Protein AF-A0A1Y3E5K5-F1 (afdb_monomer_lite)

Organism: NCBI:txid6335

Sequence (822 aa):
MLPPEEEMIELRYIPPIPAEPQAHKLIVSVLSLKLEPEFEPIFGSMWLFDADKKRRVSENFYFDNNSEEMRALLRRSTPYQDASTCCMSALFKITCPSPDLFLVIRLEKVLQPGDINDAVDPYLKEDKNKEKLTANAVEYCDRLGQYRMALAWSAVDLSKIIGSASTLERGCTSATGQNYECHVSDSDSTLSSGTLGECVSQKTMRKSASGSVSRSTPVRTSWRRSVKNNDDPLEMDSFKPLIVTVNNFFKQEEDRLTDDDLAKYLCEIRKPSSAIKRLKCIGGVMKIDVSPCLEDLENTLSPELNPLEPYNATKPPAYKEILEFPLKQIFAPNLFYRNMLFIYPKSVNFSSRSGVARNIAIKVQLIRAADPPLMAFFGKSSCPEMQNYAFTIVNYHNKSPQFYDEIKVKLPVDLSDSHHLLFTFYHVSCRQKSTSDNPESAVPVGYSWLPLVANGQLPSGDISLPVSLDALPTSYYYLSPEVNLPNIKWLDNHRHSFFIRLRPVTTVFTEDSHIDNFFTLYRQLKTNSATMSETDVHNVIRSMTKARPESLVKFLYIILNKLFNLMLFTSSGYSPFVSSVCFEMIGQLVKIISKLVDVSCDQHDRSSLLAAYIKYGRLCTGVDGEEEASAKSTAGPGRSNYYVDQQQEESGLAHRSPSHNDLVDVIRGFEKSSSCRSTFDSAGVAHRQGSSLVTAGQVGKQLHEEITMQWLASVGPSREMACANSWFFLEILSKSIAEYLAVNKRLYLPRKMRLPEHYLDELTALVSLLVGEMLGRVGKDFHQARRINCSVGFFFVDLLSLIDRTFVFGLLRLYWKSTATV

Radius of gyration: 34.16 Å; chains: 1; bounding box: 88×106×90 Å

Secondary structure (DSSP, 8-state):
-PPPHHHHS-PPP-PPPP-PPP-EEEEEEEEEEEESS--S-EEEEEEEEETTTTEE-BPPEEE----HHHHHTTTTT-----GGG---EEEEEESS--TTEEEEEEEEEE--SS-HHHHHHHHHTT-S-HHHHHHHHHHHHHHHTT-EEEEEEEEEEHHHHHHHHTTGGGS-------PPP-----S------------------------------------------TTSPP--SSPPPEEEEE--EEEPPTT---HHHHHHHHHHHTTT-TTGGGSPEESEEEEEEEEE--SPPTTEEPTTSPEESS--TTSPP-EEEEPB--SS-------S--EEEEEEEEEE--TTS-SS--BEEEEEEEEETTSPPPS-EEP-TTS-SEES-EEPP--TTBSS-B----EEEE--TT--TTEEEEEEEEEE--SPPSSSS---SEEEEEEEEEES-BTTB---EEEEEE-BSSPPPTTGGGS-TTS--TT--BGGGG-EEEEEEEEEEESSS-S-HHHHHHHHHHHHHHTT-----HHHHHHHHHHGGGS-HHHHHHTHHHHHHHHHHHHH---TT--THHHHHHHHHHHHHHHHHHHHT---B-TT--BHHHHHHHHHSPP--S-TTS-SS---------------------------S--HHHHHHHHHHHHHHT-SS------------------S---PPPHHHHHHHHHHH--HHHHHHHHHTHHHHHHHHHHHHHHHHHHTTGGGS-GGGSS-HHHHHHHHHHHHHHHHHHHHHTTT-HHHHHHHHHHHHHHHHHHHHHS-HHHHHHHHHHHHHHHTT-

Foldseek 3Di:
DPPPVQVVDDFDDDFDFADDQDFWKKKKFWPDWDFPPPQEFKKKKKFKAQLVVLDTWFDIAIEGPDDPVRVVLQCQVFVAFDLLQHARMEIETHNAFAQRMKIKMWMKGFDFADFLCVVQVNQQDPDPCSVVSNVRNSVSSNAGVQFIAGHFMDMDRVNCQLVVQVVVVVPDPDDDDDDDADDPDPDDDDDDDDDDDDDDDDDDDDDDDDDDDDDDDDPDPPPDDPPDPSPDGRPSAPGDKHKDKDFFTFRDDFAADDSNSVSVVSVCVPPPDCPVVPTDGGGIIIIMIMDTDPDDDEQEAEQLRHTDPPYDPVDRRHYYYIGTDHPDQDLGAAPDFAWKKKKFWFKFAQPPPPDQQFFKKKKKFKDQQLDQTDQWWADHHRHYRTDRIGIFHTRGRHRMGTTGDIIMTGDDPPQDQRIKMKIWIWRAANDDDPDDDDSHRIDTQWIWMGGQQDLHAGDFFKDFAWIWRDDDDSRCSNDHSQDPDPPTDTRPSRDRRTMMGMDIDGLRHAPWPLVSLLVSLLVCLVVVNDPDDLVVLLVSLVSCLVTDSSRCSHCVLVLLQSLLVQLLDDPDPHDNVSVLSSLLSVLSSLCCCLPPNAPDADPLSHGSSLSSCLQPNDHDDPPPPPDPPDDDDDDDDDDDDDDDDDDDDDDDDDDDHCDLVSLVVSLVVVVVVVPPDDDDDDDDDDDDDDDDDDPPDDPRDFSLQSLLVSQLVDDDSSVVSCLQVVLSSLSNSLSSLSCQCSVVVVLPPDQAPSDDPVVLVSVLSSLLVLLVVLVVCCVPPVSSSVSSVVSVVSSLVSCCSRHDVVSSVVSVVSSVVSVVVD

Structure (mmCIF, N/CA/C/O backbone):
data_AF-A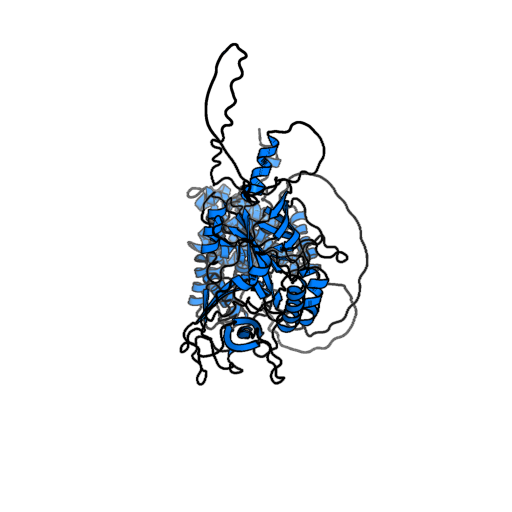0A1Y3E5K5-F1
#
_entry.id   AF-A0A1Y3E5K5-F1
#
loop_
_atom_site.group_PDB
_atom_site.id
_atom_site.type_symbol
_atom_site.label_atom_id
_atom_site.label_alt_id
_atom_site.label_comp_id
_atom_site.label_asym_id
_atom_site.label_entity_id
_atom_site.label_seq_id
_atom_site.pdbx_PDB_ins_code
_atom_site.Cartn_x
_atom_site.Cartn_y
_atom_site.Cartn_z
_atom_site.occupancy
_atom_site.B_iso_or_equiv
_atom_site.auth_seq_id
_atom_site.auth_comp_id
_atom_site.auth_asym_id
_atom_site.auth_atom_id
_atom_site.pdbx_PDB_model_num
ATOM 1 N N . MET A 1 1 ? -30.259 37.118 29.700 1.00 44.72 1 MET A N 1
ATOM 2 C CA . MET A 1 1 ? -30.958 36.465 28.578 1.00 44.72 1 MET A CA 1
ATOM 3 C C . MET A 1 1 ? -30.535 35.013 28.602 1.00 44.72 1 MET A C 1
ATOM 5 O O . MET A 1 1 ? -29.337 34.777 28.690 1.00 44.72 1 MET A O 1
ATOM 9 N N . LEU A 1 2 ? -31.484 34.075 28.653 1.00 42.81 2 LEU A N 1
ATOM 10 C CA . LEU A 1 2 ? -31.164 32.670 28.391 1.00 42.81 2 LEU A CA 1
ATOM 11 C C . LEU A 1 2 ? -30.618 32.590 26.956 1.00 42.81 2 LEU A C 1
ATOM 13 O O . LEU A 1 2 ? -31.134 33.325 26.105 1.00 42.81 2 LEU A O 1
ATOM 17 N N . PRO A 1 3 ? -29.570 31.794 26.697 1.00 46.84 3 PRO A N 1
ATOM 18 C CA . PRO A 1 3 ? -29.143 31.538 25.329 1.00 46.84 3 PRO A CA 1
ATOM 19 C C . PRO A 1 3 ? -30.335 30.985 24.520 1.00 46.84 3 PRO A C 1
ATOM 21 O O . PRO A 1 3 ? -31.237 30.386 25.119 1.00 46.84 3 PRO A O 1
ATOM 24 N N . PRO A 1 4 ? -30.412 31.245 23.203 1.00 59.03 4 PRO A N 1
ATOM 25 C CA . PRO A 1 4 ? -31.479 30.721 22.346 1.00 59.03 4 PRO A CA 1
ATOM 26 C C . PRO A 1 4 ? -31.674 29.210 22.564 1.00 59.03 4 PRO A C 1
ATOM 28 O O . PRO A 1 4 ? -30.710 28.504 22.838 1.00 59.03 4 PRO A O 1
ATOM 31 N N . GLU A 1 5 ? -32.908 28.694 22.460 1.00 52.12 5 GLU A N 1
ATOM 32 C CA . GLU A 1 5 ? -33.218 27.277 22.758 1.00 52.12 5 GLU A CA 1
ATOM 33 C C . GLU A 1 5 ? -32.320 26.284 21.996 1.00 52.12 5 GLU A C 1
ATOM 35 O O . GLU A 1 5 ? -32.004 25.216 22.514 1.00 52.12 5 GLU A O 1
ATOM 40 N N . GLU A 1 6 ? -31.851 26.654 20.803 1.00 48.81 6 GLU A N 1
ATOM 41 C CA . GLU A 1 6 ? -30.907 25.863 20.003 1.00 48.81 6 GLU A CA 1
ATOM 42 C C . GLU A 1 6 ? -29.500 25.769 20.627 1.00 48.81 6 GLU A C 1
ATOM 44 O O . GLU A 1 6 ? -28.833 24.753 20.464 1.00 48.81 6 GLU A O 1
ATOM 49 N N . GLU A 1 7 ? -29.071 26.764 21.409 1.00 51.72 7 GLU A N 1
ATOM 50 C CA . GLU A 1 7 ? -27.844 26.733 22.224 1.00 51.72 7 GLU A CA 1
ATOM 51 C C . GLU A 1 7 ? -28.048 26.025 23.580 1.00 51.72 7 GLU A C 1
ATOM 53 O O . GLU A 1 7 ? -27.074 25.720 24.270 1.00 51.72 7 GLU A O 1
ATOM 58 N N . MET A 1 8 ? -29.296 25.745 23.986 1.00 54.34 8 MET A N 1
ATOM 59 C CA . MET A 1 8 ? -29.602 25.028 25.235 1.00 54.34 8 MET A CA 1
ATOM 60 C C . MET A 1 8 ? -29.584 23.499 25.084 1.00 54.34 8 MET A C 1
ATOM 62 O O . MET A 1 8 ? -29.535 22.796 26.097 1.00 54.34 8 MET A O 1
ATOM 66 N N . ILE A 1 9 ? -29.636 22.970 23.857 1.00 63.12 9 ILE A N 1
ATOM 67 C CA . ILE A 1 9 ? -29.661 21.525 23.598 1.00 63.12 9 ILE A CA 1
ATOM 68 C C . ILE A 1 9 ? -28.273 21.064 23.151 1.00 63.12 9 ILE A C 1
ATOM 70 O O . ILE A 1 9 ? -27.837 21.313 22.032 1.00 63.12 9 ILE A O 1
ATOM 74 N N . GLU A 1 10 ? -27.589 20.337 24.029 1.00 70.31 10 GLU A N 1
ATOM 75 C CA . GLU A 1 10 ? -26.300 19.712 23.735 1.00 70.31 10 GLU A CA 1
ATOM 76 C C . GLU A 1 10 ? -26.490 18.605 22.672 1.00 70.31 10 GLU A C 1
ATOM 78 O O . GLU A 1 10 ? -27.189 17.613 22.908 1.00 70.31 10 GLU A O 1
ATOM 83 N N . LEU A 1 11 ? -25.919 18.786 21.472 1.00 72.31 11 LEU A N 1
ATOM 84 C CA . LEU A 1 11 ? -26.017 17.826 20.361 1.00 72.31 11 LEU A CA 1
ATOM 85 C C . LEU A 1 11 ? -24.718 17.037 20.198 1.00 72.31 11 LEU A C 1
ATOM 87 O O . LEU A 1 11 ? -23.623 17.585 20.336 1.00 72.31 11 LEU A O 1
ATOM 91 N N . ARG A 1 12 ? -24.830 15.757 19.821 1.00 76.38 12 ARG A N 1
ATOM 92 C CA . ARG A 1 12 ? -23.651 14.969 19.444 1.00 76.38 12 ARG A CA 1
ATOM 93 C C . ARG A 1 12 ? -23.110 15.442 18.103 1.00 76.38 12 ARG A C 1
ATOM 95 O O . ARG A 1 12 ? -23.851 15.524 17.125 1.00 76.38 12 ARG A O 1
ATOM 102 N N . TYR A 1 13 ? -21.799 15.645 18.039 1.00 76.38 13 TYR A N 1
ATOM 103 C CA . TYR A 1 13 ? -21.094 15.787 16.772 1.00 76.38 13 TYR A CA 1
ATOM 104 C C . TYR A 1 13 ? -21.312 14.548 15.896 1.00 76.38 13 TYR A C 1
ATOM 106 O O . TYR A 1 13 ? -21.160 13.407 16.354 1.00 76.38 13 TYR A O 1
ATOM 114 N N . ILE A 1 14 ? -21.667 14.793 14.638 1.00 80.50 14 ILE A N 1
ATOM 115 C CA . ILE A 1 14 ? -21.779 13.772 13.607 1.00 80.50 14 ILE A CA 1
ATOM 116 C C . ILE A 1 14 ? -20.423 13.684 12.897 1.00 80.50 14 ILE A C 1
ATOM 118 O O . ILE A 1 14 ? -20.038 14.647 12.233 1.00 80.50 14 ILE A O 1
ATOM 122 N N . PRO A 1 15 ? -19.704 12.552 13.000 1.00 83.50 15 PRO A N 1
ATOM 123 C CA . PRO A 1 15 ? -18.428 12.405 12.320 1.00 83.50 15 PRO A CA 1
ATOM 124 C C . PRO A 1 15 ? -18.623 12.358 10.796 1.00 83.50 15 PRO A C 1
ATOM 126 O O . PRO A 1 15 ? -19.611 11.766 10.326 1.00 83.50 15 PRO A O 1
ATOM 129 N N . PRO A 1 16 ? -17.687 12.931 10.016 1.00 81.94 16 PRO A N 1
ATOM 130 C CA . PRO A 1 16 ? -17.684 12.790 8.567 1.00 81.94 16 PRO A CA 1
ATOM 131 C C . PRO A 1 16 ? -17.574 11.313 8.184 1.00 81.94 16 PRO A C 1
ATOM 133 O O . PRO A 1 16 ? -17.065 10.491 8.953 1.00 81.94 16 PRO A O 1
ATOM 136 N N . ILE A 1 17 ? -18.075 10.970 6.998 1.00 84.06 17 ILE A N 1
ATOM 137 C CA . ILE A 1 17 ? -17.912 9.623 6.444 1.00 84.06 17 ILE A CA 1
ATOM 138 C C . ILE A 1 17 ? -16.404 9.340 6.339 1.00 84.06 17 ILE A C 1
ATOM 140 O O . ILE A 1 17 ? -15.687 10.181 5.791 1.00 84.06 17 ILE A O 1
ATOM 144 N N . PRO A 1 18 ? -15.905 8.200 6.863 1.00 85.12 18 PRO A N 1
ATOM 145 C CA . PRO A 1 18 ? -14.518 7.808 6.700 1.00 85.12 18 PRO A CA 1
ATOM 146 C C . PRO A 1 18 ? -14.137 7.841 5.224 1.00 85.12 18 PRO A C 1
ATOM 148 O O . PRO A 1 18 ? -14.769 7.181 4.400 1.00 85.12 18 PRO A O 1
ATOM 151 N N . ALA A 1 19 ? -13.093 8.595 4.910 1.00 82.31 19 ALA A N 1
ATOM 152 C CA . ALA A 1 19 ? -12.523 8.686 3.578 1.00 82.31 19 ALA A CA 1
ATOM 153 C C . ALA A 1 19 ? -11.004 8.517 3.662 1.00 82.31 19 ALA A C 1
ATOM 155 O O . ALA A 1 19 ? -10.409 8.657 4.737 1.00 82.31 19 ALA A O 1
ATOM 156 N N . GLU A 1 20 ? -10.375 8.202 2.529 1.00 80.56 20 GLU A N 1
ATOM 157 C CA . GLU A 1 20 ? -8.921 8.319 2.429 1.00 80.56 20 GLU A CA 1
ATOM 158 C C . GLU A 1 20 ? -8.492 9.767 2.747 1.00 80.56 20 GLU A C 1
ATOM 160 O O . GLU A 1 20 ? -9.257 10.706 2.504 1.00 80.56 20 GLU A O 1
ATOM 165 N N . PRO A 1 21 ? -7.285 9.964 3.308 1.00 80.94 21 PRO A N 1
ATOM 166 C CA . PRO A 1 21 ? -6.755 11.294 3.574 1.00 80.94 21 PRO A CA 1
ATOM 167 C C . PRO A 1 21 ? -6.836 12.174 2.332 1.00 80.94 21 PRO A C 1
ATOM 169 O O . PRO A 1 21 ? -6.461 11.750 1.236 1.00 80.94 21 PRO A O 1
ATOM 172 N N . GLN A 1 22 ? -7.288 13.412 2.516 1.00 79.75 22 GLN A N 1
ATOM 173 C CA . GLN A 1 22 ? -7.263 14.387 1.440 1.00 79.75 22 GLN A CA 1
ATOM 174 C C . GLN A 1 22 ? -5.808 14.645 1.035 1.00 79.75 22 GLN A C 1
ATOM 176 O O . GLN A 1 22 ? -4.963 14.962 1.872 1.00 79.75 22 GLN A O 1
ATOM 181 N N . ALA A 1 23 ? -5.532 14.491 -0.255 1.00 87.06 23 ALA A N 1
ATOM 182 C CA . ALA A 1 23 ? -4.225 14.711 -0.847 1.00 87.06 23 ALA A CA 1
ATOM 183 C C . ALA A 1 23 ? -4.361 15.680 -2.019 1.00 87.06 23 ALA A C 1
ATOM 185 O O . ALA A 1 23 ? -5.364 15.651 -2.739 1.00 87.06 23 ALA A O 1
ATOM 186 N N . HIS A 1 24 ? -3.334 16.498 -2.234 1.00 89.38 24 HIS A N 1
ATOM 187 C CA . HIS A 1 24 ? -3.225 17.282 -3.454 1.00 89.38 24 HIS A CA 1
ATOM 188 C C . HIS A 1 24 ? -3.052 16.338 -4.640 1.00 89.38 24 HIS A C 1
ATOM 190 O O . HIS A 1 24 ? -2.381 15.306 -4.539 1.00 89.38 24 HIS A O 1
ATOM 196 N N . LYS A 1 25 ? -3.661 16.690 -5.766 1.00 91.31 25 LYS A N 1
ATOM 197 C CA . LYS A 1 25 ? -3.656 15.877 -6.978 1.00 91.31 25 LYS A CA 1
ATOM 198 C C . LYS A 1 25 ? -2.936 16.640 -8.092 1.00 91.31 25 LYS A C 1
ATOM 200 O O . LYS A 1 25 ? -3.398 17.692 -8.529 1.00 91.31 25 LYS A O 1
ATOM 205 N N . LEU A 1 26 ? -1.812 16.098 -8.554 1.00 93.88 26 LEU A N 1
ATOM 206 C CA . LEU A 1 26 ? -1.000 16.654 -9.636 1.00 93.88 26 LEU A CA 1
ATOM 207 C C . LEU A 1 26 ? -1.131 15.782 -10.885 1.00 93.88 26 LEU A C 1
ATOM 209 O O . LEU A 1 26 ? -0.752 14.610 -10.864 1.00 93.88 26 LEU A O 1
ATOM 213 N N . ILE A 1 27 ? -1.623 16.356 -11.977 1.00 95.62 27 ILE A N 1
ATOM 214 C CA . ILE A 1 27 ? -1.668 15.695 -13.280 1.00 95.62 27 ILE A CA 1
ATOM 215 C C . ILE A 1 27 ? -0.358 15.973 -14.009 1.00 95.62 27 ILE A C 1
ATOM 217 O O . ILE A 1 27 ? 0.083 17.118 -14.121 1.00 95.62 27 ILE A O 1
ATOM 221 N N . VAL A 1 28 ? 0.248 14.914 -14.539 1.00 96.94 28 VAL A N 1
ATOM 222 C CA . VAL A 1 28 ? 1.364 15.002 -15.481 1.00 96.94 28 VAL A CA 1
ATOM 223 C C . VAL A 1 28 ? 1.001 14.211 -16.730 1.00 96.94 28 VAL A C 1
ATOM 225 O O . VAL A 1 28 ? 0.910 12.984 -16.685 1.00 96.94 28 VAL A O 1
ATOM 228 N N . SER A 1 29 ? 0.803 14.907 -17.847 1.00 96.81 29 SER A N 1
ATOM 229 C CA . SER A 1 29 ? 0.457 14.304 -19.138 1.00 96.81 29 SER A CA 1
ATOM 230 C C . SER A 1 29 ? 1.640 14.355 -20.092 1.00 96.81 29 SER A C 1
ATOM 232 O O . SER A 1 29 ? 2.187 15.423 -20.365 1.00 96.81 29 SER A O 1
ATOM 234 N N . VAL A 1 30 ? 2.036 13.210 -20.639 1.00 97.19 30 VAL A N 1
ATOM 235 C CA . VAL A 1 30 ? 3.081 13.131 -21.661 1.00 97.19 30 VAL A CA 1
ATOM 236 C C . VAL A 1 30 ? 2.476 13.480 -23.016 1.00 97.19 30 VAL A C 1
ATOM 238 O O . VAL A 1 30 ? 1.683 12.721 -23.562 1.00 97.19 30 VAL A O 1
ATOM 241 N N . LEU A 1 31 ? 2.866 14.629 -23.570 1.00 96.56 31 LEU A N 1
ATOM 242 C CA . LEU A 1 31 ? 2.371 15.100 -24.867 1.00 96.56 31 LEU A CA 1
ATOM 243 C C . LEU A 1 31 ? 3.216 14.569 -26.025 1.00 96.56 31 LEU A C 1
ATOM 245 O O . LEU A 1 31 ? 2.704 14.278 -27.101 1.00 96.56 31 LEU A O 1
ATOM 249 N N . SER A 1 32 ? 4.534 14.493 -25.829 1.00 95.81 32 SER A N 1
ATOM 250 C CA . SER A 1 32 ? 5.458 13.919 -26.809 1.00 95.81 32 SER A CA 1
ATOM 251 C C . SER A 1 32 ? 6.794 13.570 -26.168 1.00 95.81 32 SER A C 1
ATOM 253 O O . SER A 1 32 ? 7.238 14.251 -25.246 1.00 95.81 32 SER A O 1
ATOM 255 N N . LEU A 1 33 ? 7.453 12.547 -26.705 1.00 95.62 33 LEU A N 1
ATOM 256 C CA . LEU A 1 33 ? 8.853 12.215 -26.453 1.00 95.62 33 LEU A CA 1
ATOM 257 C C . LEU A 1 33 ? 9.482 11.870 -27.803 1.00 95.62 33 LEU A C 1
ATOM 259 O O . LEU A 1 33 ? 8.989 10.971 -28.483 1.00 95.62 33 LEU A O 1
ATOM 263 N N . LYS A 1 34 ? 10.533 12.595 -28.193 1.00 92.81 34 LYS A N 1
ATOM 264 C CA . LYS A 1 34 ? 11.290 12.353 -29.425 1.00 92.81 34 LYS A CA 1
ATOM 265 C C . LYS A 1 34 ? 12.780 12.449 -29.141 1.00 92.81 34 LYS A C 1
ATOM 267 O O . LYS A 1 34 ? 13.238 13.463 -28.619 1.00 92.81 34 LYS A O 1
ATOM 272 N N . LEU A 1 35 ? 13.520 11.403 -29.488 1.00 92.06 35 LEU A N 1
ATOM 273 C CA . LEU A 1 35 ? 14.981 11.414 -29.492 1.00 92.06 35 LEU A CA 1
ATOM 274 C C . LEU A 1 35 ? 15.472 11.545 -30.934 1.00 92.06 35 LEU A C 1
ATOM 276 O O . LEU A 1 35 ? 14.818 11.058 -31.857 1.00 92.06 35 LEU A O 1
ATOM 280 N N . GLU A 1 36 ? 16.615 12.196 -31.127 1.00 86.56 36 GLU A N 1
ATOM 281 C CA . GLU A 1 36 ? 17.230 12.347 -32.445 1.00 86.56 36 GLU A CA 1
ATOM 282 C C . GLU A 1 36 ? 18.552 11.566 -32.496 1.00 86.56 36 GLU A C 1
ATOM 284 O O . GLU A 1 36 ? 19.423 11.820 -31.662 1.00 86.56 36 GLU A O 1
ATOM 289 N N . PRO A 1 37 ? 18.730 10.626 -33.448 1.00 89.12 37 PRO A N 1
ATOM 290 C CA . PRO A 1 37 ? 17.773 10.162 -34.458 1.00 89.12 37 PRO A CA 1
ATOM 291 C C . PRO A 1 37 ? 16.715 9.188 -33.900 1.00 89.12 37 PRO A C 1
ATOM 293 O O . PRO A 1 37 ? 16.985 8.400 -33.002 1.00 89.12 37 PRO A O 1
ATOM 296 N N . GLU A 1 38 ? 15.524 9.169 -34.504 1.00 89.50 38 GLU A N 1
ATOM 297 C CA . GLU A 1 38 ? 14.478 8.175 -34.215 1.00 89.50 38 GLU A CA 1
ATOM 298 C C . GLU A 1 38 ? 14.653 6.938 -35.116 1.00 89.50 38 GLU A C 1
ATOM 300 O O . GLU A 1 38 ? 14.484 7.027 -36.340 1.00 89.50 38 GLU A O 1
ATOM 305 N N . PHE A 1 39 ? 15.031 5.799 -34.526 1.00 92.44 39 PHE A N 1
ATOM 306 C CA . PHE A 1 39 ? 15.272 4.537 -35.248 1.00 92.44 39 PHE A CA 1
ATOM 307 C C . PHE A 1 39 ? 14.947 3.262 -34.447 1.00 92.44 39 PHE A C 1
ATOM 309 O O . PHE A 1 39 ? 14.991 2.171 -35.013 1.00 92.44 39 PHE A O 1
ATOM 316 N N . GLU A 1 40 ? 14.646 3.372 -33.152 1.00 94.62 40 GLU A N 1
ATOM 317 C CA . GLU A 1 40 ? 14.366 2.233 -32.276 1.00 94.62 40 GLU A CA 1
ATOM 318 C C . GLU A 1 40 ? 13.322 2.586 -31.200 1.00 94.62 40 GLU A C 1
ATOM 320 O O . GLU A 1 40 ? 13.117 3.770 -30.920 1.00 94.62 40 GLU A O 1
ATOM 325 N N . PRO A 1 41 ? 12.678 1.584 -30.569 1.00 95.88 41 PRO A N 1
ATOM 326 C CA . PRO A 1 41 ? 11.700 1.828 -29.514 1.00 95.88 41 PRO A CA 1
ATOM 327 C C . PRO A 1 41 ? 12.335 2.366 -28.225 1.00 95.88 41 PRO A C 1
ATOM 329 O O . PRO A 1 41 ? 13.326 1.816 -27.731 1.00 95.88 41 PRO A O 1
ATOM 332 N N . ILE A 1 42 ? 11.701 3.383 -27.637 1.00 96.56 42 ILE A N 1
ATOM 333 C CA . ILE A 1 42 ? 12.098 4.019 -26.374 1.00 96.56 42 ILE A CA 1
ATOM 334 C C . ILE A 1 42 ? 10.982 3.858 -25.346 1.00 96.56 42 ILE A C 1
ATOM 336 O O . ILE A 1 42 ? 9.802 4.043 -25.648 1.00 96.56 42 ILE A O 1
ATOM 340 N N . PHE A 1 43 ? 11.354 3.537 -24.110 1.00 96.62 43 PHE A N 1
ATOM 341 C CA . PHE A 1 43 ? 10.420 3.364 -23.002 1.00 96.62 43 PHE A CA 1
ATOM 342 C C . PHE A 1 43 ? 10.723 4.361 -21.893 1.00 96.62 43 PHE A C 1
ATOM 344 O O . PHE A 1 43 ? 11.869 4.490 -21.465 1.00 96.62 43 PHE A O 1
ATOM 351 N N . GLY A 1 44 ? 9.690 5.043 -21.414 1.00 96.62 44 GLY A N 1
ATOM 352 C CA . GLY A 1 44 ? 9.768 6.019 -20.343 1.00 96.62 44 GLY A CA 1
ATOM 353 C C . GLY A 1 44 ? 9.218 5.486 -19.024 1.00 96.62 44 GLY A C 1
ATOM 354 O O . GLY A 1 44 ? 8.272 4.697 -18.973 1.00 96.62 44 GLY A O 1
ATOM 355 N N . SER A 1 45 ? 9.794 5.959 -17.927 1.00 96.94 45 SER A N 1
ATOM 356 C CA . SER A 1 45 ? 9.166 5.904 -16.610 1.00 96.94 45 SER A CA 1
ATOM 357 C C . SER A 1 45 ? 9.360 7.222 -15.879 1.00 96.94 45 SER A C 1
ATOM 359 O O . SER A 1 45 ? 10.370 7.898 -16.082 1.00 96.94 45 SER A O 1
ATOM 361 N N . MET A 1 46 ? 8.398 7.604 -15.044 1.00 97.44 46 MET A N 1
ATOM 362 C CA . MET A 1 46 ? 8.515 8.778 -14.188 1.00 97.44 46 MET A CA 1
ATOM 363 C C . MET A 1 46 ? 7.938 8.540 -12.796 1.00 97.44 46 MET A C 1
ATOM 365 O O . MET A 1 46 ? 7.002 7.760 -12.633 1.00 97.44 46 MET A O 1
ATOM 369 N N . TRP A 1 47 ? 8.495 9.213 -11.796 1.00 97.50 47 TRP A N 1
ATOM 370 C CA . TRP A 1 47 ? 8.023 9.162 -10.412 1.00 97.50 47 TRP A CA 1
ATOM 371 C C . TRP A 1 47 ? 8.402 10.444 -9.668 1.00 97.50 47 TRP A C 1
ATOM 373 O O . TRP A 1 47 ? 9.265 11.210 -10.108 1.00 97.50 47 TRP A O 1
ATOM 383 N N . LEU A 1 48 ? 7.786 10.656 -8.510 1.00 96.44 48 LEU A N 1
ATOM 384 C CA . LEU A 1 48 ? 8.105 11.766 -7.623 1.00 96.44 48 LEU A CA 1
ATOM 385 C C . LEU A 1 48 ? 9.201 11.385 -6.624 1.00 96.44 48 LEU A C 1
ATOM 387 O O . LEU A 1 48 ? 9.155 10.332 -5.977 1.00 96.44 48 LEU A O 1
ATOM 391 N N . PHE A 1 49 ? 10.178 12.269 -6.460 1.00 94.81 49 PHE A N 1
ATOM 392 C CA . PHE A 1 49 ? 11.299 12.104 -5.543 1.00 94.81 49 PHE A CA 1
ATOM 393 C C . PHE A 1 49 ? 11.479 13.355 -4.687 1.00 94.81 49 PHE A C 1
ATOM 395 O O . PHE A 1 49 ? 11.499 14.464 -5.214 1.00 94.81 49 PHE A O 1
ATOM 402 N N . ASP A 1 50 ? 11.649 13.173 -3.381 1.00 93.44 50 ASP A N 1
ATOM 403 C CA . ASP A 1 50 ? 11.992 14.256 -2.462 1.00 93.44 50 ASP A CA 1
ATOM 404 C C . ASP A 1 50 ? 13.509 14.281 -2.237 1.00 93.44 50 ASP A C 1
ATOM 406 O O . ASP A 1 50 ? 14.095 13.320 -1.719 1.00 93.44 50 ASP A O 1
ATOM 410 N N . ALA A 1 51 ? 14.154 15.368 -2.666 1.00 91.06 51 ALA A N 1
ATOM 411 C CA . ALA A 1 51 ? 15.605 15.515 -2.626 1.00 91.06 51 ALA A CA 1
ATOM 412 C C . ALA A 1 51 ? 16.161 15.750 -1.210 1.00 91.06 51 ALA A C 1
ATOM 414 O O . ALA A 1 51 ? 17.277 15.307 -0.930 1.00 91.06 51 ALA A O 1
ATOM 415 N N . ASP A 1 52 ? 15.398 16.384 -0.314 1.00 89.94 52 ASP A N 1
ATOM 416 C CA . ASP A 1 52 ? 15.804 16.624 1.078 1.00 89.94 52 ASP A CA 1
ATOM 417 C C . ASP A 1 52 ? 15.751 15.325 1.888 1.00 89.94 52 ASP A C 1
ATOM 419 O O . ASP A 1 52 ? 16.715 14.934 2.552 1.00 89.94 52 ASP A O 1
ATOM 423 N N . LYS A 1 53 ? 14.646 14.583 1.763 1.00 90.31 53 LYS A N 1
ATOM 424 C CA . LYS A 1 53 ? 14.458 13.282 2.416 1.00 90.31 53 LYS A CA 1
ATOM 425 C C . LYS A 1 53 ? 15.187 12.145 1.711 1.00 90.31 53 LYS A C 1
ATOM 427 O O . LYS A 1 53 ? 15.269 11.064 2.291 1.00 90.31 53 LYS A O 1
ATOM 432 N N . LYS A 1 54 ? 15.720 12.380 0.506 1.00 91.88 54 LYS A N 1
ATOM 433 C CA . LYS A 1 54 ? 16.438 11.411 -0.344 1.00 91.88 54 LYS A CA 1
ATOM 434 C C . LYS A 1 54 ? 15.632 10.143 -0.610 1.00 91.88 54 LYS A C 1
ATOM 436 O O . LYS A 1 54 ? 16.150 9.027 -0.540 1.00 91.88 54 LYS A O 1
ATOM 441 N N . ARG A 1 55 ? 14.330 10.297 -0.841 1.00 89.69 55 ARG A N 1
ATOM 442 C CA . ARG A 1 55 ? 13.407 9.165 -0.955 1.00 89.69 55 ARG A CA 1
ATOM 443 C C . ARG A 1 55 ? 12.406 9.373 -2.075 1.00 89.69 55 ARG A C 1
ATOM 445 O O . ARG A 1 55 ? 11.901 10.467 -2.304 1.00 89.69 55 ARG A O 1
ATOM 452 N N . ARG A 1 56 ? 12.072 8.261 -2.723 1.00 91.81 56 ARG A N 1
ATOM 453 C CA . ARG A 1 56 ? 10.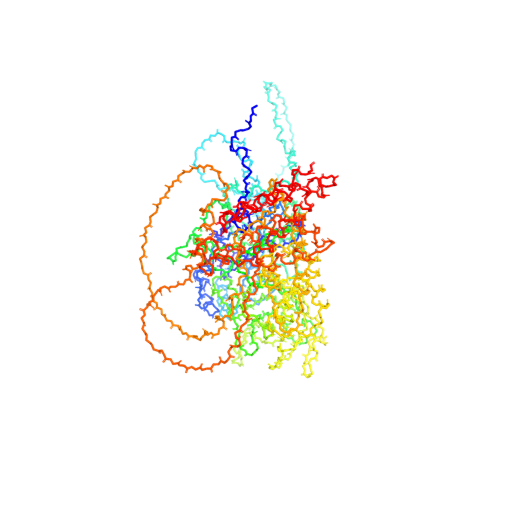940 8.154 -3.641 1.00 91.81 56 ARG A CA 1
ATOM 454 C C . ARG A 1 56 ? 9.621 8.315 -2.874 1.00 91.81 56 ARG A C 1
ATOM 456 O O . ARG A 1 56 ? 9.431 7.655 -1.848 1.00 91.81 56 ARG A O 1
ATOM 463 N N . VAL A 1 57 ? 8.723 9.146 -3.405 1.00 94.06 57 VAL A N 1
ATOM 464 C CA . VAL A 1 57 ? 7.417 9.474 -2.802 1.00 94.06 57 VAL A CA 1
ATOM 465 C C . VAL A 1 57 ? 6.220 8.980 -3.618 1.00 94.06 57 VAL A C 1
ATOM 467 O O . VAL A 1 57 ? 5.088 9.138 -3.180 1.00 94.06 57 VAL A O 1
ATOM 470 N N . SER A 1 58 ? 6.440 8.332 -4.763 1.00 96.81 58 SER A N 1
ATOM 471 C CA . SER A 1 58 ? 5.383 7.679 -5.544 1.00 96.81 58 SER A CA 1
ATOM 472 C C . SER A 1 58 ? 5.883 6.392 -6.192 1.00 96.81 58 SER A C 1
ATOM 474 O O . SER A 1 58 ? 7.092 6.209 -6.325 1.00 96.81 58 SER A O 1
ATOM 476 N N . GLU A 1 59 ? 4.982 5.527 -6.647 1.00 96.69 59 GLU A N 1
ATOM 477 C CA . GLU A 1 59 ? 5.346 4.468 -7.598 1.00 96.69 59 GLU A CA 1
ATOM 478 C C . GLU A 1 59 ? 5.722 5.040 -8.980 1.00 96.69 59 GLU A C 1
ATOM 480 O O . GLU A 1 59 ? 5.551 6.238 -9.250 1.00 96.69 59 GLU A O 1
ATOM 485 N N . ASN A 1 60 ? 6.240 4.179 -9.854 1.00 96.88 60 ASN A N 1
ATOM 486 C CA . ASN A 1 60 ? 6.548 4.506 -11.239 1.00 96.88 60 ASN A CA 1
ATOM 487 C C . ASN A 1 60 ? 5.282 4.567 -12.108 1.00 96.88 60 ASN A C 1
ATOM 489 O O . ASN A 1 60 ? 4.503 3.615 -12.190 1.00 96.88 60 ASN A O 1
ATOM 493 N N . PHE A 1 61 ? 5.160 5.641 -12.880 1.00 97.81 61 PHE A N 1
ATOM 494 C CA . PHE A 1 61 ? 4.313 5.694 -14.063 1.00 97.81 61 PHE A CA 1
ATOM 495 C C . PHE A 1 61 ? 5.129 5.316 -15.300 1.00 97.81 61 PHE A C 1
ATOM 497 O O . PHE A 1 61 ? 6.130 5.965 -15.596 1.00 97.81 61 PHE A O 1
ATOM 504 N N . TYR A 1 62 ? 4.713 4.274 -16.020 1.00 97.19 62 TYR A N 1
ATOM 505 C CA . TYR A 1 62 ? 5.349 3.846 -17.268 1.00 97.19 62 TYR A CA 1
ATOM 506 C C . TYR A 1 62 ? 4.599 4.427 -18.463 1.00 97.19 62 TYR A C 1
ATOM 508 O O . TYR A 1 62 ? 3.375 4.347 -18.504 1.00 97.19 62 TYR A O 1
ATOM 516 N N . PHE A 1 63 ? 5.333 4.944 -19.445 1.00 96.69 63 PHE A N 1
ATOM 517 C CA . PHE A 1 63 ? 4.774 5.525 -20.664 1.00 96.69 63 PHE A CA 1
ATOM 518 C C . PHE A 1 63 ? 5.699 5.269 -21.855 1.00 96.69 63 PHE A C 1
ATOM 520 O O . PHE A 1 63 ? 6.903 5.062 -21.694 1.00 96.69 63 PHE A O 1
ATOM 527 N N . ASP A 1 64 ? 5.163 5.347 -23.067 1.00 94.19 64 ASP A N 1
ATOM 528 C CA . ASP A 1 64 ? 5.971 5.426 -24.276 1.00 94.19 64 ASP A CA 1
ATOM 529 C C . ASP A 1 64 ? 5.230 6.168 -25.386 1.00 94.19 64 ASP A C 1
ATOM 531 O O . ASP A 1 64 ? 4.009 6.116 -25.488 1.00 94.19 64 ASP A O 1
ATOM 535 N N . ASN A 1 65 ? 5.992 6.867 -26.224 1.00 93.31 65 ASN A N 1
ATOM 536 C CA . ASN A 1 65 ? 5.468 7.615 -27.363 1.00 93.31 65 ASN A CA 1
ATOM 537 C C . ASN A 1 65 ? 5.914 6.975 -28.689 1.00 93.31 65 ASN A C 1
ATOM 539 O O . ASN A 1 65 ? 6.172 7.677 -29.664 1.00 93.31 65 ASN A O 1
ATOM 543 N N . ASN A 1 66 ? 6.070 5.645 -28.694 1.00 93.94 66 ASN A N 1
ATOM 544 C CA . ASN A 1 66 ? 6.536 4.895 -29.856 1.00 93.94 66 ASN A CA 1
ATOM 545 C C . ASN A 1 66 ? 5.518 4.981 -30.999 1.00 93.94 66 ASN A C 1
ATOM 547 O O . ASN A 1 66 ? 4.315 4.810 -30.783 1.00 93.94 66 ASN A O 1
ATOM 551 N N . SER A 1 67 ? 6.004 5.200 -32.221 1.00 92.19 67 SER A N 1
ATOM 552 C CA . SER A 1 67 ? 5.174 5.132 -33.423 1.00 92.19 67 SER A CA 1
ATOM 553 C C . SER A 1 67 ? 4.650 3.709 -33.665 1.00 92.19 67 SER A C 1
ATOM 555 O O . SER A 1 67 ? 5.113 2.738 -33.055 1.00 92.19 67 SER A O 1
ATOM 557 N N . GLU A 1 68 ? 3.677 3.556 -34.566 1.00 90.94 68 GLU A N 1
ATOM 558 C CA . GLU A 1 68 ? 3.171 2.228 -34.929 1.00 90.94 68 GLU A CA 1
ATOM 559 C C . GLU A 1 68 ? 4.284 1.337 -35.505 1.00 90.94 68 GLU A C 1
ATOM 561 O O . GLU A 1 68 ? 4.330 0.145 -35.193 1.00 90.94 68 GLU A O 1
ATOM 566 N N . GLU A 1 69 ? 5.234 1.912 -36.253 1.00 91.38 69 GLU A N 1
ATOM 567 C CA . GLU A 1 69 ? 6.395 1.185 -36.767 1.00 91.38 69 GLU A CA 1
ATOM 568 C C . GLU A 1 69 ? 7.286 0.668 -35.633 1.00 91.38 69 GLU A C 1
ATOM 570 O O . GLU A 1 69 ? 7.641 -0.510 -35.627 1.00 91.38 69 GLU A O 1
ATOM 575 N N . MET A 1 70 ? 7.596 1.504 -34.635 1.00 93.19 70 MET A N 1
ATOM 576 C CA . MET A 1 70 ? 8.428 1.100 -33.494 1.00 93.19 70 MET A CA 1
ATOM 577 C C . MET A 1 70 ? 7.743 0.027 -32.644 1.00 93.19 70 MET A C 1
ATOM 579 O O . MET A 1 70 ? 8.381 -0.941 -32.230 1.00 93.19 70 MET A O 1
ATOM 583 N N . ARG A 1 71 ? 6.425 0.132 -32.435 1.00 91.69 71 ARG A N 1
ATOM 584 C CA . ARG A 1 71 ? 5.655 -0.920 -31.752 1.00 91.69 71 ARG A CA 1
ATOM 585 C C . ARG A 1 71 ? 5.615 -2.215 -32.563 1.00 91.69 71 ARG A C 1
ATOM 587 O O . ARG A 1 71 ? 5.675 -3.298 -31.982 1.00 91.69 71 ARG A O 1
ATOM 594 N N . ALA A 1 72 ? 5.563 -2.135 -33.895 1.00 91.69 72 ALA A N 1
ATOM 595 C CA . ALA A 1 72 ? 5.565 -3.313 -34.760 1.00 91.69 72 ALA A CA 1
ATOM 596 C C . ALA A 1 72 ? 6.846 -4.154 -34.613 1.00 91.69 72 ALA A C 1
ATOM 598 O O . ALA A 1 72 ? 6.764 -5.381 -34.694 1.00 91.69 72 ALA A O 1
ATOM 599 N N . LEU A 1 73 ? 7.990 -3.524 -34.313 1.00 93.25 73 LEU A N 1
ATOM 600 C CA . LEU A 1 73 ? 9.259 -4.218 -34.051 1.00 93.25 73 LEU A CA 1
ATOM 601 C C . LEU A 1 73 ? 9.196 -5.156 -32.834 1.00 93.25 73 LEU A C 1
ATOM 603 O O . LEU A 1 73 ? 9.958 -6.115 -32.757 1.00 93.25 73 LEU A O 1
ATOM 607 N N . LEU A 1 74 ? 8.281 -4.907 -31.893 1.00 92.19 74 LEU A N 1
ATOM 608 C CA . LEU A 1 74 ? 8.169 -5.635 -30.626 1.00 92.19 74 LEU A CA 1
ATOM 609 C C . LEU A 1 74 ? 7.060 -6.695 -30.621 1.00 92.19 74 LEU A C 1
ATOM 611 O O . LEU A 1 74 ? 6.868 -7.359 -29.605 1.00 92.19 74 LEU A O 1
ATOM 615 N N . ARG A 1 75 ? 6.342 -6.907 -31.736 1.00 87.06 75 ARG A N 1
ATOM 616 C CA . ARG A 1 75 ? 5.181 -7.825 -31.803 1.00 87.06 75 ARG A CA 1
ATOM 617 C C . ARG A 1 75 ? 5.485 -9.256 -31.356 1.00 87.06 75 ARG A C 1
ATOM 619 O O . ARG A 1 75 ? 4.591 -9.950 -30.884 1.00 87.06 75 ARG A O 1
ATOM 626 N N . ARG A 1 76 ? 6.734 -9.709 -31.499 1.0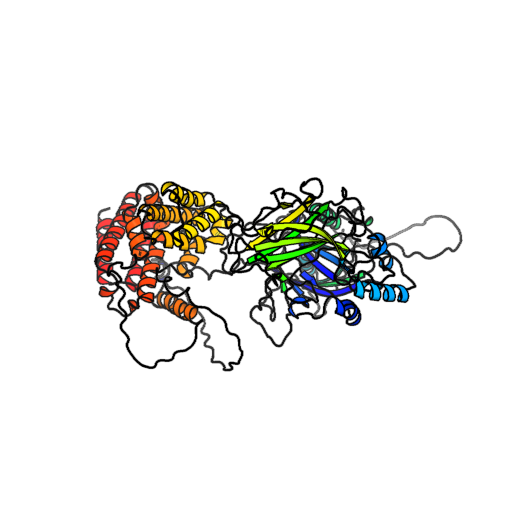0 86.25 76 ARG A N 1
ATOM 627 C CA . ARG A 1 76 ? 7.153 -11.047 -31.061 1.00 86.25 76 ARG A CA 1
ATOM 628 C C . ARG A 1 76 ? 7.266 -11.163 -29.539 1.00 86.25 76 ARG A C 1
ATOM 630 O O . ARG A 1 76 ? 6.914 -12.204 -28.994 1.00 86.25 76 ARG A O 1
ATOM 637 N N . SER A 1 77 ? 7.761 -10.125 -28.864 1.00 85.12 77 SER A N 1
ATOM 638 C CA . SER A 1 77 ? 7.903 -10.094 -27.401 1.00 85.12 77 SER A CA 1
ATOM 639 C C . SER A 1 77 ? 6.641 -9.607 -26.692 1.00 85.12 77 SER A C 1
ATOM 641 O O . SER A 1 77 ? 6.369 -10.032 -25.573 1.00 85.12 77 SER A O 1
ATOM 643 N N . THR A 1 78 ? 5.868 -8.744 -27.349 1.00 87.38 78 THR A N 1
ATOM 644 C CA . THR A 1 78 ? 4.654 -8.127 -26.815 1.00 87.38 78 THR A CA 1
ATOM 645 C C . THR A 1 78 ? 3.517 -8.317 -27.825 1.00 87.38 78 THR A C 1
ATOM 647 O O . THR A 1 78 ? 3.321 -7.475 -28.701 1.00 87.38 78 THR A O 1
ATOM 650 N N . PRO A 1 79 ? 2.794 -9.451 -27.762 1.00 81.69 79 PRO A N 1
ATOM 651 C CA . PRO A 1 79 ? 1.835 -9.828 -28.802 1.00 81.69 79 PRO A CA 1
ATOM 652 C C . PRO A 1 79 ? 0.560 -8.976 -28.800 1.00 81.69 79 PRO A C 1
ATOM 654 O O . PRO A 1 79 ? -0.062 -8.800 -29.845 1.00 81.69 79 PRO A O 1
ATOM 657 N N . TYR A 1 80 ? 0.165 -8.457 -27.638 1.00 89.94 80 TYR A N 1
ATOM 658 C CA . TYR A 1 80 ? -0.975 -7.561 -27.475 1.00 89.94 80 TYR A CA 1
ATOM 659 C C . TYR A 1 80 ? -0.696 -6.549 -26.361 1.00 89.94 80 TYR A C 1
ATOM 661 O O . TYR A 1 80 ? 0.230 -6.724 -25.567 1.00 89.94 80 TYR A O 1
ATOM 669 N N . GLN A 1 81 ? -1.506 -5.496 -26.322 1.00 91.62 81 GLN A N 1
ATOM 670 C CA . GLN A 1 81 ? -1.454 -4.439 -25.319 1.00 91.62 81 GLN A CA 1
ATOM 671 C C . GLN A 1 81 ? -2.861 -4.186 -24.781 1.00 91.62 81 GLN A C 1
ATOM 673 O O . GLN A 1 81 ? -3.821 -4.189 -25.555 1.00 91.62 81 GLN A O 1
ATOM 678 N N . ASP A 1 82 ? -2.971 -3.947 -23.479 1.00 93.50 82 ASP A N 1
ATOM 679 C CA . ASP A 1 82 ? -4.234 -3.572 -22.848 1.00 93.50 82 ASP A CA 1
ATOM 680 C C . ASP A 1 82 ? -4.320 -2.058 -22.679 1.00 93.50 82 ASP A C 1
ATOM 682 O O . ASP A 1 82 ? -3.325 -1.391 -22.377 1.00 93.50 82 ASP A O 1
ATOM 686 N N . ALA A 1 83 ? -5.529 -1.511 -22.833 1.00 91.62 83 ALA A N 1
ATOM 687 C CA . ALA A 1 83 ? -5.769 -0.070 -22.775 1.00 91.62 83 ALA A CA 1
ATOM 688 C C . ALA A 1 83 ? -5.301 0.559 -21.447 1.00 91.62 83 ALA A C 1
ATOM 690 O O . ALA A 1 83 ? -4.849 1.703 -21.435 1.00 91.62 83 ALA A O 1
ATOM 691 N N . SER A 1 84 ? -5.327 -0.203 -20.347 1.00 91.56 84 SER A N 1
ATOM 692 C CA . SER A 1 84 ? -4.837 0.206 -19.023 1.00 91.56 84 SER A CA 1
ATOM 693 C C . SER A 1 84 ? -3.330 0.484 -18.962 1.00 91.56 84 SER A C 1
ATOM 695 O O . SER A 1 84 ? -2.873 1.208 -18.074 1.00 91.56 84 SER A O 1
ATOM 697 N N . THR A 1 85 ? -2.550 -0.027 -19.919 1.00 92.38 85 THR A N 1
ATOM 698 C CA . THR A 1 85 ? -1.098 0.208 -20.031 1.00 92.38 85 THR A CA 1
ATOM 699 C C . THR A 1 85 ? -0.723 1.272 -21.066 1.00 92.38 85 THR A C 1
ATOM 701 O O . THR A 1 85 ? 0.450 1.626 -21.182 1.00 92.38 85 THR A O 1
ATOM 704 N N . CYS A 1 86 ? -1.698 1.794 -21.814 1.00 92.06 86 CYS A N 1
ATOM 705 C CA . CYS A 1 86 ? -1.490 2.795 -22.866 1.00 92.06 86 CYS A CA 1
ATOM 706 C C . CYS A 1 86 ? -1.766 4.235 -22.397 1.00 92.06 86 CYS A C 1
ATOM 708 O O . CYS A 1 86 ? -1.747 5.161 -23.206 1.00 92.06 86 CYS A O 1
ATOM 710 N N . CYS A 1 87 ? -2.055 4.429 -21.108 1.00 92.88 87 CYS A N 1
ATOM 711 C CA . CYS A 1 87 ? -2.326 5.741 -20.532 1.00 92.88 87 CYS A CA 1
ATOM 712 C C . CYS A 1 87 ? -1.096 6.658 -20.643 1.00 92.88 87 CYS A C 1
ATOM 714 O O . CYS A 1 87 ? 0.016 6.239 -20.329 1.00 92.88 87 CYS A O 1
ATOM 716 N N . MET A 1 88 ? -1.307 7.917 -21.039 1.00 95.06 88 MET A N 1
ATOM 717 C CA . MET A 1 88 ? -0.246 8.930 -21.178 1.00 95.06 88 MET A CA 1
ATOM 718 C C . MET A 1 88 ? -0.272 9.989 -20.070 1.00 95.06 88 MET A C 1
ATOM 720 O O . MET A 1 88 ? 0.629 10.826 -20.008 1.00 95.06 88 MET A O 1
ATOM 724 N N . SER A 1 89 ? -1.261 9.927 -19.175 1.00 96.25 89 SER A N 1
ATOM 725 C CA . SER A 1 89 ? -1.420 10.868 -18.068 1.00 96.25 89 SER A CA 1
ATOM 726 C C . SER A 1 89 ? -1.397 10.166 -16.714 1.00 96.25 89 SER A C 1
ATOM 728 O O . SER A 1 89 ? -2.128 9.204 -16.465 1.00 96.25 89 SER A O 1
ATOM 730 N N . ALA A 1 90 ? -0.551 10.675 -15.826 1.00 97.19 90 ALA A N 1
ATOM 731 C CA . ALA A 1 90 ? -0.404 10.232 -14.450 1.00 97.19 90 ALA A CA 1
ATOM 732 C C . ALA A 1 90 ? -1.079 11.219 -13.497 1.00 97.19 90 ALA A C 1
ATOM 734 O O . ALA A 1 90 ? -0.882 12.428 -13.619 1.00 97.19 90 ALA A O 1
ATOM 735 N N . LEU A 1 91 ? -1.826 10.700 -12.528 1.00 96.38 91 LEU A N 1
ATOM 736 C CA . LEU A 1 91 ? -2.425 11.463 -11.439 1.00 96.38 91 LEU A CA 1
ATOM 737 C C . LEU A 1 91 ? -1.676 11.144 -10.140 1.00 96.38 91 LEU A C 1
ATOM 739 O O . LEU A 1 91 ? -1.904 10.107 -9.515 1.00 96.38 91 LEU A O 1
ATOM 743 N N . PHE A 1 92 ? -0.756 12.018 -9.741 1.00 95.50 92 PHE A N 1
ATOM 744 C CA . PHE A 1 92 ? 0.028 11.864 -8.518 1.00 95.50 92 PHE A CA 1
ATOM 745 C C . PHE A 1 92 ? -0.721 12.431 -7.311 1.00 95.50 92 PHE A C 1
ATOM 747 O O . PHE A 1 92 ? -1.079 13.609 -7.299 1.00 95.50 92 PHE A O 1
ATOM 754 N N . LYS A 1 93 ? -0.911 11.604 -6.277 1.00 91.94 93 LYS A N 1
ATOM 755 C CA . LYS A 1 93 ? -1.424 12.025 -4.965 1.00 91.94 93 LYS A CA 1
ATOM 756 C C . LYS A 1 93 ? -0.264 12.464 -4.068 1.00 91.94 93 LYS A C 1
ATOM 758 O O . LYS A 1 93 ? 0.744 11.765 -3.979 1.00 91.94 93 LYS A O 1
ATOM 763 N N . ILE A 1 94 ? -0.393 13.631 -3.442 1.00 91.00 94 ILE A N 1
ATOM 764 C CA . ILE A 1 94 ? 0.620 14.231 -2.568 1.00 91.00 94 ILE A CA 1
ATOM 765 C C . ILE A 1 94 ? -0.074 14.733 -1.300 1.00 91.00 94 ILE A C 1
ATOM 767 O O . ILE A 1 94 ? -0.673 15.807 -1.276 1.00 91.00 94 ILE A O 1
ATOM 771 N N . THR A 1 95 ? 0.010 13.956 -0.223 1.00 89.25 95 THR A N 1
ATOM 772 C CA . THR A 1 95 ? -0.592 14.292 1.075 1.00 89.25 95 THR A CA 1
ATOM 773 C C . THR A 1 95 ? 0.199 15.384 1.799 1.00 89.25 95 THR A C 1
ATOM 775 O O . THR A 1 95 ? -0.353 16.179 2.554 1.00 89.25 95 THR A O 1
ATOM 778 N N . CYS A 1 96 ? 1.519 15.427 1.611 1.00 83.81 96 CYS A N 1
ATOM 779 C CA . CYS A 1 96 ? 2.404 16.384 2.278 1.00 83.81 96 CYS A CA 1
ATOM 780 C C . CYS A 1 96 ? 3.357 17.017 1.258 1.00 83.81 96 CYS A C 1
ATOM 782 O O . CYS A 1 96 ? 4.443 16.470 1.041 1.00 83.81 96 CYS A O 1
ATOM 784 N N . PRO A 1 97 ? 2.978 18.145 0.630 1.00 83.56 97 PRO A N 1
ATOM 785 C CA . PRO A 1 97 ? 3.824 18.795 -0.356 1.00 83.56 97 PRO A CA 1
ATOM 786 C C . PRO A 1 97 ? 5.125 19.284 0.281 1.00 83.56 97 PRO A C 1
ATOM 788 O O . PRO A 1 97 ? 5.140 19.780 1.408 1.00 83.56 97 PRO A O 1
ATOM 791 N N . SER A 1 98 ? 6.221 19.140 -0.459 1.00 85.62 98 SER A N 1
ATOM 792 C CA . SER A 1 98 ? 7.566 19.535 -0.047 1.00 85.62 98 SER A CA 1
ATOM 793 C C . SER A 1 98 ? 8.198 20.394 -1.143 1.00 85.62 98 SER A C 1
ATOM 795 O O . SER A 1 98 ? 8.071 20.049 -2.322 1.00 85.62 98 SER A O 1
ATOM 797 N N . PRO A 1 99 ? 8.893 21.497 -0.805 1.00 86.19 99 PRO A N 1
ATOM 798 C CA . PRO A 1 99 ? 9.583 22.320 -1.795 1.00 86.19 99 PRO A CA 1
ATOM 799 C C . PRO A 1 99 ? 10.702 21.550 -2.508 1.00 86.19 99 PRO A C 1
ATOM 801 O O . PRO A 1 99 ? 11.162 21.984 -3.558 1.00 86.19 99 PRO A O 1
ATOM 804 N N . ASP A 1 100 ? 11.129 20.400 -1.981 1.00 89.56 100 ASP A N 1
ATOM 805 C CA . ASP A 1 100 ? 12.192 19.546 -2.511 1.00 89.56 100 ASP A CA 1
ATOM 806 C C . ASP A 1 100 ? 11.689 18.425 -3.437 1.00 89.56 100 ASP A C 1
ATOM 808 O O . ASP A 1 100 ? 12.428 17.478 -3.714 1.00 89.56 100 ASP A O 1
ATOM 812 N N . LEU A 1 101 ? 10.452 18.528 -3.938 1.00 92.56 101 LEU A N 1
ATOM 813 C CA . LEU A 1 101 ? 9.871 17.563 -4.872 1.00 92.56 101 LEU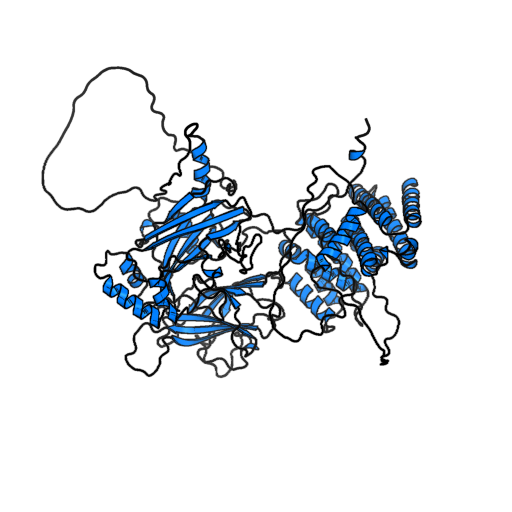 A CA 1
ATOM 814 C C . LEU A 1 101 ? 10.362 17.753 -6.314 1.00 92.56 101 LEU A C 1
ATOM 816 O O . LEU A 1 101 ? 10.243 18.824 -6.916 1.00 92.56 101 LEU A O 1
ATOM 820 N N . PHE A 1 102 ? 10.833 16.655 -6.897 1.00 94.31 102 PHE A N 1
ATOM 821 C CA . PHE A 1 102 ? 11.212 16.537 -8.299 1.00 94.31 102 PHE A CA 1
ATOM 822 C C . PHE A 1 102 ? 10.400 15.442 -8.981 1.00 94.31 102 PHE A C 1
ATOM 824 O O . PHE A 1 102 ? 10.204 14.360 -8.426 1.00 94.31 102 PHE A O 1
ATOM 831 N N . LEU A 1 103 ? 10.005 15.695 -10.225 1.00 96.31 103 LEU A N 1
ATOM 832 C CA . LEU A 1 103 ? 9.575 14.651 -11.144 1.00 96.31 103 LEU A CA 1
ATOM 833 C C . LEU A 1 103 ? 10.819 14.096 -11.838 1.00 96.31 103 LEU A C 1
ATOM 835 O O . LEU A 1 103 ? 11.465 14.799 -12.615 1.00 96.31 103 LEU A O 1
ATOM 839 N N . VAL A 1 104 ? 11.171 12.847 -11.553 1.00 95.81 104 VAL A N 1
ATOM 840 C CA . VAL A 1 104 ? 12.319 12.173 -12.170 1.00 95.81 104 VAL A CA 1
ATOM 841 C C . VAL A 1 104 ? 11.823 11.340 -13.340 1.00 95.81 104 VAL A C 1
ATOM 843 O O . VAL A 1 104 ? 10.825 10.639 -13.211 1.00 95.81 104 VAL A O 1
ATOM 846 N N . ILE A 1 105 ? 12.521 11.414 -14.470 1.00 96.50 105 ILE A N 1
ATOM 847 C CA . ILE A 1 105 ? 12.201 10.706 -15.710 1.00 96.50 105 ILE A CA 1
ATOM 848 C C . ILE A 1 105 ? 13.371 9.783 -16.048 1.00 96.50 105 ILE A C 1
ATOM 850 O O . ILE A 1 105 ? 14.531 10.187 -15.971 1.00 96.50 105 ILE A O 1
ATOM 854 N N . ARG A 1 106 ? 13.085 8.549 -16.455 1.00 94.81 106 ARG A N 1
ATOM 855 C CA . ARG A 1 106 ? 14.073 7.593 -16.968 1.00 94.81 106 ARG A CA 1
ATOM 856 C C . ARG A 1 106 ? 13.651 7.042 -18.313 1.00 94.81 106 ARG A C 1
ATOM 858 O O . ARG A 1 106 ? 12.477 6.743 -18.512 1.00 94.81 106 ARG A O 1
ATOM 865 N N . LEU A 1 107 ? 14.637 6.876 -19.185 1.00 96.06 107 LEU A N 1
ATOM 866 C CA . LEU A 1 107 ? 14.509 6.290 -20.506 1.00 96.06 107 LEU A CA 1
ATOM 867 C C . LEU A 1 107 ? 15.290 4.975 -20.579 1.00 96.06 107 LEU A C 1
ATOM 869 O O . LEU A 1 107 ? 16.444 4.883 -20.151 1.00 96.06 107 LEU A O 1
ATOM 873 N N . GLU A 1 108 ? 14.648 3.974 -21.162 1.00 95.88 108 GLU A N 1
ATOM 874 C CA . GLU A 1 108 ? 15.179 2.644 -21.443 1.00 95.88 108 GLU A CA 1
ATOM 875 C C . GLU A 1 108 ? 15.026 2.345 -22.939 1.00 95.88 108 GLU A C 1
ATOM 877 O O . GLU A 1 108 ? 14.114 2.855 -23.595 1.00 95.88 108 GLU A O 1
ATOM 882 N N . LYS A 1 109 ? 15.883 1.471 -23.465 1.00 95.81 109 LYS A N 1
ATOM 883 C CA . LYS A 1 109 ? 15.790 0.932 -24.831 1.00 95.81 109 LYS A CA 1
ATOM 884 C C . LYS A 1 109 ? 15.922 -0.587 -24.822 1.00 95.81 109 LYS A C 1
ATOM 886 O O . LYS A 1 109 ? 16.244 -1.185 -23.793 1.00 95.81 109 LYS A O 1
ATOM 891 N N . VAL A 1 110 ? 15.682 -1.221 -25.967 1.00 95.75 110 VAL A N 1
ATOM 892 C CA . VAL A 1 110 ? 15.934 -2.660 -26.147 1.00 95.75 110 VAL A CA 1
ATOM 893 C C . VAL A 1 110 ? 17.424 -2.962 -25.941 1.00 95.75 110 VAL A C 1
ATOM 895 O O . VAL A 1 110 ? 18.283 -2.191 -26.368 1.00 95.75 110 VAL A O 1
ATOM 898 N N . LEU A 1 111 ? 17.733 -4.078 -25.275 1.00 94.94 111 LEU A N 1
ATOM 899 C CA . LEU A 1 111 ? 19.105 -4.525 -25.025 1.00 94.94 111 LEU A CA 1
ATOM 900 C C . LEU A 1 111 ? 19.878 -4.726 -26.337 1.00 94.94 111 LEU A C 1
ATOM 902 O O . LEU A 1 111 ? 19.425 -5.434 -27.236 1.00 94.94 111 LEU A O 1
ATOM 906 N N . GLN A 1 112 ? 21.086 -4.168 -26.405 1.00 92.81 112 GLN A N 1
ATOM 907 C CA . GLN A 1 112 ? 21.985 -4.254 -27.557 1.00 92.81 112 GLN A CA 1
ATOM 908 C C . GLN A 1 112 ? 23.414 -4.625 -27.124 1.00 92.81 112 GLN A C 1
ATOM 910 O O . GLN A 1 112 ? 23.755 -4.518 -25.943 1.00 92.81 112 GLN A O 1
ATOM 915 N N . PRO A 1 113 ? 24.260 -5.132 -28.040 1.00 89.56 113 PRO A N 1
ATOM 916 C CA . PRO A 1 113 ? 25.671 -5.350 -27.757 1.00 89.56 113 PRO A CA 1
ATOM 917 C C . PRO A 1 113 ? 26.426 -4.017 -27.723 1.00 89.56 113 PRO A C 1
ATOM 919 O O . PRO A 1 113 ? 26.579 -3.369 -28.753 1.00 89.56 113 PRO A O 1
ATOM 922 N N . GLY A 1 114 ? 26.937 -3.652 -26.554 1.00 88.19 114 GLY A N 1
ATOM 923 C CA . GLY A 1 114 ? 27.693 -2.419 -26.351 1.00 88.19 114 GLY A CA 1
ATOM 924 C C . GLY A 1 114 ? 27.562 -1.948 -24.911 1.00 88.19 114 GLY A C 1
ATOM 925 O O . GLY A 1 114 ? 26.578 -2.275 -24.244 1.00 88.19 114 GLY A O 1
ATOM 926 N N . ASP A 1 115 ? 28.572 -1.238 -24.418 1.00 87.75 115 ASP A N 1
ATOM 927 C CA . ASP A 1 115 ? 28.475 -0.580 -23.114 1.00 87.75 115 ASP A CA 1
ATOM 928 C C . ASP A 1 115 ? 27.467 0.588 -23.182 1.00 87.75 115 ASP A C 1
ATOM 930 O 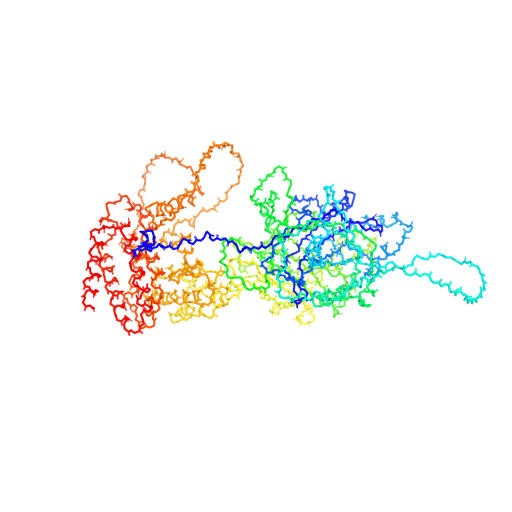O . ASP A 1 115 ? 26.871 0.878 -24.228 1.00 87.75 115 ASP A O 1
ATOM 934 N N . ILE A 1 116 ? 27.236 1.285 -22.069 1.00 89.00 116 ILE A N 1
ATOM 935 C CA . ILE A 1 116 ? 26.303 2.421 -22.097 1.00 89.00 116 ILE A CA 1
ATOM 936 C C . ILE A 1 116 ? 26.771 3.561 -23.015 1.00 89.00 116 ILE A C 1
ATOM 938 O O . ILE A 1 116 ? 25.944 4.334 -23.492 1.00 89.00 116 ILE A O 1
ATOM 942 N N . ASN A 1 117 ? 28.079 3.691 -23.270 1.00 89.62 117 ASN A N 1
ATOM 943 C CA . ASN A 1 117 ? 28.616 4.721 -24.157 1.00 89.62 117 ASN A CA 1
ATOM 944 C C . ASN A 1 117 ? 28.293 4.397 -25.616 1.00 89.62 117 ASN A C 1
ATOM 946 O O . ASN A 1 117 ? 27.860 5.291 -26.338 1.00 89.62 117 ASN A O 1
ATOM 950 N N . ASP A 1 118 ? 28.431 3.134 -26.015 1.00 89.88 118 ASP A N 1
ATOM 951 C CA . ASP A 1 118 ? 28.016 2.632 -27.324 1.00 89.88 118 ASP A CA 1
ATOM 952 C C . ASP A 1 118 ? 26.502 2.805 -27.522 1.00 89.88 118 ASP A C 1
ATOM 954 O O . ASP A 1 118 ? 26.046 3.181 -28.600 1.00 89.88 118 ASP A O 1
ATOM 958 N N . ALA A 1 119 ? 25.712 2.570 -26.468 1.00 89.88 119 ALA A N 1
ATOM 959 C CA . ALA A 1 119 ? 24.257 2.668 -26.526 1.00 89.88 119 ALA A CA 1
ATOM 960 C C . ALA A 1 119 ? 23.746 4.103 -26.741 1.00 89.88 119 ALA A C 1
ATOM 962 O O . ALA A 1 119 ? 22.709 4.274 -27.388 1.00 89.88 119 ALA A O 1
ATOM 963 N N . VAL A 1 120 ? 24.453 5.116 -26.217 1.00 91.50 120 VAL A N 1
ATOM 964 C CA . VAL A 1 120 ? 24.100 6.535 -26.408 1.00 91.50 120 VAL A CA 1
ATOM 965 C C . VAL A 1 120 ? 24.780 7.197 -27.604 1.00 91.50 120 VAL A C 1
ATOM 967 O O . VAL A 1 120 ? 24.307 8.245 -28.034 1.00 91.50 120 VAL A O 1
ATOM 970 N N . ASP A 1 121 ? 25.872 6.635 -28.139 1.00 90.44 121 ASP A N 1
ATOM 971 C CA . ASP A 1 121 ? 26.652 7.239 -29.233 1.00 90.44 121 ASP A CA 1
ATOM 972 C C . ASP A 1 121 ? 25.795 7.674 -30.439 1.00 90.44 121 ASP A C 1
ATOM 974 O O . ASP A 1 121 ? 25.989 8.807 -30.897 1.00 90.44 121 ASP A O 1
ATOM 978 N N . PRO A 1 122 ? 24.793 6.883 -30.893 1.00 90.44 122 PRO A N 1
ATOM 979 C CA . PRO A 1 122 ? 23.911 7.284 -31.990 1.00 90.44 122 PRO A CA 1
ATOM 980 C C . PRO A 1 122 ? 23.131 8.577 -31.729 1.00 90.44 122 PRO A C 1
ATOM 982 O O . PRO A 1 122 ? 22.785 9.268 -32.676 1.00 90.44 122 PRO A O 1
ATOM 985 N N . TYR A 1 123 ? 22.869 8.910 -30.462 1.00 90.31 123 TYR A N 1
ATOM 986 C CA . TYR A 1 123 ? 22.102 10.089 -30.038 1.00 90.31 123 TYR A CA 1
ATOM 987 C C . TYR A 1 123 ? 22.978 11.296 -29.674 1.00 90.31 123 TYR A C 1
ATOM 989 O O . TYR A 1 123 ? 22.467 12.366 -29.343 1.00 90.31 123 TYR A O 1
ATOM 997 N N . LEU A 1 124 ? 24.303 11.123 -29.653 1.00 86.88 124 LEU A N 1
ATOM 998 C CA . LEU A 1 124 ? 25.266 12.196 -29.378 1.00 86.88 124 LEU A CA 1
ATOM 999 C C . LEU A 1 124 ? 25.832 12.811 -30.658 1.00 86.88 124 LEU A C 1
ATOM 1001 O O . LEU A 1 124 ? 26.321 13.941 -30.638 1.00 86.88 124 LEU A O 1
ATOM 1005 N N . LYS A 1 125 ? 25.827 12.051 -31.751 1.00 78.06 125 LYS A N 1
ATOM 1006 C CA . LYS A 1 125 ? 26.379 12.447 -33.045 1.00 78.06 125 LYS A CA 1
ATOM 1007 C C . LYS A 1 125 ? 25.252 12.519 -34.064 1.00 78.06 125 LYS A C 1
ATOM 1009 O O . LYS A 1 125 ? 24.354 11.688 -34.051 1.00 78.06 125 LYS A O 1
ATOM 1014 N N . GLU A 1 126 ? 25.350 13.454 -35.005 1.00 66.38 126 GLU A N 1
ATOM 1015 C CA . GLU A 1 126 ? 24.553 13.391 -36.232 1.00 66.38 126 GLU A CA 1
ATOM 1016 C C . GLU A 1 126 ? 25.046 12.203 -37.075 1.00 66.38 126 GLU A C 1
ATOM 1018 O O . GLU A 1 126 ? 25.958 12.328 -37.901 1.00 66.38 126 GLU A O 1
ATOM 1023 N N . ASP A 1 127 ? 24.509 11.012 -36.800 1.00 64.88 127 ASP A N 1
ATOM 1024 C CA . ASP A 1 127 ? 24.911 9.793 -37.491 1.00 64.88 127 ASP A CA 1
ATOM 1025 C C . ASP A 1 127 ? 24.312 9.764 -38.904 1.00 64.88 127 ASP A C 1
ATOM 1027 O O . ASP A 1 127 ? 23.096 9.747 -39.110 1.00 64.88 127 ASP A O 1
ATOM 1031 N N . LYS A 1 128 ? 25.190 9.757 -39.909 1.00 64.56 128 LYS A N 1
ATOM 1032 C CA . LYS A 1 128 ? 24.805 9.802 -41.326 1.00 64.56 128 LYS A CA 1
ATOM 1033 C C . LYS A 1 128 ? 24.241 8.470 -41.831 1.00 64.56 128 LYS A C 1
ATOM 1035 O O . LYS A 1 128 ? 23.781 8.417 -42.967 1.00 64.56 128 LYS A O 1
ATOM 1040 N N . ASN A 1 129 ? 24.275 7.400 -41.029 1.00 81.44 129 ASN A N 1
ATOM 1041 C CA . ASN A 1 129 ? 23.920 6.046 -41.463 1.00 81.44 129 ASN A CA 1
ATOM 1042 C C . ASN A 1 129 ? 22.654 5.484 -40.783 1.00 81.44 129 ASN A C 1
ATOM 1044 O O . ASN A 1 129 ? 22.634 4.350 -40.295 1.00 81.44 129 ASN A O 1
ATOM 1048 N N . LYS A 1 130 ? 21.575 6.280 -40.771 1.00 83.75 130 LYS A N 1
ATOM 1049 C CA . LYS A 1 130 ? 20.270 5.938 -40.167 1.00 83.75 130 LYS A CA 1
ATOM 1050 C C . LYS A 1 130 ? 19.700 4.594 -40.644 1.00 83.75 130 LYS A C 1
ATOM 1052 O O . LYS A 1 130 ? 19.104 3.864 -39.853 1.00 83.75 130 LYS A O 1
ATOM 1057 N N . GLU A 1 131 ? 19.900 4.237 -41.911 1.00 86.50 131 GLU A N 1
ATOM 1058 C CA . GLU A 1 131 ? 19.422 2.966 -42.476 1.00 86.50 131 GLU A CA 1
ATOM 1059 C C . GLU A 1 131 ? 20.056 1.755 -41.782 1.00 86.50 131 GLU A C 1
ATOM 1061 O O . GLU A 1 131 ? 19.358 0.813 -41.404 1.00 86.50 131 GLU A O 1
ATOM 1066 N N . LYS A 1 132 ? 21.370 1.807 -41.532 1.00 90.50 132 LYS A N 1
ATOM 1067 C CA . LYS A 1 132 ? 22.092 0.744 -40.824 1.00 90.50 132 LYS A CA 1
ATOM 1068 C C . LYS A 1 132 ? 21.639 0.622 -39.369 1.00 90.50 132 LYS A C 1
ATOM 1070 O O . LYS A 1 132 ? 21.475 -0.493 -38.877 1.00 90.50 132 LYS A O 1
ATOM 1075 N N . LEU A 1 133 ? 21.425 1.751 -38.689 1.00 90.06 133 LEU A N 1
ATOM 1076 C CA . LEU A 1 133 ? 20.900 1.769 -37.320 1.00 90.06 133 LEU A CA 1
ATOM 1077 C C . LEU A 1 133 ? 19.510 1.130 -37.251 1.00 90.06 133 LEU A C 1
ATOM 1079 O O . LEU A 1 133 ? 19.267 0.283 -36.397 1.00 90.06 133 LEU A O 1
ATOM 1083 N N . THR A 1 134 ? 18.640 1.473 -38.201 1.00 91.00 134 THR A N 1
ATOM 1084 C CA . THR A 1 134 ? 17.286 0.916 -38.294 1.00 91.00 134 THR A CA 1
ATOM 1085 C C . THR A 1 134 ? 17.329 -0.593 -38.541 1.00 91.00 134 THR A C 1
ATOM 1087 O O . THR A 1 134 ? 16.679 -1.346 -37.824 1.00 91.00 134 THR A O 1
ATOM 1090 N N . ALA A 1 135 ? 18.146 -1.063 -39.493 1.00 91.81 135 ALA A N 1
ATOM 1091 C CA . ALA A 1 135 ? 18.296 -2.492 -39.782 1.00 91.81 135 ALA A CA 1
ATOM 1092 C C . ALA A 1 135 ? 18.776 -3.291 -38.556 1.00 91.81 135 ALA A C 1
ATOM 1094 O O . ALA A 1 135 ? 18.231 -4.353 -38.253 1.00 91.81 135 ALA A O 1
ATOM 1095 N N . ASN A 1 136 ? 19.745 -2.751 -37.813 1.00 91.44 136 ASN A N 1
ATOM 1096 C CA . ASN A 1 136 ? 20.212 -3.347 -36.563 1.00 91.44 136 ASN A CA 1
ATOM 1097 C C . ASN A 1 136 ? 19.112 -3.358 -35.490 1.00 91.44 136 ASN A C 1
ATOM 1099 O O . ASN A 1 136 ? 18.936 -4.362 -34.803 1.00 91.44 136 ASN A O 1
ATOM 1103 N N . ALA A 1 137 ? 18.359 -2.263 -35.346 1.00 92.56 137 ALA A N 1
ATOM 1104 C CA . ALA A 1 137 ? 17.270 -2.170 -34.380 1.00 92.56 137 ALA A CA 1
ATOM 1105 C C . ALA A 1 137 ? 16.184 -3.223 -34.642 1.00 92.56 137 ALA A C 1
ATOM 1107 O O . ALA A 1 137 ? 15.738 -3.862 -33.690 1.00 92.56 137 ALA A O 1
ATOM 1108 N N . VAL A 1 138 ? 15.822 -3.474 -35.908 1.00 93.81 138 VAL A N 1
ATOM 1109 C CA . VAL A 1 138 ? 14.886 -4.554 -36.277 1.00 93.81 138 VAL A CA 1
ATOM 1110 C C . VAL A 1 138 ? 15.389 -5.913 -35.790 1.00 93.81 138 VAL A C 1
ATOM 1112 O O . VAL A 1 138 ? 14.646 -6.654 -35.146 1.00 93.81 138 VAL A O 1
ATOM 1115 N N . GLU A 1 139 ? 16.658 -6.227 -36.048 1.00 91.44 139 GLU A N 1
ATOM 1116 C CA . GLU A 1 139 ? 17.254 -7.498 -35.638 1.00 91.44 139 GLU A CA 1
ATOM 1117 C C . GLU A 1 139 ? 17.275 -7.670 -34.111 1.00 91.44 139 GLU A C 1
ATOM 1119 O O . GLU A 1 139 ? 16.921 -8.730 -33.583 1.00 91.44 139 GLU A O 1
ATOM 1124 N N . TYR A 1 140 ? 17.675 -6.626 -33.383 1.00 92.88 140 TYR A N 1
ATOM 1125 C CA . TYR A 1 140 ? 17.723 -6.672 -31.925 1.00 92.88 140 TYR A CA 1
ATOM 1126 C C . TYR A 1 140 ? 16.329 -6.736 -31.305 1.00 92.88 140 TYR A C 1
ATOM 1128 O O . TYR A 1 140 ? 16.147 -7.472 -30.339 1.00 92.88 140 TYR A O 1
ATOM 1136 N N . CYS A 1 141 ? 15.333 -6.045 -31.860 1.00 93.62 141 CYS A N 1
ATOM 1137 C CA . CYS A 1 141 ? 13.959 -6.134 -31.371 1.00 93.62 141 CYS A CA 1
ATOM 1138 C C . CYS A 1 141 ? 13.380 -7.546 -31.545 1.00 93.62 141 CYS A C 1
ATOM 1140 O O . CYS A 1 141 ? 12.771 -8.060 -30.609 1.00 93.62 141 CYS A O 1
ATOM 1142 N N . ASP A 1 142 ? 13.646 -8.221 -32.670 1.00 89.94 142 ASP A N 1
ATOM 1143 C CA . ASP A 1 142 ? 13.187 -9.603 -32.883 1.00 89.94 142 ASP A CA 1
ATOM 1144 C C . ASP A 1 142 ? 13.807 -10.591 -31.877 1.00 89.94 142 ASP A C 1
ATOM 1146 O O . ASP A 1 142 ? 13.125 -11.466 -31.338 1.00 89.94 142 ASP A O 1
ATOM 1150 N N . ARG A 1 143 ? 15.104 -10.445 -31.584 1.00 90.31 143 ARG A N 1
ATOM 1151 C CA . ARG A 1 143 ? 15.855 -11.403 -30.751 1.00 90.31 143 ARG A CA 1
ATOM 1152 C C . ARG A 1 143 ? 15.858 -11.090 -29.257 1.00 90.31 143 ARG A C 1
ATOM 1154 O O . ARG A 1 143 ? 15.976 -12.011 -28.444 1.00 90.31 143 ARG A O 1
ATOM 1161 N N . LEU A 1 144 ? 15.831 -9.807 -28.902 1.00 93.38 144 LEU A N 1
ATOM 1162 C CA . LEU A 1 144 ? 16.075 -9.277 -27.557 1.00 93.38 144 LEU A CA 1
ATOM 1163 C C . LEU A 1 144 ? 14.973 -8.319 -27.079 1.00 93.38 144 LEU A C 1
ATOM 1165 O O . LEU A 1 144 ? 15.117 -7.778 -25.989 1.00 93.38 144 LEU A O 1
ATOM 1169 N N . GLY A 1 145 ? 13.870 -8.141 -27.818 1.00 92.25 145 GLY A N 1
ATOM 1170 C CA . GLY A 1 145 ? 12.811 -7.162 -27.515 1.00 92.25 145 GLY A CA 1
ATOM 1171 C C . GLY A 1 145 ? 12.186 -7.252 -26.114 1.00 92.25 145 GLY A C 1
ATOM 1172 O O . GLY A 1 145 ? 11.666 -6.261 -25.609 1.00 92.25 145 GLY A O 1
ATOM 1173 N N . GLN A 1 146 ? 12.288 -8.405 -25.442 1.00 91.44 146 GLN A N 1
ATOM 1174 C CA . GLN A 1 146 ? 11.837 -8.577 -24.052 1.00 91.44 146 GLN A CA 1
ATOM 1175 C C . GLN A 1 146 ? 12.821 -8.048 -22.990 1.00 91.44 146 GLN A C 1
ATOM 1177 O O . GLN A 1 146 ? 12.448 -7.903 -21.826 1.00 91.44 146 GLN A O 1
ATOM 1182 N N . TYR A 1 147 ? 14.079 -7.795 -23.362 1.00 95.12 147 TYR A N 1
ATOM 1183 C CA . TYR A 1 147 ? 15.129 -7.308 -22.471 1.00 95.12 147 TYR A CA 1
ATOM 1184 C C . TYR A 1 147 ? 15.387 -5.832 -22.723 1.00 95.12 147 TYR A C 1
ATOM 1186 O O . TYR A 1 147 ? 15.553 -5.392 -23.861 1.00 95.12 147 TYR A O 1
ATOM 1194 N N . ARG A 1 148 ? 15.472 -5.071 -21.636 1.00 94.44 148 ARG A N 1
ATOM 1195 C CA . ARG A 1 148 ? 15.738 -3.636 -21.680 1.00 94.44 148 ARG A CA 1
ATOM 1196 C C . ARG A 1 148 ? 17.118 -3.333 -21.120 1.00 94.44 148 ARG A C 1
ATOM 1198 O O . ARG A 1 148 ? 17.617 -4.058 -20.261 1.00 94.44 148 ARG A O 1
ATOM 1205 N N . MET A 1 149 ? 17.711 -2.248 -21.585 1.00 93.81 149 MET A N 1
ATOM 1206 C CA . MET A 1 149 ? 18.897 -1.643 -20.994 1.00 93.81 149 MET A CA 1
ATOM 1207 C C . MET A 1 149 ? 18.639 -0.163 -20.731 1.00 93.81 149 MET A C 1
ATOM 1209 O O . MET A 1 149 ? 17.785 0.461 -21.370 1.00 93.81 149 MET A O 1
ATOM 1213 N N . ALA A 1 150 ? 19.364 0.392 -19.768 1.00 92.56 150 ALA A N 1
ATOM 1214 C CA . ALA A 1 150 ? 19.258 1.803 -19.448 1.00 92.56 150 ALA A CA 1
ATOM 1215 C C . ALA A 1 150 ? 19.763 2.679 -20.605 1.00 92.56 150 ALA A C 1
ATOM 1217 O O . ALA A 1 150 ? 20.647 2.261 -21.352 1.00 92.56 150 ALA A O 1
ATOM 1218 N N . LEU A 1 151 ? 19.224 3.894 -20.732 1.00 94.06 151 LEU A N 1
ATOM 1219 C CA . LEU A 1 151 ? 19.649 4.858 -21.748 1.00 94.06 151 LEU A CA 1
ATOM 1220 C C . LEU A 1 151 ? 19.998 6.213 -21.123 1.00 94.06 151 LEU A C 1
ATOM 1222 O O . LEU A 1 151 ? 21.149 6.653 -21.165 1.00 94.06 151 LEU A O 1
ATOM 1226 N N . ALA A 1 152 ? 19.010 6.871 -20.520 1.00 94.00 152 ALA A N 1
ATOM 1227 C CA . ALA A 1 152 ? 19.162 8.223 -19.996 1.00 94.00 152 ALA A CA 1
ATOM 1228 C C . ALA A 1 152 ? 18.179 8.523 -18.860 1.00 94.00 152 ALA A C 1
ATOM 1230 O O . ALA A 1 152 ? 17.205 7.802 -18.647 1.00 94.00 152 ALA A O 1
ATOM 1231 N N . TRP A 1 153 ? 18.412 9.616 -18.143 1.00 93.88 153 TRP A N 1
ATOM 1232 C CA . TRP A 1 153 ? 17.514 10.131 -17.118 1.00 93.88 153 TRP A CA 1
ATOM 1233 C C . TRP A 1 153 ? 17.433 11.660 -17.175 1.00 93.88 153 TRP A C 1
ATOM 1235 O O . TRP A 1 153 ? 18.308 12.336 -17.710 1.00 93.88 153 TRP A O 1
ATOM 1245 N N . SER A 1 154 ? 16.358 12.215 -16.635 1.00 94.00 154 SER A N 1
ATOM 1246 C CA . SER A 1 154 ? 16.152 13.653 -16.490 1.00 94.00 154 SER A CA 1
ATOM 1247 C C . SER A 1 154 ? 15.368 13.939 -15.212 1.00 94.00 154 SER A C 1
ATOM 1249 O O . SER A 1 154 ? 14.865 13.020 -14.562 1.00 94.00 154 SER A O 1
ATOM 1251 N N . ALA A 1 155 ? 15.269 15.207 -14.832 1.00 93.56 155 ALA A N 1
ATOM 1252 C CA . ALA A 1 155 ? 14.466 15.618 -13.694 1.00 93.56 155 ALA A CA 1
ATOM 1253 C C . ALA A 1 155 ? 13.896 17.022 -13.887 1.00 93.56 155 ALA A C 1
ATOM 1255 O O . ALA A 1 155 ? 14.538 17.898 -14.465 1.00 93.56 155 ALA A O 1
ATOM 1256 N N . VAL A 1 156 ? 12.697 17.231 -13.353 1.00 92.75 156 VAL A N 1
ATOM 1257 C CA . VAL A 1 156 ? 11.965 18.494 -13.385 1.00 92.75 156 VAL A CA 1
ATOM 1258 C C . VAL A 1 156 ? 11.696 18.936 -11.949 1.00 92.75 156 VAL A C 1
ATOM 1260 O O . VAL A 1 156 ? 11.116 18.190 -11.163 1.00 92.75 156 VAL A O 1
ATOM 1263 N N . ASP A 1 157 ? 12.133 20.145 -11.601 1.00 91.50 157 ASP A N 1
ATOM 1264 C CA . ASP A 1 157 ? 11.924 20.738 -10.276 1.00 91.50 157 ASP A CA 1
ATOM 1265 C C . ASP A 1 157 ? 10.504 21.307 -10.168 1.00 91.50 157 ASP A C 1
ATOM 1267 O O . ASP A 1 157 ? 10.194 22.340 -10.772 1.00 91.50 157 ASP A O 1
ATOM 1271 N N . LEU A 1 158 ? 9.636 20.641 -9.402 1.00 90.62 158 LEU A N 1
ATOM 1272 C CA . LEU A 1 158 ? 8.224 21.020 -9.310 1.00 90.62 158 LEU A CA 1
ATOM 1273 C C . LEU A 1 158 ? 8.030 22.365 -8.603 1.00 90.62 158 LEU A C 1
ATOM 1275 O O . LEU A 1 158 ? 7.087 23.091 -8.917 1.00 90.62 158 LEU A O 1
ATOM 1279 N N . SER A 1 159 ? 8.955 22.756 -7.722 1.00 85.69 159 SER A N 1
ATOM 1280 C CA . SER A 1 159 ? 8.899 24.055 -7.043 1.00 85.69 159 SER A CA 1
ATOM 1281 C C . SER A 1 159 ? 8.988 25.233 -8.020 1.00 85.69 159 SER A C 1
ATOM 1283 O O . SER A 1 159 ? 8.321 26.250 -7.824 1.00 85.69 159 SER A O 1
ATOM 1285 N N . LYS A 1 160 ? 9.750 25.090 -9.117 1.00 83.50 160 LYS A N 1
ATOM 1286 C CA . LYS A 1 160 ? 9.852 26.116 -10.166 1.00 83.50 160 LYS A CA 1
ATOM 1287 C C . LYS A 1 160 ? 8.536 26.263 -10.927 1.00 83.50 160 LYS A C 1
ATOM 1289 O O . LYS A 1 160 ? 8.164 27.380 -11.274 1.00 83.50 160 LYS A O 1
ATOM 1294 N N . ILE A 1 161 ? 7.829 25.161 -11.167 1.00 83.69 161 ILE A N 1
ATOM 1295 C CA . ILE A 1 161 ? 6.556 25.153 -11.903 1.00 83.69 161 ILE A CA 1
ATOM 1296 C C . ILE A 1 161 ? 5.457 25.778 -11.047 1.00 83.69 161 ILE A C 1
ATOM 1298 O O . ILE A 1 161 ? 4.822 26.745 -11.459 1.00 83.69 161 ILE A O 1
ATOM 1302 N N . ILE A 1 162 ? 5.303 25.282 -9.820 1.00 81.81 162 ILE A N 1
ATOM 1303 C CA . ILE A 1 162 ? 4.240 25.706 -8.904 1.00 81.81 162 ILE A CA 1
ATOM 1304 C C . ILE A 1 162 ? 4.491 27.146 -8.416 1.00 81.81 162 ILE A C 1
ATOM 1306 O O . ILE A 1 162 ? 3.580 27.969 -8.375 1.00 81.81 162 ILE A O 1
ATOM 1310 N N . GLY A 1 163 ? 5.745 27.500 -8.111 1.00 70.44 163 GLY A N 1
ATOM 1311 C CA . GLY A 1 163 ? 6.109 28.823 -7.597 1.00 70.44 163 GLY A CA 1
ATOM 1312 C C . GLY A 1 163 ? 6.103 29.944 -8.645 1.00 70.44 163 GLY A C 1
ATOM 1313 O O . GLY A 1 163 ? 5.723 31.074 -8.327 1.00 70.44 163 GLY A O 1
ATOM 1314 N N . SER A 1 164 ? 6.490 29.668 -9.897 1.00 58.50 164 SER A N 1
ATOM 1315 C CA . SER A 1 164 ? 6.553 30.699 -10.950 1.00 58.50 164 SER A CA 1
ATOM 1316 C C . SER A 1 164 ? 5.175 31.223 -11.367 1.00 58.50 164 SER A C 1
ATOM 1318 O O . SER A 1 164 ? 5.057 32.408 -11.690 1.00 58.50 164 SER A O 1
ATOM 1320 N N . ALA A 1 165 ? 4.122 30.406 -11.251 1.00 49.44 165 ALA A N 1
ATOM 1321 C CA . ALA A 1 165 ? 2.743 30.812 -11.524 1.00 49.44 165 ALA A CA 1
ATOM 1322 C C . ALA A 1 165 ? 2.264 31.965 -10.616 1.00 49.44 165 ALA A C 1
ATOM 1324 O O . ALA A 1 165 ? 1.587 32.877 -11.086 1.00 49.44 165 ALA A O 1
ATOM 1325 N N . SER A 1 166 ? 2.697 31.993 -9.349 1.00 43.47 166 SER A N 1
ATOM 1326 C CA . SER A 1 166 ? 2.297 33.020 -8.367 1.00 43.47 166 SER A CA 1
ATOM 1327 C C . SER A 1 166 ? 2.927 34.407 -8.594 1.00 43.47 166 SER A C 1
ATOM 1329 O O . SER A 1 166 ? 2.447 35.415 -8.074 1.00 43.47 166 SER A O 1
ATOM 1331 N N . THR A 1 167 ? 4.007 34.498 -9.382 1.00 43.22 167 THR A N 1
ATOM 1332 C CA . THR A 1 167 ? 4.762 35.757 -9.571 1.00 43.22 167 THR A CA 1
ATOM 1333 C C . THR A 1 167 ? 4.266 36.569 -10.774 1.00 43.22 167 THR A C 1
ATOM 1335 O O . THR A 1 167 ? 4.494 37.777 -10.844 1.00 43.22 167 THR A O 1
ATOM 1338 N N . LEU A 1 168 ? 3.559 35.925 -11.706 1.00 40.16 168 LEU A N 1
ATOM 1339 C CA . LEU A 1 168 ? 3.030 36.545 -12.926 1.00 40.16 168 LEU A CA 1
ATOM 1340 C C . LEU A 1 168 ? 1.773 37.397 -12.678 1.00 40.16 168 LEU A C 1
ATOM 1342 O O . LEU A 1 168 ? 1.485 38.297 -13.463 1.00 40.16 168 LEU A O 1
ATOM 1346 N N . GLU A 1 169 ? 1.054 37.192 -11.570 1.00 36.56 169 GLU A N 1
ATOM 1347 C CA . GLU A 1 169 ? -0.168 37.958 -11.271 1.00 36.56 169 GLU A CA 1
ATOM 1348 C C . GLU A 1 169 ? 0.095 39.409 -10.854 1.00 36.56 169 GLU A C 1
ATOM 1350 O O . GLU A 1 169 ? -0.771 40.269 -11.001 1.00 36.56 169 GLU A O 1
ATOM 1355 N N . ARG A 1 170 ? 1.309 39.740 -10.396 1.00 35.59 170 ARG A N 1
ATOM 1356 C CA . ARG A 1 170 ? 1.621 41.103 -9.937 1.00 35.59 170 ARG A CA 1
ATOM 1357 C C . ARG A 1 170 ? 2.013 42.067 -11.072 1.00 35.59 170 ARG A C 1
ATOM 1359 O O . ARG A 1 170 ? 2.400 43.198 -10.786 1.00 35.59 170 ARG A O 1
ATOM 1366 N N . GLY A 1 171 ? 1.913 41.634 -12.336 1.00 30.30 171 GLY A N 1
ATOM 1367 C CA . GLY A 1 171 ? 2.337 42.400 -13.516 1.00 30.30 171 GLY A CA 1
ATOM 1368 C C . GLY A 1 171 ? 1.279 42.679 -14.591 1.00 30.30 171 GLY A C 1
ATOM 1369 O O . GLY A 1 171 ? 1.558 43.480 -15.480 1.00 30.30 171 GLY A O 1
ATOM 1370 N N . CYS A 1 172 ? 0.083 42.079 -14.550 1.00 24.64 172 CYS A N 1
ATOM 1371 C CA . CYS A 1 172 ? -0.852 42.166 -15.681 1.00 24.64 172 CYS A CA 1
ATOM 1372 C C . CYS A 1 172 ? -2.305 42.422 -15.254 1.00 24.64 172 CYS A C 1
ATOM 1374 O O . CYS A 1 172 ? -3.131 41.516 -15.226 1.00 24.64 172 CYS A O 1
ATOM 1376 N N . THR A 1 173 ? -2.653 43.687 -15.017 1.00 25.94 173 THR A N 1
ATOM 1377 C CA . THR A 1 173 ? -4.021 44.183 -15.221 1.00 25.94 173 THR A CA 1
ATOM 1378 C C . THR A 1 173 ? -4.135 44.765 -16.629 1.00 25.94 173 THR A C 1
ATOM 1380 O O . THR A 1 173 ? -4.018 45.971 -16.815 1.00 25.94 173 THR A O 1
ATOM 1383 N N . SER A 1 174 ? -4.296 43.910 -17.642 1.00 28.89 174 SER A N 1
ATOM 1384 C CA . SER A 1 174 ? -4.994 44.187 -18.917 1.00 28.89 174 SER A CA 1
ATOM 1385 C C . SER A 1 174 ? -4.661 43.138 -19.984 1.00 28.89 174 SER A C 1
ATOM 1387 O O . SER A 1 174 ? -3.530 42.679 -20.084 1.00 28.89 174 SER A O 1
ATOM 1389 N N . ALA A 1 175 ? -5.669 42.858 -20.813 1.00 26.27 175 ALA A N 1
ATOM 1390 C CA . ALA A 1 175 ? -5.672 42.077 -22.053 1.00 26.27 175 ALA A CA 1
ATOM 1391 C C . ALA A 1 175 ? -5.991 40.568 -21.951 1.00 26.27 175 ALA A C 1
ATOM 1393 O O . ALA A 1 175 ? -5.282 39.744 -21.383 1.00 26.27 175 ALA A O 1
ATOM 1394 N N . THR A 1 176 ? -7.128 40.265 -22.570 1.00 28.14 176 THR A N 1
ATOM 1395 C CA . THR A 1 176 ? -7.799 38.996 -22.853 1.00 28.14 176 THR A CA 1
ATOM 1396 C C . THR A 1 176 ? -6.968 37.978 -23.639 1.00 28.14 176 THR A C 1
ATOM 1398 O O . THR A 1 176 ? -6.339 38.330 -24.630 1.00 28.14 176 THR A O 1
ATOM 1401 N N . GLY A 1 177 ? -7.115 36.707 -23.242 1.00 34.88 177 GLY A N 1
ATOM 1402 C CA . GLY A 1 177 ? -7.168 35.512 -24.094 1.00 34.88 177 GLY A CA 1
ATOM 1403 C C . GLY A 1 177 ? -6.021 35.261 -25.071 1.00 34.88 177 GLY A C 1
ATOM 1404 O O . GLY A 1 177 ? -6.133 35.643 -26.229 1.00 34.88 177 GLY A O 1
ATOM 1405 N N . GLN A 1 178 ? -5.006 34.504 -24.639 1.00 25.45 178 GLN A N 1
ATOM 1406 C CA . GLN A 1 178 ? -4.176 33.633 -25.485 1.00 25.45 178 GLN A CA 1
ATOM 1407 C C . GLN A 1 178 ? -3.391 32.645 -24.597 1.00 25.45 178 GLN A C 1
ATOM 1409 O O . GLN A 1 178 ? -2.940 33.010 -23.514 1.00 25.45 178 GLN A O 1
ATOM 1414 N N . ASN A 1 179 ? -3.275 31.383 -25.029 1.00 26.88 179 ASN A N 1
ATOM 1415 C CA . ASN A 1 179 ? -2.413 30.376 -24.401 1.00 26.88 179 ASN A CA 1
ATOM 1416 C C . ASN A 1 179 ? -0.950 30.810 -24.560 1.00 26.88 179 ASN A C 1
ATOM 1418 O O . ASN A 1 179 ? -0.492 30.985 -25.688 1.00 26.88 179 ASN A O 1
ATOM 1422 N N . TYR A 1 180 ? -0.220 30.968 -23.456 1.00 30.12 180 TYR A N 1
ATOM 1423 C CA . TYR A 1 180 ? 1.188 31.365 -23.482 1.00 30.12 180 TYR A CA 1
ATOM 1424 C C . TYR A 1 180 ? 2.094 30.148 -23.240 1.00 30.12 180 TYR A C 1
ATOM 1426 O O . TYR A 1 180 ? 2.062 29.549 -22.166 1.00 30.12 180 TYR A O 1
ATOM 1434 N N . GLU A 1 181 ? 2.916 29.795 -24.235 1.00 24.30 181 GLU A N 1
ATOM 1435 C CA . GLU A 1 181 ? 4.083 28.918 -24.066 1.00 24.30 181 GLU A CA 1
ATOM 1436 C C . GLU A 1 181 ? 5.121 29.635 -23.185 1.00 24.30 181 GLU A C 1
ATOM 1438 O O . GLU A 1 181 ? 5.608 30.713 -23.523 1.00 24.30 181 GLU A O 1
ATOM 1443 N N . CYS A 1 182 ? 5.478 29.039 -22.047 1.00 31.47 182 CYS A N 1
ATOM 1444 C CA . CYS A 1 182 ? 6.599 29.485 -21.224 1.00 31.47 182 CYS A CA 1
ATOM 1445 C C . CYS A 1 182 ? 7.819 28.615 -21.542 1.00 31.47 182 CYS A C 1
ATOM 1447 O O . CYS A 1 182 ? 7.868 27.434 -21.196 1.00 31.47 182 CYS A O 1
ATOM 1449 N N . HIS A 1 183 ? 8.823 29.194 -22.197 1.00 27.05 183 HIS A N 1
ATOM 1450 C CA . HIS A 1 183 ? 10.127 28.559 -22.347 1.00 27.05 183 HIS A CA 1
ATOM 1451 C C . HIS A 1 183 ? 10.890 28.623 -21.019 1.00 27.05 183 HIS A C 1
ATOM 1453 O O . HIS A 1 183 ? 11.543 29.618 -20.713 1.00 27.05 183 HIS A O 1
ATOM 1459 N N . VAL A 1 184 ? 10.868 27.539 -20.243 1.00 30.09 184 VAL A N 1
ATOM 1460 C CA . VAL A 1 184 ? 11.886 27.311 -19.207 1.00 30.09 184 VAL A CA 1
ATOM 1461 C C . VAL A 1 184 ? 13.102 26.686 -19.891 1.00 30.09 184 VAL A C 1
ATOM 1463 O O . VAL A 1 184 ? 13.297 25.474 -19.887 1.00 30.09 184 VAL A O 1
ATOM 1466 N N . SER A 1 185 ? 13.900 27.516 -20.560 1.00 29.16 185 SER A N 1
ATOM 1467 C CA . SER A 1 185 ? 15.224 27.127 -21.040 1.00 29.16 185 SER A CA 1
ATOM 1468 C C . SER A 1 185 ? 16.210 27.176 -19.872 1.00 29.16 185 SER A C 1
ATOM 1470 O O . SER A 1 185 ? 16.678 28.252 -19.498 1.00 29.16 185 SER A O 1
ATOM 1472 N N . ASP A 1 186 ? 16.563 26.024 -19.304 1.00 36.50 186 ASP A N 1
ATOM 1473 C CA . ASP A 1 186 ? 17.791 25.915 -18.511 1.00 36.50 186 ASP A CA 1
ATOM 1474 C C . ASP A 1 186 ? 18.978 25.964 -19.489 1.00 36.50 186 ASP A C 1
ATOM 1476 O O . ASP A 1 186 ? 19.417 24.924 -19.979 1.00 36.50 186 ASP A O 1
ATOM 1480 N N . SER A 1 187 ? 19.441 27.180 -19.820 1.00 33.41 187 SER A N 1
ATOM 1481 C CA . SER A 1 187 ? 20.835 27.587 -20.117 1.00 33.41 187 SER A CA 1
ATOM 1482 C C . SER A 1 187 ? 20.891 28.761 -21.102 1.00 33.41 187 SER A C 1
ATOM 1484 O O . SER A 1 187 ? 20.484 28.640 -22.254 1.00 33.41 187 SER A O 1
ATOM 1486 N N . ASP A 1 188 ? 21.473 29.874 -20.652 1.00 26.02 188 ASP A N 1
ATOM 1487 C CA . ASP A 1 188 ? 21.934 30.976 -21.500 1.00 26.02 188 ASP A CA 1
ATOM 1488 C C . ASP A 1 188 ? 22.870 30.448 -22.603 1.00 26.02 188 ASP A C 1
ATOM 1490 O O . ASP A 1 188 ? 23.844 29.731 -22.348 1.00 26.02 188 ASP A O 1
ATOM 1494 N N . SER A 1 189 ? 22.562 30.817 -23.840 1.00 26.02 189 SER A N 1
ATOM 1495 C CA . SER A 1 189 ? 23.285 30.466 -25.058 1.00 26.02 189 SER A CA 1
ATOM 1496 C C . SER A 1 189 ? 24.710 31.022 -25.077 1.00 26.02 189 SER A C 1
ATOM 1498 O O . SER A 1 189 ? 24.891 32.235 -24.999 1.00 26.02 189 SER A O 1
ATOM 1500 N N . THR A 1 190 ? 25.717 30.177 -25.324 1.00 24.94 190 THR A N 1
ATOM 1501 C CA . THR A 1 190 ? 26.942 30.607 -26.023 1.00 24.94 190 THR A CA 1
ATOM 1502 C C . THR A 1 190 ? 27.507 29.502 -26.924 1.00 24.94 190 THR A C 1
ATOM 1504 O O . THR A 1 190 ? 27.916 28.445 -26.457 1.00 24.94 190 THR A O 1
ATOM 1507 N N . LEU A 1 191 ? 27.596 29.870 -28.208 1.00 26.83 191 LEU A N 1
ATOM 1508 C CA . LEU A 1 191 ? 28.538 29.440 -29.251 1.00 26.83 191 LEU A CA 1
ATOM 1509 C C . LEU A 1 191 ? 28.205 28.205 -30.102 1.00 26.83 191 LEU A C 1
ATOM 1511 O O . LEU A 1 191 ? 28.630 27.082 -29.846 1.00 26.83 191 LEU A O 1
ATOM 1515 N N . SER A 1 192 ? 27.585 28.515 -31.242 1.00 25.80 192 SER A N 1
ATOM 1516 C CA . SER A 1 192 ? 27.780 27.828 -32.518 1.00 25.80 192 SER A CA 1
ATOM 1517 C C . SER A 1 192 ? 29.236 27.949 -32.991 1.00 25.80 192 SER A C 1
ATOM 1519 O O . SER A 1 192 ? 29.846 29.016 -32.916 1.00 25.80 192 SER A O 1
ATOM 1521 N N . SER A 1 193 ? 29.775 26.847 -33.511 1.00 26.11 193 SER A N 1
ATOM 1522 C CA . SER A 1 193 ? 31.055 26.774 -34.221 1.00 26.11 193 SER A CA 1
ATOM 1523 C C . SER A 1 193 ? 30.879 27.192 -35.685 1.00 26.11 193 SER A C 1
ATOM 1525 O O . SER A 1 193 ? 29.923 26.766 -36.329 1.00 26.11 193 SER A O 1
ATOM 1527 N N . GLY A 1 194 ? 31.810 27.989 -36.219 1.00 25.53 194 GLY A N 1
ATOM 1528 C CA . GLY A 1 194 ? 31.829 28.357 -37.634 1.00 25.53 194 GLY A CA 1
ATOM 1529 C C . GLY A 1 194 ? 33.036 29.197 -38.059 1.00 25.53 194 GLY A C 1
ATOM 1530 O O . GLY A 1 194 ? 32.944 30.414 -38.104 1.00 25.53 194 GLY A O 1
ATOM 1531 N N . THR A 1 195 ? 34.111 28.499 -38.450 1.00 25.94 195 THR A N 1
ATOM 1532 C CA . THR A 1 195 ? 35.064 28.803 -39.552 1.00 25.94 195 THR A CA 1
ATOM 1533 C C . THR A 1 195 ? 35.949 30.068 -39.569 1.00 25.94 195 THR A C 1
ATOM 1535 O O . THR A 1 195 ? 35.544 31.184 -39.278 1.00 25.94 195 THR A O 1
ATOM 1538 N N . LEU A 1 196 ? 37.201 29.829 -39.987 1.00 28.41 196 LEU A N 1
ATOM 1539 C CA . LEU A 1 196 ? 38.321 30.761 -40.170 1.00 28.41 196 LEU A CA 1
ATOM 1540 C C . LEU A 1 196 ? 38.050 31.900 -41.173 1.00 28.41 196 LEU A C 1
ATOM 1542 O O . LEU A 1 196 ? 37.463 31.668 -42.225 1.00 28.41 196 LEU A O 1
ATOM 1546 N N . GLY A 1 197 ? 38.615 33.083 -40.899 1.00 24.64 197 GLY A N 1
ATOM 1547 C CA . GLY A 1 197 ? 38.742 34.200 -41.842 1.00 24.64 197 GLY A CA 1
ATOM 1548 C C . GLY A 1 197 ? 39.493 35.393 -41.235 1.00 24.64 197 GLY A C 1
ATOM 1549 O O . GLY A 1 197 ? 39.152 35.863 -40.159 1.00 24.64 197 GLY A O 1
ATOM 1550 N N . GLU A 1 198 ? 40.551 35.820 -41.914 1.00 23.16 198 GLU A N 1
ATOM 1551 C CA . GLU A 1 198 ? 41.612 36.778 -41.571 1.00 23.16 198 GLU A CA 1
ATOM 1552 C C . GLU A 1 198 ? 41.255 38.204 -41.073 1.00 23.16 198 GLU A C 1
ATOM 1554 O O . GLU A 1 198 ? 40.238 38.794 -41.418 1.00 23.16 198 GLU A O 1
ATOM 1559 N N . CYS A 1 199 ? 42.282 38.796 -40.436 1.00 23.05 199 CYS A N 1
ATOM 1560 C CA . CYS A 1 199 ? 42.785 40.177 -40.593 1.00 23.05 199 CYS A CA 1
ATOM 1561 C C . CYS A 1 199 ? 42.340 41.339 -39.661 1.00 23.05 199 CYS A C 1
ATOM 1563 O O . CYS A 1 199 ? 41.302 41.960 -39.828 1.00 23.05 199 CYS A O 1
ATOM 1565 N N . VAL A 1 200 ? 43.316 41.744 -38.823 1.00 23.55 200 VAL A N 1
ATOM 1566 C CA . VAL A 1 200 ? 43.955 43.087 -38.763 1.00 23.55 200 VAL A CA 1
ATOM 1567 C C . VAL A 1 200 ? 43.302 44.253 -37.970 1.00 23.55 200 VAL A C 1
ATOM 1569 O O . VAL A 1 200 ? 42.291 44.831 -38.336 1.00 23.55 200 VAL A O 1
ATOM 1572 N N . SER A 1 201 ? 44.090 44.692 -36.969 1.00 25.56 201 SER A N 1
ATOM 1573 C CA . SER A 1 201 ? 44.367 46.068 -36.488 1.00 25.56 201 SER A CA 1
ATOM 1574 C C . SER A 1 201 ? 43.498 46.822 -35.461 1.00 25.56 201 SER A C 1
ATOM 1576 O O . SER A 1 201 ? 42.401 47.290 -35.716 1.00 25.56 201 SER A O 1
ATOM 1578 N N . GLN A 1 202 ? 44.180 47.092 -34.334 1.00 25.91 202 GLN A N 1
ATOM 1579 C CA . GLN A 1 202 ? 44.516 48.407 -33.748 1.00 25.91 202 GLN A CA 1
ATOM 1580 C C . GLN A 1 202 ? 43.427 49.399 -33.261 1.00 25.91 202 GLN A C 1
ATOM 1582 O O . GLN A 1 202 ? 42.814 50.131 -34.019 1.00 25.91 202 GLN A O 1
ATOM 1587 N N . LYS A 1 203 ? 43.449 49.566 -31.925 1.00 25.44 203 LYS A N 1
ATOM 1588 C CA . LYS A 1 203 ? 43.705 50.808 -31.151 1.00 25.44 203 LYS A CA 1
ATOM 1589 C C . LYS A 1 203 ? 42.741 52.025 -31.225 1.00 25.44 203 LYS A C 1
ATOM 1591 O O . LYS A 1 203 ? 42.706 52.788 -32.175 1.00 25.44 203 LYS A O 1
ATOM 1596 N N . THR A 1 204 ? 42.254 52.337 -30.012 1.00 25.67 204 THR A N 1
ATOM 1597 C CA . THR A 1 204 ? 42.298 53.633 -29.279 1.00 25.67 204 THR A CA 1
ATOM 1598 C C . THR A 1 204 ? 41.289 54.771 -29.528 1.00 25.67 204 THR A C 1
ATOM 1600 O O . THR A 1 204 ? 41.343 55.470 -30.525 1.00 25.67 204 THR A O 1
ATOM 1603 N N . MET A 1 205 ? 40.574 55.072 -28.428 1.00 26.25 205 MET A N 1
ATOM 1604 C CA . MET A 1 205 ? 40.441 56.364 -27.710 1.00 26.25 205 MET A CA 1
ATOM 1605 C C . MET A 1 205 ? 39.679 57.571 -28.310 1.00 26.25 205 MET A C 1
ATOM 1607 O O . MET A 1 205 ? 40.160 58.258 -29.197 1.00 26.25 205 MET A O 1
ATOM 1611 N N . ARG A 1 206 ? 38.660 57.969 -27.520 1.00 26.59 206 ARG A N 1
ATOM 1612 C CA . ARG A 1 206 ? 38.359 59.317 -26.959 1.00 26.59 206 ARG A CA 1
ATOM 1613 C C . ARG A 1 206 ? 37.899 60.466 -27.874 1.00 26.59 206 ARG A C 1
ATOM 1615 O O . ARG A 1 206 ? 38.682 60.991 -28.653 1.00 26.59 206 ARG A O 1
ATOM 1622 N N . LYS A 1 207 ? 36.731 61.032 -27.521 1.00 25.69 207 LYS A N 1
ATOM 1623 C CA . LYS A 1 207 ? 36.472 62.397 -26.960 1.00 25.69 207 LYS A CA 1
ATOM 1624 C C . LYS A 1 207 ? 34.939 62.598 -26.891 1.00 25.69 207 LYS A C 1
ATOM 1626 O O . LYS A 1 207 ? 34.271 62.254 -27.850 1.00 25.69 207 LYS A O 1
ATOM 1631 N N . SER A 1 208 ? 34.285 62.877 -25.757 1.00 25.50 208 SER A N 1
ATOM 1632 C CA . SER A 1 208 ? 34.262 64.057 -24.858 1.00 25.50 208 SER A CA 1
ATOM 1633 C C . SER A 1 208 ? 33.167 65.092 -25.193 1.00 25.50 208 SER A C 1
ATOM 1635 O O . SER A 1 208 ? 33.208 65.669 -26.271 1.00 25.50 208 SER A O 1
ATOM 1637 N N . ALA A 1 209 ? 32.360 65.400 -24.157 1.00 26.00 209 ALA A N 1
ATOM 1638 C CA . ALA A 1 209 ? 31.578 66.628 -23.867 1.00 26.00 209 ALA A CA 1
ATOM 1639 C C . ALA A 1 209 ? 30.238 66.855 -24.613 1.00 26.00 209 ALA A C 1
ATOM 1641 O O . ALA A 1 209 ? 30.130 66.530 -25.783 1.00 26.00 209 ALA A O 1
ATOM 1642 N N . SER A 1 210 ? 29.179 67.462 -24.052 1.00 24.50 210 SER A N 1
ATOM 1643 C CA . SER A 1 210 ? 28.754 67.818 -22.677 1.00 24.50 210 SER A CA 1
ATOM 1644 C C . SER A 1 210 ? 27.344 68.458 -22.736 1.00 24.50 210 SER A C 1
ATOM 1646 O O . SER A 1 210 ? 27.104 69.236 -23.652 1.00 24.50 210 SER A O 1
ATOM 1648 N N . GLY A 1 211 ? 26.504 68.250 -21.706 1.00 24.11 211 GLY A N 1
ATOM 1649 C CA . GLY A 1 211 ? 25.327 69.082 -21.340 1.00 24.11 211 GLY A CA 1
ATOM 1650 C C . GLY A 1 211 ? 23.987 68.667 -21.980 1.00 24.11 211 GLY A C 1
ATOM 1651 O O . GLY A 1 211 ? 23.953 68.373 -23.160 1.00 24.11 211 GLY A O 1
ATOM 1652 N N . SER A 1 212 ? 22.826 68.608 -21.318 1.00 25.45 212 SER A N 1
ATOM 1653 C CA . SER A 1 212 ? 22.413 68.890 -19.935 1.00 25.45 212 SER A CA 1
ATOM 1654 C C . SER A 1 212 ? 20.979 68.357 -19.700 1.00 25.45 212 SER A C 1
ATOM 1656 O O . SER A 1 212 ? 20.101 68.604 -20.515 1.00 25.45 212 SER A O 1
ATOM 1658 N N . VAL A 1 213 ? 20.773 67.687 -18.558 1.00 25.62 213 VAL A N 1
ATOM 1659 C CA . VAL A 1 213 ? 19.556 67.574 -17.711 1.00 25.62 213 VAL A CA 1
ATOM 1660 C C . VAL A 1 213 ? 18.216 67.096 -18.320 1.00 25.62 213 VAL A C 1
ATOM 1662 O O . VAL A 1 213 ? 17.397 67.880 -18.780 1.00 25.62 213 VAL A O 1
ATOM 1665 N N . SER A 1 214 ? 17.887 65.824 -18.061 1.00 24.62 214 SER A N 1
ATOM 1666 C CA . SER A 1 214 ? 16.586 65.428 -17.491 1.00 24.62 214 SER A CA 1
ATOM 1667 C C . SER A 1 214 ? 16.806 64.296 -16.473 1.00 24.62 214 SER A C 1
ATOM 1669 O O . SER A 1 214 ? 17.591 63.374 -16.693 1.00 24.62 214 SER A O 1
ATOM 1671 N N . ARG A 1 215 ? 16.200 64.426 -15.287 1.00 29.02 215 ARG A N 1
ATOM 1672 C CA . ARG A 1 215 ? 16.295 63.465 -14.178 1.00 29.02 215 ARG A CA 1
ATOM 1673 C C . ARG A 1 215 ? 15.498 62.203 -14.523 1.00 29.02 215 ARG A C 1
ATOM 1675 O O . ARG A 1 215 ? 14.274 62.249 -14.533 1.00 29.02 215 ARG A O 1
ATOM 1682 N N . SER A 1 216 ? 16.180 61.076 -14.696 1.00 24.86 216 SER A N 1
ATOM 1683 C CA . SER A 1 216 ? 15.604 59.747 -14.478 1.00 24.86 216 SER A CA 1
ATOM 1684 C C . SER A 1 216 ? 16.590 58.912 -13.663 1.00 24.86 216 SER A C 1
ATOM 1686 O O . SER A 1 216 ? 17.730 58.662 -14.049 1.00 24.86 216 SER A O 1
ATOM 1688 N N . THR A 1 217 ? 16.175 58.568 -12.452 1.00 25.52 217 THR A N 1
ATOM 1689 C CA . THR A 1 217 ? 16.865 57.631 -11.569 1.00 25.52 217 THR A CA 1
ATOM 1690 C C . THR A 1 217 ? 16.685 56.231 -12.162 1.00 25.52 217 THR A C 1
ATOM 1692 O O . THR A 1 217 ? 15.538 55.845 -12.394 1.00 25.52 217 THR A O 1
ATOM 1695 N N . PRO A 1 218 ? 17.742 55.438 -12.411 1.00 25.34 218 PRO A N 1
ATOM 1696 C CA . PRO A 1 218 ? 17.555 54.069 -12.855 1.00 25.34 218 PRO A CA 1
ATOM 1697 C C . PRO A 1 218 ? 17.062 53.250 -11.662 1.00 25.34 218 PRO A C 1
ATOM 1699 O O . PRO A 1 218 ? 17.737 53.143 -10.633 1.00 25.34 218 PRO A O 1
ATOM 1702 N N . VAL A 1 219 ? 15.863 52.686 -11.799 1.00 24.33 219 VAL A N 1
ATOM 1703 C CA . VAL A 1 219 ? 15.350 51.647 -10.909 1.00 24.33 219 VAL A CA 1
ATOM 1704 C C . VAL A 1 219 ? 16.321 50.474 -10.997 1.00 24.33 219 VAL A C 1
ATOM 1706 O O . VAL A 1 219 ? 16.331 49.710 -11.957 1.00 24.33 219 VAL A O 1
ATOM 1709 N N . ARG A 1 220 ? 17.186 50.360 -9.986 1.00 23.52 220 ARG A N 1
ATOM 1710 C CA . ARG A 1 220 ? 17.902 49.128 -9.666 1.00 23.52 220 ARG A CA 1
ATOM 1711 C C . ARG A 1 220 ? 16.849 48.036 -9.483 1.00 23.52 220 ARG A C 1
ATOM 1713 O O . ARG A 1 220 ? 16.182 47.999 -8.454 1.00 23.52 220 ARG A O 1
ATOM 1720 N N . THR A 1 221 ? 16.728 47.147 -10.461 1.00 26.58 221 THR A N 1
ATOM 1721 C CA . THR A 1 221 ? 16.069 45.848 -10.323 1.00 26.58 221 THR A CA 1
ATOM 1722 C C . THR A 1 221 ? 16.752 45.085 -9.197 1.00 26.58 221 THR A C 1
ATOM 1724 O O . THR A 1 221 ? 17.838 44.521 -9.353 1.00 26.58 221 THR A O 1
ATOM 1727 N N . SER A 1 222 ? 16.143 45.139 -8.016 1.00 23.78 222 SER A N 1
ATOM 1728 C CA . SER A 1 222 ? 16.579 44.427 -6.830 1.00 23.78 222 SER A CA 1
ATOM 1729 C C . SER A 1 222 ? 16.253 42.944 -6.984 1.00 23.78 222 SER A C 1
ATOM 1731 O O . SER A 1 222 ? 15.254 42.456 -6.468 1.00 23.78 222 SER A O 1
ATOM 1733 N N . TRP A 1 223 ? 17.153 42.204 -7.625 1.00 30.45 223 TRP A N 1
ATOM 1734 C CA . TRP A 1 223 ? 17.314 40.766 -7.403 1.00 30.45 223 TRP A CA 1
ATOM 1735 C C . TRP A 1 223 ? 17.934 40.531 -6.016 1.00 30.45 223 TRP A C 1
ATOM 1737 O O . TRP A 1 223 ? 19.054 40.044 -5.870 1.00 30.45 223 TRP A O 1
ATOM 1747 N N . ARG A 1 224 ? 17.236 40.960 -4.959 1.00 24.14 224 ARG A N 1
ATOM 1748 C CA . ARG A 1 224 ? 17.598 40.668 -3.571 1.00 24.14 224 ARG A CA 1
ATOM 1749 C C . ARG A 1 224 ? 16.351 40.293 -2.785 1.00 24.14 224 ARG A C 1
ATOM 1751 O O . ARG A 1 224 ? 15.535 41.149 -2.479 1.00 24.14 224 ARG A O 1
ATOM 1758 N N . ARG A 1 225 ? 16.333 39.018 -2.390 1.00 28.75 225 ARG A N 1
ATOM 1759 C CA . ARG A 1 225 ? 15.536 38.411 -1.316 1.00 28.75 225 ARG A CA 1
ATOM 1760 C C . ARG A 1 225 ? 14.019 38.554 -1.457 1.00 28.75 225 ARG A C 1
ATOM 1762 O O . ARG A 1 225 ? 13.414 39.447 -0.882 1.00 28.75 225 ARG A O 1
ATOM 1769 N N . SER A 1 226 ? 13.411 37.519 -2.021 1.00 27.00 226 SER A N 1
ATOM 1770 C CA . SER A 1 226 ? 12.378 36.819 -1.262 1.00 27.00 226 SER A CA 1
ATOM 1771 C C . SER A 1 226 ? 12.955 35.455 -0.896 1.00 27.00 226 SER A C 1
ATOM 1773 O O . SER A 1 226 ? 12.908 34.509 -1.671 1.00 27.00 226 SER A O 1
ATOM 1775 N N . VAL A 1 227 ? 13.641 35.395 0.247 1.00 30.86 227 VAL A N 1
ATOM 1776 C CA . VAL A 1 227 ? 13.792 34.125 0.958 1.00 30.86 227 VAL A CA 1
ATOM 1777 C C . VAL A 1 227 ? 12.441 33.957 1.642 1.00 30.86 227 VAL A C 1
ATOM 1779 O O . VAL A 1 227 ? 12.232 34.528 2.710 1.00 30.86 227 VAL A O 1
ATOM 1782 N N . LYS A 1 228 ? 11.490 33.299 0.969 1.00 30.81 228 LYS A N 1
ATOM 1783 C CA . LYS A 1 228 ? 10.390 32.655 1.689 1.00 30.81 228 LYS A CA 1
ATOM 1784 C C . LYS A 1 228 ? 11.035 31.591 2.577 1.00 30.81 228 LYS A C 1
ATOM 1786 O O . LYS A 1 228 ? 12.026 30.980 2.171 1.00 30.81 228 LYS A O 1
ATOM 1791 N N . ASN A 1 229 ? 10.551 31.437 3.804 1.00 28.30 229 ASN A N 1
ATOM 1792 C CA . ASN A 1 229 ? 11.014 30.357 4.667 1.00 28.30 229 ASN A CA 1
ATOM 1793 C C . ASN A 1 229 ? 10.820 29.028 3.918 1.00 28.30 229 ASN A C 1
ATOM 1795 O O . ASN A 1 229 ? 9.796 28.841 3.267 1.00 28.30 229 ASN A O 1
ATOM 1799 N N . ASN A 1 230 ? 11.782 28.111 4.021 1.00 40.59 230 ASN A N 1
ATOM 1800 C CA . ASN A 1 230 ? 11.708 26.769 3.422 1.00 40.59 230 ASN A CA 1
ATOM 1801 C C . ASN A 1 230 ? 10.551 25.902 3.979 1.00 40.59 230 ASN A C 1
ATOM 1803 O O . ASN A 1 230 ? 10.423 24.750 3.579 1.00 40.59 230 ASN A O 1
ATOM 1807 N N . ASP A 1 231 ? 9.731 26.443 4.886 1.00 41.47 231 ASP A N 1
ATOM 1808 C CA . ASP A 1 231 ? 8.666 25.740 5.604 1.00 41.47 231 ASP A CA 1
ATOM 1809 C C . ASP A 1 231 ? 7.244 26.084 5.113 1.00 41.47 231 ASP A C 1
ATOM 1811 O O . ASP A 1 231 ? 6.287 25.473 5.590 1.00 41.47 231 ASP A O 1
ATOM 1815 N N . ASP A 1 232 ? 7.071 27.029 4.176 1.00 50.22 232 ASP A N 1
ATOM 1816 C CA . ASP A 1 232 ? 5.743 27.308 3.607 1.00 50.22 232 ASP A CA 1
ATOM 1817 C C . ASP A 1 232 ? 5.357 26.196 2.601 1.00 50.22 232 ASP A C 1
ATOM 1819 O O . ASP A 1 232 ? 6.126 25.922 1.671 1.00 50.22 232 ASP A O 1
ATOM 1823 N N . PRO A 1 233 ? 4.189 25.538 2.750 1.00 60.47 233 PRO A N 1
ATOM 1824 C CA . PRO A 1 233 ? 3.764 24.464 1.853 1.00 60.47 233 PRO A CA 1
ATOM 1825 C C . PRO A 1 233 ? 3.565 24.969 0.415 1.00 60.47 233 PRO A C 1
ATOM 1827 O O . PRO A 1 233 ? 3.088 26.082 0.195 1.00 60.47 233 PRO A O 1
ATOM 1830 N N . LEU A 1 234 ? 3.926 24.143 -0.579 1.00 68.31 234 LEU A N 1
ATOM 1831 C CA . LEU A 1 234 ? 3.667 24.446 -1.992 1.00 68.31 234 LEU A CA 1
ATOM 1832 C C . LEU A 1 234 ? 2.154 24.583 -2.223 1.00 68.31 234 LEU A C 1
ATOM 1834 O O . LEU A 1 234 ? 1.399 23.674 -1.881 1.00 68.31 234 LEU A O 1
ATOM 1838 N N . GLU A 1 235 ? 1.724 25.678 -2.853 1.00 76.69 235 GLU A N 1
ATOM 1839 C CA . GLU A 1 235 ? 0.331 25.884 -3.271 1.00 76.69 235 GLU A CA 1
ATOM 1840 C C . GLU A 1 235 ? -0.007 24.985 -4.475 1.00 76.69 235 GLU A C 1
ATOM 1842 O O . GLU A 1 235 ? 0.033 25.402 -5.631 1.00 76.69 235 GLU A O 1
ATOM 1847 N N . MET A 1 236 ? -0.285 23.709 -4.204 1.00 78.38 236 MET A N 1
ATOM 1848 C CA . MET A 1 236 ? -0.482 22.689 -5.239 1.00 78.38 236 MET A CA 1
ATOM 1849 C C . MET A 1 236 ? -1.807 22.801 -6.000 1.00 78.38 236 MET A C 1
ATOM 1851 O O . MET A 1 236 ? -1.902 22.250 -7.092 1.00 78.38 236 MET A O 1
ATOM 1855 N N . ASP A 1 237 ? -2.796 23.521 -5.467 1.00 78.38 237 ASP A N 1
ATOM 1856 C CA . ASP A 1 237 ? -4.155 23.544 -6.027 1.00 78.38 237 ASP A CA 1
ATOM 1857 C C . ASP A 1 237 ? -4.444 24.789 -6.890 1.00 78.38 237 ASP A C 1
ATOM 1859 O O . ASP A 1 237 ? -5.425 24.820 -7.623 1.00 78.38 237 ASP A O 1
ATOM 1863 N N . SER A 1 238 ? -3.608 25.832 -6.841 1.00 77.69 238 SER A N 1
ATOM 1864 C CA . SER A 1 238 ? -3.918 27.150 -7.429 1.00 77.69 238 SER A CA 1
ATOM 1865 C C . SER A 1 238 ? -3.024 27.561 -8.607 1.00 77.69 238 SER A C 1
ATOM 1867 O O . SER A 1 238 ? -3.162 28.673 -9.123 1.00 77.69 238 SER A O 1
ATOM 1869 N N . PHE A 1 239 ? -2.108 26.703 -9.067 1.00 84.75 239 PHE A N 1
ATOM 1870 C CA . PHE A 1 239 ? -1.178 27.063 -10.142 1.00 84.75 239 PHE A CA 1
ATOM 1871 C C . PHE A 1 239 ? -1.772 26.824 -11.541 1.00 84.75 239 PHE A C 1
ATOM 1873 O O . PHE A 1 239 ? -2.561 25.910 -11.767 1.00 84.75 239 PHE A O 1
ATOM 1880 N N . LYS A 1 240 ? -1.392 27.653 -12.519 1.00 83.12 240 LYS A N 1
ATOM 1881 C CA . LYS A 1 240 ? -1.866 27.487 -13.901 1.00 83.12 240 LYS A CA 1
ATOM 1882 C C . LYS A 1 240 ? -1.192 26.276 -14.562 1.00 83.12 240 LYS A C 1
ATOM 1884 O O . LYS A 1 240 ? 0.023 26.142 -14.403 1.00 83.12 240 LYS A O 1
ATOM 1889 N N . PRO A 1 241 ? -1.931 25.462 -15.343 1.00 86.94 241 PRO A N 1
ATOM 1890 C CA . PRO A 1 241 ? -1.349 24.421 -16.184 1.00 86.94 241 PRO A CA 1
ATOM 1891 C C . PRO A 1 241 ? -0.162 24.937 -16.999 1.00 86.94 241 PRO A C 1
ATOM 1893 O O . PRO A 1 241 ? -0.223 26.031 -17.571 1.00 86.94 241 PRO A O 1
ATOM 1896 N N . LEU A 1 242 ? 0.917 24.159 -17.038 1.00 90.94 242 LEU A N 1
ATOM 1897 C CA . LEU A 1 242 ? 2.163 24.537 -17.690 1.00 90.94 242 LEU A CA 1
ATOM 1898 C C . LEU A 1 242 ? 2.698 23.397 -18.552 1.00 90.94 242 LEU A C 1
ATOM 1900 O O . LEU A 1 242 ? 2.990 22.309 -18.055 1.00 90.94 242 LEU A O 1
ATOM 1904 N N . ILE A 1 243 ? 2.940 23.696 -19.830 1.00 94.19 243 ILE A N 1
ATOM 1905 C CA . ILE A 1 243 ? 3.691 22.800 -20.709 1.00 94.19 243 ILE A CA 1
ATOM 1906 C C . ILE A 1 243 ? 5.182 22.985 -20.434 1.00 94.19 243 ILE A C 1
ATOM 1908 O O . ILE A 1 243 ? 5.765 24.031 -20.721 1.00 94.19 243 ILE A O 1
ATOM 1912 N N . VAL A 1 244 ? 5.812 21.947 -19.899 1.00 93.69 244 VAL A N 1
ATOM 1913 C CA . VAL A 1 244 ? 7.244 21.894 -19.620 1.00 93.69 244 VAL A CA 1
ATOM 1914 C C . VAL A 1 244 ? 7.937 21.146 -20.748 1.00 93.69 244 VAL A C 1
ATOM 1916 O O . VAL A 1 244 ? 7.566 20.026 -21.104 1.00 93.69 244 VAL A O 1
ATOM 1919 N N . THR A 1 245 ? 8.970 21.771 -21.307 1.00 94.62 245 THR A N 1
ATOM 1920 C CA . THR A 1 245 ? 9.822 21.149 -22.323 1.00 94.62 245 THR A CA 1
ATOM 1921 C C . THR A 1 245 ? 11.114 20.661 -21.672 1.00 94.62 245 THR A C 1
ATOM 1923 O O . THR A 1 245 ? 11.903 21.454 -21.163 1.00 94.62 245 THR A O 1
ATOM 1926 N N . VAL A 1 246 ? 11.328 19.350 -21.687 1.00 93.56 246 VAL A N 1
ATOM 1927 C CA . VAL A 1 246 ? 12.505 18.668 -21.148 1.00 93.56 246 VAL A CA 1
ATOM 1928 C C . VAL A 1 246 ? 13.456 18.349 -22.300 1.00 93.56 246 VAL A C 1
ATOM 1930 O O . VAL A 1 246 ? 13.154 17.506 -23.142 1.00 93.56 246 VAL A O 1
ATOM 1933 N N . ASN A 1 247 ? 14.607 19.025 -22.319 1.00 89.25 247 ASN A N 1
ATOM 1934 C CA . ASN A 1 247 ? 15.631 18.880 -23.367 1.00 89.25 247 ASN A CA 1
ATOM 1935 C C . ASN A 1 247 ? 16.909 18.181 -22.876 1.00 89.25 247 ASN A C 1
ATOM 1937 O O . ASN A 1 247 ? 17.742 17.756 -23.668 1.00 89.25 247 ASN A O 1
ATOM 1941 N N . ASN A 1 248 ? 17.096 18.092 -21.557 1.00 87.12 248 ASN A N 1
ATOM 1942 C CA . ASN A 1 248 ? 18.328 17.588 -20.958 1.00 87.12 248 ASN A CA 1
ATOM 1943 C C . ASN A 1 248 ? 18.129 16.144 -20.498 1.00 87.12 248 ASN A C 1
ATOM 1945 O O . ASN A 1 248 ? 17.714 15.898 -19.364 1.00 87.12 248 ASN A O 1
ATOM 1949 N N . PHE A 1 249 ? 18.422 15.193 -21.382 1.00 92.19 249 PHE A N 1
ATOM 1950 C CA . PHE A 1 249 ? 18.466 13.771 -21.052 1.00 92.19 249 PHE A CA 1
ATOM 1951 C C . PHE A 1 249 ? 19.905 13.356 -20.767 1.00 92.19 249 PHE A C 1
ATOM 1953 O O . PHE A 1 249 ? 20.699 13.152 -21.681 1.00 92.19 249 PHE A O 1
ATOM 1960 N N . PHE A 1 250 ? 20.256 13.243 -19.492 1.00 91.06 250 PHE A N 1
ATOM 1961 C CA . PHE A 1 250 ? 21.589 12.850 -19.061 1.00 91.06 250 PHE A CA 1
ATOM 1962 C C . PHE A 1 250 ? 21.799 11.357 -19.302 1.00 91.06 250 PHE A C 1
ATOM 1964 O O . PHE A 1 250 ? 20.973 10.537 -18.903 1.00 91.06 250 PHE A O 1
ATOM 1971 N N . LYS A 1 251 ? 22.924 10.995 -19.919 1.00 91.06 251 LYS A N 1
ATOM 1972 C CA . LYS A 1 251 ? 23.366 9.606 -20.076 1.00 91.06 251 LYS A CA 1
ATOM 1973 C C . LYS A 1 251 ? 23.291 8.878 -18.733 1.00 91.06 251 LYS A C 1
ATOM 1975 O O . LYS A 1 251 ? 23.779 9.381 -17.718 1.00 91.06 251 LYS A O 1
ATOM 1980 N N . GLN A 1 252 ? 22.711 7.680 -18.733 1.00 86.75 252 GLN A N 1
ATOM 1981 C CA . GLN A 1 252 ? 22.772 6.812 -17.564 1.00 86.75 252 GLN A CA 1
ATOM 1982 C C . GLN A 1 252 ? 24.222 6.341 -17.361 1.00 86.75 252 GLN A C 1
ATOM 1984 O O . GLN A 1 252 ? 24.864 5.878 -18.294 1.00 86.75 252 GLN A O 1
ATOM 1989 N N . GLU A 1 253 ? 24.763 6.447 -16.150 1.00 79.56 253 GLU A N 1
ATOM 1990 C CA . GLU A 1 253 ? 26.073 5.863 -15.824 1.00 79.56 253 GLU A CA 1
ATOM 1991 C C . GLU A 1 253 ? 25.896 4.440 -15.264 1.00 79.56 253 GLU A C 1
ATOM 1993 O O . GLU A 1 253 ? 24.916 4.175 -14.562 1.00 79.56 253 GLU A O 1
ATOM 1998 N N . GLU A 1 254 ? 26.837 3.534 -15.560 1.00 62.03 254 GLU A N 1
ATOM 1999 C CA . GLU A 1 254 ? 26.689 2.088 -15.294 1.00 62.03 254 GLU A CA 1
ATOM 2000 C C . GLU A 1 254 ? 26.580 1.730 -13.801 1.00 62.03 254 GLU A C 1
ATOM 2002 O O . GLU A 1 254 ? 25.858 0.794 -13.470 1.00 62.03 254 GLU A O 1
ATOM 2007 N N . ASP A 1 255 ? 27.217 2.505 -12.909 1.00 62.19 255 ASP A N 1
ATOM 2008 C CA . ASP A 1 255 ? 27.360 2.175 -11.477 1.00 62.19 255 ASP A CA 1
ATOM 2009 C C . ASP A 1 255 ? 27.042 3.350 -10.510 1.00 62.19 255 ASP A C 1
ATOM 2011 O O . ASP A 1 255 ? 27.528 3.369 -9.378 1.00 62.19 255 ASP A O 1
ATOM 2015 N N . ARG A 1 256 ? 26.296 4.394 -10.928 1.00 59.69 256 ARG A N 1
ATOM 2016 C CA . ARG A 1 256 ? 26.205 5.668 -10.155 1.00 59.69 256 ARG A CA 1
ATOM 2017 C C . ARG A 1 256 ? 24.833 6.342 -10.017 1.00 59.69 256 ARG A C 1
ATOM 2019 O O . ARG A 1 256 ? 24.772 7.566 -9.919 1.00 59.69 256 ARG A O 1
ATOM 2026 N N . LEU A 1 257 ? 23.722 5.608 -9.977 1.00 71.94 257 LEU A N 1
ATOM 2027 C CA . LEU A 1 257 ? 22.422 6.255 -9.719 1.00 71.94 257 LEU A CA 1
ATOM 2028 C C . LEU A 1 257 ? 21.583 5.543 -8.660 1.00 71.94 257 LEU A C 1
ATOM 2030 O O . LEU A 1 257 ? 20.410 5.232 -8.877 1.00 71.94 257 LEU A O 1
ATOM 2034 N N . THR A 1 258 ? 22.196 5.312 -7.499 1.00 80.12 258 THR A N 1
ATOM 2035 C CA . THR A 1 258 ? 21.444 5.007 -6.276 1.00 80.12 258 THR A CA 1
ATOM 2036 C C . THR A 1 258 ? 20.517 6.173 -5.912 1.00 80.12 258 THR A C 1
ATOM 2038 O O . THR A 1 258 ? 20.707 7.291 -6.391 1.00 80.12 258 THR A O 1
ATOM 2041 N N . ASP A 1 259 ? 19.528 5.944 -5.044 1.00 82.56 259 ASP A N 1
ATOM 2042 C CA . ASP A 1 259 ? 18.647 7.022 -4.562 1.00 82.56 259 ASP A CA 1
ATOM 2043 C C . ASP A 1 259 ? 19.455 8.155 -3.888 1.00 82.56 259 ASP A C 1
ATOM 2045 O O . ASP A 1 259 ? 19.136 9.333 -4.051 1.00 82.56 259 ASP A O 1
ATOM 2049 N N . ASP A 1 260 ? 20.556 7.817 -3.206 1.00 84.88 260 ASP A N 1
ATOM 2050 C CA . ASP A 1 260 ? 21.471 8.787 -2.596 1.00 84.88 260 ASP A CA 1
ATOM 2051 C C . ASP A 1 260 ? 22.247 9.609 -3.629 1.00 84.88 260 ASP A C 1
ATOM 2053 O O . ASP A 1 260 ? 22.465 10.808 -3.438 1.00 84.88 260 ASP A O 1
ATOM 2057 N N . ASP A 1 261 ? 22.694 8.981 -4.716 1.00 84.44 261 ASP A N 1
ATOM 2058 C CA . ASP A 1 261 ? 23.400 9.679 -5.790 1.00 84.44 261 ASP A CA 1
ATOM 2059 C C . ASP A 1 261 ? 22.442 10.545 -6.602 1.00 84.44 261 ASP A C 1
ATOM 2061 O O . ASP A 1 261 ? 22.755 11.703 -6.883 1.00 84.44 261 ASP A O 1
ATOM 2065 N N . LEU A 1 262 ? 21.241 10.034 -6.888 1.00 87.56 262 LEU A N 1
ATOM 2066 C CA . LEU A 1 262 ? 20.164 10.799 -7.504 1.00 87.56 262 LEU A CA 1
ATOM 2067 C C . LEU A 1 262 ? 19.861 12.053 -6.681 1.00 87.56 262 LEU A C 1
ATOM 2069 O O . LEU A 1 262 ? 19.868 13.147 -7.236 1.00 87.56 262 LEU A O 1
ATOM 2073 N N . ALA A 1 263 ? 19.695 11.933 -5.360 1.00 87.94 263 ALA A N 1
ATOM 2074 C CA . ALA A 1 263 ? 19.454 13.087 -4.496 1.00 87.94 263 ALA A CA 1
ATOM 2075 C C . ALA A 1 263 ? 20.564 14.152 -4.599 1.00 87.94 263 ALA A C 1
ATOM 2077 O O . ALA A 1 263 ? 20.265 15.347 -4.681 1.00 87.94 263 ALA A O 1
ATOM 2078 N N . LYS A 1 264 ? 21.843 13.740 -4.651 1.00 87.56 264 LYS A N 1
ATOM 2079 C CA . LYS A 1 264 ? 22.973 14.668 -4.854 1.00 87.56 264 LYS A CA 1
ATOM 2080 C C . LYS A 1 264 ? 22.849 15.406 -6.186 1.00 87.56 264 LYS A C 1
ATOM 2082 O O . LYS A 1 264 ? 22.968 16.630 -6.197 1.00 87.56 264 LYS A O 1
ATOM 2087 N N . TYR A 1 265 ? 22.565 14.692 -7.277 1.00 86.25 265 TYR A N 1
ATOM 2088 C CA . TYR A 1 265 ? 22.383 15.307 -8.592 1.00 86.25 265 TYR A CA 1
ATOM 2089 C C . TYR A 1 265 ? 21.186 16.268 -8.620 1.00 86.25 265 TYR A C 1
ATOM 2091 O O . TYR A 1 265 ? 21.317 17.380 -9.122 1.00 86.25 265 TYR A O 1
ATOM 2099 N N . LEU A 1 266 ? 20.048 15.908 -8.018 1.00 88.62 266 LEU A N 1
ATOM 2100 C CA . LEU A 1 266 ? 18.867 16.781 -7.939 1.00 88.62 266 LEU A CA 1
ATOM 2101 C C . LEU A 1 266 ? 19.161 18.087 -7.180 1.00 88.62 266 LEU A C 1
ATOM 2103 O O . LEU A 1 266 ? 18.771 19.170 -7.615 1.00 88.62 266 LEU A O 1
ATOM 2107 N N . CYS A 1 267 ? 19.929 18.015 -6.089 1.00 84.50 267 CYS A N 1
ATOM 2108 C CA . CYS A 1 267 ? 20.368 19.200 -5.347 1.00 84.50 267 CYS A CA 1
ATOM 2109 C C . CYS A 1 267 ? 21.312 20.094 -6.164 1.00 84.50 267 CYS A C 1
ATOM 2111 O O . CYS A 1 267 ? 21.339 21.315 -5.982 1.00 84.50 267 CYS A O 1
ATOM 2113 N N . GLU A 1 268 ? 22.113 19.497 -7.047 1.00 82.00 268 GLU A N 1
ATOM 2114 C CA . GLU A 1 268 ? 22.983 20.230 -7.958 1.00 82.00 268 GLU A CA 1
ATOM 2115 C C . GLU A 1 268 ? 22.200 20.909 -9.089 1.00 82.00 268 GLU A C 1
ATOM 2117 O O . GLU A 1 268 ? 22.627 21.986 -9.495 1.00 82.00 268 GLU A O 1
ATOM 2122 N N . ILE A 1 269 ? 21.054 20.369 -9.547 1.00 78.19 269 ILE A N 1
ATOM 2123 C CA . ILE A 1 269 ? 20.231 20.952 -10.639 1.00 78.19 269 ILE A CA 1
ATOM 2124 C C . ILE A 1 269 ? 19.742 22.355 -10.265 1.00 78.19 269 ILE A C 1
ATOM 2126 O O . ILE A 1 269 ? 19.621 23.239 -11.111 1.00 78.19 269 ILE A O 1
ATOM 2130 N N . ARG A 1 270 ? 19.514 22.598 -8.973 1.00 75.69 270 ARG A N 1
ATOM 2131 C CA . ARG A 1 270 ? 19.123 23.915 -8.449 1.00 75.69 270 ARG A CA 1
ATOM 2132 C C . ARG A 1 270 ? 20.260 24.926 -8.408 1.00 75.69 270 ARG A C 1
ATOM 2134 O O . ARG A 1 270 ? 20.010 26.126 -8.313 1.00 75.69 270 ARG A O 1
ATOM 2141 N N . LYS A 1 271 ? 21.510 24.464 -8.428 1.00 76.38 271 LYS A N 1
ATOM 2142 C CA . LYS A 1 271 ? 22.692 25.319 -8.338 1.00 76.38 271 LYS A CA 1
ATOM 2143 C C . LYS A 1 271 ? 23.230 25.557 -9.751 1.00 76.38 271 LYS A C 1
ATOM 2145 O O . LYS A 1 271 ? 23.402 24.596 -10.492 1.00 76.38 271 LYS A O 1
ATOM 2150 N N . PRO A 1 272 ? 23.626 26.786 -10.116 1.00 57.09 272 PRO A N 1
ATOM 2151 C CA . PRO A 1 272 ? 24.362 27.055 -11.355 1.00 57.09 272 PRO A CA 1
ATOM 2152 C C . PRO A 1 272 ? 25.815 26.534 -11.263 1.00 57.09 272 PRO A C 1
ATOM 2154 O O . PRO A 1 272 ? 26.781 27.280 -11.411 1.00 57.09 272 PRO A O 1
ATOM 2157 N N . SER A 1 273 ? 25.988 25.253 -10.930 1.00 55.31 273 SER A N 1
ATOM 2158 C CA . SER A 1 273 ? 27.261 24.612 -10.602 1.00 55.31 273 SER A CA 1
ATOM 2159 C C . SER A 1 273 ? 27.843 23.831 -11.789 1.00 55.31 273 SER A C 1
ATOM 2161 O O . SER A 1 273 ? 27.143 23.439 -12.720 1.00 55.31 273 SER A O 1
ATOM 2163 N N . SER A 1 274 ? 29.158 23.602 -11.769 1.00 56.25 274 SER A N 1
ATOM 2164 C CA . SER A 1 274 ? 29.923 22.943 -12.840 1.00 56.25 274 SER A CA 1
ATOM 2165 C C . SER A 1 274 ? 29.800 21.412 -12.869 1.00 56.25 274 SER A C 1
ATOM 2167 O O . SER A 1 274 ? 30.362 20.773 -13.758 1.00 56.25 274 SER A O 1
ATOM 2169 N N . ALA A 1 275 ? 29.106 20.797 -11.908 1.00 60.91 275 ALA A N 1
ATOM 2170 C CA . ALA A 1 275 ? 29.075 19.345 -11.756 1.00 60.91 275 ALA A CA 1
ATOM 2171 C C . ALA A 1 275 ? 28.127 18.651 -12.749 1.00 60.91 275 ALA A C 1
ATOM 2173 O O . ALA A 1 275 ? 28.568 17.728 -13.429 1.00 60.91 275 ALA A O 1
ATOM 2174 N N . ILE A 1 276 ? 26.909 19.165 -12.943 1.00 65.62 276 ILE A N 1
ATOM 2175 C CA . ILE A 1 276 ? 25.952 18.640 -13.937 1.00 65.62 276 ILE A CA 1
ATOM 2176 C C . ILE A 1 276 ? 26.407 18.888 -15.372 1.00 65.62 276 ILE A C 1
ATOM 2178 O O . ILE A 1 276 ? 26.182 18.043 -16.230 1.00 65.62 276 ILE A O 1
ATOM 2182 N N . LYS A 1 277 ? 27.150 19.975 -15.629 1.00 65.25 277 LYS A N 1
ATOM 2183 C CA . LYS A 1 277 ? 27.760 20.236 -16.948 1.00 65.25 277 LYS A CA 1
ATOM 2184 C C . LYS A 1 277 ? 28.716 19.127 -17.411 1.00 65.25 277 LYS A C 1
ATOM 2186 O O . LYS A 1 277 ? 29.072 19.091 -18.582 1.00 65.25 277 LYS A O 1
ATOM 2191 N N . ARG A 1 278 ? 29.176 18.258 -16.501 1.00 68.12 278 ARG A N 1
ATOM 2192 C CA . ARG A 1 278 ? 30.031 17.107 -16.833 1.00 68.12 278 ARG A CA 1
ATOM 2193 C C . ARG A 1 278 ? 29.238 15.890 -17.310 1.00 68.12 278 ARG A C 1
ATOM 2195 O O . ARG A 1 278 ? 29.846 14.991 -17.886 1.00 68.12 278 ARG A O 1
ATOM 2202 N N . LEU A 1 279 ? 27.927 15.838 -17.070 1.00 76.88 279 LEU A N 1
ATOM 2203 C CA . LEU A 1 279 ? 27.081 14.765 -17.579 1.00 76.88 279 LEU A CA 1
ATOM 2204 C C . LEU A 1 279 ? 26.840 14.989 -19.072 1.00 76.88 279 LEU A C 1
ATOM 2206 O O . LEU A 1 279 ? 26.478 16.084 -19.498 1.00 76.88 279 LEU A O 1
ATOM 2210 N N . LYS A 1 280 ? 27.057 13.945 -19.874 1.00 85.56 280 LYS A N 1
ATOM 2211 C CA . LYS A 1 280 ? 26.744 13.984 -21.305 1.00 85.56 280 LYS A CA 1
ATOM 2212 C C . LYS A 1 280 ? 25.227 13.940 -21.480 1.00 85.56 280 LYS A C 1
ATOM 2214 O O . LYS A 1 280 ? 24.593 13.051 -20.915 1.00 85.56 280 LYS A O 1
ATOM 2219 N N . CYS A 1 281 ? 24.671 14.854 -22.268 1.00 87.19 281 CYS A N 1
ATOM 2220 C CA . CYS A 1 281 ? 23.257 14.838 -22.637 1.00 87.19 281 CYS A CA 1
ATOM 2221 C C . CYS A 1 281 ? 23.076 14.204 -24.016 1.00 87.19 281 CYS A C 1
ATOM 2223 O O . CYS A 1 281 ? 23.834 14.532 -24.927 1.00 87.19 281 CYS A O 1
ATOM 2225 N N . ILE A 1 282 ? 22.078 13.337 -24.167 1.00 90.12 282 ILE A N 1
ATOM 2226 C CA . ILE A 1 282 ? 21.643 12.828 -25.472 1.00 90.12 282 ILE A CA 1
ATOM 2227 C C . ILE A 1 282 ? 20.663 13.808 -26.128 1.00 90.12 282 ILE A C 1
ATOM 2229 O O . ILE A 1 282 ? 19.938 14.517 -25.427 1.00 90.12 282 ILE A O 1
ATOM 2233 N N . GLY A 1 283 ? 20.644 13.851 -27.462 1.00 84.50 283 GLY A N 1
ATOM 2234 C CA . GLY A 1 283 ? 19.719 14.689 -28.223 1.00 84.50 283 GLY A CA 1
ATOM 2235 C C . GLY A 1 283 ? 18.273 14.203 -28.107 1.00 84.50 283 GLY A C 1
ATOM 2236 O O . GLY A 1 283 ? 17.962 13.055 -28.426 1.00 84.50 283 GLY A O 1
ATOM 2237 N N . GLY A 1 284 ? 17.373 15.079 -27.658 1.00 89.69 284 GLY A N 1
ATOM 2238 C CA . GLY A 1 284 ? 15.950 14.774 -27.592 1.00 89.69 284 GLY A CA 1
ATOM 2239 C C . GLY A 1 284 ? 15.119 15.850 -26.907 1.00 89.69 284 GLY A C 1
ATOM 2240 O O . GLY A 1 284 ? 15.632 16.678 -26.156 1.00 89.69 284 GLY A O 1
ATOM 2241 N N . VAL A 1 285 ? 13.816 15.816 -27.169 1.00 94.12 285 VAL A N 1
ATOM 2242 C CA . VAL A 1 285 ? 12.827 16.740 -26.616 1.00 94.12 285 VAL A CA 1
ATOM 2243 C C . VAL A 1 285 ? 11.627 15.946 -26.119 1.00 94.12 285 VAL A C 1
ATOM 2245 O O . VAL A 1 285 ? 11.046 15.133 -26.842 1.00 94.12 285 VAL A O 1
ATOM 2248 N N . MET A 1 286 ? 11.221 16.217 -24.883 1.00 96.25 286 MET A N 1
ATOM 2249 C CA . MET A 1 286 ? 9.978 15.720 -24.308 1.00 96.25 286 MET A CA 1
ATOM 2250 C C . MET A 1 286 ? 9.122 16.891 -23.850 1.00 96.25 286 MET A C 1
ATOM 2252 O O . MET A 1 286 ? 9.597 17.774 -23.143 1.00 96.25 286 MET A O 1
ATOM 2256 N N . LYS A 1 287 ? 7.851 16.900 -24.247 1.00 97.31 287 LYS A N 1
ATOM 2257 C CA . LYS A 1 287 ? 6.869 17.876 -23.768 1.00 97.31 287 LYS A CA 1
ATOM 2258 C C . LYS A 1 287 ? 5.916 17.182 -22.807 1.00 97.31 287 LYS A C 1
ATOM 2260 O O . LYS A 1 287 ? 5.295 16.184 -23.178 1.00 97.31 287 LYS A O 1
ATOM 2265 N N . ILE A 1 288 ? 5.796 17.725 -21.603 1.00 97.44 288 ILE A N 1
ATOM 2266 C CA . ILE A 1 288 ? 4.813 17.302 -20.605 1.00 97.44 288 ILE A CA 1
ATOM 2267 C C . ILE A 1 288 ? 3.908 18.472 -20.249 1.00 97.44 288 ILE A C 1
ATOM 2269 O O . ILE A 1 288 ? 4.374 19.603 -20.179 1.00 97.44 288 ILE A O 1
ATOM 2273 N N . ASP A 1 289 ? 2.635 18.199 -20.017 1.00 95.75 289 ASP A N 1
ATOM 2274 C CA . ASP A 1 289 ? 1.720 19.132 -19.369 1.00 95.75 289 ASP A CA 1
ATOM 2275 C C . ASP A 1 289 ? 1.655 18.811 -17.875 1.00 95.75 289 ASP A C 1
ATOM 2277 O O . ASP A 1 289 ? 1.492 17.648 -17.501 1.00 95.75 289 ASP A O 1
ATOM 2281 N N . VAL A 1 290 ? 1.818 19.831 -17.037 1.00 95.06 290 VAL A N 1
ATOM 2282 C CA . VAL A 1 290 ? 1.745 19.728 -15.578 1.00 95.06 290 VAL A CA 1
ATOM 2283 C C . VAL A 1 290 ? 0.626 20.637 -15.095 1.00 95.06 290 VAL A C 1
ATOM 2285 O O . VAL A 1 290 ? 0.701 21.855 -15.266 1.00 95.06 290 VAL A O 1
ATOM 2288 N N . SER A 1 291 ? -0.401 20.057 -14.479 1.00 93.12 291 SER A N 1
ATOM 2289 C CA . SER A 1 291 ? -1.620 20.767 -14.083 1.00 93.12 291 SER A CA 1
ATOM 2290 C C . SER A 1 291 ? -2.148 20.307 -12.718 1.00 93.12 291 SER A C 1
ATOM 2292 O O . SER A 1 291 ? -1.960 19.146 -12.341 1.00 93.12 291 SER A O 1
ATOM 2294 N N . PRO A 1 292 ? -2.791 21.196 -11.937 1.00 92.06 292 PRO A N 1
ATOM 2295 C CA . PRO A 1 292 ? -3.526 20.779 -10.748 1.00 92.06 292 PRO A CA 1
ATOM 2296 C C . PRO A 1 292 ? -4.824 20.066 -11.149 1.00 92.06 292 PRO A C 1
ATOM 2298 O O . PRO A 1 292 ? -5.414 20.359 -12.190 1.00 92.06 292 PRO A O 1
ATOM 2301 N N . CYS A 1 293 ? -5.300 19.155 -10.305 1.00 87.31 293 CYS A N 1
ATOM 2302 C CA . CYS A 1 293 ? -6.592 18.494 -10.481 1.00 87.31 293 CYS A CA 1
ATOM 2303 C C . CYS A 1 293 ? -7.596 19.027 -9.453 1.00 87.31 293 CYS A C 1
ATOM 2305 O O . CYS A 1 293 ? -7.485 18.713 -8.268 1.00 87.31 293 CYS A O 1
ATOM 2307 N N . LEU A 1 294 ? -8.576 19.809 -9.913 1.00 76.69 294 LEU A N 1
ATOM 2308 C CA . LEU A 1 294 ? -9.600 20.432 -9.060 1.00 76.69 294 LEU A CA 1
ATOM 2309 C C . LEU A 1 294 ? -10.936 19.675 -9.033 1.00 76.69 294 LEU A C 1
ATOM 2311 O O . LEU A 1 294 ? -11.730 19.876 -8.119 1.00 76.69 294 LEU A O 1
ATOM 2315 N N . GLU A 1 295 ? -11.173 18.805 -10.014 1.00 80.62 295 GLU A N 1
ATOM 2316 C CA . GLU A 1 295 ? -12.426 18.064 -10.195 1.00 80.62 295 GLU A CA 1
ATOM 2317 C C . GLU A 1 295 ? -12.155 16.559 -10.309 1.00 80.62 295 GLU A C 1
ATOM 2319 O O . GLU A 1 295 ? -11.011 16.130 -10.500 1.00 80.62 295 GLU A O 1
ATOM 2324 N N . ASP A 1 296 ? -13.205 15.749 -10.183 1.00 79.50 296 ASP A N 1
ATOM 2325 C CA . ASP A 1 296 ? -13.112 14.309 -10.412 1.00 79.50 296 ASP A CA 1
ATOM 2326 C C . ASP A 1 296 ? -12.994 14.009 -11.911 1.00 79.50 296 ASP A C 1
ATOM 2328 O O . ASP A 1 296 ? -13.777 14.481 -12.735 1.00 79.50 296 ASP A O 1
ATOM 2332 N N . LEU A 1 297 ? -11.976 13.226 -12.271 1.00 86.38 297 LEU A N 1
ATOM 2333 C CA . LEU A 1 297 ? -11.622 12.946 -13.660 1.00 86.38 297 LEU A CA 1
ATOM 2334 C C . LEU A 1 297 ? -12.351 11.704 -14.183 1.00 86.38 297 LEU A C 1
ATOM 2336 O O . LEU A 1 297 ? -12.221 10.614 -13.620 1.00 86.38 297 LEU A O 1
ATOM 2340 N N . GLU A 1 298 ? -13.031 11.843 -15.323 1.00 88.44 298 GLU A N 1
ATOM 2341 C CA . GLU A 1 298 ? -13.610 10.706 -16.044 1.00 88.44 298 GLU A CA 1
ATOM 2342 C C . GLU A 1 298 ? -12.541 9.726 -16.557 1.00 88.44 298 GLU A C 1
ATOM 2344 O O . GLU A 1 298 ? -11.475 10.122 -17.030 1.00 88.44 298 GLU A O 1
ATOM 2349 N N . ASN A 1 299 ? -12.879 8.432 -16.575 1.00 90.94 299 ASN A N 1
ATOM 2350 C CA . ASN A 1 299 ? -12.042 7.354 -17.128 1.00 90.94 299 ASN A CA 1
ATOM 2351 C C . ASN A 1 299 ? -10.673 7.230 -16.444 1.00 90.94 299 ASN A C 1
ATOM 2353 O O . ASN A 1 299 ? -9.652 6.996 -17.100 1.00 90.94 299 ASN A O 1
ATOM 2357 N N . THR A 1 300 ? -10.661 7.376 -15.121 1.00 94.25 300 THR A N 1
ATOM 2358 C CA . THR A 1 300 ? -9.464 7.215 -14.294 1.00 94.25 300 THR A CA 1
ATOM 2359 C C . THR A 1 300 ? -9.338 5.776 -13.800 1.00 94.25 300 THR A C 1
ATOM 2361 O O . THR A 1 300 ? -10.326 5.146 -13.423 1.00 94.25 300 THR A O 1
ATOM 2364 N N . LEU A 1 301 ? -8.118 5.243 -13.792 1.00 94.81 301 LEU A N 1
ATOM 2365 C CA . LEU A 1 301 ? -7.793 3.962 -13.167 1.00 94.81 301 LEU A CA 1
ATOM 2366 C C . LEU A 1 301 ? -7.119 4.178 -11.813 1.00 94.81 301 LEU A C 1
ATOM 2368 O O . LEU A 1 301 ? -6.243 5.034 -11.690 1.00 94.81 301 LEU A O 1
ATOM 2372 N N . SER A 1 302 ? -7.474 3.361 -10.824 1.00 93.88 302 SER A N 1
ATOM 2373 C CA . SER A 1 302 ? -6.773 3.287 -9.541 1.00 93.88 302 SER A CA 1
ATOM 2374 C C . SER A 1 302 ? -5.347 2.735 -9.723 1.00 93.88 302 SER A C 1
ATOM 2376 O O . SER A 1 302 ? -5.034 2.151 -10.770 1.00 93.88 302 SER A O 1
ATOM 2378 N N . PRO A 1 303 ? -4.472 2.818 -8.702 1.00 94.06 303 PRO A N 1
ATOM 2379 C CA . PRO A 1 303 ? -3.155 2.188 -8.765 1.00 94.06 303 PRO A CA 1
ATOM 2380 C C . PRO A 1 303 ? -3.220 0.679 -9.062 1.00 94.06 303 PRO A C 1
ATOM 2382 O O . PRO A 1 303 ? -2.342 0.128 -9.725 1.00 94.06 303 PRO A O 1
ATOM 2385 N N . GLU A 1 304 ? -4.259 -0.008 -8.590 1.00 93.06 304 GLU A N 1
ATOM 2386 C CA . GLU A 1 304 ? -4.535 -1.431 -8.824 1.00 93.06 304 GLU A CA 1
ATOM 2387 C C . GLU A 1 304 ? -5.152 -1.723 -10.202 1.00 93.06 304 GLU A C 1
ATOM 2389 O O . GLU A 1 304 ? -5.450 -2.885 -10.478 1.00 93.06 304 GLU A O 1
ATOM 2394 N N . LEU A 1 305 ? -5.316 -0.696 -11.045 1.00 93.12 305 LEU A N 1
ATOM 2395 C CA . LEU A 1 305 ? -5.975 -0.714 -12.356 1.00 93.12 305 LEU A CA 1
ATOM 2396 C C . LEU A 1 305 ? -7.492 -0.934 -12.309 1.00 93.12 305 LEU A C 1
ATOM 2398 O O . LEU A 1 305 ? -8.099 -1.299 -13.311 1.00 93.12 305 LEU A O 1
ATOM 2402 N N . ASN A 1 306 ? -8.126 -0.658 -11.167 1.00 92.25 306 ASN A N 1
ATOM 2403 C CA . ASN A 1 306 ? -9.582 -0.691 -11.081 1.00 92.25 306 ASN A CA 1
ATOM 2404 C C . ASN A 1 306 ? -10.174 0.612 -11.657 1.00 92.25 306 ASN A C 1
ATOM 2406 O O . ASN A 1 306 ? -9.682 1.690 -11.316 1.00 92.25 306 ASN A O 1
ATOM 2410 N N . PRO A 1 307 ? -11.231 0.550 -12.483 1.00 92.62 307 PRO A N 1
ATOM 2411 C CA . PRO A 1 307 ? -11.974 1.731 -12.923 1.00 92.62 307 PRO A CA 1
ATOM 2412 C C . PRO A 1 307 ? -12.516 2.556 -11.747 1.00 92.62 307 PRO A C 1
ATOM 2414 O O . PRO A 1 307 ? -13.141 1.996 -10.845 1.00 92.62 307 PRO A O 1
ATOM 2417 N N . LEU A 1 308 ? -12.296 3.873 -11.765 1.00 90.25 308 LEU A N 1
ATOM 2418 C CA . LEU A 1 308 ? -12.856 4.823 -10.800 1.00 90.25 308 LEU A CA 1
ATOM 2419 C C . LEU A 1 308 ? -14.036 5.575 -11.417 1.00 90.25 308 LEU A C 1
ATOM 2421 O O . LEU A 1 308 ? -13.971 5.994 -12.573 1.00 90.25 308 LEU A O 1
ATOM 2425 N N . GLU A 1 309 ? -15.105 5.755 -10.645 1.00 86.25 309 GLU A N 1
ATOM 2426 C CA . GLU A 1 309 ? -16.252 6.555 -11.072 1.00 86.25 309 GLU A CA 1
ATOM 2427 C C . GLU A 1 309 ? -15.895 8.056 -11.087 1.00 86.25 309 GLU A C 1
ATOM 2429 O O . GLU A 1 309 ? -15.230 8.515 -10.156 1.00 86.25 309 GLU A O 1
ATOM 2434 N N . PRO A 1 310 ? -16.329 8.833 -12.101 1.00 88.94 310 PRO A N 1
ATOM 2435 C CA . PRO A 1 310 ? -17.131 8.420 -13.259 1.00 88.94 310 PRO A CA 1
ATOM 2436 C C . PRO A 1 310 ? -16.317 7.662 -14.329 1.00 88.94 310 PRO A C 1
ATOM 2438 O O . PRO A 1 310 ? -15.283 8.129 -14.806 1.00 88.94 310 PRO A O 1
ATOM 2441 N N . TYR A 1 311 ? -16.816 6.499 -14.768 1.00 87.44 311 TYR A N 1
ATOM 2442 C CA . TYR A 1 311 ? -16.143 5.657 -15.766 1.00 87.44 311 TYR A CA 1
ATOM 2443 C C . TYR A 1 311 ? -17.045 5.330 -16.956 1.00 87.44 311 TYR A C 1
ATOM 2445 O O . TYR A 1 311 ? -18.156 4.823 -16.797 1.00 87.44 311 TYR A O 1
ATOM 2453 N N . ASN A 1 312 ? -16.546 5.563 -18.167 1.00 89.75 312 ASN A N 1
ATOM 2454 C CA . ASN A 1 312 ? -17.211 5.229 -19.414 1.00 89.75 312 ASN A CA 1
ATOM 2455 C C . ASN A 1 312 ? -16.425 4.146 -20.162 1.00 89.75 312 ASN A C 1
ATOM 2457 O O . ASN A 1 312 ? -15.457 4.430 -20.861 1.00 89.75 312 ASN A O 1
ATOM 2461 N N . ALA A 1 313 ? -16.926 2.911 -20.106 1.00 85.25 313 ALA A N 1
ATOM 2462 C CA . ALA A 1 313 ? -16.297 1.743 -20.727 1.00 85.25 313 ALA A CA 1
ATOM 2463 C C . ALA A 1 313 ? -16.127 1.822 -22.261 1.00 85.25 313 ALA A C 1
ATOM 2465 O O . ALA A 1 313 ? -15.439 0.987 -22.841 1.00 85.25 313 ALA A O 1
ATOM 2466 N N . THR A 1 314 ? -16.753 2.792 -22.938 1.00 87.69 314 THR A N 1
ATOM 2467 C CA . THR A 1 314 ? -16.569 3.003 -24.386 1.00 87.69 314 THR A CA 1
ATOM 2468 C C . THR A 1 314 ? -15.314 3.801 -24.728 1.00 87.69 314 THR A C 1
ATOM 2470 O O . THR A 1 314 ? -14.858 3.755 -25.871 1.00 87.69 314 THR A O 1
ATOM 2473 N N . LYS A 1 315 ? -14.753 4.537 -23.762 1.00 88.12 315 LYS A N 1
ATOM 2474 C CA . LYS A 1 315 ? -13.540 5.334 -23.937 1.00 88.12 315 LYS A CA 1
ATOM 2475 C C . LYS A 1 315 ? -12.355 4.611 -23.287 1.00 88.12 315 LYS A C 1
ATOM 2477 O O . LYS A 1 315 ? -12.524 3.987 -22.241 1.00 88.12 315 LYS A O 1
ATOM 2482 N N . PRO A 1 316 ? -11.150 4.685 -23.878 1.00 86.75 316 PRO A N 1
ATOM 2483 C CA . PRO A 1 316 ? -9.955 4.203 -23.202 1.00 86.75 316 PRO A CA 1
ATOM 2484 C C . PRO A 1 316 ? -9.703 5.015 -21.918 1.00 86.75 316 PRO A C 1
ATOM 2486 O O . PRO A 1 316 ? -10.125 6.174 -21.834 1.00 86.75 316 PRO A O 1
ATOM 2489 N N . PRO A 1 317 ? -9.004 4.434 -20.929 1.00 88.38 317 PRO A N 1
ATOM 2490 C CA . PRO A 1 317 ? -8.631 5.149 -19.718 1.00 88.38 317 PRO A CA 1
ATOM 2491 C C . PRO A 1 317 ? -7.757 6.355 -20.072 1.00 88.38 317 PRO A C 1
ATOM 2493 O O . PRO A 1 317 ? -6.802 6.242 -20.842 1.00 88.38 317 PRO A O 1
ATOM 2496 N N . ALA A 1 318 ? -8.111 7.510 -19.515 1.00 90.06 318 ALA A N 1
ATOM 2497 C CA . ALA A 1 318 ? -7.432 8.773 -19.780 1.00 90.06 318 ALA A CA 1
ATOM 2498 C C . ALA A 1 318 ? -6.349 9.068 -18.738 1.00 90.06 318 ALA A C 1
ATOM 2500 O O . ALA A 1 318 ? -5.317 9.642 -19.077 1.00 90.06 318 ALA A O 1
ATOM 2501 N N . TYR A 1 319 ? -6.573 8.647 -17.491 1.00 94.56 319 TYR A N 1
ATOM 2502 C CA . TYR A 1 319 ? -5.695 8.928 -16.362 1.00 94.56 319 TYR A CA 1
ATOM 2503 C C . TYR A 1 319 ? -5.425 7.664 -15.554 1.00 94.56 319 TYR A C 1
ATOM 2505 O O . TYR A 1 319 ? -6.291 6.799 -15.399 1.00 94.56 319 TYR A O 1
ATOM 2513 N N . LYS A 1 320 ? -4.226 7.581 -14.983 1.00 95.62 320 LYS A N 1
ATOM 2514 C CA . LYS A 1 320 ? -3.858 6.540 -14.026 1.00 95.62 320 LYS A CA 1
ATOM 2515 C C . LYS A 1 320 ? -3.410 7.177 -12.721 1.00 95.62 320 LYS A C 1
ATOM 2517 O O . LYS A 1 320 ? -2.437 7.930 -12.703 1.00 95.62 320 LYS A O 1
ATOM 2522 N N . GLU A 1 321 ? -4.100 6.855 -11.635 1.00 95.44 321 GLU A N 1
ATOM 2523 C CA . GLU A 1 321 ? -3.660 7.203 -10.291 1.00 95.44 321 GLU A CA 1
ATOM 2524 C C . GLU A 1 321 ? -2.347 6.503 -9.959 1.00 95.44 321 GLU A C 1
ATOM 2526 O O . GLU A 1 321 ? -2.195 5.293 -10.140 1.00 95.44 321 GLU A O 1
ATOM 2531 N N . ILE A 1 322 ? -1.407 7.286 -9.443 1.00 96.56 322 ILE A N 1
ATOM 2532 C CA . ILE A 1 322 ? -0.105 6.815 -8.998 1.00 96.56 322 ILE A CA 1
ATOM 2533 C C . ILE A 1 322 ? -0.126 6.720 -7.481 1.00 96.56 322 ILE A C 1
ATOM 2535 O O . ILE A 1 322 ? -0.411 7.698 -6.785 1.00 96.56 322 ILE A O 1
ATOM 2539 N N . LEU A 1 323 ? 0.189 5.532 -6.969 1.00 95.38 323 LEU A N 1
ATOM 2540 C CA . LEU A 1 323 ? 0.263 5.288 -5.536 1.00 95.38 323 LEU A CA 1
ATOM 2541 C C . LEU A 1 323 ? 1.299 6.203 -4.863 1.00 95.38 323 LEU A C 1
ATOM 2543 O O . LEU A 1 323 ? 2.475 6.206 -5.233 1.00 95.38 323 LEU A O 1
ATOM 2547 N N . GLU A 1 324 ? 0.865 6.921 -3.829 1.00 94.50 324 GLU A N 1
ATOM 2548 C CA . GLU A 1 324 ? 1.741 7.721 -2.976 1.00 94.50 324 GLU A CA 1
ATOM 2549 C C . GLU A 1 324 ? 2.507 6.841 -1.976 1.00 94.50 324 GLU A C 1
ATOM 2551 O O . GLU A 1 324 ? 2.008 5.856 -1.425 1.00 94.50 324 GLU A O 1
ATOM 2556 N N . PHE A 1 325 ? 3.730 7.262 -1.679 1.00 93.38 325 PHE A N 1
ATOM 2557 C CA . PHE A 1 325 ? 4.565 6.788 -0.590 1.00 93.38 325 PHE A CA 1
ATOM 2558 C C . PHE A 1 325 ? 4.793 7.931 0.413 1.00 93.38 325 PHE A C 1
ATOM 2560 O O . PHE A 1 325 ? 5.817 8.613 0.325 1.00 93.38 325 PHE A O 1
ATOM 2567 N N . PRO A 1 326 ? 3.877 8.125 1.381 1.00 87.81 326 PRO A N 1
ATOM 2568 C CA . PRO A 1 326 ? 3.883 9.293 2.254 1.00 87.81 326 PRO A CA 1
ATOM 2569 C C . PRO A 1 326 ? 5.195 9.461 3.025 1.00 87.81 326 PRO A C 1
ATOM 2571 O O . PRO A 1 326 ? 5.744 8.499 3.572 1.00 87.81 326 PRO A O 1
ATOM 2574 N N . LEU A 1 327 ? 5.689 10.700 3.087 1.00 83.75 327 LEU A N 1
ATOM 2575 C CA . LEU A 1 327 ? 6.887 11.061 3.857 1.00 83.75 327 LEU A CA 1
ATOM 2576 C C . LEU A 1 327 ? 6.600 11.240 5.352 1.00 83.75 327 LEU A C 1
ATOM 2578 O O . LEU A 1 327 ? 7.487 11.023 6.179 1.00 83.75 327 LEU A O 1
ATOM 2582 N N . LYS A 1 328 ? 5.376 11.658 5.689 1.00 83.00 328 LYS A N 1
ATOM 2583 C CA . LYS A 1 328 ? 4.895 11.828 7.063 1.00 83.00 328 LYS A CA 1
ATOM 2584 C C . LYS A 1 328 ? 3.917 10.711 7.411 1.00 83.00 328 LYS A C 1
ATOM 2586 O O . LYS A 1 328 ? 3.275 10.140 6.533 1.00 83.00 328 LYS A O 1
ATOM 2591 N N . GLN A 1 329 ? 3.820 10.412 8.702 1.00 81.56 329 GLN A N 1
ATOM 2592 C CA . GLN A 1 329 ? 2.852 9.445 9.207 1.00 81.56 329 GLN A CA 1
ATOM 2593 C C . GLN A 1 329 ? 1.440 9.983 8.989 1.00 81.56 329 GLN A C 1
ATOM 2595 O O . GLN A 1 329 ? 1.144 11.123 9.347 1.00 81.56 329 GLN A O 1
ATOM 2600 N N . ILE A 1 330 ? 0.586 9.150 8.404 1.00 82.75 330 ILE A N 1
ATOM 2601 C CA . ILE A 1 330 ? -0.819 9.458 8.170 1.00 82.75 330 ILE A CA 1
ATOM 2602 C C . ILE A 1 330 ? -1.646 8.635 9.151 1.00 82.75 330 ILE A C 1
ATOM 2604 O O . ILE A 1 330 ? -1.612 7.403 9.132 1.00 82.75 330 ILE A O 1
ATOM 2608 N N . PHE A 1 331 ? -2.421 9.320 9.983 1.00 86.94 331 PHE A N 1
ATOM 2609 C CA . PHE A 1 331 ? -3.324 8.698 10.944 1.00 86.94 331 PHE A CA 1
ATOM 2610 C C . PHE A 1 331 ? -4.725 8.544 10.352 1.00 86.94 331 PHE A C 1
ATOM 2612 O O . PHE A 1 331 ? -5.667 9.208 10.772 1.00 86.94 331 PHE A O 1
ATOM 2619 N N . ALA A 1 332 ? -4.854 7.650 9.373 1.00 87.12 332 ALA A N 1
ATOM 2620 C CA . ALA A 1 332 ? -6.134 7.280 8.780 1.00 87.12 332 ALA A CA 1
ATOM 2621 C C . ALA A 1 332 ? -6.303 5.752 8.755 1.00 87.12 332 ALA A C 1
ATOM 2623 O O . ALA A 1 332 ? -5.325 5.034 8.511 1.00 87.12 332 ALA A O 1
ATOM 2624 N N . PRO A 1 333 ? -7.513 5.236 9.036 1.00 89.69 333 PRO A N 1
ATOM 2625 C CA . PRO A 1 333 ? -7.790 3.812 8.956 1.00 89.69 333 PRO A CA 1
ATOM 2626 C C . PRO A 1 333 ? -7.758 3.331 7.505 1.00 89.69 333 PRO A C 1
ATOM 2628 O O . PRO A 1 333 ? -8.093 4.066 6.579 1.00 89.69 333 PRO A O 1
ATOM 2631 N N . ASN A 1 334 ? -7.393 2.067 7.307 1.00 90.06 334 ASN A N 1
ATOM 2632 C CA . ASN A 1 334 ? -7.529 1.417 6.012 1.00 90.06 334 ASN A CA 1
ATOM 2633 C C . ASN A 1 334 ? -9.013 1.141 5.737 1.00 90.06 334 ASN A C 1
ATOM 2635 O O . ASN A 1 334 ? -9.632 0.343 6.442 1.00 90.06 334 ASN A O 1
ATOM 2639 N N . LEU A 1 335 ? -9.570 1.791 4.714 1.00 87.31 335 LEU A N 1
ATOM 2640 C CA . LEU A 1 335 ? -10.988 1.670 4.345 1.00 87.31 335 LEU A CA 1
ATOM 2641 C C . LEU A 1 335 ? -11.221 0.813 3.097 1.00 87.31 335 LEU A C 1
ATOM 2643 O O . LEU A 1 335 ? -12.312 0.282 2.911 1.00 87.31 335 LEU A O 1
ATOM 2647 N N . PHE A 1 336 ? -10.191 0.646 2.268 1.00 86.56 336 PHE A N 1
ATOM 2648 C CA . PHE A 1 336 ? -10.258 -0.104 1.018 1.00 86.56 336 PHE A CA 1
ATOM 2649 C C . PHE A 1 336 ? -9.321 -1.303 1.060 1.00 86.56 336 PHE A C 1
ATOM 2651 O O . PHE A 1 336 ? -8.244 -1.244 1.651 1.00 86.56 336 PHE A O 1
ATOM 2658 N N . TYR A 1 337 ? -9.720 -2.397 0.413 1.00 90.44 337 TYR A N 1
ATOM 2659 C CA . TYR A 1 337 ? -8.845 -3.551 0.260 1.00 90.44 337 TYR A CA 1
ATOM 2660 C C . TYR A 1 337 ? -7.680 -3.204 -0.670 1.00 90.44 337 TYR A C 1
ATOM 2662 O O . TYR A 1 337 ? -7.882 -2.867 -1.836 1.00 90.44 337 TYR A O 1
ATOM 2670 N N . ARG A 1 338 ? -6.453 -3.346 -0.172 1.00 92.19 338 ARG A N 1
ATOM 2671 C CA . ARG A 1 338 ? -5.234 -3.221 -0.971 1.00 92.19 338 ARG A CA 1
ATOM 2672 C C . ARG A 1 338 ? -4.269 -4.317 -0.557 1.00 92.19 338 ARG A C 1
ATOM 2674 O O . ARG A 1 338 ? -4.050 -4.536 0.630 1.00 92.19 338 ARG A O 1
ATOM 2681 N N . ASN A 1 339 ? -3.699 -5.022 -1.528 1.00 94.81 339 ASN A N 1
ATOM 2682 C CA . ASN A 1 339 ? -2.734 -6.086 -1.268 1.00 94.81 339 ASN A CA 1
ATOM 2683 C C . ASN A 1 339 ? -1.711 -6.157 -2.405 1.00 94.81 339 ASN A C 1
ATOM 2685 O O . ASN A 1 339 ? -1.852 -6.921 -3.359 1.00 94.81 339 ASN A O 1
ATOM 2689 N N . MET A 1 340 ? -0.703 -5.293 -2.331 1.00 96.50 340 MET A N 1
ATOM 2690 C CA . MET A 1 340 ? 0.356 -5.185 -3.329 1.00 96.50 340 MET A CA 1
ATOM 2691 C C . MET A 1 340 ? 1.730 -5.337 -2.682 1.00 96.50 340 MET A C 1
ATOM 2693 O O . MET A 1 340 ? 1.936 -4.986 -1.519 1.00 96.50 340 MET A O 1
ATOM 2697 N N . LEU A 1 341 ? 2.689 -5.823 -3.462 1.00 97.19 341 LEU A N 1
ATOM 2698 C CA . LEU A 1 341 ? 4.091 -5.924 -3.084 1.00 97.19 341 LEU A CA 1
ATOM 2699 C C . LEU A 1 341 ? 4.948 -5.251 -4.151 1.00 97.19 341 LEU A C 1
ATOM 2701 O O . LEU A 1 341 ? 4.862 -5.589 -5.330 1.00 97.19 341 LEU A O 1
ATOM 2705 N N . PHE A 1 342 ? 5.797 -4.322 -3.726 1.00 98.12 342 PHE A N 1
ATOM 2706 C CA . PHE A 1 342 ? 6.821 -3.735 -4.578 1.00 98.12 342 PHE A CA 1
ATOM 2707 C C . PHE A 1 342 ? 8.155 -4.422 -4.301 1.00 98.12 342 PHE A C 1
ATOM 2709 O O . PHE A 1 342 ? 8.616 -4.471 -3.157 1.00 98.12 342 PHE A O 1
ATOM 2716 N N . ILE A 1 343 ? 8.767 -4.946 -5.355 1.00 98.31 343 ILE A N 1
ATOM 2717 C CA . ILE A 1 343 ? 10.052 -5.637 -5.327 1.00 98.31 343 ILE A CA 1
ATOM 2718 C C . ILE A 1 343 ? 11.068 -4.740 -6.029 1.00 98.31 343 ILE A C 1
ATOM 2720 O O . ILE A 1 343 ? 10.885 -4.372 -7.188 1.00 98.31 343 ILE A O 1
ATOM 2724 N N . TYR A 1 344 ? 12.155 -4.418 -5.337 1.00 96.94 344 TYR A N 1
ATOM 2725 C CA . TYR A 1 344 ? 13.265 -3.634 -5.868 1.00 96.94 344 TYR A CA 1
ATOM 2726 C C . TYR A 1 344 ? 14.537 -4.478 -5.823 1.00 96.94 344 TYR A C 1
ATOM 2728 O O . TYR A 1 344 ? 15.226 -4.488 -4.795 1.00 96.94 344 TYR A O 1
ATOM 2736 N N . PRO A 1 345 ? 14.876 -5.205 -6.897 1.00 95.94 345 PRO A N 1
ATOM 2737 C CA . PRO A 1 345 ? 16.203 -5.789 -7.028 1.00 95.94 345 PRO A CA 1
ATOM 2738 C C . PRO A 1 345 ? 17.254 -4.682 -6.881 1.00 95.94 345 PRO A C 1
ATOM 2740 O O . PRO A 1 345 ? 17.104 -3.615 -7.470 1.00 95.94 345 PRO A O 1
ATOM 2743 N N . LYS A 1 346 ? 18.280 -4.891 -6.049 1.00 94.19 346 LYS A N 1
ATOM 2744 C CA . LYS A 1 346 ? 19.328 -3.890 -5.788 1.00 94.19 346 LYS A CA 1
ATOM 2745 C C . LYS A 1 346 ? 20.623 -4.249 -6.488 1.00 94.19 346 LYS A C 1
ATOM 2747 O O . LYS A 1 346 ? 21.152 -3.435 -7.235 1.00 94.19 346 LYS A O 1
ATOM 2752 N N . SER A 1 347 ? 21.121 -5.461 -6.286 1.00 94.44 347 SER A N 1
ATOM 2753 C CA . SER A 1 347 ? 22.339 -5.923 -6.951 1.00 94.44 347 SER A CA 1
ATOM 2754 C C . SER A 1 347 ? 22.481 -7.435 -6.880 1.00 94.44 347 SER A C 1
ATOM 2756 O O . SER A 1 347 ? 21.910 -8.089 -6.008 1.00 94.44 347 SER A O 1
ATOM 2758 N N . VAL A 1 348 ? 23.266 -7.995 -7.797 1.00 95.31 348 VAL A N 1
ATOM 2759 C CA . VAL A 1 348 ? 23.737 -9.382 -7.714 1.00 95.31 348 VAL A CA 1
ATOM 2760 C C . VAL A 1 348 ? 25.208 -9.446 -8.101 1.00 95.31 348 VAL A C 1
ATOM 2762 O O . VAL A 1 348 ? 25.623 -8.695 -8.974 1.00 95.31 348 VAL A O 1
ATOM 2765 N N . ASN A 1 349 ? 26.002 -10.323 -7.486 1.00 94.69 349 ASN A N 1
ATOM 2766 C CA . ASN A 1 349 ? 27.433 -10.443 -7.773 1.00 94.69 349 ASN A CA 1
ATOM 2767 C C . ASN A 1 349 ? 27.823 -11.847 -8.261 1.00 94.69 349 ASN A C 1
ATOM 2769 O O . ASN A 1 349 ? 27.918 -12.772 -7.469 1.00 94.69 349 ASN A O 1
ATOM 2773 N N . PHE A 1 350 ? 28.121 -11.983 -9.556 1.00 94.25 350 PHE A N 1
ATOM 2774 C CA . PHE A 1 350 ? 28.648 -13.201 -10.189 1.00 94.25 350 PHE A CA 1
ATOM 2775 C C . PHE A 1 350 ? 30.158 -13.126 -10.477 1.00 94.25 350 PHE A C 1
ATOM 2777 O O . PHE A 1 350 ? 30.684 -13.924 -11.257 1.00 94.25 350 PHE A O 1
ATOM 2784 N N . SER A 1 351 ? 30.887 -12.177 -9.883 1.00 91.31 351 SER A N 1
ATOM 2785 C CA . SER A 1 351 ? 32.305 -11.936 -10.203 1.00 91.31 351 SER A CA 1
ATOM 2786 C C . SER A 1 351 ? 33.210 -13.129 -9.894 1.00 91.31 351 SER A C 1
ATOM 2788 O O . SER A 1 351 ? 34.166 -13.375 -10.629 1.00 91.31 351 SER A O 1
ATOM 2790 N N . SER A 1 352 ? 32.889 -13.900 -8.855 1.00 87.94 352 SER A N 1
ATOM 2791 C CA . SER A 1 352 ? 33.610 -15.118 -8.466 1.00 87.94 352 SER A CA 1
ATOM 2792 C C . SER A 1 352 ? 33.382 -16.300 -9.405 1.00 87.94 352 SER A C 1
ATOM 2794 O O . SER A 1 352 ? 34.168 -17.249 -9.419 1.00 87.94 352 SER A O 1
ATOM 2796 N N . ARG A 1 353 ? 32.325 -16.257 -10.221 1.00 84.75 353 ARG A N 1
ATOM 2797 C CA . ARG A 1 353 ? 32.016 -17.317 -11.170 1.00 84.75 353 ARG A CA 1
ATOM 2798 C C . ARG A 1 353 ? 32.888 -17.199 -12.420 1.00 84.75 353 ARG A C 1
ATOM 2800 O O . ARG A 1 353 ? 32.922 -16.175 -13.116 1.00 84.75 353 ARG A O 1
ATOM 2807 N N . SER A 1 354 ? 33.525 -18.310 -12.776 1.00 76.38 354 SER A N 1
ATOM 2808 C CA . SER A 1 354 ? 34.171 -18.483 -14.075 1.00 76.38 354 SER A CA 1
ATOM 2809 C C . SER A 1 354 ? 33.122 -18.658 -15.187 1.00 76.38 354 SER A C 1
ATOM 2811 O O . SER A 1 354 ? 32.118 -19.353 -15.026 1.00 76.38 354 SER A O 1
ATOM 2813 N N . GLY A 1 355 ? 33.325 -17.997 -16.332 1.00 78.00 355 GLY A N 1
ATOM 2814 C CA . GLY A 1 355 ? 32.436 -18.098 -17.499 1.00 78.00 355 GLY A CA 1
ATOM 2815 C C . GLY A 1 355 ? 31.704 -16.805 -17.886 1.00 78.00 355 GLY A C 1
ATOM 2816 O O . GLY A 1 355 ? 32.155 -15.697 -17.589 1.00 78.00 355 GLY A O 1
ATOM 2817 N N . VAL A 1 356 ? 30.592 -16.970 -18.614 1.00 73.56 356 VAL A N 1
ATOM 2818 C CA . VAL A 1 356 ? 29.907 -15.928 -19.411 1.00 73.56 356 VAL A CA 1
ATOM 2819 C C . VAL A 1 356 ? 28.876 -15.080 -18.657 1.00 73.56 356 VAL A C 1
ATOM 2821 O O . VAL A 1 356 ? 28.259 -14.225 -19.275 1.00 73.56 356 VAL A O 1
ATOM 2824 N N . ALA A 1 357 ? 28.677 -15.273 -17.352 1.00 83.62 357 ALA A N 1
ATOM 2825 C CA . ALA A 1 357 ? 27.662 -14.566 -16.562 1.00 83.62 357 ALA A CA 1
ATOM 2826 C C . ALA A 1 357 ? 27.992 -13.065 -16.391 1.00 83.62 357 ALA A C 1
ATOM 2828 O O . ALA A 1 357 ? 28.503 -12.654 -15.356 1.00 83.62 357 ALA A O 1
ATOM 2829 N N . ARG A 1 358 ? 27.746 -12.265 -17.437 1.00 90.25 358 ARG A N 1
ATOM 2830 C CA . ARG A 1 358 ? 28.097 -10.832 -17.524 1.00 90.25 358 ARG A CA 1
ATOM 2831 C C . ARG A 1 358 ? 27.032 -9.949 -18.183 1.00 90.25 358 ARG A C 1
ATOM 2833 O O . ARG A 1 358 ? 27.258 -8.776 -18.371 1.00 90.25 358 ARG A O 1
ATOM 2840 N N . ASN A 1 359 ? 25.903 -10.522 -18.586 1.00 93.56 359 ASN A N 1
ATOM 2841 C CA . ASN A 1 359 ? 24.745 -9.781 -19.101 1.00 93.56 359 ASN A CA 1
ATOM 2842 C C . ASN A 1 359 ? 23.546 -10.331 -18.336 1.00 93.56 359 ASN A C 1
ATOM 2844 O O . ASN A 1 359 ? 22.888 -11.254 -18.822 1.00 93.56 359 ASN A O 1
ATOM 2848 N N . ILE A 1 360 ? 23.398 -9.920 -17.079 1.00 95.06 360 ILE A N 1
ATOM 2849 C CA . ILE A 1 360 ? 22.493 -10.592 -16.145 1.00 95.06 360 ILE A CA 1
ATOM 2850 C C . ILE A 1 360 ? 21.101 -9.969 -16.226 1.00 95.06 360 ILE A C 1
ATOM 2852 O O . ILE A 1 360 ? 20.949 -8.777 -15.985 1.00 95.06 360 ILE A O 1
ATOM 2856 N N . ALA A 1 361 ? 20.099 -10.795 -16.520 1.00 96.31 361 ALA A N 1
ATOM 2857 C CA . ALA A 1 361 ? 18.687 -10.468 -16.350 1.00 96.31 361 ALA A CA 1
ATOM 2858 C C . ALA A 1 361 ? 18.118 -11.301 -15.199 1.00 96.31 361 ALA A C 1
ATOM 2860 O O . ALA A 1 361 ? 18.376 -12.505 -15.126 1.00 96.31 361 ALA A O 1
ATOM 2861 N N . ILE A 1 362 ? 17.318 -10.696 -14.325 1.00 97.88 362 ILE A N 1
ATOM 2862 C CA . ILE A 1 362 ? 16.601 -11.416 -13.271 1.00 97.88 362 ILE A CA 1
ATOM 2863 C C . ILE A 1 362 ? 15.151 -11.562 -13.709 1.00 97.88 362 ILE A C 1
ATOM 2865 O O . ILE A 1 362 ? 14.450 -10.567 -13.879 1.00 97.88 362 ILE A O 1
ATOM 2869 N N . LYS A 1 363 ? 14.702 -12.806 -13.883 1.00 98.06 363 LYS A N 1
ATOM 2870 C CA . LYS A 1 363 ? 13.285 -13.134 -14.034 1.00 98.06 363 LYS A CA 1
ATOM 2871 C C . LYS A 1 363 ? 12.686 -13.336 -12.653 1.00 98.06 363 LYS A C 1
ATOM 2873 O O . LYS A 1 363 ? 13.121 -14.234 -11.931 1.00 98.06 363 LYS A O 1
ATOM 2878 N N . VAL A 1 364 ? 11.694 -12.529 -12.308 1.00 98.44 364 VAL A N 1
ATOM 2879 C CA . VAL A 1 364 ? 10.941 -12.631 -11.056 1.00 98.44 364 VAL A CA 1
ATOM 2880 C C . VAL A 1 364 ? 9.588 -13.256 -11.352 1.00 98.44 364 VAL A C 1
ATOM 2882 O O . VAL A 1 364 ? 8.905 -12.820 -12.276 1.00 98.44 364 VAL A O 1
ATOM 2885 N N . GLN A 1 365 ? 9.211 -14.281 -10.593 1.00 97.94 365 GLN A N 1
ATOM 2886 C CA . GLN A 1 365 ? 7.944 -14.998 -10.742 1.00 97.94 365 GLN A CA 1
ATOM 2887 C C . GLN A 1 365 ? 7.301 -15.211 -9.375 1.00 97.94 365 GLN A C 1
ATOM 2889 O O . GLN A 1 365 ? 8.007 -15.397 -8.389 1.00 97.94 365 GLN A O 1
ATOM 2894 N N . LEU A 1 366 ? 5.970 -15.198 -9.321 1.00 97.38 366 LEU A N 1
ATOM 2895 C CA . LEU A 1 366 ? 5.200 -15.546 -8.132 1.00 97.38 366 LEU A CA 1
ATOM 2896 C C . LEU A 1 366 ? 4.597 -16.929 -8.356 1.00 97.38 366 LEU A C 1
ATOM 2898 O O . LEU A 1 366 ? 3.844 -17.122 -9.310 1.00 97.38 366 LEU A O 1
ATOM 2902 N N . ILE A 1 367 ? 4.950 -17.882 -7.502 1.00 95.12 367 ILE A N 1
ATOM 2903 C CA . ILE A 1 367 ? 4.574 -19.288 -7.649 1.00 95.12 367 ILE A CA 1
ATOM 2904 C C . ILE A 1 367 ? 3.925 -19.764 -6.351 1.00 95.12 367 ILE A C 1
ATOM 2906 O O . ILE A 1 367 ? 4.324 -19.355 -5.258 1.00 95.12 367 ILE A O 1
ATOM 2910 N N . ARG A 1 368 ? 2.929 -20.643 -6.477 1.00 92.69 368 ARG A N 1
ATOM 2911 C CA . ARG A 1 368 ? 2.318 -21.369 -5.363 1.00 92.69 368 ARG A CA 1
ATOM 2912 C C . ARG A 1 368 ? 2.722 -22.838 -5.452 1.00 92.69 368 ARG A C 1
ATOM 2914 O O . ARG A 1 368 ? 2.335 -23.516 -6.395 1.00 92.69 368 ARG A O 1
ATOM 2921 N N . ALA A 1 369 ? 3.500 -23.327 -4.489 1.00 87.62 369 ALA A N 1
ATOM 2922 C CA . ALA A 1 369 ? 4.047 -24.687 -4.503 1.00 87.62 369 ALA A CA 1
ATOM 2923 C C . ALA A 1 369 ? 4.718 -25.041 -5.851 1.00 87.62 369 ALA A C 1
ATOM 2925 O O . ALA A 1 369 ? 5.720 -24.429 -6.213 1.00 87.62 369 ALA A O 1
ATOM 2926 N N . ALA A 1 370 ? 4.163 -26.007 -6.589 1.00 83.06 370 ALA A N 1
ATOM 2927 C CA . ALA A 1 370 ? 4.627 -26.437 -7.909 1.00 83.06 370 ALA A CA 1
ATOM 2928 C C . ALA A 1 370 ? 3.686 -26.008 -9.058 1.00 83.06 370 ALA A C 1
ATOM 2930 O O . ALA A 1 370 ? 3.822 -26.506 -10.177 1.00 83.06 370 ALA A O 1
ATOM 2931 N N . ASP A 1 371 ? 2.726 -25.117 -8.789 1.00 89.81 371 ASP A N 1
ATOM 2932 C CA . ASP A 1 371 ? 1.799 -24.600 -9.796 1.00 89.81 371 ASP A CA 1
ATOM 2933 C C . ASP A 1 371 ? 2.534 -23.723 -10.832 1.00 89.81 371 ASP A C 1
ATOM 2935 O O . ASP A 1 371 ? 3.622 -23.198 -10.568 1.00 89.81 371 ASP A O 1
ATOM 2939 N N . PRO A 1 372 ? 1.946 -23.500 -12.021 1.00 93.69 372 PRO A N 1
ATOM 2940 C CA . PRO A 1 372 ? 2.449 -22.500 -12.952 1.00 93.69 372 PRO A CA 1
ATOM 2941 C C . PRO A 1 372 ? 2.522 -21.091 -12.323 1.00 93.69 372 PRO A C 1
ATOM 2943 O O . PRO A 1 372 ? 1.719 -20.760 -11.446 1.00 93.69 372 PRO A O 1
ATOM 2946 N N . PRO A 1 373 ? 3.436 -20.224 -12.799 1.00 95.88 373 PRO A N 1
ATOM 2947 C CA . PRO A 1 373 ? 3.555 -18.846 -12.325 1.00 95.88 373 PRO A CA 1
ATOM 2948 C C . PRO A 1 373 ? 2.244 -18.056 -12.442 1.00 95.88 373 PRO A C 1
ATOM 2950 O O . PRO A 1 373 ? 1.598 -18.062 -13.492 1.00 95.88 373 PRO A O 1
ATOM 2953 N N . LEU A 1 374 ? 1.880 -17.341 -11.377 1.00 96.44 374 LEU A N 1
ATOM 2954 C CA . LEU A 1 374 ? 0.643 -16.566 -11.283 1.00 96.44 374 LEU A CA 1
ATOM 2955 C C . LEU A 1 374 ? 0.710 -15.283 -12.122 1.00 96.44 374 LEU A C 1
ATOM 2957 O O . LEU A 1 374 ? 1.732 -14.597 -12.119 1.00 96.44 374 LEU A O 1
ATOM 2961 N N . MET A 1 375 ? -0.407 -14.913 -12.762 1.00 96.31 375 MET A N 1
ATOM 2962 C CA . MET A 1 375 ? -0.603 -13.614 -13.431 1.00 96.31 375 MET A CA 1
ATOM 2963 C C . MET A 1 375 ? -0.736 -12.488 -12.396 1.00 96.31 375 MET A C 1
ATOM 2965 O O . MET A 1 375 ? -1.831 -12.018 -12.094 1.00 96.31 375 MET A O 1
ATOM 2969 N N . ALA A 1 376 ? 0.388 -12.109 -11.796 1.00 96.62 376 ALA A N 1
ATOM 2970 C CA . ALA A 1 376 ? 0.442 -11.227 -10.635 1.00 96.62 376 ALA A CA 1
ATOM 2971 C C . ALA A 1 376 ? 1.280 -9.960 -10.857 1.00 96.62 376 ALA A C 1
ATOM 2973 O O . ALA A 1 376 ? 1.234 -9.059 -10.026 1.00 96.62 376 ALA A O 1
ATOM 2974 N N . PHE A 1 377 ? 2.036 -9.857 -11.949 1.00 97.75 377 PHE A N 1
ATOM 2975 C CA . PHE A 1 377 ? 2.917 -8.719 -12.218 1.00 97.75 377 PHE A CA 1
ATOM 2976 C C . PHE A 1 377 ? 2.198 -7.687 -13.076 1.00 97.75 377 PHE A C 1
ATOM 2978 O O . PHE A 1 377 ? 1.667 -8.040 -14.122 1.00 97.75 377 PHE A O 1
ATOM 2985 N N . PHE A 1 378 ? 2.205 -6.420 -12.671 1.00 96.88 378 PHE A N 1
ATOM 2986 C CA . PHE A 1 378 ? 1.618 -5.356 -13.487 1.00 96.88 378 PHE A CA 1
ATOM 2987 C C . PHE A 1 378 ? 2.485 -5.084 -14.722 1.00 96.88 378 PHE A C 1
ATOM 2989 O O . PHE A 1 378 ? 3.711 -4.971 -14.622 1.00 96.88 378 PHE A O 1
ATOM 2996 N N . GLY A 1 379 ? 1.848 -4.950 -15.884 1.00 93.56 379 GLY A N 1
ATOM 2997 C CA . GLY A 1 379 ? 2.507 -4.577 -17.128 1.00 93.56 379 GLY A CA 1
ATOM 2998 C C . GLY A 1 379 ? 3.125 -3.178 -17.078 1.00 93.56 379 GLY A C 1
ATOM 2999 O O . GLY A 1 379 ? 2.577 -2.249 -16.480 1.00 93.56 379 GLY A O 1
ATOM 3000 N N . LYS A 1 380 ? 4.276 -3.022 -17.747 1.00 93.81 380 LYS A N 1
ATOM 3001 C CA . LYS A 1 380 ? 4.823 -1.704 -18.125 1.00 93.81 380 LYS A CA 1
ATOM 3002 C C . LYS A 1 380 ? 3.991 -1.118 -19.288 1.00 93.81 380 LYS A C 1
ATOM 3004 O O . LYS A 1 380 ? 2.997 -1.715 -19.687 1.00 93.81 380 LYS A O 1
ATOM 3009 N N . SER A 1 381 ? 4.381 0.032 -19.839 1.00 92.69 381 SER A N 1
ATOM 3010 C CA . SER A 1 381 ? 3.638 0.665 -20.939 1.00 92.69 381 SER A CA 1
ATOM 3011 C C . SER A 1 381 ? 3.552 -0.213 -22.194 1.00 92.69 381 SER A C 1
ATOM 3013 O O . SER A 1 381 ? 4.491 -0.962 -22.489 1.00 92.69 381 SER A O 1
ATOM 3015 N N . SER A 1 382 ? 2.429 -0.103 -22.913 1.00 92.00 382 SER A N 1
ATOM 3016 C CA . SER A 1 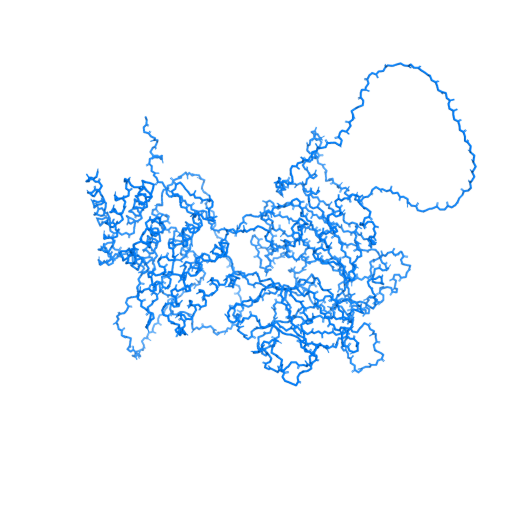382 ? 2.145 -0.817 -24.171 1.00 92.00 382 SER A CA 1
ATOM 3017 C C . SER A 1 382 ? 2.330 -2.341 -24.079 1.00 92.00 382 SER A C 1
ATOM 3019 O O . SER A 1 382 ? 2.894 -2.959 -24.979 1.00 92.00 382 SER A O 1
ATOM 3021 N N . CYS A 1 383 ? 1.875 -2.950 -22.980 1.00 92.56 383 CYS A N 1
ATOM 3022 C CA . CYS A 1 383 ? 1.988 -4.384 -22.686 1.00 92.56 383 CYS A CA 1
ATOM 3023 C C . CYS A 1 383 ? 0.627 -4.965 -22.249 1.00 92.56 383 CYS A C 1
ATOM 3025 O O . CYS A 1 383 ? -0.330 -4.217 -22.050 1.00 92.56 383 CYS A O 1
ATOM 3027 N N . PRO A 1 384 ? 0.508 -6.290 -22.054 1.00 94.44 384 PRO A N 1
ATOM 3028 C CA . PRO A 1 384 ? -0.611 -6.848 -21.303 1.00 94.44 384 PRO A CA 1
ATOM 3029 C C . PRO A 1 384 ? -0.695 -6.243 -19.899 1.00 94.44 384 PRO A C 1
ATOM 3031 O O . PRO A 1 384 ? 0.339 -5.973 -19.278 1.00 94.44 384 PRO A O 1
ATOM 3034 N N . GLU A 1 385 ? -1.912 -6.080 -19.391 1.00 94.56 385 GLU A N 1
ATOM 3035 C CA . GLU A 1 385 ? -2.211 -5.508 -18.078 1.00 94.56 385 GLU A CA 1
ATOM 3036 C C . GLU A 1 385 ? -1.506 -6.267 -16.952 1.00 94.56 385 GLU A C 1
ATOM 3038 O O . GLU A 1 385 ? -0.889 -5.664 -16.071 1.00 94.56 385 GLU A O 1
ATOM 3043 N N . MET A 1 386 ? -1.572 -7.598 -17.015 1.00 96.06 386 MET A N 1
ATOM 3044 C CA . MET A 1 386 ? -0.974 -8.511 -16.050 1.00 96.06 386 MET A CA 1
ATOM 3045 C C . MET A 1 386 ? -0.073 -9.523 -16.757 1.00 96.06 386 MET A C 1
ATOM 3047 O O . MET A 1 386 ? -0.397 -10.048 -17.821 1.00 96.06 386 MET A O 1
ATOM 3051 N N . GLN A 1 387 ? 1.056 -9.832 -16.131 1.00 95.38 387 GLN A N 1
ATOM 3052 C CA . GLN A 1 387 ? 2.041 -10.802 -16.590 1.00 95.38 387 GLN A CA 1
ATOM 3053 C C . GLN A 1 387 ? 2.330 -11.831 -15.498 1.00 95.38 387 GLN A C 1
ATOM 3055 O O . GLN A 1 387 ? 2.120 -11.601 -14.304 1.00 95.38 387 GLN A O 1
ATOM 3060 N N . ASN A 1 388 ? 2.848 -12.984 -15.910 1.00 96.44 388 ASN A N 1
ATOM 3061 C CA . ASN A 1 388 ? 3.244 -14.068 -15.011 1.00 96.44 388 ASN A CA 1
ATOM 3062 C C . ASN A 1 388 ? 4.725 -14.013 -14.589 1.00 96.44 388 ASN A C 1
ATOM 3064 O O . ASN A 1 388 ? 5.212 -14.889 -13.867 1.00 96.44 388 ASN A O 1
ATOM 3068 N N . TYR A 1 389 ? 5.453 -12.997 -15.051 1.00 96.69 389 TYR A N 1
ATOM 3069 C CA . TYR A 1 389 ? 6.809 -12.679 -14.626 1.00 96.69 389 TYR A CA 1
ATOM 3070 C C . TYR A 1 389 ? 7.131 -11.204 -14.879 1.00 96.69 389 TYR A C 1
ATOM 3072 O O . TYR A 1 389 ? 6.420 -10.514 -15.605 1.00 96.69 389 TYR A O 1
ATOM 3080 N N . ALA A 1 390 ? 8.256 -10.749 -14.335 1.00 97.06 390 ALA A N 1
ATOM 3081 C CA . ALA A 1 390 ? 8.903 -9.500 -14.718 1.00 97.06 390 ALA A CA 1
ATOM 3082 C C . ALA A 1 390 ? 10.408 -9.720 -14.922 1.00 97.06 390 ALA A C 1
ATOM 3084 O O . ALA A 1 390 ? 11.019 -10.522 -14.213 1.00 97.06 390 ALA A O 1
ATOM 3085 N N . PHE A 1 391 ? 11.002 -9.008 -15.882 1.00 96.75 391 PHE A N 1
ATOM 3086 C CA . PHE A 1 391 ? 12.453 -8.948 -16.066 1.00 96.75 391 PHE A CA 1
ATOM 3087 C C . PHE A 1 391 ? 13.010 -7.620 -15.553 1.00 96.75 391 PHE A C 1
ATOM 3089 O O . PHE A 1 391 ? 12.395 -6.569 -15.747 1.00 96.75 391 PHE A O 1
ATOM 3096 N N . THR A 1 392 ? 14.194 -7.676 -14.948 1.00 96.56 392 THR A N 1
ATOM 3097 C CA . THR A 1 392 ? 15.022 -6.487 -14.711 1.00 96.56 392 THR A CA 1
ATOM 3098 C C . THR A 1 392 ? 15.654 -5.987 -16.004 1.00 96.56 392 THR A C 1
ATOM 3100 O O . THR A 1 392 ? 15.748 -6.721 -16.996 1.00 96.56 392 THR A O 1
ATOM 3103 N N . ILE A 1 393 ? 16.166 -4.760 -15.970 1.00 93.88 393 ILE A N 1
ATOM 3104 C CA . ILE A 1 393 ? 17.115 -4.299 -16.983 1.00 93.88 393 ILE A CA 1
ATOM 3105 C C . ILE A 1 393 ? 18.387 -5.162 -16.988 1.00 93.88 393 ILE A C 1
ATOM 3107 O O . ILE A 1 393 ? 18.678 -5.892 -16.034 1.00 93.88 393 ILE A O 1
ATOM 3111 N N . VAL A 1 394 ? 19.150 -5.066 -18.076 1.00 94.44 394 VAL A N 1
ATOM 3112 C CA . VAL A 1 394 ? 20.420 -5.768 -18.266 1.00 94.44 394 VAL A CA 1
ATOM 3113 C C . VAL A 1 394 ? 21.540 -4.760 -18.491 1.00 94.44 394 VAL A C 1
ATOM 3115 O O . VAL A 1 394 ? 21.521 -4.005 -19.463 1.00 94.44 394 VAL A O 1
ATOM 3118 N N . ASN A 1 395 ? 22.555 -4.803 -17.630 1.00 91.62 395 ASN A N 1
ATOM 3119 C CA . ASN A 1 395 ? 23.797 -4.060 -17.825 1.00 91.62 395 ASN A CA 1
ATOM 3120 C C . ASN A 1 395 ? 24.746 -4.932 -18.657 1.00 91.62 395 ASN A C 1
ATOM 3122 O O . ASN A 1 395 ? 25.042 -6.075 -18.289 1.00 91.62 395 ASN A O 1
ATOM 3126 N N . TYR A 1 396 ? 25.190 -4.416 -19.800 1.00 91.38 396 TYR A N 1
ATOM 3127 C CA . TYR A 1 396 ? 26.052 -5.156 -20.713 1.00 91.38 396 TYR A CA 1
ATOM 3128 C C . TYR A 1 396 ? 27.448 -5.357 -20.112 1.00 91.38 396 TYR A C 1
ATOM 3130 O O . TYR A 1 396 ? 28.031 -4.447 -19.539 1.00 91.38 396 TYR A O 1
ATOM 3138 N N . HIS A 1 397 ? 27.989 -6.567 -20.250 1.00 90.88 397 HIS A N 1
ATOM 3139 C CA . HIS A 1 397 ? 29.320 -6.973 -19.780 1.00 90.88 397 HIS A CA 1
ATOM 3140 C C . HIS A 1 397 ? 29.601 -6.783 -18.277 1.00 90.88 397 HIS A C 1
ATOM 3142 O O . HIS A 1 397 ? 30.736 -6.953 -17.837 1.00 90.88 397 HIS A O 1
ATOM 3148 N N . ASN A 1 398 ? 28.574 -6.549 -17.462 1.00 91.12 398 ASN A N 1
ATOM 3149 C CA . ASN A 1 398 ? 28.681 -6.400 -16.020 1.00 91.12 398 ASN A CA 1
ATOM 3150 C C . ASN A 1 398 ? 28.374 -7.718 -15.273 1.00 91.12 398 ASN A C 1
ATOM 3152 O O . ASN A 1 398 ? 27.282 -8.287 -15.364 1.00 91.12 398 ASN A O 1
ATOM 3156 N N . LYS A 1 399 ? 29.352 -8.214 -14.503 1.00 93.38 399 LYS A N 1
ATOM 3157 C CA . LYS A 1 399 ? 29.203 -9.400 -13.633 1.00 93.38 399 LYS A CA 1
ATOM 3158 C C . LYS A 1 399 ? 28.583 -9.088 -12.270 1.00 93.38 399 LYS A C 1
ATOM 3160 O O . LYS A 1 399 ? 28.179 -10.013 -11.567 1.00 93.38 399 LYS A O 1
ATOM 3165 N N . SER A 1 400 ? 28.533 -7.821 -11.885 1.00 92.88 400 SER A N 1
ATOM 3166 C CA . SER A 1 400 ? 28.014 -7.346 -10.607 1.00 92.88 400 SER A CA 1
ATOM 3167 C C . SER A 1 400 ? 27.041 -6.172 -10.792 1.00 92.88 400 SER A C 1
ATOM 3169 O O . SER A 1 400 ? 27.300 -5.086 -10.268 1.00 92.88 400 SER A O 1
ATOM 3171 N N . PRO A 1 401 ? 25.960 -6.339 -11.579 1.00 92.12 401 PRO A N 1
ATOM 3172 C CA . PRO A 1 401 ? 25.079 -5.230 -11.911 1.00 92.12 401 PRO A CA 1
ATOM 3173 C C . PRO A 1 401 ? 24.324 -4.711 -10.687 1.00 92.12 401 PRO A C 1
ATOM 3175 O O . PRO A 1 401 ? 23.936 -5.473 -9.792 1.00 92.12 401 PRO A O 1
ATOM 3178 N N . GLN A 1 402 ? 24.071 -3.405 -10.701 1.00 90.94 402 GLN A N 1
ATOM 3179 C CA . GLN A 1 402 ? 23.109 -2.749 -9.828 1.00 90.94 402 GLN A CA 1
ATOM 3180 C C . GLN A 1 402 ? 21.826 -2.476 -10.607 1.00 90.94 402 GLN A C 1
ATOM 3182 O O . GLN A 1 402 ? 21.868 -1.995 -11.739 1.00 90.94 402 GLN A O 1
ATOM 3187 N N . PHE A 1 403 ? 20.690 -2.770 -9.987 1.00 91.62 403 PHE A N 1
ATOM 3188 C CA . PHE A 1 403 ? 19.377 -2.582 -10.585 1.00 91.62 403 PHE A CA 1
ATOM 3189 C C . PHE A 1 403 ? 18.654 -1.428 -9.903 1.00 91.62 403 PHE A C 1
ATOM 3191 O O . PHE A 1 403 ? 18.832 -1.145 -8.716 1.00 91.62 403 PHE A O 1
ATOM 3198 N N . TYR A 1 404 ? 17.804 -0.770 -10.678 1.00 90.19 404 TYR A N 1
ATOM 3199 C CA . TYR A 1 404 ? 16.930 0.292 -10.197 1.00 90.19 404 TYR A CA 1
ATOM 3200 C C . TYR A 1 404 ? 15.452 0.007 -10.485 1.00 90.19 404 TYR A C 1
ATOM 3202 O O . TYR A 1 404 ? 14.608 0.890 -10.297 1.00 90.19 404 TYR A O 1
ATOM 3210 N N . ASP A 1 405 ? 15.159 -1.199 -10.976 1.00 93.56 405 ASP A N 1
ATOM 3211 C CA . ASP A 1 405 ? 13.820 -1.647 -11.321 1.00 93.56 405 ASP A CA 1
ATOM 3212 C C . ASP A 1 405 ? 12.886 -1.591 -10.108 1.00 93.56 405 ASP A C 1
ATOM 3214 O O . ASP A 1 405 ? 13.244 -1.950 -8.984 1.00 93.56 405 ASP A O 1
ATOM 3218 N N . GLU A 1 406 ? 11.657 -1.161 -10.369 1.00 96.25 406 GLU A N 1
ATOM 3219 C CA . GLU A 1 406 ? 10.518 -1.326 -9.476 1.00 96.25 406 GLU A CA 1
ATOM 3220 C C . GLU A 1 406 ? 9.592 -2.349 -10.126 1.00 96.25 406 GLU A C 1
ATOM 3222 O O . GLU A 1 406 ? 9.134 -2.156 -11.252 1.00 96.25 406 GLU A O 1
ATOM 3227 N N . ILE A 1 407 ? 9.354 -3.460 -9.439 1.00 97.88 407 ILE A N 1
ATOM 3228 C CA . ILE A 1 407 ? 8.473 -4.522 -9.910 1.00 97.88 407 ILE A CA 1
ATOM 3229 C C . ILE A 1 407 ? 7.255 -4.542 -8.996 1.00 97.88 407 ILE A C 1
ATOM 3231 O O . ILE A 1 407 ? 7.362 -4.841 -7.806 1.00 97.88 407 ILE A O 1
ATOM 3235 N N . LYS A 1 408 ? 6.093 -4.212 -9.559 1.00 97.94 408 LYS A N 1
ATOM 3236 C CA . LYS A 1 408 ? 4.818 -4.167 -8.845 1.00 97.94 408 LYS A CA 1
ATOM 3237 C C . LYS A 1 408 ? 4.087 -5.500 -8.990 1.00 97.94 408 LYS A C 1
ATOM 3239 O O . LYS A 1 408 ? 3.899 -5.985 -10.107 1.00 97.94 408 LYS A O 1
ATOM 3244 N N . VAL A 1 409 ? 3.654 -6.070 -7.867 1.00 98.00 409 VAL A N 1
ATOM 3245 C CA . VAL A 1 409 ? 2.974 -7.371 -7.800 1.00 98.00 409 VAL A CA 1
ATOM 3246 C C . VAL A 1 409 ? 1.641 -7.239 -7.065 1.00 98.00 409 VAL A C 1
ATOM 3248 O O . VAL A 1 409 ? 1.586 -6.686 -5.966 1.00 98.00 409 VAL A O 1
ATOM 3251 N N . LYS A 1 410 ? 0.565 -7.767 -7.652 1.00 96.94 410 LYS A N 1
ATOM 3252 C CA . LYS A 1 410 ? -0.746 -7.945 -7.017 1.00 96.94 410 LYS A CA 1
ATOM 3253 C C . LYS A 1 410 ? -0.731 -9.253 -6.232 1.00 96.94 410 LYS A C 1
ATOM 3255 O O . LYS A 1 410 ? -0.601 -10.325 -6.820 1.00 96.94 410 LYS A O 1
ATOM 3260 N N . LEU A 1 411 ? -0.834 -9.173 -4.909 1.00 95.94 411 LEU A N 1
ATOM 3261 C CA . LEU A 1 411 ? -0.823 -10.362 -4.063 1.00 95.94 411 LEU A CA 1
ATOM 3262 C C . LEU A 1 411 ? -2.213 -11.026 -4.046 1.00 95.94 411 LEU A C 1
ATOM 3264 O O . LEU A 1 411 ? -3.217 -10.319 -3.910 1.00 95.94 411 LEU A O 1
ATOM 3268 N N . PRO A 1 412 ? -2.288 -12.368 -4.142 1.00 92.38 412 PRO A N 1
ATOM 3269 C CA . PRO A 1 412 ? -3.532 -13.110 -3.965 1.00 92.38 412 PRO A CA 1
ATOM 3270 C C . PRO A 1 412 ? -4.196 -12.842 -2.611 1.00 92.38 412 PRO A C 1
ATOM 3272 O O . PRO A 1 412 ? -3.529 -12.546 -1.616 1.00 92.38 412 PRO A O 1
ATOM 3275 N N . VAL A 1 413 ? -5.523 -12.970 -2.571 1.00 87.62 413 VAL A N 1
ATOM 3276 C CA . VAL A 1 413 ? -6.305 -12.863 -1.328 1.00 87.62 413 VAL A CA 1
ATOM 3277 C C . VAL A 1 413 ? -6.033 -14.071 -0.421 1.00 87.62 413 VAL A C 1
ATOM 3279 O O . VAL A 1 413 ? -5.936 -13.924 0.793 1.00 87.62 413 VAL A O 1
ATOM 3282 N N . ASP A 1 414 ? -5.858 -15.249 -1.018 1.00 86.38 414 ASP A N 1
ATOM 3283 C CA . ASP A 1 414 ? -5.617 -16.553 -0.393 1.00 86.38 414 ASP A CA 1
ATOM 3284 C C . ASP A 1 414 ? -4.118 -16.873 -0.245 1.00 86.38 414 ASP A C 1
ATOM 3286 O O . ASP A 1 414 ? -3.681 -18.015 -0.411 1.00 86.38 414 ASP A O 1
ATOM 3290 N N . LEU A 1 415 ? -3.306 -15.854 0.055 1.00 89.88 415 LEU A N 1
ATOM 3291 C CA . LEU A 1 415 ? -1.865 -16.020 0.224 1.00 89.88 415 LEU A CA 1
ATOM 3292 C C . LEU A 1 415 ? -1.566 -17.035 1.347 1.00 89.88 415 LEU A C 1
ATOM 3294 O O . LEU A 1 415 ? -2.026 -16.894 2.479 1.00 89.88 415 LEU A O 1
ATOM 3298 N N . SER A 1 416 ? -0.773 -18.052 1.020 1.00 87.81 416 SER A N 1
ATOM 3299 C CA . SER A 1 416 ? -0.426 -19.182 1.893 1.00 87.81 416 SER A CA 1
ATOM 3300 C C . SER A 1 416 ? 1.087 -19.364 2.020 1.00 87.81 416 SER A C 1
ATOM 3302 O O . SER A 1 416 ? 1.856 -18.777 1.261 1.00 87.81 416 SER A O 1
ATOM 3304 N N . ASP A 1 417 ? 1.510 -20.212 2.955 1.00 87.00 417 ASP A N 1
ATOM 3305 C CA . ASP A 1 417 ? 2.907 -20.607 3.191 1.00 87.00 417 ASP A CA 1
ATOM 3306 C C . ASP A 1 417 ? 3.610 -21.197 1.955 1.00 87.00 417 ASP A C 1
ATOM 3308 O O . ASP A 1 417 ? 4.820 -21.066 1.797 1.00 87.00 417 ASP A O 1
ATOM 3312 N N . SER A 1 418 ? 2.849 -21.790 1.036 1.00 89.25 418 SER A N 1
ATOM 3313 C CA . SER A 1 418 ? 3.364 -22.310 -0.236 1.00 89.25 418 SER A CA 1
ATOM 3314 C C . SER A 1 418 ? 3.684 -21.238 -1.291 1.00 89.25 418 SER A C 1
ATOM 3316 O O . SER A 1 418 ? 4.307 -21.550 -2.315 1.00 89.25 418 SER A O 1
ATOM 3318 N N . HIS A 1 419 ? 3.261 -19.986 -1.085 1.00 93.81 419 HIS A N 1
ATOM 3319 C CA . HIS A 1 419 ? 3.541 -18.894 -2.014 1.00 93.81 419 HIS A CA 1
ATOM 3320 C C . HIS A 1 419 ? 4.953 -18.352 -1.815 1.00 93.81 419 HIS A C 1
ATOM 3322 O O . HIS A 1 419 ? 5.369 -18.016 -0.705 1.00 93.81 419 HIS A O 1
ATOM 3328 N N . HIS A 1 420 ? 5.681 -18.204 -2.914 1.00 94.94 420 HIS A N 1
ATOM 3329 C CA . HIS A 1 420 ? 7.046 -17.704 -2.895 1.00 94.94 420 HIS A CA 1
ATOM 3330 C C . HIS A 1 420 ? 7.381 -16.943 -4.178 1.00 94.94 420 HIS A C 1
ATOM 3332 O O . HIS A 1 420 ? 6.809 -17.174 -5.247 1.00 94.94 420 HIS A O 1
ATOM 3338 N N . LEU A 1 421 ? 8.345 -16.035 -4.067 1.00 96.94 421 LEU A N 1
ATOM 3339 C CA . LEU A 1 421 ? 8.988 -15.419 -5.217 1.00 96.94 421 LEU A CA 1
ATOM 3340 C C . LEU A 1 421 ? 10.117 -16.326 -5.696 1.00 96.94 421 LEU A C 1
ATOM 3342 O O . LEU A 1 421 ? 10.971 -16.719 -4.902 1.00 96.94 421 LEU A O 1
ATOM 3346 N N . LEU A 1 422 ? 10.139 -16.633 -6.988 1.00 97.31 422 LEU A N 1
ATOM 3347 C CA . LEU A 1 422 ? 11.251 -17.298 -7.654 1.00 97.31 422 LEU A CA 1
ATOM 3348 C C . LEU A 1 422 ? 12.046 -16.265 -8.454 1.00 97.31 422 LEU A C 1
ATOM 3350 O O . LEU A 1 422 ? 11.495 -15.541 -9.284 1.00 97.31 422 LEU A O 1
ATOM 3354 N N . PHE A 1 423 ? 13.354 -16.242 -8.226 1.00 98.06 423 PHE A N 1
ATOM 3355 C CA . PHE A 1 423 ? 14.320 -15.435 -8.954 1.00 98.06 423 PHE A CA 1
ATOM 3356 C C . PHE A 1 423 ? 15.181 -16.363 -9.802 1.00 98.06 423 PHE A C 1
ATOM 3358 O O . PHE A 1 423 ? 15.956 -17.161 -9.275 1.00 98.06 423 PHE A O 1
ATOM 3365 N N . THR A 1 424 ? 15.058 -16.260 -11.122 1.00 97.75 424 THR A N 1
ATOM 3366 C CA . THR A 1 424 ? 15.948 -16.962 -12.054 1.00 97.75 424 THR A CA 1
ATOM 3367 C C . THR A 1 424 ? 16.881 -15.958 -12.708 1.00 97.75 424 THR A C 1
ATOM 3369 O O . THR A 1 424 ? 16.435 -15.014 -13.362 1.00 97.75 424 THR A O 1
ATOM 3372 N N . PHE A 1 425 ? 18.180 -16.164 -12.540 1.00 97.44 425 PHE A N 1
ATOM 3373 C CA . PHE A 1 425 ? 19.216 -15.327 -13.127 1.00 97.44 425 PHE A CA 1
ATOM 3374 C C . PHE A 1 425 ? 19.575 -15.890 -14.496 1.00 97.44 425 PHE A C 1
ATOM 3376 O O . PHE A 1 425 ? 19.956 -17.054 -14.600 1.00 97.44 425 PHE A O 1
ATOM 3383 N N . TYR A 1 426 ? 19.495 -15.071 -15.536 1.00 95.94 426 TYR A N 1
ATOM 3384 C CA . TYR A 1 426 ? 19.854 -15.438 -16.902 1.00 95.94 426 TYR A CA 1
ATOM 3385 C C . TYR A 1 426 ? 21.085 -14.669 -17.361 1.00 95.94 426 TYR A C 1
ATOM 3387 O O . TYR A 1 426 ? 21.201 -13.474 -17.107 1.00 95.94 426 TYR A O 1
ATOM 3395 N N . HIS A 1 427 ? 21.968 -15.331 -18.105 1.00 94.94 427 HIS A N 1
ATOM 3396 C CA . HIS A 1 427 ? 22.891 -14.647 -18.999 1.00 94.94 427 HIS A CA 1
ATOM 3397 C C . HIS A 1 427 ? 22.235 -14.468 -20.369 1.00 94.94 427 HIS A C 1
ATOM 3399 O O . HIS A 1 427 ? 21.949 -15.458 -21.044 1.00 94.94 427 HIS A O 1
ATOM 3405 N N . VAL A 1 428 ? 22.050 -13.219 -20.794 1.00 94.00 428 VAL A N 1
ATOM 3406 C CA . VAL A 1 428 ? 21.491 -12.880 -22.108 1.00 94.00 428 VAL A CA 1
ATOM 3407 C C . VAL A 1 428 ? 22.614 -12.679 -23.129 1.00 94.00 428 VAL A C 1
ATOM 3409 O O . VAL A 1 428 ? 23.456 -11.787 -23.002 1.00 94.00 428 VAL A O 1
ATOM 3412 N N . SER A 1 429 ? 22.649 -13.517 -24.160 1.00 91.00 429 SER A N 1
ATOM 3413 C CA . SER A 1 429 ? 23.630 -13.440 -25.236 1.00 91.00 429 SER A CA 1
ATOM 3414 C C . SER A 1 429 ? 23.215 -12.416 -26.292 1.00 91.00 429 SER A C 1
ATOM 3416 O O . SER A 1 429 ? 22.260 -12.625 -27.034 1.00 91.00 429 SER A O 1
ATOM 3418 N N . CYS A 1 430 ? 23.981 -11.328 -26.415 1.00 87.25 430 CYS A N 1
ATOM 3419 C CA . CYS A 1 430 ? 23.729 -10.310 -27.443 1.00 87.25 430 CYS A CA 1
ATOM 3420 C C . CYS A 1 430 ? 24.327 -10.672 -28.819 1.00 87.25 430 CYS A C 1
ATOM 3422 O O . CYS A 1 430 ? 24.029 -10.021 -29.816 1.00 87.25 430 CYS A O 1
ATOM 3424 N N . ARG A 1 431 ? 25.180 -11.706 -28.908 1.00 80.25 431 ARG A N 1
ATOM 3425 C CA . ARG A 1 431 ? 25.831 -12.119 -30.167 1.00 80.25 431 ARG A CA 1
ATOM 3426 C C . ARG A 1 431 ? 24.931 -13.058 -30.967 1.00 80.25 431 ARG A C 1
ATOM 3428 O O . ARG A 1 431 ? 24.258 -13.897 -30.376 1.00 80.25 431 ARG A O 1
ATOM 3435 N N . GLN A 1 432 ? 24.933 -12.951 -32.294 1.00 68.62 432 GLN A N 1
ATOM 3436 C CA . GLN A 1 432 ? 24.346 -13.978 -33.159 1.00 68.62 432 GLN A CA 1
ATOM 3437 C C . GLN A 1 432 ? 25.195 -15.253 -33.072 1.00 68.62 432 GLN A C 1
ATOM 3439 O O . GLN A 1 432 ? 26.414 -15.197 -33.248 1.00 68.62 432 GLN A O 1
ATOM 3444 N N . LYS A 1 433 ? 24.579 -16.407 -32.793 1.00 58.53 433 LYS A N 1
ATOM 3445 C CA . LYS A 1 433 ? 25.234 -17.705 -32.999 1.00 58.53 433 LYS A CA 1
ATOM 3446 C C . LYS A 1 433 ? 24.927 -18.166 -34.420 1.00 58.53 433 LYS A C 1
ATOM 3448 O O . LYS A 1 433 ? 23.768 -18.299 -34.784 1.00 58.53 433 LYS A O 1
ATOM 3453 N N . SER A 1 434 ? 25.970 -18.428 -35.201 1.00 46.25 434 SER A N 1
ATOM 3454 C CA . SER A 1 434 ? 25.905 -18.866 -36.602 1.00 46.25 434 SER A CA 1
ATOM 3455 C C . SER A 1 434 ? 25.437 -20.318 -36.800 1.00 46.25 434 SER A C 1
ATOM 3457 O O . SER A 1 434 ? 25.570 -20.843 -37.901 1.00 46.25 434 SER A O 1
ATOM 3459 N N . THR A 1 435 ? 24.931 -20.999 -35.765 1.00 43.53 435 THR A N 1
ATOM 3460 C CA . THR A 1 435 ? 24.609 -22.431 -35.848 1.00 43.53 435 THR A CA 1
ATOM 3461 C C . THR A 1 435 ? 23.430 -22.790 -34.941 1.00 43.53 435 THR A C 1
ATOM 3463 O O . THR A 1 435 ? 23.367 -22.384 -33.782 1.00 43.53 435 THR A O 1
ATOM 3466 N N . SER A 1 436 ? 22.505 -23.553 -35.513 1.00 46.62 436 SER A N 1
ATOM 3467 C CA . SER A 1 436 ? 21.117 -23.861 -35.144 1.00 46.62 436 SER A CA 1
ATOM 3468 C C . SER A 1 436 ? 20.847 -24.626 -33.837 1.00 46.62 436 SER A C 1
ATOM 3470 O O . SER A 1 436 ? 19.711 -25.038 -33.629 1.00 46.62 436 SER A O 1
ATOM 3472 N N . ASP A 1 437 ? 21.812 -24.807 -32.935 1.00 40.34 437 ASP A N 1
ATOM 3473 C CA . ASP A 1 437 ? 21.658 -25.802 -31.853 1.00 40.34 437 ASP A CA 1
ATOM 3474 C C . ASP A 1 437 ? 21.198 -25.238 -30.497 1.00 40.34 437 ASP A C 1
ATOM 3476 O O . ASP A 1 437 ? 21.115 -25.975 -29.517 1.00 40.34 437 ASP A O 1
ATOM 3480 N N . ASN A 1 438 ? 20.866 -23.944 -30.402 1.00 44.84 438 ASN A N 1
ATOM 3481 C CA . ASN A 1 438 ? 20.076 -23.450 -29.269 1.00 44.84 438 ASN A CA 1
ATOM 3482 C C . ASN A 1 438 ? 19.356 -22.127 -29.609 1.00 44.84 438 ASN A C 1
ATOM 3484 O O . ASN A 1 438 ? 20.029 -21.099 -29.724 1.00 44.84 438 ASN A O 1
ATOM 3488 N N . PRO A 1 439 ? 18.019 -22.124 -29.779 1.00 50.81 439 PRO A N 1
ATOM 3489 C CA . PRO A 1 439 ? 17.249 -20.943 -30.183 1.00 50.81 439 PRO A CA 1
ATOM 3490 C C . PRO A 1 439 ? 17.055 -19.908 -29.061 1.00 50.81 439 PRO A C 1
ATOM 3492 O O . PRO A 1 439 ? 16.548 -18.818 -29.322 1.00 50.81 439 PRO A O 1
ATOM 3495 N N . GLU A 1 440 ? 17.446 -20.212 -27.819 1.00 62.12 440 GLU A N 1
ATOM 3496 C CA . GLU A 1 440 ? 17.257 -19.303 -26.686 1.00 62.12 440 GLU A CA 1
ATOM 3497 C C . GLU A 1 440 ? 18.422 -18.311 -26.533 1.00 62.12 440 GLU A C 1
ATOM 3499 O O . GLU A 1 440 ? 19.566 -18.678 -26.250 1.00 62.12 440 GLU A O 1
ATOM 3504 N N . SER A 1 441 ? 18.114 -17.015 -26.667 1.00 75.50 441 SER A N 1
ATOM 3505 C CA . SER A 1 441 ? 19.048 -15.904 -26.414 1.00 75.50 441 SER A CA 1
ATOM 3506 C C . SER A 1 441 ? 19.489 -15.806 -24.946 1.00 75.50 441 SER A C 1
ATOM 3508 O O . SER A 1 441 ? 20.417 -15.058 -24.646 1.00 75.50 441 SER A O 1
ATOM 3510 N N . ALA A 1 442 ? 18.854 -16.528 -24.021 1.00 88.00 442 ALA A N 1
ATOM 3511 C CA . ALA A 1 442 ? 19.113 -16.448 -22.589 1.00 88.00 442 ALA A CA 1
ATOM 3512 C C . ALA A 1 442 ? 19.361 -17.832 -21.989 1.00 88.00 442 ALA A C 1
ATOM 3514 O O . ALA A 1 442 ? 18.613 -18.764 -22.242 1.00 88.00 442 ALA A O 1
ATOM 3515 N N . VAL A 1 443 ? 20.403 -17.954 -21.165 1.00 91.81 443 VAL A N 1
ATOM 3516 C CA . VAL A 1 443 ? 20.769 -19.209 -20.491 1.00 91.81 443 VAL A CA 1
ATOM 3517 C C . VAL A 1 443 ? 20.686 -19.003 -18.981 1.00 91.81 443 VAL A C 1
ATOM 3519 O O . VAL A 1 443 ? 21.294 -18.046 -18.490 1.00 91.81 443 VAL A O 1
ATOM 3522 N N . PRO A 1 444 ? 19.976 -19.857 -18.221 1.00 94.19 444 PRO A N 1
ATOM 3523 C CA . PRO A 1 444 ? 19.923 -19.730 -16.774 1.00 94.19 444 PRO A CA 1
ATOM 3524 C C . PRO A 1 444 ? 21.312 -19.964 -16.170 1.00 94.19 444 PRO A C 1
ATOM 3526 O O . PRO A 1 444 ? 22.013 -20.927 -16.482 1.00 94.19 444 PRO A O 1
ATOM 3529 N N . VAL A 1 445 ? 21.719 -19.045 -15.304 1.00 94.94 445 VAL A N 1
ATOM 3530 C CA . VAL A 1 445 ? 22.993 -19.064 -14.585 1.00 94.94 445 VAL A CA 1
ATOM 3531 C C . VAL A 1 445 ? 22.793 -19.194 -13.078 1.00 94.94 445 VAL A C 1
ATOM 3533 O O . VAL A 1 445 ? 23.727 -19.560 -12.379 1.00 94.94 445 VAL A O 1
ATOM 3536 N N . GLY A 1 446 ? 21.607 -18.966 -12.540 1.00 95.19 446 GLY A N 1
ATOM 3537 C CA . GLY A 1 446 ? 21.383 -19.271 -11.136 1.00 95.19 446 GLY A CA 1
ATOM 3538 C C . GLY A 1 446 ? 19.942 -19.122 -10.721 1.00 95.19 446 GLY A C 1
ATOM 3539 O O . GLY A 1 446 ? 19.106 -18.650 -11.494 1.00 95.19 446 GLY A O 1
ATOM 3540 N N . TYR A 1 447 ? 19.686 -19.477 -9.469 1.00 96.44 447 TYR A N 1
ATOM 3541 C CA . TYR A 1 447 ? 18.361 -19.477 -8.875 1.00 96.44 447 TYR A CA 1
ATOM 3542 C C . TYR A 1 447 ? 18.422 -19.004 -7.424 1.00 96.44 447 TYR A C 1
ATOM 3544 O O . TYR A 1 447 ? 19.366 -19.301 -6.696 1.00 96.44 447 TYR A O 1
ATOM 3552 N N . SER A 1 448 ? 17.395 -18.281 -7.001 1.00 96.81 448 SER A N 1
ATOM 3553 C CA . SER A 1 448 ? 17.121 -17.935 -5.607 1.00 96.81 448 SER A CA 1
ATOM 3554 C C . SER A 1 448 ? 15.608 -17.888 -5.421 1.00 96.81 448 SER A C 1
ATOM 3556 O O . SER A 1 448 ? 14.872 -17.697 -6.387 1.00 96.81 448 SER A O 1
ATOM 3558 N N . TRP A 1 449 ? 15.117 -18.036 -4.198 1.00 95.31 449 TRP A N 1
ATOM 3559 C CA . TRP A 1 449 ? 13.690 -17.915 -3.907 1.00 95.31 449 TRP A CA 1
ATOM 3560 C C . TRP A 1 449 ? 13.463 -17.232 -2.562 1.00 95.31 449 TRP A C 1
ATOM 3562 O O . TRP A 1 449 ? 14.385 -17.119 -1.759 1.00 95.31 449 TRP A O 1
ATOM 3572 N N . LEU A 1 450 ? 12.242 -16.754 -2.336 1.00 95.12 450 LEU A N 1
ATOM 3573 C CA . LEU A 1 450 ? 11.830 -16.133 -1.083 1.00 95.12 450 LEU A CA 1
ATOM 3574 C C . LEU A 1 450 ? 10.381 -16.521 -0.751 1.00 95.12 450 LEU A C 1
ATOM 3576 O O . LEU A 1 450 ? 9.471 -16.075 -1.456 1.00 95.12 450 LEU A O 1
ATOM 3580 N N . PRO A 1 451 ? 10.143 -17.320 0.304 1.00 93.50 451 PRO A N 1
ATOM 3581 C CA . PRO A 1 451 ? 8.800 -17.563 0.828 1.00 93.50 451 PRO A CA 1
ATOM 3582 C C . PRO A 1 451 ? 8.111 -16.253 1.232 1.00 93.50 451 PRO A C 1
ATOM 3584 O O . PRO A 1 451 ? 8.723 -15.406 1.884 1.00 93.50 451 PRO A O 1
ATOM 3587 N N . LEU A 1 452 ? 6.847 -16.072 0.839 1.00 91.81 452 LEU A N 1
ATOM 3588 C CA . LEU A 1 452 ? 6.102 -14.836 1.102 1.00 91.81 452 LEU A CA 1
ATOM 3589 C C . LEU A 1 452 ? 5.335 -14.845 2.421 1.00 91.81 452 LEU A C 1
ATOM 3591 O O . LEU A 1 452 ? 5.055 -13.775 2.941 1.00 91.81 452 LEU A O 1
ATOM 3595 N N . VAL A 1 453 ? 4.974 -16.011 2.955 1.00 84.12 453 VAL A N 1
ATOM 3596 C CA . VAL A 1 453 ? 4.226 -16.109 4.217 1.00 84.12 453 VAL A CA 1
ATOM 3597 C C . VAL A 1 453 ? 4.965 -17.047 5.154 1.00 84.12 453 VAL A C 1
ATOM 3599 O O . VAL A 1 453 ? 4.593 -18.203 5.335 1.00 84.12 453 VAL A O 1
ATOM 3602 N N . ALA A 1 454 ? 6.041 -16.548 5.754 1.00 72.12 454 ALA A N 1
ATOM 3603 C CA . ALA A 1 454 ? 6.701 -17.245 6.849 1.00 72.12 454 ALA A CA 1
ATOM 3604 C C . ALA A 1 454 ? 6.023 -16.828 8.161 1.00 72.12 454 ALA A C 1
ATOM 3606 O O . ALA A 1 454 ? 5.971 -15.645 8.488 1.00 72.12 454 ALA A O 1
ATOM 3607 N N . ASN A 1 455 ? 5.463 -17.787 8.906 1.00 67.56 455 ASN A N 1
ATOM 3608 C CA . ASN A 1 455 ? 4.773 -17.546 10.185 1.00 67.56 455 ASN A CA 1
ATOM 3609 C C . ASN A 1 455 ? 3.602 -16.539 10.118 1.00 67.56 455 ASN A C 1
ATOM 3611 O O . ASN A 1 455 ? 3.264 -15.911 11.117 1.00 67.56 455 ASN A O 1
ATOM 3615 N N . GLY A 1 456 ? 2.962 -16.390 8.953 1.00 72.56 456 GLY A N 1
ATOM 3616 C CA . GLY A 1 456 ? 1.846 -15.456 8.763 1.00 72.56 456 GLY A CA 1
ATOM 3617 C C . GLY A 1 456 ? 2.252 -14.011 8.458 1.00 72.56 456 GLY A C 1
ATOM 3618 O O . GLY A 1 456 ? 1.364 -13.182 8.277 1.00 72.56 456 GLY A O 1
ATOM 3619 N N . GLN A 1 457 ? 3.554 -13.721 8.354 1.00 82.25 457 GLN A N 1
ATOM 3620 C CA . GLN A 1 457 ? 4.077 -12.394 8.035 1.00 82.25 457 GLN A CA 1
ATOM 3621 C C . GLN A 1 457 ? 4.570 -12.311 6.595 1.00 82.25 457 GLN A C 1
ATOM 3623 O O . GLN A 1 457 ? 5.166 -13.252 6.065 1.00 82.25 457 GLN A O 1
ATOM 3628 N N . LEU A 1 458 ? 4.347 -11.145 5.992 1.00 90.56 458 LEU A N 1
ATOM 3629 C CA . LEU A 1 458 ? 4.862 -10.799 4.676 1.00 90.56 458 LEU A CA 1
ATOM 3630 C C . LEU A 1 458 ? 6.260 -10.168 4.830 1.00 90.56 458 LEU A C 1
ATOM 3632 O O . LEU A 1 458 ? 6.407 -9.244 5.634 1.00 90.56 458 LEU A O 1
ATOM 3636 N N . PRO A 1 459 ? 7.287 -10.618 4.086 1.00 91.56 459 PRO A N 1
ATOM 3637 C CA . PRO A 1 459 ? 8.627 -10.060 4.200 1.00 91.56 459 PRO A CA 1
ATOM 3638 C C . PRO A 1 459 ? 8.668 -8.600 3.722 1.00 91.56 459 PRO A C 1
ATOM 3640 O O . PRO A 1 459 ? 8.075 -8.243 2.699 1.00 91.56 459 PRO A O 1
ATOM 3643 N N . SER A 1 460 ? 9.402 -7.753 4.447 1.00 93.69 460 SER A N 1
ATOM 3644 C CA . SER A 1 460 ? 9.596 -6.337 4.122 1.00 93.69 460 SER A CA 1
ATOM 3645 C C . SER A 1 460 ? 11.030 -5.876 4.402 1.00 93.69 460 SER A C 1
ATOM 3647 O O . SER A 1 460 ? 11.782 -6.532 5.122 1.00 93.69 460 SER A O 1
ATOM 3649 N N . GLY A 1 461 ? 11.427 -4.750 3.806 1.00 94.25 461 GLY A N 1
ATOM 3650 C CA . GLY A 1 461 ? 12.755 -4.165 3.989 1.00 94.25 461 GLY A CA 1
ATOM 3651 C C . GLY A 1 461 ? 13.829 -4.770 3.085 1.00 94.25 461 GLY A C 1
ATOM 3652 O O . GLY A 1 461 ? 13.532 -5.338 2.033 1.00 94.25 461 GLY A O 1
ATOM 3653 N N . ASP A 1 462 ? 15.091 -4.570 3.465 1.00 96.00 462 ASP A N 1
ATOM 3654 C CA . ASP A 1 462 ? 16.251 -5.084 2.733 1.00 96.00 462 ASP A CA 1
ATOM 3655 C C . ASP A 1 462 ? 16.495 -6.557 3.074 1.00 96.00 462 ASP A C 1
ATOM 3657 O O . ASP A 1 462 ? 16.600 -6.928 4.241 1.00 96.00 462 ASP A O 1
ATOM 3661 N N . ILE A 1 463 ? 16.601 -7.391 2.042 1.00 96.00 463 ILE A N 1
ATOM 3662 C CA . ILE A 1 463 ? 16.795 -8.836 2.140 1.00 96.00 463 ILE A CA 1
ATOM 3663 C C . ILE A 1 463 ? 17.984 -9.216 1.265 1.00 96.00 463 ILE A C 1
ATOM 3665 O O . ILE A 1 463 ? 18.116 -8.783 0.118 1.00 96.00 463 ILE A O 1
ATOM 3669 N N . SER A 1 464 ? 18.852 -10.051 1.813 1.00 96.88 464 SER A N 1
ATOM 3670 C CA . SER A 1 464 ? 20.014 -10.600 1.127 1.00 96.88 464 SER A CA 1
ATOM 3671 C C . SER A 1 464 ? 19.837 -12.106 0.999 1.00 96.88 464 SER A C 1
ATOM 3673 O O . SER A 1 464 ? 19.525 -12.746 1.997 1.00 96.88 464 SER A O 1
ATOM 3675 N N . LEU A 1 465 ? 20.022 -12.656 -0.196 1.00 96.88 465 LEU A N 1
ATOM 3676 C CA . LEU A 1 465 ? 19.768 -14.058 -0.503 1.00 96.88 465 LEU A CA 1
ATOM 3677 C C . LEU A 1 465 ? 21.012 -14.719 -1.124 1.00 96.88 465 LEU A C 1
ATOM 3679 O O . LEU A 1 465 ? 21.740 -14.075 -1.898 1.00 96.88 465 LEU A O 1
ATOM 3683 N N . PRO A 1 466 ? 21.269 -16.003 -0.824 1.00 96.50 466 PRO A N 1
ATOM 3684 C CA . PRO A 1 466 ? 22.259 -16.798 -1.537 1.00 96.50 466 PRO A CA 1
ATOM 3685 C C . PRO A 1 466 ? 21.750 -17.201 -2.928 1.00 96.50 466 PRO A C 1
ATOM 3687 O O . PRO A 1 466 ? 20.549 -17.271 -3.180 1.00 96.50 466 PRO A O 1
ATOM 3690 N N . VAL A 1 467 ? 22.675 -17.495 -3.846 1.00 95.81 467 VAL A N 1
ATOM 3691 C CA . VAL A 1 467 ? 22.343 -17.897 -5.223 1.00 95.81 467 VAL A CA 1
ATOM 3692 C C . VAL A 1 467 ? 22.815 -19.325 -5.483 1.00 95.81 467 VAL A C 1
ATOM 3694 O O . VAL A 1 467 ? 24.009 -19.618 -5.409 1.00 95.81 467 VAL A O 1
ATOM 3697 N N . SER A 1 468 ? 21.883 -20.211 -5.824 1.00 95.06 468 SER A N 1
ATOM 3698 C CA . SER A 1 468 ? 22.177 -21.554 -6.328 1.00 95.06 468 SER A CA 1
ATOM 3699 C C . SER A 1 468 ? 22.652 -21.477 -7.778 1.00 95.06 468 SER A C 1
ATOM 3701 O O . SER A 1 468 ? 22.071 -20.756 -8.589 1.00 95.06 468 SER A O 1
ATOM 3703 N N . LEU A 1 469 ? 23.698 -22.225 -8.121 1.00 93.50 469 LEU A N 1
ATOM 3704 C CA . LEU A 1 469 ? 24.189 -22.388 -9.493 1.00 93.50 469 LEU A CA 1
ATOM 3705 C C . LEU A 1 469 ? 23.499 -23.547 -10.218 1.00 93.50 469 LEU A C 1
ATOM 3707 O O . LEU A 1 469 ? 23.423 -23.530 -11.447 1.00 93.50 469 LEU A O 1
ATOM 3711 N N . ASP A 1 470 ? 22.997 -24.521 -9.461 1.00 92.56 470 ASP A N 1
ATOM 3712 C CA . ASP A 1 470 ? 22.255 -25.667 -9.975 1.00 92.56 470 ASP A CA 1
ATOM 3713 C C . ASP A 1 470 ? 20.740 -25.416 -9.886 1.00 92.56 470 ASP A C 1
ATOM 3715 O O . ASP A 1 470 ? 20.272 -24.561 -9.125 1.00 92.56 470 ASP A O 1
ATOM 3719 N N . ALA A 1 471 ? 19.962 -26.157 -10.677 1.00 91.31 471 ALA A N 1
ATOM 3720 C CA . ALA A 1 471 ? 18.505 -26.081 -10.635 1.00 91.31 471 ALA A CA 1
ATOM 3721 C C . ALA A 1 471 ? 17.967 -26.480 -9.251 1.00 91.31 471 ALA A C 1
ATOM 3723 O O . ALA A 1 471 ? 18.486 -27.394 -8.607 1.00 91.31 471 ALA A O 1
ATOM 3724 N N . LEU A 1 472 ? 16.916 -25.792 -8.802 1.00 91.25 472 LEU A N 1
ATOM 3725 C CA . LEU A 1 472 ? 16.333 -26.034 -7.486 1.00 91.25 472 LEU A CA 1
ATOM 3726 C C . LEU A 1 472 ? 15.561 -27.374 -7.451 1.00 91.25 472 LEU A C 1
ATOM 3728 O O . LEU A 1 472 ? 14.854 -27.687 -8.412 1.00 91.25 472 LEU A O 1
ATOM 3732 N N . PRO A 1 473 ? 15.639 -28.157 -6.356 1.00 89.19 473 PRO A N 1
ATOM 3733 C CA . PRO A 1 473 ? 14.851 -29.381 -6.183 1.00 89.19 473 PRO A CA 1
ATOM 3734 C C . PRO A 1 473 ? 13.351 -29.094 -6.128 1.00 89.19 473 PRO A C 1
ATOM 3736 O O . PRO A 1 473 ? 12.955 -28.086 -5.568 1.00 89.19 473 PRO A O 1
ATOM 3739 N N . THR A 1 474 ? 12.486 -30.006 -6.568 1.00 84.81 474 THR A N 1
ATOM 3740 C CA . THR A 1 474 ? 11.021 -29.787 -6.605 1.00 84.81 474 THR A CA 1
ATOM 3741 C C . THR A 1 474 ? 10.370 -29.396 -5.274 1.00 84.81 474 THR A C 1
ATOM 3743 O O . THR A 1 474 ? 9.279 -28.844 -5.293 1.00 84.81 474 THR A O 1
ATOM 3746 N N . SER A 1 475 ? 11.011 -29.644 -4.130 1.00 86.75 475 SER A N 1
ATOM 3747 C CA . SER A 1 475 ? 10.527 -29.283 -2.791 1.00 86.75 475 SER A CA 1
ATOM 3748 C C . SER A 1 475 ? 11.194 -28.035 -2.189 1.00 86.75 475 SER A C 1
ATOM 3750 O O . SER A 1 475 ? 11.042 -27.797 -0.991 1.00 86.75 475 SER A O 1
ATOM 3752 N N . TYR A 1 476 ? 11.957 -27.254 -2.969 1.00 89.00 476 TYR A N 1
ATOM 3753 C CA . TYR A 1 476 ? 12.729 -26.109 -2.456 1.00 89.00 476 TYR A CA 1
ATOM 3754 C C . TYR A 1 476 ? 11.857 -25.083 -1.718 1.00 89.00 476 TYR A C 1
ATOM 3756 O O . TYR A 1 476 ? 12.313 -24.458 -0.767 1.00 89.00 476 TYR A O 1
ATOM 3764 N N . TYR A 1 477 ? 10.597 -24.926 -2.132 1.00 84.75 477 TYR A N 1
ATOM 3765 C CA . TYR A 1 477 ? 9.701 -23.877 -1.646 1.00 84.75 477 TYR A CA 1
ATOM 3766 C C . TYR A 1 477 ? 9.252 -24.060 -0.188 1.00 84.75 477 TYR A C 1
ATOM 3768 O O . TYR A 1 477 ? 8.806 -23.093 0.420 1.00 84.75 477 TYR A O 1
ATOM 3776 N N . TYR A 1 478 ? 9.404 -25.258 0.392 1.00 83.81 478 TYR A N 1
ATOM 3777 C CA . TYR A 1 478 ? 9.195 -25.492 1.830 1.00 83.81 478 TYR A CA 1
ATOM 3778 C C . TYR A 1 478 ? 10.385 -25.058 2.694 1.00 83.81 478 TYR A C 1
ATOM 3780 O O . TYR A 1 478 ? 10.292 -25.042 3.920 1.00 83.81 478 TYR A O 1
ATOM 3788 N N . LEU A 1 479 ? 11.526 -24.765 2.072 1.00 86.75 479 LEU A N 1
ATOM 3789 C CA . LEU A 1 479 ? 12.781 -24.498 2.757 1.00 86.75 479 LEU A CA 1
ATOM 3790 C C . LEU A 1 479 ? 13.126 -23.017 2.650 1.00 86.75 479 LEU A C 1
ATOM 3792 O O . LEU A 1 479 ? 12.839 -22.353 1.652 1.00 86.75 479 LEU A O 1
ATOM 3796 N N . SER A 1 480 ? 13.780 -22.499 3.686 1.00 87.06 480 SER A N 1
ATOM 3797 C CA . SER A 1 480 ? 14.395 -21.179 3.605 1.00 87.06 480 SER A CA 1
ATOM 3798 C C . SER A 1 480 ? 15.625 -21.243 2.687 1.00 87.06 480 SER A C 1
ATOM 3800 O O . SER A 1 480 ? 16.383 -22.213 2.783 1.00 87.06 480 SER A O 1
ATOM 3802 N N . PRO A 1 481 ? 15.875 -20.224 1.842 1.00 86.94 481 PRO A N 1
ATOM 3803 C CA . PRO A 1 481 ? 17.110 -20.128 1.053 1.00 86.94 481 PRO A CA 1
ATOM 3804 C C . PRO A 1 481 ? 18.379 -20.076 1.930 1.00 86.94 481 PRO A C 1
ATOM 3806 O O . PRO A 1 481 ? 19.466 -20.419 1.469 1.00 86.94 481 PRO A O 1
ATOM 3809 N N . GLU A 1 482 ? 18.234 -19.720 3.210 1.00 87.56 482 GLU A N 1
ATOM 3810 C CA . GLU A 1 482 ? 19.285 -19.751 4.240 1.00 87.56 482 GLU A CA 1
ATOM 3811 C C . GLU A 1 482 ? 19.745 -21.175 4.597 1.00 87.56 482 GLU A C 1
ATOM 3813 O O . GLU A 1 482 ? 20.797 -21.373 5.203 1.00 87.56 482 GLU A O 1
ATOM 3818 N N . VAL A 1 483 ? 18.964 -22.201 4.250 1.00 87.81 483 VAL A N 1
ATOM 3819 C CA . VAL A 1 483 ? 19.348 -23.592 4.490 1.00 87.81 483 VAL A CA 1
ATOM 3820 C C . VAL A 1 483 ? 20.275 -24.044 3.367 1.00 87.81 483 VAL A C 1
ATOM 3822 O O . VAL A 1 483 ? 19.870 -24.146 2.210 1.00 87.81 483 VAL A O 1
ATOM 3825 N N . ASN A 1 484 ? 21.523 -24.362 3.713 1.00 86.19 484 ASN A N 1
ATOM 3826 C CA . ASN A 1 484 ? 22.483 -24.912 2.761 1.00 86.19 484 ASN A CA 1
ATOM 3827 C C . ASN A 1 484 ? 22.084 -26.345 2.364 1.00 86.19 484 ASN A C 1
ATOM 3829 O O . ASN A 1 484 ? 22.333 -27.310 3.091 1.00 86.19 484 ASN A O 1
ATOM 3833 N N . LEU A 1 485 ? 21.415 -26.466 1.218 1.00 85.56 485 LEU A N 1
ATOM 3834 C CA . LEU A 1 485 ? 20.906 -27.732 0.699 1.00 85.56 485 LEU A CA 1
ATOM 3835 C C . LEU A 1 485 ? 22.055 -28.655 0.250 1.00 85.56 485 LEU A C 1
ATOM 3837 O O . LEU A 1 485 ? 22.953 -28.210 -0.475 1.00 85.56 485 LEU A O 1
ATOM 3841 N N . PRO A 1 486 ? 22.027 -29.950 0.620 1.00 83.50 486 PRO A N 1
ATOM 3842 C CA . PRO A 1 486 ? 23.056 -30.897 0.213 1.00 83.50 486 PRO A CA 1
ATOM 3843 C C . PRO A 1 486 ? 23.013 -31.125 -1.303 1.00 83.50 486 PRO A C 1
ATOM 3845 O O . PRO A 1 486 ? 21.944 -31.151 -1.909 1.00 83.50 486 PRO A O 1
ATOM 3848 N N . ASN A 1 487 ? 24.181 -31.350 -1.908 1.00 85.62 487 ASN A N 1
ATOM 3849 C CA . ASN A 1 487 ? 24.354 -31.620 -3.344 1.00 85.62 487 ASN A CA 1
ATOM 3850 C C . ASN A 1 487 ? 23.964 -30.472 -4.296 1.00 85.62 487 ASN A C 1
ATOM 3852 O O . ASN A 1 487 ? 23.855 -30.705 -5.497 1.00 85.62 487 ASN A O 1
ATOM 3856 N N . ILE A 1 488 ? 23.802 -29.248 -3.788 1.00 90.19 488 ILE A N 1
ATOM 3857 C CA . ILE A 1 488 ? 23.618 -28.046 -4.608 1.00 90.19 488 ILE A CA 1
ATOM 3858 C C . ILE A 1 488 ? 24.913 -27.239 -4.627 1.00 90.19 488 ILE A C 1
ATOM 3860 O O . ILE A 1 488 ? 25.505 -26.959 -3.582 1.00 90.19 488 ILE A O 1
ATOM 3864 N N . LYS A 1 489 ? 25.361 -26.832 -5.818 1.00 92.19 489 LYS A N 1
ATOM 3865 C CA . LYS A 1 489 ? 26.442 -25.854 -5.944 1.00 92.19 489 LYS A CA 1
ATOM 3866 C C . LYS A 1 489 ? 25.908 -24.457 -5.696 1.00 92.19 489 LYS A C 1
ATOM 3868 O O . LYS A 1 489 ? 25.015 -23.983 -6.393 1.00 92.19 489 LYS A O 1
ATOM 3873 N N . TRP A 1 490 ? 26.536 -23.768 -4.760 1.00 92.81 490 TRP A N 1
ATOM 3874 C CA . TRP A 1 490 ? 26.205 -22.395 -4.418 1.00 92.81 490 TRP A CA 1
ATOM 3875 C C . TRP A 1 490 ? 27.245 -21.424 -4.962 1.00 92.81 490 TRP A C 1
ATOM 3877 O O . TRP A 1 490 ? 28.443 -21.716 -4.987 1.00 92.81 490 TRP A O 1
ATOM 3887 N N . LEU A 1 491 ? 26.788 -20.246 -5.369 1.00 92.56 491 LEU A N 1
ATOM 3888 C CA . LEU A 1 491 ? 27.659 -19.117 -5.653 1.00 92.56 491 LEU A CA 1
ATOM 3889 C C . LEU A 1 491 ? 28.330 -18.661 -4.350 1.00 92.56 491 LEU A C 1
ATOM 3891 O O . LEU A 1 491 ? 27.709 -18.691 -3.289 1.00 92.56 491 LEU A O 1
ATOM 3895 N N . ASP A 1 492 ? 29.607 -18.282 -4.426 1.00 90.19 492 ASP A N 1
ATOM 3896 C CA . ASP A 1 492 ? 30.381 -17.778 -3.281 1.00 90.19 492 ASP A CA 1
ATOM 3897 C C . ASP A 1 492 ? 30.321 -18.652 -2.015 1.00 90.19 492 ASP A C 1
ATOM 3899 O O . ASP A 1 492 ? 30.411 -18.140 -0.901 1.00 90.19 492 ASP A O 1
ATOM 3903 N N . ASN A 1 493 ? 30.181 -19.974 -2.169 1.00 90.19 493 ASN A N 1
ATOM 3904 C CA . ASN A 1 493 ? 30.003 -20.918 -1.061 1.00 90.19 493 ASN A CA 1
ATOM 3905 C C . ASN A 1 493 ? 28.805 -20.562 -0.157 1.00 90.19 493 ASN A C 1
ATOM 3907 O O . ASN A 1 493 ? 28.951 -20.520 1.063 1.00 90.19 493 ASN A O 1
ATOM 3911 N N . HIS A 1 494 ? 27.635 -20.309 -0.763 1.00 93.19 494 HIS A N 1
ATOM 3912 C CA . HIS A 1 494 ? 26.362 -20.013 -0.072 1.00 93.19 494 HIS A CA 1
ATOM 3913 C C . HIS A 1 494 ? 26.351 -18.653 0.651 1.00 93.19 494 HIS A C 1
ATOM 3915 O O . HIS A 1 494 ? 25.482 -18.367 1.464 1.00 93.19 494 HIS A O 1
ATOM 3921 N N . ARG A 1 495 ? 27.282 -17.753 0.310 1.00 93.25 495 ARG A N 1
ATOM 3922 C CA . ARG A 1 495 ? 27.213 -16.357 0.759 1.00 93.25 495 ARG A CA 1
ATOM 3923 C C . ARG A 1 495 ? 26.076 -15.608 0.072 1.00 93.25 495 ARG A C 1
ATOM 3925 O O . ARG A 1 495 ? 25.646 -15.946 -1.031 1.00 93.25 495 ARG A O 1
ATOM 3932 N N . HIS A 1 496 ? 25.619 -14.549 0.730 1.00 93.56 496 HIS A N 1
ATOM 3933 C CA . HIS A 1 496 ? 24.573 -13.694 0.191 1.00 93.56 496 HIS A CA 1
ATOM 3934 C C . HIS A 1 496 ? 25.156 -12.793 -0.893 1.00 93.56 496 HIS A C 1
ATOM 3936 O O . HIS A 1 496 ? 25.888 -11.843 -0.606 1.00 93.56 496 HIS A O 1
ATOM 3942 N N . SER A 1 497 ? 24.829 -13.121 -2.139 1.00 95.19 497 SER A N 1
ATOM 3943 C CA . SER A 1 497 ? 25.327 -12.420 -3.324 1.00 95.19 497 SER A CA 1
ATOM 3944 C C . SER A 1 497 ? 24.215 -11.699 -4.082 1.00 95.19 497 SER A C 1
ATOM 3946 O O . SER A 1 497 ? 24.524 -10.998 -5.041 1.00 95.19 497 SER A O 1
ATOM 3948 N N . PHE A 1 498 ? 22.949 -11.845 -3.672 1.00 97.19 498 PHE A N 1
ATOM 3949 C CA . PHE A 1 498 ? 21.790 -11.160 -4.246 1.00 97.19 498 PHE A CA 1
ATOM 3950 C C . PHE A 1 498 ? 21.098 -10.291 -3.194 1.00 97.19 498 PHE A C 1
ATOM 3952 O O . PHE A 1 498 ? 20.743 -10.774 -2.125 1.00 97.19 498 PHE A O 1
ATOM 3959 N N . PHE A 1 499 ? 20.886 -9.016 -3.506 1.00 97.12 499 PHE A N 1
ATOM 3960 C CA . PHE A 1 499 ? 20.274 -8.042 -2.607 1.00 97.12 499 PHE A CA 1
ATOM 3961 C C . PHE A 1 499 ? 18.993 -7.497 -3.227 1.00 97.12 499 PHE A C 1
ATOM 3963 O O . PHE A 1 499 ? 18.988 -7.048 -4.378 1.00 97.12 499 PHE A O 1
ATOM 3970 N N . ILE A 1 500 ? 17.912 -7.505 -2.454 1.00 97.12 500 ILE A N 1
ATOM 3971 C CA . ILE A 1 500 ? 16.601 -6.981 -2.835 1.00 97.12 500 ILE A CA 1
ATOM 3972 C C . ILE A 1 500 ? 16.030 -6.127 -1.710 1.00 97.12 500 ILE A C 1
ATOM 3974 O O . ILE A 1 500 ? 16.355 -6.320 -0.543 1.00 97.12 500 ILE A O 1
ATOM 3978 N N . ARG A 1 501 ? 15.131 -5.211 -2.054 1.00 96.38 501 ARG A N 1
ATOM 3979 C CA . ARG A 1 501 ? 14.271 -4.519 -1.096 1.00 96.38 501 ARG A CA 1
ATOM 3980 C C . ARG A 1 501 ? 12.819 -4.840 -1.397 1.00 96.38 501 ARG A C 1
ATOM 3982 O O . ARG A 1 501 ? 12.391 -4.716 -2.543 1.00 96.38 501 ARG A O 1
ATOM 3989 N N . LEU A 1 502 ? 12.062 -5.204 -0.374 1.00 96.88 502 LEU A N 1
ATOM 3990 C CA . LEU A 1 502 ? 10.624 -5.406 -0.450 1.00 96.88 502 LEU A CA 1
ATOM 3991 C C . LEU A 1 502 ? 9.888 -4.274 0.253 1.00 96.88 502 LEU A C 1
ATOM 3993 O O . LEU A 1 502 ? 10.251 -3.857 1.353 1.00 96.88 502 LEU A O 1
ATOM 3997 N N . ARG A 1 503 ? 8.824 -3.790 -0.379 1.00 95.75 503 ARG A N 1
ATOM 3998 C CA . ARG A 1 503 ? 7.903 -2.830 0.222 1.00 95.75 503 ARG A CA 1
ATOM 3999 C C . ARG A 1 503 ? 6.474 -3.338 0.057 1.00 95.75 503 ARG A C 1
ATOM 4001 O O . ARG A 1 503 ? 5.902 -3.186 -1.026 1.00 95.75 503 ARG A O 1
ATOM 4008 N N . PRO A 1 504 ? 5.891 -3.944 1.097 1.00 95.00 504 PRO A N 1
ATOM 4009 C CA . PRO A 1 504 ? 4.489 -4.308 1.071 1.00 95.00 504 PRO A CA 1
ATOM 4010 C C . PRO A 1 504 ? 3.617 -3.055 1.196 1.00 95.00 504 PRO A C 1
ATOM 4012 O O . PRO A 1 504 ? 3.901 -2.150 1.978 1.00 95.00 504 PRO A O 1
ATOM 4015 N N . VAL A 1 505 ? 2.542 -2.997 0.416 1.00 94.44 505 VAL A N 1
ATOM 4016 C CA . VAL A 1 505 ? 1.466 -2.017 0.576 1.00 94.44 505 VAL A CA 1
ATOM 4017 C C . VAL A 1 505 ? 0.177 -2.809 0.674 1.00 94.44 505 VAL A C 1
ATOM 4019 O O . VAL A 1 505 ? -0.419 -3.201 -0.330 1.00 94.44 505 VAL A O 1
ATOM 4022 N N . THR A 1 506 ? -0.207 -3.115 1.909 1.00 93.06 506 THR A N 1
ATOM 4023 C CA . THR A 1 506 ? -1.275 -4.067 2.188 1.00 93.06 506 THR A CA 1
ATOM 4024 C C . THR A 1 506 ? -2.108 -3.648 3.391 1.00 93.06 506 THR A C 1
ATOM 4026 O O . THR A 1 506 ? -1.606 -3.086 4.363 1.00 93.06 506 THR A O 1
ATOM 4029 N N . THR A 1 507 ? -3.406 -3.914 3.298 1.00 92.12 507 THR A N 1
ATOM 4030 C CA . THR A 1 507 ? -4.391 -3.758 4.372 1.00 92.12 507 THR A CA 1
ATOM 4031 C C . THR A 1 507 ? -4.696 -5.088 5.056 1.00 92.12 507 THR A C 1
ATOM 4033 O O . THR A 1 507 ? -5.565 -5.145 5.922 1.00 92.12 507 THR A O 1
ATOM 4036 N N . VAL A 1 508 ? -3.998 -6.159 4.661 1.00 89.75 508 VAL A N 1
ATOM 4037 C CA . VAL A 1 508 ? -4.151 -7.519 5.193 1.00 89.75 508 VAL A CA 1
ATOM 4038 C C . VAL A 1 508 ? -3.034 -7.837 6.183 1.00 89.75 508 VAL A C 1
ATOM 4040 O O . VAL A 1 508 ? -3.313 -8.272 7.299 1.00 89.75 508 VAL A O 1
ATOM 4043 N N . PHE A 1 509 ? -1.780 -7.591 5.794 1.00 90.31 509 PHE A N 1
ATOM 4044 C CA . PHE A 1 509 ? -0.607 -7.866 6.626 1.00 90.31 509 PHE A CA 1
ATOM 4045 C C . PHE A 1 509 ? -0.102 -6.586 7.289 1.00 90.31 509 PHE A C 1
ATOM 4047 O O . PHE A 1 509 ? 0.003 -5.537 6.662 1.00 90.31 509 PHE A O 1
ATOM 4054 N N . THR A 1 510 ? 0.226 -6.662 8.571 1.00 91.38 510 THR A N 1
ATOM 4055 C CA . THR A 1 510 ? 0.805 -5.534 9.304 1.00 91.38 510 THR A CA 1
ATOM 4056 C C . THR A 1 510 ? 2.315 -5.709 9.411 1.00 91.38 510 THR A C 1
ATOM 4058 O O . THR A 1 510 ? 2.803 -6.810 9.640 1.00 91.38 510 THR A O 1
ATOM 4061 N N . GLU A 1 511 ? 3.062 -4.614 9.272 1.00 89.69 511 GLU A N 1
ATOM 4062 C CA . GLU A 1 511 ? 4.507 -4.594 9.547 1.00 89.69 511 GLU A CA 1
ATOM 4063 C C . GLU A 1 511 ? 4.811 -4.417 11.047 1.00 89.69 511 GLU A C 1
ATOM 4065 O O . GLU A 1 511 ? 5.967 -4.449 11.463 1.00 89.69 511 GLU A O 1
ATOM 4070 N N . ASP A 1 512 ? 3.790 -4.158 11.871 1.00 93.12 512 ASP A N 1
ATOM 4071 C CA . ASP A 1 512 ? 3.938 -4.043 13.321 1.00 93.12 512 ASP A CA 1
ATOM 4072 C C . ASP A 1 512 ? 3.805 -5.412 13.996 1.00 93.12 512 ASP A C 1
ATOM 4074 O O . ASP A 1 512 ? 2.743 -6.039 13.952 1.00 93.12 512 ASP A O 1
ATOM 4078 N N . SER A 1 513 ? 4.877 -5.853 14.653 1.00 92.81 513 SER A N 1
ATOM 4079 C CA . SER A 1 513 ? 4.963 -7.186 15.253 1.00 92.81 513 SER A CA 1
ATOM 4080 C C . SER A 1 513 ? 3.945 -7.422 16.371 1.00 92.81 513 SER A C 1
ATOM 4082 O O . SER A 1 513 ? 3.480 -8.547 16.537 1.00 92.81 513 SER A O 1
ATOM 4084 N N . HIS A 1 514 ? 3.554 -6.395 17.132 1.00 95.00 514 HIS A N 1
ATOM 4085 C CA . HIS A 1 514 ? 2.579 -6.551 18.214 1.00 95.00 514 HIS A CA 1
ATOM 4086 C C . HIS A 1 514 ? 1.167 -6.783 17.670 1.00 95.00 514 HIS A C 1
ATOM 4088 O O . HIS A 1 514 ? 0.440 -7.636 18.183 1.00 95.00 514 HIS A O 1
ATOM 4094 N N . ILE A 1 515 ? 0.796 -6.063 16.607 1.00 94.75 515 ILE A N 1
ATOM 4095 C CA . ILE A 1 515 ? -0.491 -6.252 15.925 1.00 94.75 515 ILE A CA 1
ATOM 4096 C C . ILE A 1 515 ? -0.504 -7.597 15.189 1.00 94.75 515 ILE A C 1
ATOM 4098 O O . ILE A 1 515 ? -1.505 -8.310 15.249 1.00 94.75 515 ILE A O 1
ATOM 4102 N N . ASP A 1 516 ? 0.602 -7.980 14.546 1.00 92.19 516 ASP A N 1
ATOM 4103 C CA . ASP A 1 516 ? 0.689 -9.267 13.854 1.00 92.19 516 ASP A CA 1
ATOM 4104 C C . ASP A 1 516 ? 0.545 -10.446 14.824 1.00 92.19 516 ASP A C 1
ATOM 4106 O O . ASP A 1 516 ? -0.271 -11.342 14.599 1.00 92.19 516 ASP A O 1
ATOM 4110 N N . ASN A 1 517 ? 1.255 -10.405 15.956 1.00 92.62 517 ASN A N 1
ATOM 4111 C CA . ASN A 1 517 ? 1.132 -11.413 17.007 1.00 92.62 517 ASN A CA 1
ATOM 4112 C C . ASN A 1 517 ? -0.317 -11.533 17.504 1.00 92.62 517 ASN A C 1
ATOM 4114 O O . ASN A 1 517 ? -0.814 -12.643 17.693 1.00 92.62 517 ASN A O 1
ATOM 4118 N N . PHE A 1 518 ? -1.022 -10.408 17.663 1.00 93.69 518 PHE A N 1
ATOM 4119 C CA . PHE A 1 518 ? -2.442 -10.407 18.015 1.00 93.69 518 PHE A CA 1
ATOM 4120 C C . PHE A 1 518 ? -3.326 -11.016 16.916 1.00 93.69 518 PHE A C 1
ATOM 4122 O O . PHE A 1 518 ? -4.214 -11.815 17.215 1.00 93.69 518 PHE A O 1
ATOM 4129 N N . PHE A 1 519 ? -3.091 -10.698 15.641 1.00 92.06 519 PHE A N 1
ATOM 4130 C CA . PHE A 1 519 ? -3.836 -11.297 14.529 1.00 92.06 519 PHE A CA 1
ATOM 4131 C C . PHE A 1 519 ? -3.580 -12.800 14.402 1.00 92.06 519 PHE A C 1
ATOM 4133 O O . PHE A 1 519 ? -4.518 -13.554 14.133 1.00 92.06 519 PHE A O 1
ATOM 4140 N N . THR A 1 520 ? -2.346 -13.241 14.632 1.00 89.25 520 THR A N 1
ATOM 4141 C CA . THR A 1 520 ? -1.968 -14.655 14.676 1.00 89.25 520 THR A CA 1
ATOM 4142 C C . THR A 1 520 ? -2.656 -15.374 15.830 1.00 89.25 520 THR A C 1
ATOM 4144 O O . THR A 1 520 ? -3.302 -16.395 15.595 1.00 89.25 520 THR A O 1
ATOM 4147 N N . LEU A 1 521 ? -2.626 -14.803 17.037 1.00 89.56 521 LEU A N 1
ATOM 4148 C CA . LEU A 1 521 ? -3.360 -15.318 18.194 1.00 89.56 521 LEU A CA 1
ATOM 4149 C C . LEU A 1 521 ? -4.861 -15.435 17.897 1.00 89.56 521 LEU A C 1
ATOM 4151 O O . LEU A 1 521 ? -5.459 -16.483 18.125 1.00 89.56 521 LEU A O 1
ATOM 4155 N N . TYR A 1 522 ? -5.473 -14.386 17.344 1.00 88.19 522 TYR A N 1
ATOM 4156 C CA . TYR A 1 522 ? -6.892 -14.390 16.993 1.00 88.19 522 TYR A CA 1
ATOM 4157 C C . TYR A 1 522 ? -7.233 -15.518 16.008 1.00 88.19 522 TYR A C 1
ATOM 4159 O O . TYR A 1 522 ? -8.232 -16.212 16.188 1.00 88.19 522 TYR A O 1
ATOM 4167 N N . ARG A 1 523 ? -6.397 -15.726 14.976 1.00 85.75 523 ARG A N 1
ATOM 4168 C CA . ARG A 1 523 ? -6.558 -16.830 14.016 1.00 85.75 523 ARG A CA 1
ATOM 4169 C C . ARG A 1 523 ? -6.491 -18.190 14.718 1.00 85.75 523 ARG A C 1
ATOM 4171 O O . ARG A 1 523 ? -7.388 -18.999 14.517 1.00 85.75 523 ARG A O 1
ATOM 4178 N N . GLN A 1 524 ? -5.486 -18.407 15.568 1.00 84.50 524 GLN A N 1
ATOM 4179 C CA . GLN A 1 524 ? -5.299 -19.661 16.310 1.00 84.50 524 GLN A CA 1
ATOM 4180 C C . GLN A 1 524 ? -6.454 -19.964 17.271 1.00 84.50 524 GLN A C 1
ATOM 4182 O O . GLN A 1 524 ? -6.863 -21.119 17.389 1.00 84.50 524 GLN A O 1
ATOM 4187 N N . LEU A 1 525 ? -6.989 -18.941 17.945 1.00 83.06 525 LEU A N 1
ATOM 4188 C CA . LEU A 1 525 ? -8.154 -19.088 18.815 1.00 83.06 525 LEU A CA 1
ATOM 4189 C C . LEU A 1 525 ? -9.398 -19.446 17.998 1.00 83.06 525 LEU A C 1
ATOM 4191 O O . LEU A 1 525 ? -10.070 -20.415 18.335 1.00 83.06 525 LEU A O 1
ATOM 4195 N N . LYS A 1 526 ? -9.659 -18.749 16.880 1.00 79.44 526 LYS A N 1
ATOM 4196 C CA . LYS A 1 526 ? -10.820 -19.021 16.012 1.00 79.44 526 LYS A CA 1
ATOM 4197 C C . LYS A 1 526 ? -10.808 -20.445 15.438 1.00 79.44 526 LYS A C 1
ATOM 4199 O O . LYS A 1 526 ? -11.865 -21.054 15.329 1.00 79.44 526 LYS A O 1
ATOM 4204 N N . THR A 1 527 ? -9.639 -20.988 15.092 1.00 78.06 527 THR A N 1
ATOM 4205 C CA . THR A 1 527 ? -9.501 -22.357 14.556 1.00 78.06 527 THR A CA 1
ATOM 4206 C C . THR A 1 527 ? -9.343 -23.433 15.637 1.00 78.06 527 THR A C 1
ATOM 4208 O O . THR A 1 527 ? -9.046 -24.580 15.305 1.00 78.06 527 THR A O 1
ATOM 4211 N N . ASN A 1 528 ? -9.499 -23.091 16.926 1.00 74.31 528 ASN A N 1
ATOM 4212 C CA . ASN A 1 528 ? -9.235 -23.975 18.072 1.00 74.31 528 ASN A CA 1
ATOM 4213 C C . ASN A 1 528 ? -7.858 -24.672 17.999 1.00 74.31 528 ASN A C 1
ATOM 4215 O O . ASN A 1 528 ? -7.692 -25.805 18.442 1.00 74.31 528 ASN A O 1
ATOM 4219 N N . SER A 1 529 ? -6.865 -24.003 17.406 1.00 70.81 529 SER A N 1
ATOM 4220 C CA . SER A 1 529 ? -5.507 -24.529 17.202 1.00 70.81 529 SER A CA 1
ATOM 4221 C C . SER A 1 529 ? -4.490 -23.945 18.188 1.00 70.81 529 SER A C 1
ATOM 4223 O O . SER A 1 529 ? -3.306 -24.266 18.116 1.00 70.81 529 SER A O 1
ATOM 4225 N N . ALA A 1 530 ? -4.924 -23.055 19.084 1.00 69.31 530 ALA A N 1
ATOM 4226 C CA . ALA A 1 530 ? -4.060 -22.453 20.088 1.00 69.31 530 ALA A CA 1
ATOM 4227 C C . ALA A 1 530 ? -3.623 -23.495 21.132 1.00 69.31 530 ALA A C 1
ATOM 4229 O O . ALA A 1 530 ? -4.450 -24.100 21.807 1.00 69.31 530 ALA A O 1
ATOM 4230 N N . THR A 1 531 ? -2.310 -23.666 21.293 1.00 73.12 531 THR A N 1
ATOM 4231 C CA . THR A 1 531 ? -1.696 -24.506 22.340 1.00 73.12 531 THR A CA 1
ATOM 4232 C C . THR A 1 531 ? -1.093 -23.674 23.476 1.00 73.12 531 THR A C 1
ATOM 4234 O O . THR A 1 531 ? -0.315 -24.187 24.278 1.00 73.12 531 THR A O 1
ATOM 4237 N N . MET A 1 532 ? -1.374 -22.368 23.509 1.00 75.06 532 MET A N 1
ATOM 4238 C CA . MET A 1 532 ? -0.723 -21.416 24.412 1.00 75.06 532 MET A CA 1
ATOM 4239 C C . MET A 1 532 ? -1.413 -21.346 25.776 1.00 75.06 532 MET A C 1
ATOM 4241 O O . MET A 1 532 ? -2.623 -21.573 25.882 1.00 75.06 532 MET A O 1
ATOM 4245 N N . SER A 1 533 ? -0.646 -20.988 26.813 1.00 83.44 533 SER A N 1
ATOM 4246 C CA . SER A 1 533 ? -1.201 -20.748 28.145 1.00 83.44 533 SER A CA 1
ATOM 4247 C C . SER A 1 533 ? -2.060 -19.482 28.161 1.00 83.44 533 SER A C 1
ATOM 4249 O O . SER A 1 533 ? -1.835 -18.547 27.393 1.00 83.44 533 SER A O 1
ATOM 4251 N N . GLU A 1 534 ? -3.033 -19.418 29.067 1.00 83.06 534 GLU A N 1
ATOM 4252 C CA . GLU A 1 534 ? -3.897 -18.243 29.233 1.00 83.06 534 GLU A CA 1
ATOM 4253 C C . GLU A 1 534 ? -3.097 -16.961 29.539 1.00 83.06 534 GLU A C 1
ATOM 4255 O O . GLU A 1 534 ? -3.392 -15.884 29.020 1.00 83.06 534 GLU A O 1
ATOM 4260 N N . THR A 1 535 ? -2.017 -17.081 30.315 1.00 86.69 535 THR A N 1
ATOM 4261 C CA . THR A 1 535 ? -1.103 -15.970 30.607 1.00 86.69 535 THR A CA 1
ATOM 4262 C C . THR A 1 535 ? -0.448 -15.422 29.338 1.00 86.69 535 THR A C 1
ATOM 4264 O O . THR A 1 535 ? -0.327 -14.206 29.186 1.00 86.69 535 THR A O 1
ATOM 4267 N N . ASP A 1 536 ? -0.065 -16.292 28.403 1.00 88.25 536 ASP A N 1
ATOM 4268 C CA . ASP A 1 536 ? 0.547 -15.876 27.139 1.00 88.25 536 ASP A CA 1
ATOM 4269 C C . ASP A 1 536 ? -0.463 -15.158 26.241 1.00 88.25 536 ASP A C 1
ATOM 4271 O O . ASP A 1 536 ? -0.144 -14.110 25.678 1.00 88.25 536 ASP A O 1
ATOM 4275 N N . VAL A 1 537 ? -1.705 -15.654 26.185 1.00 88.69 537 VAL A N 1
ATOM 4276 C CA . VAL A 1 537 ? -2.822 -14.988 25.492 1.00 88.69 537 VAL A CA 1
ATOM 4277 C C . VAL A 1 537 ? -3.001 -13.566 26.031 1.00 88.69 537 VAL A C 1
ATOM 4279 O O . VAL A 1 537 ? -3.023 -12.599 25.265 1.00 88.69 537 VAL A O 1
ATOM 4282 N N . HIS A 1 538 ? -3.051 -13.412 27.357 1.00 90.81 538 HIS A N 1
ATOM 4283 C CA . HIS A 1 538 ? -3.171 -12.105 28.000 1.00 90.81 538 HIS A CA 1
ATOM 4284 C C . HIS A 1 538 ? -1.990 -11.179 27.680 1.00 90.81 538 HIS A C 1
ATOM 4286 O O . HIS A 1 538 ? -2.183 -9.988 27.425 1.00 90.81 538 HIS A O 1
ATOM 4292 N N . ASN A 1 539 ? -0.768 -11.711 27.677 1.00 92.94 539 ASN A N 1
ATOM 4293 C CA . ASN A 1 539 ? 0.436 -10.941 27.379 1.00 92.94 539 ASN A CA 1
ATOM 4294 C C . ASN A 1 539 ? 0.452 -10.439 25.933 1.00 92.94 539 ASN A C 1
ATOM 4296 O O . ASN A 1 539 ? 0.790 -9.277 25.702 1.00 92.94 539 ASN A O 1
ATOM 4300 N N . VAL A 1 540 ? 0.043 -11.269 24.970 1.00 93.69 540 VAL A N 1
ATOM 4301 C CA . VAL A 1 540 ? -0.050 -10.874 23.558 1.00 93.69 540 VAL A CA 1
ATOM 4302 C C . VAL A 1 540 ? -1.074 -9.753 23.380 1.00 93.69 540 VAL A C 1
ATOM 4304 O O . VAL A 1 540 ? -0.731 -8.729 22.787 1.00 93.69 540 VAL A O 1
ATOM 4307 N N . ILE A 1 541 ? -2.276 -9.882 23.960 1.00 93.88 541 ILE A N 1
ATOM 4308 C CA . ILE A 1 541 ? -3.319 -8.842 23.884 1.00 93.88 541 ILE A CA 1
ATOM 4309 C C . ILE A 1 541 ? -2.805 -7.517 24.465 1.00 93.88 541 ILE A C 1
ATOM 4311 O O . ILE A 1 541 ? -2.886 -6.485 23.801 1.00 93.88 541 ILE A O 1
ATOM 4315 N N . ARG A 1 542 ? -2.201 -7.534 25.663 1.00 94.06 542 ARG A N 1
ATOM 4316 C CA . ARG A 1 542 ? -1.652 -6.317 26.296 1.00 94.06 542 ARG A CA 1
ATOM 4317 C C . ARG A 1 542 ? -0.467 -5.724 25.537 1.00 94.06 542 ARG A C 1
ATOM 4319 O O . ARG A 1 542 ? -0.255 -4.510 25.581 1.00 94.06 542 ARG A O 1
ATOM 4326 N N . SER A 1 543 ? 0.306 -6.550 24.830 1.00 94.81 543 SER A N 1
ATOM 4327 C CA . SER A 1 543 ? 1.472 -6.089 24.071 1.00 94.81 543 SER A CA 1
ATOM 4328 C C . SER A 1 543 ? 1.112 -5.130 22.934 1.00 94.81 543 SER A C 1
ATOM 4330 O O . SER A 1 543 ? 1.959 -4.328 22.553 1.00 94.81 543 SER A O 1
ATOM 4332 N N . MET A 1 544 ? -0.147 -5.118 22.470 1.00 94.56 544 MET A N 1
ATOM 4333 C CA . MET A 1 544 ? -0.627 -4.158 21.467 1.00 94.56 544 MET A CA 1
ATOM 4334 C C . MET A 1 544 ? -0.477 -2.694 21.895 1.00 94.56 544 MET A C 1
ATOM 4336 O O . MET A 1 544 ? -0.376 -1.824 21.038 1.00 94.56 544 MET A O 1
ATOM 4340 N N . THR A 1 545 ? -0.393 -2.398 23.198 1.00 92.62 545 THR A N 1
ATOM 4341 C CA . THR A 1 545 ? -0.095 -1.037 23.694 1.00 92.62 545 THR A CA 1
ATOM 4342 C C . THR A 1 545 ? 1.271 -0.509 23.247 1.00 92.62 545 THR A C 1
ATOM 4344 O O . THR A 1 545 ? 1.499 0.698 23.283 1.00 92.62 545 THR A O 1
ATOM 4347 N N . LYS A 1 546 ? 2.179 -1.398 22.825 1.00 94.00 546 LYS A N 1
ATOM 4348 C CA . LYS A 1 546 ? 3.525 -1.074 22.336 1.00 94.00 546 LYS A CA 1
ATOM 4349 C C . LYS A 1 546 ? 3.588 -0.900 20.816 1.00 94.00 546 LYS A C 1
ATOM 4351 O O . LYS A 1 546 ? 4.646 -0.548 20.300 1.00 94.00 546 LYS A O 1
ATOM 4356 N N . ALA A 1 547 ? 2.492 -1.165 20.105 1.00 94.19 547 ALA A N 1
ATOM 4357 C CA . ALA A 1 547 ? 2.425 -0.994 18.661 1.00 94.19 547 ALA A CA 1
ATOM 4358 C C . ALA A 1 547 ? 2.577 0.483 18.268 1.00 94.19 547 ALA A C 1
ATOM 4360 O O . ALA A 1 547 ? 2.196 1.395 19.009 1.00 94.19 547 ALA A O 1
ATOM 4361 N N . ARG A 1 548 ? 3.103 0.730 17.067 1.00 91.56 548 ARG A N 1
ATOM 4362 C CA . ARG A 1 548 ? 3.233 2.086 16.522 1.00 91.56 548 ARG A CA 1
ATOM 4363 C C . ARG A 1 548 ? 1.841 2.723 16.375 1.00 91.56 548 ARG A C 1
ATOM 4365 O O . ARG A 1 548 ? 0.969 2.094 15.768 1.00 91.56 548 ARG A O 1
ATOM 4372 N N . PRO A 1 549 ? 1.628 3.978 16.820 1.00 90.25 549 PRO A N 1
ATOM 4373 C CA . PRO A 1 549 ? 0.314 4.625 16.744 1.00 90.25 549 PRO A CA 1
ATOM 4374 C C . PRO A 1 549 ? -0.269 4.677 15.324 1.00 90.25 549 PRO A C 1
ATOM 4376 O O . PRO A 1 549 ? -1.460 4.451 15.131 1.00 90.25 549 PRO A O 1
ATOM 4379 N N . GLU A 1 550 ? 0.582 4.879 14.313 1.00 89.06 550 GLU A N 1
ATOM 4380 C CA . GLU A 1 550 ? 0.182 4.849 12.900 1.00 89.06 550 GLU A CA 1
ATOM 4381 C C . GLU A 1 550 ? -0.393 3.481 12.500 1.00 89.06 550 GLU A C 1
ATOM 4383 O O . GLU A 1 550 ? -1.424 3.397 11.838 1.00 89.06 550 GLU A O 1
ATOM 4388 N N . SER A 1 551 ? 0.252 2.392 12.930 1.00 91.69 551 SER A N 1
ATOM 4389 C CA . SER A 1 551 ? -0.204 1.031 12.630 1.00 91.69 551 SER A CA 1
ATOM 4390 C C . SER A 1 551 ? -1.502 0.702 13.375 1.00 91.69 551 SER A C 1
ATOM 4392 O O . SER A 1 551 ? -2.396 0.090 12.795 1.00 91.69 551 SER A O 1
ATOM 4394 N N . LEU A 1 552 ? -1.654 1.172 14.619 1.00 93.19 552 LEU A N 1
ATOM 4395 C CA . LEU A 1 552 ? -2.904 1.036 15.373 1.00 93.19 552 LEU A CA 1
ATOM 4396 C C . LEU A 1 552 ? -4.077 1.720 14.667 1.00 93.19 552 LEU A C 1
ATOM 4398 O O . LEU A 1 552 ? -5.147 1.125 14.577 1.00 93.19 552 LEU A O 1
ATOM 4402 N N . VAL A 1 553 ? -3.883 2.931 14.133 1.00 91.81 553 VAL A N 1
ATOM 4403 C CA . VAL A 1 553 ? -4.948 3.634 13.403 1.00 91.81 553 VAL A CA 1
ATOM 4404 C C . VAL A 1 553 ? -5.253 2.967 12.066 1.00 91.81 553 VAL A C 1
ATOM 4406 O O . VAL A 1 553 ? -6.424 2.717 11.784 1.00 91.81 553 VAL A O 1
ATOM 4409 N N . LYS A 1 554 ? -4.233 2.586 11.283 1.00 91.62 554 LYS A N 1
ATOM 4410 C CA . LYS A 1 554 ? -4.422 1.873 10.005 1.00 91.62 554 LYS A CA 1
ATOM 4411 C C . LYS A 1 554 ? -5.280 0.617 10.152 1.00 91.62 554 LYS A C 1
ATOM 4413 O O . LYS A 1 554 ? -6.136 0.360 9.311 1.00 91.62 554 LYS A O 1
ATOM 4418 N N . PHE A 1 555 ? -5.085 -0.142 11.231 1.00 93.38 555 PHE A N 1
ATOM 4419 C CA . PHE A 1 555 ? -5.811 -1.385 11.504 1.00 93.38 555 PHE A CA 1
ATOM 4420 C C . PHE A 1 555 ? -6.939 -1.237 12.539 1.00 93.38 555 PHE A C 1
ATOM 4422 O O . PHE A 1 555 ? -7.491 -2.247 12.978 1.00 93.38 555 PHE A O 1
ATOM 4429 N N . LEU A 1 556 ? -7.323 -0.009 12.906 1.00 92.50 556 LEU A N 1
ATOM 4430 C CA . LEU A 1 556 ? -8.225 0.289 14.025 1.00 92.50 556 LEU A CA 1
ATOM 4431 C C . LEU A 1 556 ? -9.516 -0.534 14.004 1.00 92.50 556 LEU A C 1
ATOM 4433 O O . LEU A 1 556 ? -9.854 -1.196 14.983 1.00 92.50 556 LEU A O 1
ATOM 4437 N N . TYR A 1 557 ? -10.216 -0.518 12.870 1.00 91.81 557 TYR A N 1
ATOM 4438 C CA . TYR A 1 557 ? -11.514 -1.175 12.714 1.00 91.81 557 TYR A CA 1
ATOM 4439 C C . TYR A 1 557 ? -11.379 -2.693 12.886 1.00 91.81 557 TYR A C 1
ATOM 4441 O O . TYR A 1 557 ? -12.185 -3.326 13.564 1.00 91.81 557 TYR A O 1
ATOM 4449 N N . ILE A 1 558 ? -10.316 -3.273 12.323 1.00 91.88 558 ILE A N 1
ATOM 4450 C CA . ILE A 1 558 ? -10.028 -4.708 12.404 1.00 91.88 558 ILE A CA 1
ATOM 4451 C C . ILE A 1 558 ? -9.648 -5.096 13.837 1.00 91.88 558 ILE A C 1
ATOM 4453 O O . ILE A 1 558 ? -10.123 -6.115 14.338 1.00 91.88 558 ILE A O 1
ATOM 4457 N N . ILE A 1 559 ? -8.816 -4.294 14.508 1.00 94.62 559 ILE A N 1
ATOM 4458 C CA . ILE A 1 559 ? -8.387 -4.540 15.890 1.00 94.62 559 ILE A CA 1
ATOM 4459 C C . ILE A 1 559 ? -9.589 -4.501 16.835 1.00 94.62 559 ILE A C 1
ATOM 4461 O O . ILE A 1 559 ? -9.786 -5.452 17.589 1.00 94.62 559 ILE A O 1
ATOM 4465 N N . LEU A 1 560 ? -10.418 -3.454 16.764 1.00 94.31 560 LEU A N 1
ATOM 4466 C CA . LEU A 1 560 ? -11.608 -3.325 17.609 1.00 94.31 560 LEU A CA 1
ATOM 4467 C C . LEU A 1 560 ? -12.590 -4.475 17.370 1.00 94.31 560 LEU A C 1
ATOM 4469 O O . LEU A 1 560 ? -12.996 -5.128 18.327 1.00 94.31 560 LEU A O 1
ATOM 4473 N N . ASN A 1 561 ? -12.893 -4.801 16.111 1.00 91.75 561 ASN A N 1
ATOM 4474 C CA . ASN A 1 561 ? -13.769 -5.927 15.784 1.00 91.75 561 ASN A CA 1
ATOM 4475 C C . ASN A 1 561 ? -13.232 -7.263 16.310 1.00 91.75 561 ASN A C 1
ATOM 4477 O O . ASN A 1 561 ? -13.988 -8.073 16.843 1.00 91.75 561 ASN A O 1
ATOM 4481 N N . LYS A 1 562 ? -11.925 -7.515 16.201 1.00 91.88 562 LYS A N 1
ATOM 4482 C CA . LYS A 1 562 ? -11.313 -8.734 16.749 1.00 91.88 562 LYS A CA 1
ATOM 4483 C C . LYS A 1 562 ? -11.351 -8.761 18.276 1.00 91.88 562 LYS A C 1
ATOM 4485 O O . LYS A 1 562 ? -11.643 -9.814 18.830 1.00 91.88 562 LYS A O 1
ATOM 4490 N N . LEU A 1 563 ? -11.114 -7.635 18.951 1.00 93.25 563 LEU A N 1
ATOM 4491 C CA . LEU A 1 563 ? -11.222 -7.532 20.411 1.00 93.25 563 LEU A CA 1
ATOM 4492 C C . LEU A 1 563 ? -12.654 -7.779 20.895 1.00 93.25 563 LEU A C 1
ATOM 4494 O O . LEU A 1 563 ? -12.851 -8.584 21.801 1.00 93.25 563 LEU A O 1
ATOM 4498 N N . PHE A 1 564 ? -13.653 -7.166 20.256 1.00 91.12 564 PHE A N 1
ATOM 4499 C CA . PHE A 1 564 ? -15.059 -7.417 20.577 1.00 91.12 564 PHE A CA 1
ATOM 4500 C C . PHE A 1 564 ? -15.449 -8.877 20.322 1.00 91.12 564 PHE A C 1
ATOM 4502 O O . PHE A 1 564 ? -16.097 -9.490 21.162 1.00 91.12 564 PHE A O 1
ATOM 4509 N N . ASN A 1 565 ? -14.988 -9.477 19.222 1.00 88.12 565 ASN A N 1
ATOM 4510 C CA . ASN A 1 565 ? -15.194 -10.905 18.971 1.00 88.12 565 ASN A CA 1
ATOM 4511 C C . ASN A 1 565 ? -14.546 -11.799 20.034 1.00 88.12 565 ASN A C 1
ATOM 4513 O O . ASN A 1 565 ? -15.148 -12.787 20.439 1.00 88.12 565 ASN A O 1
ATOM 4517 N N . LEU A 1 566 ? -13.338 -11.470 20.500 1.00 87.12 566 LEU A N 1
ATOM 4518 C CA . LEU A 1 566 ? -12.678 -12.229 21.565 1.00 87.12 566 LEU A CA 1
ATOM 4519 C C . LEU A 1 566 ? -13.403 -12.104 22.905 1.00 87.12 566 LEU A C 1
ATOM 4521 O O . LEU A 1 566 ? -13.411 -13.071 23.659 1.00 87.12 566 LEU A O 1
ATOM 4525 N N . MET A 1 567 ? -14.058 -10.972 23.186 1.00 86.94 567 MET A N 1
ATOM 4526 C CA . MET A 1 567 ? -14.930 -10.852 24.362 1.00 86.94 567 MET A CA 1
ATOM 4527 C C . MET A 1 567 ? -16.118 -11.823 24.300 1.00 86.94 567 MET A C 1
ATOM 4529 O O . MET A 1 567 ? -16.548 -12.328 25.333 1.00 86.94 567 MET A O 1
ATOM 4533 N N . LEU A 1 568 ? -16.629 -12.101 23.098 1.00 83.38 568 LEU A N 1
ATOM 4534 C CA . LEU A 1 568 ? -17.741 -13.028 22.869 1.00 83.38 568 LEU A CA 1
ATOM 4535 C C . LEU A 1 568 ? -17.311 -14.497 22.765 1.00 83.38 568 LEU A C 1
ATOM 4537 O O . LEU A 1 568 ? -18.156 -15.392 22.833 1.00 83.38 568 LEU A O 1
ATOM 4541 N N . PHE A 1 569 ? -16.021 -14.758 22.559 1.00 73.81 569 PHE A N 1
ATOM 4542 C CA . PHE A 1 569 ? -15.522 -16.089 22.249 1.00 73.81 569 PHE A CA 1
ATOM 4543 C C . PHE A 1 569 ? -15.666 -17.022 23.459 1.00 73.81 569 PHE A C 1
ATOM 4545 O O . PHE A 1 569 ? -15.106 -16.779 24.524 1.00 73.81 569 PHE A O 1
ATOM 4552 N N . THR A 1 570 ? -16.426 -18.105 23.283 1.00 56.12 570 THR A N 1
ATOM 4553 C CA . THR A 1 570 ? -16.709 -19.122 24.311 1.00 56.12 570 THR A CA 1
ATOM 4554 C C . THR A 1 570 ? -16.254 -20.508 23.853 1.00 56.12 570 THR A C 1
ATOM 4556 O O . THR A 1 570 ? -16.932 -21.504 24.086 1.00 56.12 570 THR A O 1
ATOM 4559 N N . SER A 1 571 ? -15.107 -20.613 23.172 1.00 49.69 571 SER A N 1
ATOM 4560 C CA . SER A 1 571 ? -14.553 -21.942 22.897 1.00 49.69 571 SER A CA 1
ATOM 4561 C C . SER A 1 571 ? -14.108 -22.620 24.190 1.00 49.69 571 SER A C 1
ATOM 4563 O O . SER A 1 571 ? -13.480 -22.022 25.065 1.00 49.69 571 SER A O 1
ATOM 4565 N N . SER A 1 572 ? -14.451 -23.901 24.270 1.00 45.69 572 SER A N 1
ATOM 4566 C CA . SER A 1 572 ? -14.296 -24.849 25.371 1.00 45.69 572 SER A CA 1
ATOM 4567 C C . SER A 1 572 ? -12.859 -24.989 25.904 1.00 45.69 572 SER A C 1
ATOM 4569 O O . SER A 1 572 ? -12.185 -25.978 25.617 1.00 45.69 572 SER A O 1
ATOM 4571 N N . GLY A 1 573 ? -12.388 -24.019 26.692 1.00 51.59 573 GLY A N 1
ATOM 4572 C CA . GLY A 1 573 ? -11.116 -24.118 27.419 1.00 51.59 573 GLY A CA 1
ATOM 4573 C C . GLY A 1 573 ? -10.513 -22.800 27.912 1.00 51.59 573 GLY A C 1
ATOM 4574 O O . GLY A 1 573 ? -9.749 -22.829 28.872 1.00 51.59 573 GLY A O 1
ATOM 4575 N N . TYR A 1 574 ? -10.866 -21.655 27.315 1.00 52.38 574 TYR A N 1
ATOM 4576 C CA . TYR A 1 574 ? -10.370 -20.344 27.755 1.00 52.38 574 TYR A CA 1
ATOM 4577 C C . TYR A 1 574 ? -11.430 -19.608 28.591 1.00 52.38 574 TYR A C 1
ATOM 4579 O O . TYR A 1 574 ? -12.599 -19.517 28.225 1.00 52.38 574 TYR A O 1
ATOM 4587 N N . SER A 1 575 ? -10.999 -19.161 29.769 1.00 54.75 575 SER A N 1
ATOM 4588 C CA . SER A 1 575 ? -11.798 -18.647 30.887 1.00 54.75 575 SER A CA 1
ATOM 4589 C C . SER A 1 575 ? -12.412 -17.255 30.614 1.00 54.75 575 SER A C 1
ATOM 4591 O O . SER A 1 575 ? -11.885 -16.523 29.771 1.00 54.75 575 SER A O 1
ATOM 4593 N N . PRO A 1 576 ? -13.446 -16.798 31.359 1.00 60.72 576 PRO A N 1
ATOM 4594 C CA . PRO A 1 576 ? -13.967 -15.416 31.321 1.00 60.72 576 PRO A CA 1
ATOM 4595 C C . PRO A 1 576 ? -12.936 -14.300 31.592 1.00 60.72 576 PRO A C 1
ATOM 4597 O O . PRO A 1 576 ? -13.278 -13.121 31.547 1.00 60.72 576 PRO A O 1
ATOM 4600 N N . PHE A 1 577 ? -11.671 -14.620 31.869 1.00 69.69 577 PHE A N 1
ATOM 4601 C CA . PHE A 1 577 ? -10.623 -13.619 32.049 1.00 69.69 577 PHE A CA 1
ATOM 4602 C C . PHE A 1 577 ? -10.155 -12.994 30.724 1.00 69.69 577 PHE A C 1
ATOM 4604 O O . PHE A 1 577 ? -9.770 -11.824 30.728 1.00 69.69 577 PHE A O 1
ATOM 4611 N N . VAL A 1 578 ? -10.274 -13.681 29.579 1.00 84.00 578 VAL A N 1
ATOM 4612 C CA . VAL A 1 578 ? -9.881 -13.111 28.272 1.00 84.00 578 VAL A CA 1
ATOM 4613 C C . VAL A 1 578 ? -10.732 -11.889 27.915 1.00 84.00 578 VAL A C 1
ATOM 4615 O O . VAL A 1 578 ? -10.192 -10.887 27.435 1.00 84.00 578 VAL A O 1
ATOM 4618 N N . SER A 1 579 ? -12.040 -11.920 28.199 1.00 87.31 579 SER A N 1
ATOM 4619 C CA . SER A 1 579 ? -12.931 -10.782 27.951 1.00 87.31 579 SER A CA 1
ATOM 4620 C C . SER A 1 579 ? -12.585 -9.578 28.830 1.00 87.31 579 SER A C 1
ATOM 4622 O O . SER A 1 579 ? -12.594 -8.453 28.331 1.00 87.31 579 SER A O 1
ATOM 4624 N N . SER A 1 580 ? -12.155 -9.800 30.078 1.00 89.25 580 SER A N 1
ATOM 4625 C CA . SER A 1 580 ? -11.679 -8.728 30.965 1.00 89.25 580 SER A CA 1
ATOM 4626 C C . SER A 1 580 ? -10.414 -8.034 30.442 1.00 89.25 580 SER A C 1
ATOM 4628 O O . SER A 1 580 ? -10.321 -6.805 30.471 1.00 89.25 580 SER A O 1
ATOM 4630 N N . VAL A 1 581 ? -9.465 -8.798 29.883 1.00 92.19 581 VAL A N 1
ATOM 4631 C CA . VAL A 1 581 ? -8.239 -8.248 29.280 1.00 92.19 581 VAL A CA 1
ATOM 4632 C C . VAL A 1 581 ? -8.551 -7.520 27.975 1.00 92.19 581 VAL A C 1
ATOM 4634 O O . VAL A 1 581 ? -7.979 -6.463 27.713 1.00 92.19 581 VAL A O 1
ATOM 4637 N N . CYS A 1 582 ? -9.485 -8.033 27.169 1.00 93.31 582 CYS A N 1
ATOM 4638 C CA . CYS A 1 582 ? -9.950 -7.338 25.969 1.00 93.31 582 CYS A CA 1
ATOM 4639 C C . CYS A 1 582 ? -10.631 -6.009 26.320 1.00 93.31 582 CYS A C 1
ATOM 4641 O O . CYS A 1 582 ? -10.325 -4.997 25.696 1.00 93.31 582 CYS A O 1
ATOM 4643 N N . PHE A 1 583 ? -11.494 -5.989 27.341 1.00 93.88 583 PHE A N 1
ATOM 4644 C CA . PHE A 1 583 ? -12.162 -4.777 27.820 1.00 93.88 583 PHE A CA 1
ATOM 4645 C C . PHE A 1 583 ? -11.155 -3.718 28.294 1.00 93.88 583 PHE A C 1
ATOM 4647 O O . PHE A 1 583 ? -11.220 -2.561 27.870 1.00 93.88 583 PHE A O 1
ATOM 4654 N N . GLU A 1 584 ? -10.165 -4.126 29.096 1.00 93.81 584 GLU A N 1
ATOM 4655 C CA . GLU A 1 584 ? -9.054 -3.263 29.516 1.00 93.81 584 GLU A CA 1
ATOM 4656 C C . GLU A 1 584 ? -8.295 -2.706 28.299 1.00 93.81 584 GLU A C 1
ATOM 4658 O O . GLU A 1 584 ? -8.062 -1.498 28.198 1.00 93.81 584 GLU A O 1
ATOM 4663 N N . MET A 1 585 ? -7.949 -3.574 27.344 1.00 94.69 585 MET A N 1
ATOM 4664 C CA . MET A 1 585 ? -7.194 -3.206 26.148 1.00 94.69 585 MET A CA 1
ATOM 4665 C C . MET A 1 585 ? -7.968 -2.244 25.238 1.00 94.69 585 MET A C 1
ATOM 4667 O O . MET A 1 585 ? -7.375 -1.294 24.731 1.00 94.69 585 MET A O 1
ATOM 4671 N N . ILE A 1 586 ? -9.283 -2.424 25.068 1.00 95.44 586 ILE A N 1
ATOM 4672 C CA . ILE A 1 586 ? -10.144 -1.480 24.337 1.00 95.44 586 ILE A CA 1
ATOM 4673 C C . ILE A 1 586 ? -10.075 -0.100 24.999 1.00 95.44 586 ILE A C 1
ATOM 4675 O O . ILE A 1 586 ? -9.849 0.895 24.312 1.00 95.44 586 ILE A O 1
ATOM 4679 N N . GLY A 1 587 ? -10.175 -0.029 26.331 1.00 93.81 587 GLY A N 1
ATOM 4680 C CA . GLY A 1 587 ? -10.025 1.228 27.068 1.00 93.81 587 GLY A CA 1
ATOM 4681 C C . GLY A 1 587 ? -8.660 1.891 26.843 1.00 93.81 587 GLY A C 1
ATOM 4682 O O . GLY A 1 587 ? -8.583 3.109 26.656 1.00 93.81 587 GLY A O 1
ATOM 4683 N N . GLN A 1 588 ? -7.578 1.104 26.806 1.00 92.00 588 GLN A N 1
ATOM 4684 C CA . GLN A 1 588 ? -6.234 1.608 26.495 1.00 92.00 588 GLN A CA 1
ATOM 4685 C C . GLN A 1 588 ? -6.118 2.107 25.052 1.00 92.00 588 GLN A C 1
ATOM 4687 O O . GLN A 1 588 ? -5.577 3.191 24.840 1.00 92.00 588 GLN A O 1
ATOM 4692 N N . LEU A 1 589 ? -6.656 1.380 24.068 1.00 92.94 589 LEU A N 1
ATOM 4693 C CA . LEU A 1 589 ? -6.666 1.809 22.665 1.00 92.94 589 LEU A CA 1
ATOM 4694 C C . LEU A 1 589 ? -7.420 3.124 22.490 1.00 92.94 589 LEU A C 1
ATOM 4696 O O . LEU A 1 589 ? -6.900 4.041 21.860 1.00 92.94 589 LEU A O 1
ATOM 4700 N N . VAL A 1 590 ? -8.601 3.248 23.099 1.00 92.12 590 VAL A N 1
ATOM 4701 C CA . VAL A 1 590 ? -9.400 4.478 23.044 1.00 92.12 590 VAL A CA 1
ATOM 4702 C C . VAL A 1 590 ? -8.618 5.659 23.612 1.00 92.12 590 VAL A C 1
ATOM 4704 O O . VAL A 1 590 ? -8.592 6.728 23.001 1.00 92.12 590 VAL A O 1
ATOM 4707 N N . LYS A 1 591 ? -7.914 5.467 24.734 1.00 88.94 591 LYS A N 1
ATOM 4708 C CA . LYS A 1 591 ? -7.044 6.500 25.311 1.00 88.94 591 LYS A CA 1
ATOM 4709 C C . LYS A 1 591 ? -5.860 6.836 24.405 1.00 88.94 591 LYS A C 1
ATOM 4711 O O . LYS A 1 591 ? -5.572 8.016 24.242 1.00 88.94 591 LYS A O 1
ATOM 4716 N N . ILE A 1 592 ? -5.173 5.838 23.844 1.00 88.88 592 ILE A N 1
ATOM 4717 C CA . ILE A 1 592 ? -4.040 6.043 22.927 1.00 88.88 592 ILE A CA 1
ATOM 4718 C C . ILE A 1 592 ? -4.497 6.871 21.726 1.00 88.88 592 ILE A C 1
ATOM 4720 O O . ILE A 1 592 ? -3.880 7.884 21.420 1.00 88.88 592 ILE A O 1
ATOM 4724 N N . ILE A 1 593 ? -5.611 6.500 21.097 1.00 87.94 593 ILE A N 1
ATOM 4725 C CA . ILE A 1 593 ? -6.123 7.189 19.909 1.00 87.94 593 ILE A CA 1
ATOM 4726 C C . ILE A 1 593 ? -6.570 8.606 20.265 1.00 87.94 593 ILE A C 1
ATOM 4728 O O . ILE A 1 593 ? -6.124 9.557 19.634 1.00 87.94 593 ILE A O 1
ATOM 4732 N N . SER A 1 594 ? -7.365 8.761 21.327 1.00 84.56 594 SER A N 1
ATOM 4733 C CA . SER A 1 594 ? -7.917 10.067 21.709 1.00 84.56 594 SER A CA 1
ATOM 4734 C C . SER A 1 594 ? -6.874 11.040 22.270 1.00 84.56 594 SER A C 1
ATOM 4736 O O . SER A 1 594 ? -7.110 12.239 22.253 1.00 84.56 594 SER A O 1
ATOM 4738 N N . LYS A 1 595 ? -5.749 10.559 22.827 1.00 79.00 595 LYS A N 1
ATOM 4739 C CA . LYS A 1 595 ? -4.725 11.428 23.447 1.00 79.00 595 LYS A CA 1
ATOM 4740 C C . LYS A 1 595 ? -3.441 11.585 22.641 1.00 79.00 595 LYS A C 1
ATOM 4742 O O . LYS A 1 595 ? -2.757 12.585 22.826 1.00 79.00 595 LYS A O 1
ATOM 4747 N N . LEU A 1 596 ? -3.056 10.585 21.849 1.00 72.25 596 LEU A N 1
ATOM 4748 C CA . LEU A 1 596 ? -1.748 10.550 21.181 1.00 72.25 596 LEU A CA 1
ATOM 4749 C C . LEU A 1 596 ? -1.842 10.690 19.664 1.00 72.25 596 LEU A C 1
ATOM 4751 O O . LEU A 1 596 ? -0.805 10.866 19.029 1.00 72.25 596 LEU A O 1
ATOM 4755 N N . VAL A 1 597 ? -3.039 10.568 19.084 1.00 72.88 597 VAL A N 1
ATOM 4756 C CA . VAL A 1 597 ? -3.191 10.435 17.633 1.00 72.88 597 VAL A CA 1
ATOM 4757 C C . VAL A 1 597 ? -4.198 11.412 17.047 1.00 72.88 597 VAL A C 1
ATOM 4759 O O . VAL A 1 597 ? -3.885 12.103 16.081 1.00 72.88 597 VAL A O 1
ATOM 4762 N N . ASP A 1 598 ? -5.399 11.471 17.612 1.00 68.75 598 ASP A N 1
ATOM 4763 C CA . ASP A 1 598 ? -6.459 12.315 17.086 1.00 68.75 598 ASP A CA 1
ATOM 4764 C C . ASP A 1 598 ? -6.350 13.734 17.652 1.00 68.75 598 ASP A C 1
ATOM 4766 O O . ASP A 1 598 ? -6.485 13.956 18.853 1.00 68.75 598 ASP A O 1
ATOM 4770 N N . VAL A 1 599 ? -6.079 14.696 16.771 1.00 60.94 599 VAL A N 1
ATOM 4771 C CA . VAL A 1 599 ? -6.043 16.130 17.102 1.00 60.94 599 VAL A CA 1
ATOM 4772 C C . VAL A 1 599 ? -7.442 16.753 16.961 1.00 60.94 599 VAL A C 1
ATOM 4774 O O . VAL A 1 599 ? -7.692 17.851 17.454 1.00 60.94 599 VAL A O 1
ATOM 4777 N N . SER A 1 600 ? -8.373 16.049 16.307 1.00 63.75 600 SER A N 1
ATOM 4778 C CA . SER A 1 600 ? -9.739 16.496 16.034 1.00 63.75 600 SER A CA 1
ATOM 4779 C C . SER A 1 600 ? -10.732 15.898 17.031 1.00 63.75 600 SER A C 1
ATOM 4781 O O . SER A 1 600 ? -11.428 14.919 16.758 1.00 63.75 600 SER A O 1
ATOM 4783 N N . CYS A 1 601 ? -10.796 16.511 18.208 1.00 69.50 601 CYS A N 1
ATOM 4784 C CA . CYS A 1 601 ? -11.832 16.217 19.188 1.00 69.50 601 CYS A CA 1
ATOM 4785 C C . CYS A 1 601 ? -13.025 17.162 19.019 1.00 69.50 601 CYS A C 1
ATOM 4787 O O . CYS A 1 601 ? -12.852 18.352 18.749 1.00 69.50 601 CYS A O 1
ATOM 4789 N N . ASP A 1 602 ? -14.237 16.640 19.203 1.00 75.81 602 ASP A N 1
ATOM 4790 C CA . ASP A 1 602 ? -15.419 17.492 19.328 1.00 75.81 602 ASP A CA 1
ATOM 4791 C C . ASP A 1 602 ? -15.460 18.224 20.684 1.00 75.81 602 ASP A C 1
ATOM 4793 O O . ASP A 1 602 ? -14.596 18.052 21.546 1.00 75.81 602 ASP A O 1
ATOM 4797 N N . GLN A 1 603 ? -16.503 19.029 20.901 1.00 75.00 603 GLN A N 1
ATOM 4798 C CA . GLN A 1 603 ? -16.722 19.777 22.147 1.00 75.00 603 GLN A CA 1
ATOM 4799 C C . GLN A 1 603 ? -16.841 18.906 23.422 1.00 75.00 603 GLN A C 1
ATOM 4801 O O . GLN A 1 603 ? -16.847 19.445 24.528 1.00 75.00 603 GLN A O 1
ATOM 4806 N N . HIS A 1 604 ? -16.952 17.578 23.287 1.00 77.25 604 HIS A N 1
ATOM 4807 C CA . HIS A 1 604 ? -17.032 16.610 24.386 1.00 77.25 604 HIS A CA 1
ATOM 4808 C C . HIS A 1 604 ? -15.760 15.749 24.515 1.00 77.25 604 HIS A C 1
ATOM 4810 O O . HIS A 1 604 ? -15.772 14.731 25.217 1.00 77.25 604 HIS A O 1
ATOM 4816 N N . ASP A 1 605 ? -14.664 16.135 23.854 1.00 77.12 605 ASP A N 1
ATOM 4817 C CA . ASP A 1 605 ? -13.412 15.377 23.773 1.00 77.12 605 ASP A CA 1
ATOM 4818 C C . ASP A 1 605 ? -13.583 13.982 23.136 1.00 77.12 605 ASP A C 1
ATOM 4820 O O . ASP A 1 605 ? -12.910 13.019 23.533 1.00 77.12 605 ASP A O 1
ATOM 4824 N N . ARG A 1 606 ? -14.519 13.831 22.186 1.00 84.31 606 ARG A N 1
ATOM 4825 C CA . ARG A 1 606 ? -14.682 12.590 21.417 1.00 84.31 606 ARG A CA 1
ATOM 4826 C C . ARG A 1 606 ? -13.802 12.634 20.176 1.00 84.31 606 ARG A C 1
ATOM 4828 O O . ARG A 1 606 ? -13.903 13.556 19.371 1.00 84.31 606 ARG A O 1
ATOM 4835 N N . SER A 1 607 ? -12.981 11.600 20.017 1.00 88.31 607 SER A N 1
ATOM 4836 C CA . SER A 1 607 ? -12.164 11.386 18.819 1.00 88.31 607 SER A CA 1
ATOM 4837 C C . SER A 1 607 ? -13.054 11.197 17.589 1.00 88.31 607 SER A C 1
ATOM 4839 O O . SER A 1 607 ? -13.956 10.350 17.600 1.00 88.31 607 SER A O 1
ATOM 4841 N N . SER A 1 608 ? -12.772 11.938 16.517 1.00 87.00 608 SER A N 1
ATOM 4842 C CA . SER A 1 608 ? -13.458 11.814 15.231 1.00 87.00 608 SER A CA 1
ATOM 4843 C C . SER A 1 608 ? -13.280 10.417 14.628 1.00 87.00 608 SER A C 1
ATOM 4845 O O . SER A 1 608 ? -14.249 9.844 14.132 1.00 87.00 608 SER A O 1
ATOM 4847 N N . LEU A 1 609 ? -12.092 9.813 14.760 1.00 88.94 609 LEU A N 1
ATOM 4848 C CA . LEU A 1 609 ? -11.795 8.458 14.276 1.00 88.94 609 LEU A CA 1
ATOM 4849 C C . LEU A 1 609 ? -12.662 7.395 14.961 1.00 88.94 609 LEU A C 1
ATOM 4851 O O . LEU A 1 609 ? -13.245 6.528 14.303 1.00 88.94 609 LEU A O 1
ATOM 4855 N N . LEU A 1 610 ? -12.755 7.460 16.290 1.00 91.88 610 LEU A N 1
ATOM 4856 C CA . LEU A 1 610 ? -13.534 6.514 17.087 1.00 91.88 610 LEU A CA 1
ATOM 4857 C C . LEU A 1 610 ? -15.039 6.746 16.936 1.00 91.88 610 LEU A C 1
ATOM 4859 O O . LEU A 1 610 ? -15.793 5.780 16.822 1.00 91.88 610 LEU A O 1
ATOM 4863 N N . ALA A 1 611 ? -15.475 8.005 16.873 1.00 90.25 611 ALA A N 1
ATOM 4864 C CA . ALA A 1 611 ? -16.859 8.343 16.567 1.00 90.25 611 ALA A CA 1
ATOM 4865 C C . ALA A 1 611 ? -17.251 7.832 15.172 1.00 90.25 611 ALA A C 1
ATOM 4867 O O . ALA A 1 611 ? -18.339 7.283 15.003 1.00 90.25 611 ALA A O 1
ATOM 4868 N N . ALA A 1 612 ? -16.367 7.946 14.176 1.00 89.62 612 ALA A N 1
ATOM 4869 C CA . ALA A 1 612 ? -16.613 7.429 12.835 1.00 89.62 612 ALA A CA 1
ATOM 4870 C C . ALA A 1 612 ? -16.698 5.893 12.819 1.00 89.62 612 ALA A C 1
ATOM 4872 O O . ALA A 1 612 ? -17.596 5.347 12.180 1.00 89.62 612 ALA A O 1
ATOM 4873 N N . TYR A 1 613 ? -15.854 5.192 13.589 1.00 90.62 613 TYR A N 1
ATOM 4874 C CA . TYR A 1 613 ? -15.986 3.742 13.790 1.00 90.62 613 TYR A CA 1
ATOM 4875 C C . TYR A 1 613 ? -17.349 3.383 14.392 1.00 90.62 613 TYR A C 1
ATOM 4877 O O . TYR A 1 613 ? -18.057 2.525 13.861 1.00 90.62 613 TYR A O 1
ATOM 4885 N N . ILE A 1 614 ? -17.754 4.084 15.456 1.00 90.25 614 ILE A N 1
ATOM 4886 C CA . ILE A 1 614 ? -19.064 3.894 16.084 1.00 90.25 614 ILE A CA 1
ATOM 4887 C C . ILE A 1 614 ? -20.182 4.203 15.099 1.00 90.25 614 ILE A C 1
ATOM 4889 O O . ILE A 1 614 ? -21.162 3.483 15.100 1.00 90.25 614 ILE A O 1
ATOM 4893 N N . LYS A 1 615 ? -20.092 5.218 14.241 1.00 87.75 615 LYS A N 1
ATOM 4894 C CA . LYS A 1 615 ? -21.190 5.543 13.323 1.00 87.75 615 LYS A CA 1
ATOM 4895 C C . LYS A 1 615 ? -21.265 4.564 12.147 1.00 87.75 615 LYS A C 1
ATOM 4897 O O . LYS A 1 615 ? -22.321 3.975 11.926 1.00 87.75 615 LYS A O 1
ATOM 4902 N N . TYR A 1 616 ? -20.154 4.340 11.450 1.00 86.88 616 TYR A N 1
ATOM 4903 C CA . TYR A 1 616 ? -20.126 3.678 10.140 1.00 86.88 616 TYR A CA 1
ATOM 4904 C C . TYR A 1 616 ? -19.612 2.230 10.159 1.00 86.88 616 TYR A C 1
ATOM 4906 O O . TYR A 1 616 ? -19.921 1.469 9.247 1.00 86.88 616 TYR A O 1
ATOM 4914 N N . GLY A 1 617 ? -18.851 1.812 11.176 1.00 82.88 617 GLY A N 1
ATOM 4915 C CA . GLY A 1 617 ? -18.389 0.423 11.300 1.00 82.88 617 GLY A CA 1
ATOM 4916 C C . GLY A 1 617 ? -19.528 -0.531 11.667 1.00 82.88 617 GLY A C 1
ATOM 4917 O O . GLY A 1 617 ? -20.456 -0.131 12.351 1.00 82.88 617 GLY A O 1
ATOM 4918 N N . ARG A 1 618 ? -19.485 -1.802 11.267 1.00 79.06 618 ARG A N 1
ATOM 4919 C CA . ARG A 1 618 ? -20.446 -2.815 11.745 1.00 79.06 618 ARG A CA 1
ATOM 4920 C C . ARG A 1 618 ? -19.874 -3.500 12.984 1.00 79.06 618 ARG A C 1
ATOM 4922 O O . ARG A 1 618 ? -18.729 -3.953 12.921 1.00 79.06 618 ARG A O 1
ATOM 4929 N N . LEU A 1 619 ? -20.637 -3.589 14.078 1.00 77.50 619 LEU A N 1
ATOM 4930 C CA . LEU A 1 619 ? -20.208 -4.381 15.230 1.00 77.50 619 LEU A CA 1
ATOM 4931 C C . LEU A 1 619 ? -20.421 -5.870 14.943 1.00 77.50 619 LEU A C 1
ATOM 4933 O O . LEU A 1 619 ? -21.293 -6.288 14.180 1.00 77.50 619 LEU A O 1
ATOM 4937 N N . CYS A 1 620 ? -19.575 -6.696 15.545 1.00 60.09 620 CYS A N 1
ATOM 4938 C CA . CYS A 1 620 ? -19.675 -8.136 15.384 1.00 60.09 620 CYS A CA 1
ATOM 4939 C C . CYS A 1 620 ? -20.863 -8.645 16.212 1.00 60.09 620 CYS A C 1
ATOM 4941 O O . CYS A 1 620 ? -20.787 -8.742 17.436 1.00 60.09 620 CYS A O 1
ATOM 4943 N N . THR A 1 621 ? -21.975 -8.941 15.545 1.00 52.25 621 THR A N 1
ATOM 4944 C CA . THR A 1 621 ? -23.074 -9.730 16.110 1.00 52.25 621 THR A CA 1
ATOM 4945 C C . THR A 1 621 ? -22.755 -11.178 15.763 1.00 52.25 621 THR A C 1
ATOM 4947 O O . THR A 1 621 ? -22.519 -11.459 14.597 1.00 52.25 621 THR A O 1
ATOM 4950 N N . GLY A 1 622 ? -22.632 -12.072 16.751 1.00 44.97 622 GLY A N 1
ATOM 4951 C CA . GLY A 1 622 ? -22.108 -13.444 16.609 1.00 44.97 622 GLY A CA 1
ATOM 4952 C C . GLY A 1 622 ? -22.933 -14.399 15.729 1.00 44.97 622 GLY A C 1
ATOM 4953 O O . GLY A 1 622 ? -23.317 -15.469 16.186 1.00 44.97 622 GLY A O 1
ATOM 4954 N N . VAL A 1 623 ? -23.212 -14.014 14.483 1.00 40.25 623 VAL A N 1
ATOM 4955 C CA . VAL A 1 623 ? -24.044 -14.707 13.490 1.00 40.25 623 VAL A CA 1
ATOM 4956 C C . VAL A 1 623 ? -23.227 -15.099 12.246 1.00 40.25 623 VAL A C 1
ATOM 4958 O O . VAL A 1 623 ? -23.746 -15.763 11.360 1.00 40.25 623 VAL A O 1
ATOM 4961 N N . ASP A 1 624 ? -21.927 -14.793 12.181 1.00 37.59 624 ASP A N 1
ATOM 4962 C CA . ASP A 1 624 ? -21.064 -15.136 11.031 1.00 37.59 624 ASP A CA 1
ATOM 4963 C C . ASP A 1 624 ? -20.672 -16.638 10.974 1.00 37.59 624 ASP A C 1
ATOM 4965 O O . ASP A 1 624 ? -19.599 -17.000 10.493 1.00 37.59 624 ASP A O 1
ATOM 4969 N N . GLY A 1 625 ? -21.508 -17.528 11.517 1.00 32.38 625 GLY A N 1
ATOM 4970 C CA . GLY A 1 625 ? -21.177 -18.929 11.782 1.00 32.38 625 GLY A CA 1
ATOM 4971 C C . GLY A 1 625 ? -21.514 -19.956 10.697 1.00 32.38 625 GLY A C 1
ATOM 4972 O O . GLY A 1 625 ? -21.049 -21.082 10.835 1.00 32.38 625 GLY A O 1
ATOM 4973 N N . GLU A 1 626 ? -22.282 -19.645 9.643 1.00 30.61 626 GLU A N 1
ATOM 4974 C CA . GLU A 1 626 ? -22.829 -20.717 8.773 1.00 30.61 626 GLU A CA 1
ATOM 4975 C C . GLU A 1 626 ? -22.749 -20.530 7.239 1.00 30.61 626 GLU A C 1
ATOM 4977 O O . GLU A 1 626 ? -23.288 -21.366 6.522 1.00 30.61 626 GLU A O 1
ATOM 4982 N N . GLU A 1 627 ? -22.037 -19.542 6.676 1.00 28.94 627 GLU A N 1
ATOM 4983 C CA . GLU A 1 627 ? -21.989 -19.381 5.197 1.00 28.94 627 GLU A CA 1
ATOM 4984 C C . GLU A 1 627 ? -20.636 -19.649 4.499 1.00 28.94 627 GLU A C 1
ATOM 4986 O O . GLU A 1 627 ? -20.568 -19.629 3.269 1.00 28.94 627 GLU A O 1
ATOM 4991 N N . GLU A 1 628 ? -19.560 -20.001 5.210 1.00 26.30 628 GLU A N 1
ATOM 4992 C CA . GLU A 1 628 ? -18.264 -20.338 4.582 1.00 26.30 628 GLU A CA 1
ATOM 4993 C C . GLU A 1 628 ? -18.116 -21.841 4.277 1.00 26.30 628 GLU A C 1
ATOM 4995 O O . GLU A 1 628 ? -17.177 -22.493 4.727 1.00 26.30 628 GLU A O 1
ATOM 5000 N N . ALA A 1 629 ? -19.039 -22.433 3.509 1.00 27.55 629 ALA A N 1
ATOM 5001 C CA . ALA A 1 629 ? -18.866 -23.814 3.035 1.00 27.55 629 ALA A CA 1
ATOM 5002 C C . ALA A 1 629 ? -19.661 -24.176 1.765 1.00 27.55 629 ALA A C 1
ATOM 5004 O O . ALA A 1 629 ? -20.288 -25.226 1.724 1.00 27.55 629 ALA A O 1
ATOM 5005 N N . SER A 1 630 ? -19.641 -23.364 0.700 1.00 27.70 630 SER A N 1
ATOM 5006 C CA . SER A 1 630 ? -19.925 -23.865 -0.663 1.00 27.70 630 SER A CA 1
ATOM 5007 C C . SER A 1 630 ? -19.685 -22.795 -1.731 1.00 27.70 630 SER A C 1
ATOM 5009 O O . SER A 1 630 ? -20.577 -22.015 -2.056 1.00 27.70 630 SER A O 1
ATOM 5011 N N . ALA A 1 631 ? -18.514 -22.812 -2.366 1.00 25.97 631 ALA A N 1
ATOM 5012 C CA . ALA A 1 631 ? -18.330 -22.175 -3.667 1.00 25.97 631 ALA A CA 1
ATOM 5013 C C . ALA A 1 631 ? -17.461 -23.071 -4.560 1.00 25.97 631 ALA A C 1
ATOM 5015 O O . ALA A 1 631 ? -16.235 -22.999 -4.551 1.00 25.97 631 ALA A O 1
ATOM 5016 N N . LYS A 1 632 ? -18.112 -23.943 -5.338 1.00 26.55 632 LYS A N 1
ATOM 5017 C CA . LYS A 1 632 ? -17.527 -24.557 -6.536 1.00 26.55 632 LYS A CA 1
ATOM 5018 C C . LYS A 1 632 ? -18.098 -23.852 -7.771 1.00 26.55 632 LYS A C 1
ATOM 5020 O O . LYS A 1 632 ? -19.301 -23.876 -7.980 1.00 26.55 632 LYS A O 1
ATOM 5025 N N . SER A 1 633 ? -17.191 -23.228 -8.526 1.00 27.38 633 SER A N 1
ATOM 5026 C CA . SER A 1 633 ? -17.175 -22.930 -9.972 1.00 27.38 633 SER A CA 1
ATOM 5027 C C . SER A 1 633 ? -18.461 -23.139 -10.791 1.00 27.38 633 SER A C 1
ATOM 5029 O O . SER A 1 633 ? -18.963 -24.258 -10.867 1.00 27.38 633 SER A O 1
ATOM 5031 N N . THR A 1 634 ? -18.875 -22.118 -11.558 1.00 24.89 634 THR A N 1
ATOM 5032 C CA . THR A 1 634 ? -18.946 -22.189 -13.040 1.00 24.89 634 THR A CA 1
ATOM 5033 C C . THR A 1 634 ? -19.228 -20.823 -13.687 1.00 24.89 634 THR A C 1
ATOM 5035 O O . THR A 1 634 ? -19.887 -19.966 -13.111 1.00 24.89 634 THR A O 1
ATOM 5038 N N . ALA A 1 635 ? -18.659 -20.622 -14.878 1.00 23.95 635 ALA A N 1
ATOM 5039 C CA . ALA A 1 635 ? -18.667 -19.399 -15.680 1.00 23.95 635 ALA A CA 1
ATOM 5040 C C . ALA A 1 635 ? -19.891 -19.287 -16.614 1.00 23.95 635 ALA A C 1
ATOM 5042 O O . ALA A 1 635 ? -20.417 -20.309 -17.048 1.00 23.95 635 ALA A O 1
ATOM 5043 N N . GLY A 1 636 ? -20.245 -18.065 -17.037 1.00 22.62 636 GLY A N 1
ATOM 5044 C CA . GLY A 1 636 ? -20.997 -17.828 -18.282 1.00 22.62 636 GLY A CA 1
ATOM 5045 C C . GLY A 1 636 ? -21.909 -16.587 -18.284 1.00 22.62 636 GLY A C 1
ATOM 5046 O O . GLY A 1 636 ? -22.448 -16.258 -17.236 1.00 22.62 636 GLY A O 1
ATOM 5047 N N . PRO A 1 637 ? -22.077 -15.874 -19.421 1.00 31.59 637 PRO A N 1
ATOM 5048 C CA . PRO A 1 637 ? -22.300 -14.423 -19.454 1.00 31.59 637 PRO A CA 1
ATOM 5049 C C . PRO A 1 637 ? -23.735 -14.005 -19.828 1.00 31.59 637 PRO A C 1
ATOM 5051 O O . PRO A 1 637 ? -24.424 -14.719 -20.552 1.00 31.59 637 PRO A O 1
ATOM 5054 N N . GLY A 1 638 ? -24.146 -12.783 -19.464 1.00 22.02 638 GLY A N 1
ATOM 5055 C CA . GLY A 1 638 ? -25.272 -12.128 -20.142 1.00 22.02 638 GLY A CA 1
ATOM 5056 C C . GLY A 1 638 ? -26.022 -11.051 -19.357 1.00 22.02 638 GLY A C 1
ATOM 5057 O O . GLY A 1 638 ? -26.768 -11.369 -18.447 1.00 22.02 638 GLY A O 1
ATOM 5058 N N . ARG A 1 639 ? -25.864 -9.802 -19.823 1.00 22.94 639 ARG A N 1
ATOM 5059 C CA . ARG A 1 639 ? -26.840 -8.688 -19.886 1.00 22.94 639 ARG A CA 1
ATOM 5060 C C . ARG A 1 639 ? -27.762 -8.407 -18.685 1.00 22.94 639 ARG A C 1
ATOM 5062 O O . ARG A 1 639 ? -28.677 -9.169 -18.409 1.00 22.94 639 ARG A O 1
ATOM 5069 N N . SER A 1 640 ? -27.730 -7.153 -18.221 1.00 22.45 640 SER A N 1
ATOM 5070 C CA . SER A 1 640 ? -28.967 -6.444 -17.871 1.00 22.45 640 SER A CA 1
ATOM 5071 C C . SER A 1 640 ? -28.909 -4.971 -18.280 1.00 22.45 640 SER A C 1
ATOM 5073 O O . SER A 1 640 ? -27.949 -4.269 -17.979 1.00 22.45 640 SER A O 1
ATOM 5075 N N . ASN A 1 641 ? -29.957 -4.551 -18.988 1.00 22.58 641 ASN A N 1
ATOM 5076 C CA . ASN A 1 641 ? -30.378 -3.169 -19.220 1.00 22.58 641 ASN A CA 1
ATOM 5077 C C . ASN A 1 641 ? -31.388 -2.752 -18.126 1.00 22.58 641 ASN A C 1
ATOM 5079 O O . ASN A 1 641 ? -31.854 -3.613 -17.381 1.00 22.58 641 ASN A O 1
ATOM 5083 N N . TYR A 1 642 ? -31.772 -1.465 -18.170 1.00 23.98 642 TYR A N 1
ATOM 5084 C CA . TYR A 1 642 ? -32.845 -0.724 -17.462 1.00 23.98 642 TYR A CA 1
ATOM 5085 C C . TYR A 1 642 ? -32.357 0.093 -16.247 1.00 23.98 642 TYR A C 1
ATOM 5087 O O . TYR A 1 642 ? -31.975 -0.477 -15.234 1.00 23.98 642 TYR A O 1
ATOM 5095 N N . TYR A 1 643 ? -32.077 1.401 -16.416 1.00 24.30 643 TYR A N 1
ATOM 5096 C CA . TYR A 1 643 ? -32.974 2.596 -16.452 1.00 24.30 643 TYR A CA 1
ATOM 5097 C C . TYR A 1 643 ? -33.640 2.882 -15.087 1.00 24.30 643 TYR A C 1
ATOM 5099 O O . TYR A 1 643 ? -34.433 2.075 -14.625 1.00 24.30 643 TYR A O 1
ATOM 5107 N N . VAL A 1 644 ? -33.136 3.867 -14.321 1.00 24.59 644 VAL A N 1
ATOM 5108 C CA . VAL A 1 644 ? -33.549 5.299 -14.217 1.00 24.59 644 VAL A CA 1
ATOM 5109 C C . VAL A 1 644 ? -34.890 5.505 -13.503 1.00 24.59 644 VAL A C 1
ATOM 5111 O O . VAL A 1 644 ? -35.921 5.157 -14.061 1.00 24.59 644 VAL A O 1
ATOM 5114 N N . ASP A 1 645 ? -34.848 6.163 -12.335 1.00 21.39 645 ASP A N 1
ATOM 5115 C CA . ASP A 1 645 ? -35.670 7.353 -12.016 1.00 21.39 645 ASP A CA 1
ATOM 5116 C C . ASP A 1 645 ? -35.081 8.063 -10.772 1.00 21.39 645 ASP A C 1
ATOM 5118 O O . ASP A 1 645 ? -34.846 7.432 -9.745 1.00 21.39 645 ASP A O 1
ATOM 5122 N N . GLN A 1 646 ? -34.454 9.229 -10.955 1.00 23.12 646 GLN A N 1
ATOM 5123 C CA . GLN A 1 646 ? -34.972 10.599 -10.753 1.00 23.12 646 GLN A CA 1
ATOM 5124 C C . GLN A 1 646 ? -34.931 11.124 -9.306 1.00 23.12 646 GLN A C 1
ATOM 5126 O O . GLN A 1 646 ? -35.738 10.792 -8.448 1.00 23.12 646 GLN A O 1
ATOM 5131 N N . GLN A 1 647 ? -33.925 11.982 -9.105 1.00 23.08 647 GLN A N 1
ATOM 5132 C CA . GLN A 1 647 ? -33.962 13.311 -8.485 1.00 23.08 647 GLN A CA 1
ATOM 5133 C C . GLN A 1 647 ? -35.136 13.665 -7.556 1.00 23.08 647 GLN A C 1
ATOM 5135 O O . GLN A 1 647 ? -36.268 13.845 -7.992 1.00 23.08 647 GLN A O 1
ATOM 5140 N N . GLN A 1 648 ? -34.773 14.025 -6.324 1.00 22.86 648 GLN A N 1
ATOM 5141 C CA . GLN A 1 648 ? -35.279 15.248 -5.704 1.00 22.86 648 GLN A CA 1
ATOM 5142 C C . GLN A 1 648 ? -34.155 15.892 -4.885 1.00 22.86 648 GLN A C 1
ATOM 5144 O O . GLN A 1 648 ? -33.717 15.361 -3.866 1.00 22.86 648 GLN A O 1
ATOM 5149 N N . GLU A 1 649 ? -33.652 17.016 -5.395 1.00 25.06 649 GLU A N 1
ATOM 5150 C CA . GLU A 1 649 ? -32.944 18.016 -4.602 1.00 25.06 649 GLU A CA 1
ATOM 5151 C C . GLU A 1 649 ? -33.946 18.670 -3.650 1.00 25.06 649 GLU A C 1
ATOM 5153 O O . GLU A 1 649 ? -35.014 19.099 -4.084 1.00 25.06 649 GLU A O 1
ATOM 5158 N N . GLU A 1 650 ? -33.576 18.826 -2.381 1.00 23.69 650 GLU A N 1
ATOM 5159 C CA . GLU A 1 650 ? -34.101 19.930 -1.588 1.00 23.69 650 GLU A CA 1
ATOM 5160 C C . GLU A 1 650 ? -33.032 20.457 -0.625 1.00 23.69 650 GLU A C 1
ATOM 5162 O O . GLU A 1 650 ? -32.358 19.732 0.107 1.00 23.69 650 GLU A O 1
ATOM 5167 N N . SER A 1 651 ? -32.849 21.764 -0.729 1.00 24.92 651 SER A N 1
ATOM 5168 C CA . SER A 1 651 ? -31.917 22.635 -0.035 1.00 24.92 651 SER A CA 1
ATOM 5169 C C . SER A 1 651 ? -32.198 22.777 1.463 1.00 24.92 651 SER A C 1
ATOM 5171 O O . SER A 1 651 ? -33.347 22.958 1.843 1.00 24.92 651 SER A O 1
ATOM 5173 N N . GLY A 1 652 ? -31.121 22.874 2.252 1.00 27.23 652 GLY A N 1
ATOM 5174 C CA . GLY A 1 652 ? -30.988 23.732 3.439 1.00 27.23 652 GLY A CA 1
ATOM 5175 C C . GLY A 1 652 ? -31.915 23.487 4.636 1.00 27.23 652 GLY A C 1
ATOM 5176 O O . GLY A 1 652 ? -33.102 23.763 4.565 1.00 27.23 652 GLY A O 1
ATOM 5177 N N . LEU A 1 653 ? -31.332 23.111 5.783 1.00 26.73 653 LEU A N 1
ATOM 5178 C CA . LEU A 1 653 ? -31.514 23.736 7.110 1.00 26.73 653 LEU A CA 1
ATOM 5179 C C . LEU A 1 653 ? -30.841 22.889 8.208 1.00 26.73 653 LEU A C 1
ATOM 5181 O O . LEU A 1 653 ? -30.527 21.717 8.034 1.00 26.73 653 LEU A O 1
ATOM 5185 N N . ALA A 1 654 ? -30.553 23.561 9.316 1.00 26.94 654 ALA A N 1
ATOM 5186 C CA . ALA A 1 654 ? -29.609 23.214 10.365 1.00 26.94 654 ALA A CA 1
ATOM 5187 C C . ALA A 1 654 ? -30.010 22.076 11.337 1.00 26.94 654 ALA A C 1
ATOM 5189 O O . ALA A 1 654 ? -31.177 21.730 11.487 1.00 26.94 654 ALA A O 1
ATOM 5190 N N . HIS A 1 655 ? -28.978 21.574 12.032 1.00 37.81 655 HIS A N 1
ATOM 5191 C CA . HIS A 1 655 ? -28.926 21.045 13.408 1.00 37.81 655 HIS A CA 1
ATOM 5192 C C . HIS A 1 655 ? -30.115 20.247 13.980 1.00 37.81 655 HIS A C 1
ATOM 5194 O O . HIS A 1 655 ? -31.120 20.824 14.384 1.00 37.81 655 HIS A O 1
ATOM 5200 N N . ARG A 1 656 ? -29.904 18.942 14.243 1.00 27.62 656 ARG A N 1
ATOM 5201 C CA . ARG A 1 656 ? -30.541 18.199 15.355 1.00 27.62 656 ARG A CA 1
ATOM 5202 C C . ARG A 1 656 ? -29.655 17.062 15.886 1.00 27.62 656 ARG A C 1
ATOM 5204 O O . ARG A 1 656 ? -28.855 16.489 15.155 1.00 27.62 656 ARG A O 1
ATOM 5211 N N . SER A 1 657 ? -29.840 16.742 17.170 1.00 34.03 657 SER A N 1
ATOM 5212 C CA . SER A 1 657 ? -29.424 15.488 17.823 1.00 34.03 657 SER A CA 1
ATOM 5213 C C . SER A 1 657 ? -30.023 14.292 17.086 1.00 34.03 657 SER A C 1
ATOM 5215 O O . SER A 1 657 ? -31.077 14.478 16.472 1.00 34.03 657 SER A O 1
ATOM 5217 N N . PRO A 1 658 ? -29.429 13.082 17.185 1.00 36.25 658 PRO A N 1
ATOM 5218 C CA . PRO A 1 658 ? -29.856 11.934 16.399 1.00 36.25 658 PRO A CA 1
ATOM 5219 C C . PRO A 1 658 ? -31.349 11.689 16.613 1.00 36.25 658 PRO A C 1
ATOM 5221 O O . PRO A 1 658 ? -31.806 11.310 17.692 1.00 36.25 658 PRO A O 1
ATOM 5224 N N . SER A 1 659 ? -32.127 11.994 15.590 1.00 38.62 659 SER A N 1
ATOM 5225 C CA . SER A 1 659 ? -33.554 11.765 15.551 1.00 38.62 659 SER A CA 1
ATOM 5226 C C . SER A 1 659 ? -33.820 10.273 15.336 1.00 38.62 659 SER A C 1
ATOM 5228 O O . SER A 1 659 ? -32.932 9.494 14.989 1.00 38.62 659 SER A O 1
ATOM 5230 N N . HIS A 1 660 ? -35.078 9.855 15.493 1.00 41.44 660 HIS A N 1
ATOM 5231 C CA . HIS A 1 660 ? -35.526 8.528 15.064 1.00 41.44 660 HIS A CA 1
ATOM 5232 C C . HIS A 1 660 ? -35.084 8.208 13.622 1.00 41.44 660 HIS A C 1
ATOM 5234 O O . HIS A 1 660 ? -34.772 7.054 13.344 1.00 41.44 660 HIS A O 1
ATOM 5240 N N . ASN A 1 661 ? -34.974 9.225 12.756 1.00 40.72 661 ASN A N 1
ATOM 5241 C CA . ASN A 1 661 ? -34.490 9.077 11.388 1.00 40.72 661 ASN A CA 1
ATOM 5242 C C . ASN A 1 661 ? -32.998 8.748 11.311 1.00 40.72 661 ASN A C 1
ATOM 5244 O O . ASN A 1 661 ? -32.649 7.942 10.474 1.00 40.72 661 ASN A O 1
ATOM 5248 N N . ASP A 1 662 ? -32.139 9.236 12.209 1.00 50.06 662 ASP A N 1
ATOM 5249 C CA . ASP A 1 662 ? -30.704 8.905 12.204 1.00 50.06 662 ASP A CA 1
ATOM 5250 C C . ASP A 1 662 ? -30.444 7.446 12.609 1.00 50.06 662 ASP A C 1
ATOM 5252 O O . ASP A 1 662 ? -29.589 6.773 12.038 1.00 50.06 662 ASP A O 1
ATOM 5256 N N . LEU A 1 663 ? -31.229 6.915 13.554 1.00 51.25 663 LEU A N 1
ATOM 5257 C CA . LEU A 1 663 ? -31.232 5.482 13.878 1.00 51.25 663 LEU A CA 1
ATOM 5258 C C . LEU A 1 663 ? -31.858 4.654 12.747 1.00 51.25 663 LEU A C 1
ATOM 5260 O O . LEU A 1 663 ? -31.379 3.562 12.454 1.00 51.25 663 LEU A O 1
ATOM 5264 N N . VAL A 1 664 ? -32.895 5.174 12.085 1.00 48.84 664 VAL A N 1
ATOM 5265 C CA . VAL A 1 664 ? -33.489 4.570 10.883 1.00 48.84 664 VAL A CA 1
ATOM 5266 C C . VAL A 1 664 ? -32.560 4.682 9.670 1.00 48.84 664 VAL A C 1
ATOM 5268 O O . VAL A 1 664 ? -32.644 3.837 8.797 1.00 48.84 664 VAL A O 1
ATOM 5271 N N . ASP A 1 665 ? -31.636 5.637 9.615 1.00 51.50 665 ASP A N 1
ATOM 5272 C CA . ASP A 1 665 ? -30.627 5.800 8.563 1.00 51.50 665 ASP A CA 1
ATOM 5273 C C . ASP A 1 665 ? -29.396 4.943 8.831 1.00 51.50 665 ASP A C 1
ATOM 5275 O O . ASP A 1 665 ? -28.790 4.444 7.891 1.00 51.50 665 ASP A O 1
ATOM 5279 N N . VAL A 1 666 ? -29.083 4.663 10.098 1.00 50.22 666 VAL A N 1
ATOM 5280 C CA . VAL A 1 666 ? -28.223 3.535 10.472 1.00 50.22 666 VAL A CA 1
ATOM 5281 C C . VAL A 1 666 ? -28.876 2.230 9.993 1.00 50.22 666 VAL A C 1
ATOM 5283 O O . VAL A 1 666 ? -28.238 1.476 9.265 1.00 50.22 666 VAL A O 1
ATOM 5286 N N . ILE A 1 667 ? -30.167 2.004 10.275 1.00 50.09 667 ILE A N 1
ATOM 5287 C CA . ILE A 1 667 ? -30.940 0.829 9.812 1.00 50.09 667 ILE A CA 1
ATOM 5288 C C . ILE A 1 667 ? -31.070 0.769 8.269 1.00 50.09 667 ILE A C 1
ATOM 5290 O O . ILE A 1 667 ? -30.892 -0.295 7.686 1.00 50.09 667 ILE A O 1
ATOM 5294 N N . ARG A 1 668 ? -31.303 1.885 7.570 1.00 44.84 668 ARG A N 1
ATOM 5295 C CA . ARG A 1 668 ? -31.377 1.962 6.095 1.00 44.84 668 ARG A CA 1
ATOM 5296 C C . ARG A 1 668 ? -30.000 1.902 5.445 1.00 44.84 668 ARG A C 1
ATOM 5298 O O . ARG A 1 668 ? -29.866 1.380 4.343 1.00 44.84 668 ARG A O 1
ATOM 5305 N N . GLY A 1 669 ? -28.966 2.404 6.113 1.00 47.31 669 GLY A N 1
ATOM 5306 C CA . GLY A 1 669 ? -27.567 2.209 5.747 1.00 47.31 669 GLY A CA 1
ATOM 5307 C C . GLY A 1 669 ? -27.194 0.729 5.799 1.00 47.31 669 GLY A C 1
ATOM 5308 O O . GLY A 1 669 ? -26.513 0.247 4.894 1.00 47.31 669 GLY A O 1
ATOM 5309 N N . PHE A 1 670 ? -27.730 -0.016 6.775 1.00 46.00 670 PHE A N 1
ATOM 5310 C CA . PHE A 1 670 ? -27.667 -1.478 6.798 1.00 46.00 670 PHE A CA 1
ATOM 5311 C C . PHE A 1 670 ? -28.407 -2.097 5.605 1.00 46.00 670 PHE A C 1
ATOM 5313 O O . PHE A 1 670 ? -27.818 -2.931 4.926 1.00 46.00 670 PHE A O 1
ATOM 5320 N N . GLU A 1 671 ? -29.629 -1.670 5.274 1.00 41.41 671 GLU A N 1
ATOM 5321 C CA . GLU A 1 671 ? -30.377 -2.193 4.111 1.00 41.41 671 GLU A CA 1
ATOM 5322 C C . GLU A 1 671 ? -29.676 -1.909 2.767 1.00 41.41 671 GLU A C 1
ATOM 5324 O O . GLU A 1 671 ? -29.601 -2.792 1.914 1.00 41.41 671 GLU A O 1
ATOM 5329 N N . LYS A 1 672 ? -29.071 -0.725 2.595 1.00 39.81 672 LYS A N 1
ATOM 5330 C CA . LYS A 1 672 ? -28.290 -0.362 1.397 1.00 39.81 672 LYS A CA 1
ATOM 5331 C C . LYS A 1 672 ? -26.958 -1.107 1.303 1.00 39.81 672 LYS A C 1
ATOM 5333 O O . LYS A 1 672 ? -26.604 -1.567 0.223 1.00 39.81 672 LYS A O 1
ATOM 5338 N N . SER A 1 673 ? -26.259 -1.303 2.422 1.00 38.88 673 SER A N 1
ATOM 5339 C CA . SER A 1 673 ? -25.030 -2.118 2.475 1.00 38.88 673 SER A CA 1
ATOM 5340 C C . SER A 1 673 ? -25.312 -3.616 2.291 1.00 38.88 673 SER A C 1
ATOM 5342 O O . SER A 1 673 ? -24.427 -4.376 1.912 1.00 38.88 673 SER A O 1
ATOM 5344 N N . SER A 1 674 ? -26.561 -4.033 2.521 1.00 38.69 674 SER A N 1
ATOM 5345 C CA . SER A 1 674 ? -27.073 -5.381 2.246 1.00 38.69 674 SER A CA 1
ATOM 5346 C C . SER A 1 674 ? -27.561 -5.556 0.801 1.00 38.69 674 SER A C 1
ATOM 5348 O O . SER A 1 674 ? -27.848 -6.677 0.392 1.00 38.69 674 SER A O 1
ATOM 5350 N N . SER A 1 675 ? -27.649 -4.479 0.007 1.00 30.66 675 SER A N 1
ATOM 5351 C CA . SER A 1 675 ? -28.224 -4.508 -1.346 1.00 30.66 675 SER A CA 1
ATOM 5352 C C . SER A 1 675 ? -27.282 -5.063 -2.423 1.00 30.66 675 SER A C 1
ATOM 5354 O O . SER A 1 675 ? -27.658 -5.134 -3.593 1.00 30.66 675 SER A O 1
ATOM 5356 N N . CYS A 1 676 ? -26.096 -5.545 -2.053 1.00 34.28 676 CYS A N 1
ATOM 5357 C CA . CYS A 1 676 ? -25.281 -6.393 -2.918 1.00 34.28 676 CYS A CA 1
ATOM 5358 C C . CYS A 1 676 ? -25.666 -7.872 -2.749 1.00 34.28 676 CYS A C 1
ATOM 5360 O O . CYS A 1 676 ? -24.812 -8.684 -2.404 1.00 34.28 676 CYS A O 1
ATOM 5362 N N . ARG A 1 677 ? -26.939 -8.233 -2.968 1.00 31.30 677 ARG A N 1
ATOM 5363 C CA . ARG A 1 677 ? -27.347 -9.579 -3.414 1.00 31.30 677 ARG A CA 1
ATOM 5364 C C . ARG A 1 677 ? -28.809 -9.612 -3.866 1.00 31.30 677 ARG A C 1
ATOM 5366 O O . ARG A 1 677 ? -29.698 -9.009 -3.279 1.00 31.30 677 ARG A O 1
ATOM 5373 N N . SER A 1 678 ? -28.985 -10.302 -4.982 1.00 26.61 678 SER A N 1
ATOM 5374 C CA . SER A 1 678 ? -30.119 -10.352 -5.895 1.00 26.61 678 SER A CA 1
ATOM 5375 C C . SER A 1 678 ? -31.334 -11.142 -5.394 1.00 26.61 678 SER A C 1
ATOM 5377 O O . SER A 1 678 ? -31.182 -12.207 -4.807 1.00 26.61 678 SER A O 1
ATOM 5379 N N . THR A 1 679 ? -32.509 -10.619 -5.764 1.00 25.34 679 THR A N 1
ATOM 5380 C CA . THR A 1 679 ? -33.743 -11.295 -6.224 1.00 25.34 679 THR A CA 1
ATOM 5381 C C . THR A 1 679 ? -34.328 -12.457 -5.412 1.00 25.34 679 THR A C 1
ATOM 5383 O O . THR A 1 679 ? -33.786 -13.557 -5.352 1.00 25.34 679 THR A O 1
ATOM 5386 N N . PHE A 1 680 ? -35.541 -12.200 -4.913 1.00 27.67 680 PHE A N 1
ATOM 5387 C CA . PHE A 1 680 ? -36.561 -13.170 -4.516 1.00 27.67 680 PHE A CA 1
ATOM 5388 C C . PHE A 1 680 ? -36.776 -14.273 -5.565 1.00 27.67 680 PHE A C 1
ATOM 5390 O O . PHE A 1 680 ? -36.859 -13.972 -6.750 1.00 27.67 680 PHE A O 1
ATOM 5397 N N . ASP A 1 681 ? -37.035 -15.497 -5.098 1.00 26.06 681 ASP A N 1
ATOM 5398 C CA . ASP A 1 681 ? -38.307 -16.143 -5.428 1.00 26.06 681 ASP A CA 1
ATOM 5399 C C . ASP A 1 681 ? -38.730 -17.167 -4.366 1.00 26.06 681 ASP A C 1
ATOM 5401 O O . ASP A 1 681 ? -37.936 -17.943 -3.836 1.00 26.06 681 ASP A O 1
ATOM 5405 N N . SER A 1 682 ? -40.019 -17.122 -4.030 1.00 28.58 682 SER A N 1
ATOM 5406 C CA . SER A 1 682 ? -40.713 -18.058 -3.148 1.00 28.58 682 SER A CA 1
ATOM 5407 C C . SER A 1 682 ? -41.402 -19.134 -3.980 1.00 28.58 682 SER A C 1
ATOM 5409 O O . SER A 1 682 ? -42.245 -18.782 -4.795 1.00 28.58 682 SER A O 1
ATOM 5411 N N . ALA A 1 683 ? -41.151 -20.420 -3.708 1.00 23.91 683 ALA A N 1
ATOM 5412 C CA . ALA A 1 683 ? -42.145 -21.494 -3.857 1.00 23.91 683 ALA A CA 1
ATOM 5413 C C . ALA A 1 683 ? -41.628 -22.853 -3.338 1.00 23.91 683 ALA A C 1
ATOM 5415 O O . ALA A 1 683 ? -40.691 -23.418 -3.883 1.00 23.91 683 ALA A O 1
ATOM 5416 N N . GLY A 1 684 ? -42.338 -23.419 -2.354 1.00 22.94 684 GLY A N 1
ATOM 5417 C CA . GLY A 1 684 ? -42.836 -24.797 -2.437 1.00 22.94 684 GLY A CA 1
ATOM 5418 C C . GLY A 1 684 ? -41.935 -26.004 -2.102 1.00 22.94 684 GLY A C 1
ATOM 5419 O O . GLY A 1 684 ? -41.159 -26.462 -2.926 1.00 22.94 684 GLY A O 1
ATOM 5420 N N . VAL A 1 685 ? -42.324 -26.670 -1.002 1.00 24.44 685 VAL A N 1
ATOM 5421 C CA . VAL A 1 685 ? -42.539 -28.136 -0.867 1.00 24.44 685 VAL A CA 1
ATOM 5422 C C . VAL A 1 685 ? -41.455 -29.015 -0.187 1.00 24.44 685 VAL A C 1
ATOM 5424 O O . VAL A 1 685 ? -40.374 -29.262 -0.699 1.00 24.44 685 VAL A O 1
ATOM 5427 N N . ALA A 1 686 ? -41.917 -29.605 0.931 1.00 24.34 686 ALA A N 1
ATOM 5428 C CA . ALA A 1 686 ? -41.664 -30.935 1.516 1.00 24.34 686 ALA A CA 1
ATOM 5429 C C . ALA A 1 686 ? -40.323 -31.305 2.191 1.00 24.34 686 ALA A C 1
ATOM 5431 O O . ALA A 1 686 ? -39.366 -31.758 1.579 1.00 24.34 686 ALA A O 1
ATOM 5432 N N . HIS A 1 687 ? -40.387 -31.303 3.528 1.00 27.03 687 HIS A N 1
ATOM 5433 C CA . HIS A 1 687 ? -40.268 -32.479 4.406 1.00 27.03 687 HIS A CA 1
ATOM 5434 C C . HIS A 1 687 ? -39.213 -33.554 4.061 1.00 27.03 687 HIS A C 1
ATOM 5436 O O . HIS A 1 687 ? -39.442 -34.411 3.211 1.00 27.03 687 HIS A O 1
ATOM 5442 N N . ARG A 1 688 ? -38.158 -33.646 4.885 1.00 23.83 688 ARG A N 1
ATOM 5443 C CA . ARG A 1 688 ? -37.619 -34.932 5.365 1.00 23.83 688 ARG A CA 1
ATOM 5444 C C . ARG A 1 688 ? -36.833 -34.753 6.665 1.00 23.83 688 ARG A C 1
ATOM 5446 O O . ARG A 1 688 ? -35.903 -33.964 6.745 1.00 23.83 688 ARG A O 1
ATOM 5453 N N . GLN A 1 689 ? -37.277 -35.486 7.683 1.00 26.78 689 GLN A N 1
ATOM 5454 C CA . GLN A 1 689 ? -36.645 -35.618 8.991 1.00 26.78 689 GLN A CA 1
ATOM 5455 C C . GLN A 1 689 ? -35.291 -36.330 8.863 1.00 26.78 689 GLN A C 1
ATOM 5457 O O . GLN A 1 689 ? -35.196 -37.374 8.220 1.00 26.78 689 GLN A O 1
ATOM 5462 N N . GLY A 1 690 ? -34.276 -35.784 9.530 1.00 23.25 690 GLY A N 1
ATOM 5463 C CA . GLY A 1 690 ? -32.971 -36.399 9.752 1.00 23.25 690 GLY A CA 1
ATOM 5464 C C . GLY A 1 690 ? -32.415 -35.875 11.071 1.00 23.25 690 GLY A C 1
ATOM 5465 O O . GLY A 1 690 ? -31.914 -34.761 11.141 1.00 23.25 690 GLY A O 1
ATOM 5466 N N . SER A 1 691 ? -32.617 -36.658 12.127 1.00 26.50 691 SER A N 1
ATOM 5467 C CA . SER A 1 691 ? -32.221 -36.386 13.507 1.00 26.50 691 SER A CA 1
ATOM 5468 C C . SER A 1 691 ? -30.703 -36.201 13.642 1.00 26.50 691 SER A C 1
ATOM 5470 O O . SER A 1 691 ? -29.940 -37.101 13.302 1.00 26.50 691 SER A O 1
ATOM 5472 N N . SER A 1 692 ? -30.279 -35.060 14.188 1.00 22.06 692 SER A N 1
ATOM 5473 C CA . SER A 1 692 ? -28.985 -34.900 14.852 1.00 22.06 692 SER A CA 1
ATOM 5474 C C . SER A 1 692 ? -29.228 -34.113 16.136 1.00 22.06 692 SER A C 1
ATOM 5476 O O . SER A 1 692 ? -29.786 -33.015 16.098 1.00 22.06 692 SER A O 1
ATOM 5478 N N . LEU A 1 693 ? -28.912 -34.727 17.278 1.00 26.08 693 LEU A N 1
ATOM 5479 C CA . LEU A 1 693 ? -29.058 -34.141 18.606 1.00 26.08 693 LEU A CA 1
ATOM 5480 C C . LEU A 1 693 ? -28.127 -32.930 18.741 1.00 26.08 693 LEU A C 1
ATOM 5482 O O . LEU A 1 693 ? -26.973 -33.060 19.141 1.00 26.08 693 LEU A O 1
ATOM 5486 N N . VAL A 1 694 ? -28.652 -31.744 18.452 1.00 25.61 694 VAL A N 1
ATOM 5487 C CA . VAL A 1 694 ? -28.098 -30.493 18.959 1.00 25.61 694 VAL A CA 1
ATOM 5488 C C . VAL A 1 694 ? -28.678 -30.310 20.356 1.00 25.61 694 VAL A C 1
ATOM 5490 O O . VAL A 1 694 ? -29.884 -30.129 20.529 1.00 25.61 694 VAL A O 1
ATOM 5493 N N . THR A 1 695 ? -27.826 -30.418 21.370 1.00 25.12 695 THR A N 1
ATOM 5494 C CA . THR A 1 695 ? -28.119 -29.973 22.732 1.00 25.12 695 THR A CA 1
ATOM 5495 C C . THR A 1 695 ? -28.645 -28.540 22.692 1.00 25.12 695 THR A C 1
ATOM 5497 O O . THR A 1 695 ? -27.909 -27.600 22.402 1.00 25.12 695 THR A O 1
ATOM 5500 N N . ALA A 1 696 ? -29.935 -28.387 22.976 1.00 24.91 696 ALA A N 1
ATOM 5501 C CA . ALA A 1 696 ? -30.565 -27.110 23.258 1.00 24.91 696 ALA A CA 1
ATOM 5502 C C . ALA A 1 696 ? -29.867 -26.453 24.463 1.00 24.91 696 ALA A C 1
ATOM 5504 O O . ALA A 1 696 ? -29.814 -27.068 25.527 1.00 24.91 696 ALA A O 1
ATOM 5505 N N . GLY A 1 697 ? -29.344 -25.225 24.319 1.00 26.72 697 GLY A N 1
ATOM 5506 C CA . GLY A 1 697 ? -28.920 -24.452 25.496 1.00 26.72 697 GLY A CA 1
ATOM 5507 C C . GLY A 1 697 ? -27.805 -23.407 25.390 1.00 26.72 697 GLY A C 1
ATOM 5508 O O . GLY A 1 697 ? -27.365 -22.965 26.445 1.00 26.72 697 GLY A O 1
ATOM 5509 N N . GLN A 1 698 ? -27.337 -22.967 24.217 1.00 33.41 698 GLN A N 1
ATOM 5510 C CA . GLN A 1 698 ? -26.452 -21.789 24.145 1.00 33.41 698 GLN A CA 1
ATOM 5511 C C . GLN A 1 698 ? -27.108 -20.667 23.339 1.00 33.41 698 GLN A C 1
ATOM 5513 O O . GLN A 1 698 ? -27.020 -20.610 22.117 1.00 33.41 698 GLN A O 1
ATOM 5518 N N . VAL A 1 699 ? -27.788 -19.765 24.050 1.00 41.12 699 VAL A N 1
ATOM 5519 C CA . VAL A 1 699 ? -28.078 -18.421 23.540 1.00 41.12 699 VAL A CA 1
ATOM 5520 C C . VAL A 1 699 ? -26.720 -17.745 23.363 1.00 41.12 699 VAL A C 1
ATOM 5522 O O . VAL A 1 699 ? -25.984 -17.602 24.338 1.00 41.12 699 VAL A O 1
ATOM 5525 N N . GLY A 1 700 ? -26.343 -17.405 22.129 1.00 59.50 700 GLY A N 1
ATOM 5526 C CA . GLY A 1 700 ? -25.082 -16.710 21.873 1.00 59.50 700 GLY A CA 1
ATOM 5527 C C . GLY A 1 700 ? -25.007 -15.435 22.716 1.00 59.50 700 GLY A C 1
ATOM 5528 O O . GLY A 1 700 ? -25.939 -14.627 22.677 1.00 59.50 700 GLY A O 1
ATOM 5529 N N . LYS A 1 701 ? -23.928 -15.277 23.495 1.00 72.06 701 LYS A N 1
ATOM 5530 C CA . LYS A 1 701 ? -23.671 -14.070 24.294 1.00 72.06 701 LYS A CA 1
ATOM 5531 C C . LYS A 1 701 ? -23.758 -12.832 23.404 1.00 72.06 701 LYS A C 1
ATOM 5533 O O . LYS A 1 701 ? -23.161 -12.808 22.327 1.00 72.06 701 LYS A O 1
ATOM 5538 N N . GLN A 1 702 ? -24.474 -11.804 23.852 1.00 86.19 702 GLN A N 1
ATOM 5539 C CA . GLN A 1 702 ? -24.579 -10.553 23.108 1.00 86.19 702 GLN A CA 1
ATOM 5540 C C . GLN A 1 702 ? -23.489 -9.567 23.531 1.00 86.19 702 GLN A C 1
ATOM 5542 O O . GLN A 1 702 ? -23.121 -9.481 24.701 1.00 86.19 702 GLN A O 1
ATOM 5547 N N . LEU A 1 703 ? -22.990 -8.768 22.583 1.00 89.44 703 LEU A N 1
ATOM 5548 C CA . LEU A 1 703 ? -21.905 -7.821 22.859 1.00 89.44 703 LEU A CA 1
ATOM 5549 C C . LEU A 1 703 ? -22.296 -6.777 23.912 1.00 89.44 703 LEU A C 1
ATOM 5551 O O . LEU A 1 703 ? -21.473 -6.406 24.743 1.00 89.44 703 LEU A O 1
ATOM 5555 N N . HIS A 1 704 ? -23.547 -6.310 23.898 1.00 92.19 704 HIS A N 1
ATOM 5556 C CA . HIS A 1 704 ? -24.020 -5.334 24.881 1.00 92.19 704 HIS A CA 1
ATOM 5557 C C . HIS A 1 704 ? -24.177 -5.923 26.290 1.00 92.19 704 HIS A C 1
ATOM 5559 O O . HIS A 1 704 ? -24.010 -5.189 27.259 1.00 92.19 704 HIS A O 1
ATOM 5565 N N . GLU A 1 705 ? -24.456 -7.222 26.412 1.00 92.06 705 GLU A N 1
ATOM 5566 C CA . GLU A 1 705 ? -24.480 -7.938 27.695 1.00 92.06 705 GLU A CA 1
ATOM 5567 C C . GLU A 1 705 ? -23.053 -8.095 28.234 1.00 92.06 705 GLU A C 1
ATOM 5569 O O . GLU A 1 705 ? -22.760 -7.703 29.361 1.00 92.06 705 GLU A O 1
ATOM 5574 N N . GLU A 1 706 ? -22.121 -8.567 27.399 1.00 91.25 706 GLU A N 1
ATOM 5575 C CA . GLU A 1 706 ? -20.735 -8.792 27.820 1.00 91.25 706 GLU A CA 1
ATOM 5576 C C . GLU A 1 706 ? -20.018 -7.480 28.182 1.00 91.25 706 GLU A C 1
ATOM 5578 O O . GLU A 1 706 ? -19.321 -7.433 29.191 1.00 91.25 706 GLU A O 1
ATOM 5583 N N . ILE A 1 707 ? -20.211 -6.384 27.432 1.00 93.75 707 ILE A N 1
ATOM 5584 C CA . ILE A 1 707 ? -19.635 -5.074 27.796 1.00 93.75 707 ILE A CA 1
ATOM 5585 C C . ILE A 1 707 ? -20.184 -4.590 29.145 1.00 93.75 707 ILE A C 1
ATOM 5587 O O . ILE A 1 707 ? -19.404 -4.129 29.981 1.00 93.75 707 ILE A O 1
ATOM 5591 N N . THR A 1 708 ? -21.497 -4.705 29.379 1.00 95.44 708 THR A N 1
ATOM 5592 C CA . THR A 1 708 ? -22.112 -4.325 30.660 1.00 95.44 708 THR A CA 1
ATOM 5593 C C . THR A 1 708 ? -21.540 -5.160 31.805 1.00 95.44 708 THR A C 1
ATOM 5595 O O . THR A 1 708 ? -21.110 -4.600 32.816 1.00 95.44 708 THR A O 1
ATOM 5598 N N . MET A 1 709 ? -21.456 -6.480 31.627 1.00 92.94 709 MET A N 1
ATOM 5599 C CA . MET A 1 709 ? -20.901 -7.400 32.618 1.00 92.94 709 MET A CA 1
ATOM 5600 C C . MET A 1 709 ? -19.436 -7.075 32.942 1.00 92.94 709 MET A C 1
ATOM 5602 O O . MET A 1 709 ? -19.080 -6.944 34.114 1.00 92.94 709 MET A O 1
ATOM 5606 N N . GLN A 1 710 ? -18.591 -6.880 31.923 1.00 93.31 710 GLN A N 1
ATOM 5607 C CA . GLN A 1 710 ? -17.178 -6.547 32.124 1.00 93.31 710 GLN A CA 1
ATOM 5608 C C . GLN A 1 710 ? -16.996 -5.192 32.808 1.00 93.31 710 GLN A C 1
ATOM 5610 O O . GLN A 1 710 ? -16.113 -5.049 33.654 1.00 93.31 710 GLN A O 1
ATOM 5615 N N . TRP A 1 711 ? -17.848 -4.205 32.521 1.00 96.00 711 TRP A N 1
ATOM 5616 C CA . TRP A 1 711 ? -17.787 -2.917 33.209 1.00 96.00 711 TRP A CA 1
ATOM 5617 C C . TRP A 1 711 ? -18.175 -3.050 34.687 1.00 96.00 711 TRP A C 1
ATOM 5619 O O . TRP A 1 711 ? -17.453 -2.551 35.553 1.00 96.00 711 TRP A O 1
ATOM 5629 N N . LEU A 1 712 ? -19.251 -3.778 35.000 1.00 96.06 712 LEU A N 1
ATOM 5630 C CA . LEU A 1 712 ? -19.670 -4.045 36.381 1.00 96.06 712 LEU A CA 1
ATOM 5631 C C . LEU A 1 712 ? -18.594 -4.798 37.181 1.00 96.06 712 LEU A C 1
ATOM 5633 O O . LEU A 1 712 ? -18.354 -4.478 38.346 1.00 96.06 712 LEU A O 1
ATOM 5637 N N . ALA A 1 713 ? -17.914 -5.756 36.546 1.00 93.06 713 ALA A N 1
ATOM 5638 C CA . ALA A 1 713 ? -16.842 -6.540 37.155 1.00 93.06 713 ALA A CA 1
ATOM 5639 C C . ALA A 1 713 ? -15.486 -5.806 37.214 1.00 93.06 713 ALA A C 1
ATOM 5641 O O . ALA A 1 713 ? -14.639 -6.152 38.040 1.00 93.06 713 ALA A O 1
ATOM 5642 N N . SER A 1 714 ? -15.259 -4.799 36.361 1.00 93.94 714 SER A N 1
ATOM 5643 C CA . SER A 1 714 ? -13.984 -4.070 36.274 1.00 93.94 714 SER A CA 1
ATOM 5644 C C . SER A 1 714 ? -13.600 -3.453 37.616 1.00 93.94 714 SER A C 1
ATOM 5646 O O . SER A 1 714 ? -14.467 -2.956 38.318 1.00 93.94 714 SER A O 1
ATOM 5648 N N . VAL A 1 715 ? -12.318 -3.418 37.985 1.00 92.25 715 VAL A N 1
ATOM 5649 C CA . VAL A 1 715 ? -11.820 -2.764 39.214 1.00 92.25 715 VAL A CA 1
ATOM 5650 C C . VAL A 1 715 ? -10.515 -2.014 38.940 1.00 92.25 715 VAL A C 1
ATOM 5652 O O . VAL A 1 715 ? -9.849 -2.256 37.930 1.00 92.25 715 VAL A O 1
ATOM 5655 N N . GLY A 1 716 ? -10.143 -1.094 39.837 1.00 91.81 716 GLY A N 1
ATOM 5656 C CA . GLY A 1 716 ? -8.858 -0.393 39.788 1.00 91.81 716 GLY A CA 1
ATOM 5657 C C . GLY A 1 716 ? -8.621 0.337 38.453 1.00 91.81 716 GLY A C 1
ATOM 5658 O O . GLY A 1 716 ? -9.531 1.026 37.981 1.00 91.81 716 GLY A O 1
ATOM 5659 N N . PRO A 1 717 ? -7.443 0.172 37.816 1.00 89.50 717 PRO A N 1
ATOM 5660 C CA . PRO A 1 717 ? -7.111 0.861 36.566 1.00 89.50 717 PRO A CA 1
ATOM 5661 C C . PRO A 1 717 ? -8.079 0.576 35.412 1.00 89.50 717 PRO A C 1
ATOM 5663 O O . PRO A 1 717 ? -8.357 1.469 34.618 1.00 89.50 717 PRO A O 1
ATOM 5666 N N . SER A 1 718 ? -8.626 -0.642 35.324 1.00 90.88 718 SER A N 1
ATOM 5667 C CA . SER A 1 718 ? -9.573 -1.008 34.261 1.00 90.88 718 SER A CA 1
ATOM 5668 C C . SER A 1 718 ? -10.868 -0.195 34.371 1.00 90.88 718 SER A C 1
ATOM 5670 O O . SER A 1 718 ? -11.317 0.407 33.394 1.00 90.88 718 SER A O 1
ATOM 5672 N N . ARG A 1 719 ? -11.406 -0.062 35.594 1.00 93.88 719 ARG A N 1
ATOM 5673 C CA . ARG A 1 719 ? -12.596 0.762 35.857 1.00 93.88 719 ARG A CA 1
ATOM 5674 C C . ARG A 1 719 ? -12.330 2.241 35.607 1.00 93.88 719 ARG A C 1
ATOM 5676 O O . ARG A 1 719 ? -13.141 2.916 34.980 1.00 93.88 719 ARG A O 1
ATOM 5683 N N . GLU A 1 720 ? -11.189 2.748 36.068 1.00 91.69 720 GLU A N 1
ATOM 5684 C CA . GLU A 1 720 ? -10.800 4.144 35.856 1.00 91.69 720 GLU A CA 1
ATOM 5685 C C . GLU A 1 720 ? -10.717 4.487 34.362 1.00 91.69 720 GLU A C 1
ATOM 5687 O O . GLU A 1 720 ? -11.234 5.519 33.927 1.00 91.69 720 GLU A O 1
ATOM 5692 N N . MET A 1 721 ? -10.138 3.587 33.567 1.00 90.38 721 MET A N 1
ATOM 5693 C CA . MET A 1 721 ? -10.024 3.717 32.116 1.00 90.38 721 MET A CA 1
ATOM 5694 C C . MET A 1 721 ? -11.375 3.648 31.400 1.00 90.38 721 MET A C 1
ATOM 5696 O O . MET A 1 721 ? -11.605 4.434 30.478 1.00 90.38 721 MET A O 1
ATOM 5700 N N . ALA A 1 722 ? -12.276 2.757 31.823 1.00 92.62 722 ALA A N 1
ATOM 5701 C CA . ALA A 1 722 ? -13.635 2.688 31.289 1.00 92.62 722 ALA A CA 1
ATOM 5702 C C . ALA A 1 722 ? -14.422 3.973 31.593 1.00 92.62 722 ALA A C 1
ATOM 5704 O O . ALA A 1 722 ? -15.017 4.563 30.695 1.00 92.62 722 ALA A O 1
ATOM 5705 N N . CYS A 1 723 ? -14.339 4.486 32.824 1.00 92.56 723 CYS A N 1
ATOM 5706 C CA . CYS A 1 723 ? -14.972 5.747 33.217 1.00 92.56 723 CYS A CA 1
ATOM 5707 C C . CYS A 1 723 ? -14.392 6.960 32.465 1.00 92.56 723 CYS A C 1
ATOM 5709 O O . CYS A 1 723 ? -15.144 7.827 32.015 1.00 92.56 723 CYS A O 1
ATOM 5711 N N . ALA A 1 724 ? -13.066 7.018 32.283 1.00 89.50 724 ALA A N 1
ATOM 5712 C CA . ALA A 1 724 ? -12.387 8.077 31.526 1.00 89.50 724 ALA A CA 1
ATOM 5713 C C . ALA A 1 724 ? -12.792 8.134 30.045 1.00 89.50 724 ALA A C 1
ATOM 5715 O O . ALA A 1 724 ? -12.709 9.201 29.434 1.00 89.50 724 ALA A O 1
ATOM 5716 N N . ASN A 1 725 ? -13.227 7.001 29.490 1.00 91.31 725 ASN A N 1
ATOM 5717 C CA . ASN A 1 725 ? -13.658 6.842 28.103 1.00 91.31 725 ASN A CA 1
ATOM 5718 C C . ASN A 1 725 ? -15.132 6.410 28.015 1.00 91.31 725 ASN A C 1
ATOM 5720 O O . ASN A 1 725 ? -15.524 5.698 27.091 1.00 91.31 725 ASN A O 1
ATOM 5724 N N . SER A 1 726 ? -15.945 6.823 28.991 1.00 94.06 726 SER A N 1
ATOM 5725 C CA . SER A 1 726 ? -17.327 6.355 29.160 1.00 94.06 726 SER A CA 1
ATOM 5726 C C . SER A 1 726 ? -18.212 6.614 27.942 1.00 94.06 726 SER A C 1
ATOM 5728 O O . SER A 1 726 ? -19.025 5.757 27.603 1.00 94.06 726 SER A O 1
ATOM 5730 N N . TRP A 1 727 ? -18.004 7.736 27.245 1.00 92.62 727 TRP A N 1
ATOM 5731 C CA . TRP A 1 727 ? -18.696 8.062 25.995 1.00 92.62 727 TRP A CA 1
ATOM 5732 C C . TRP A 1 727 ? -18.579 6.932 24.960 1.00 92.62 727 TRP A C 1
ATOM 5734 O O . TRP A 1 727 ? -19.583 6.505 24.400 1.00 92.62 727 TRP A O 1
ATOM 5744 N N . PHE A 1 728 ? -17.373 6.384 24.767 1.00 94.38 728 PHE A N 1
ATOM 5745 C CA . PHE A 1 728 ? -17.107 5.369 23.750 1.00 94.38 728 PHE A CA 1
ATOM 5746 C C . PHE A 1 728 ? -17.854 4.077 24.075 1.00 94.38 728 PHE A C 1
ATOM 5748 O O . PHE A 1 728 ? -18.550 3.523 23.227 1.00 94.38 728 PHE A O 1
ATOM 5755 N N . PHE A 1 729 ? -17.752 3.610 25.321 1.00 95.88 729 PHE A N 1
ATOM 5756 C CA . PHE A 1 729 ? -18.399 2.371 25.741 1.00 95.88 729 PHE A CA 1
ATOM 5757 C C . PHE A 1 729 ? -19.929 2.482 25.748 1.00 95.88 729 PHE A C 1
ATOM 5759 O O . PHE A 1 729 ? -20.595 1.550 25.308 1.00 95.88 729 PHE A O 1
ATOM 5766 N N . LEU A 1 730 ? -20.499 3.609 26.189 1.00 95.81 730 LEU A N 1
ATOM 5767 C CA . LEU A 1 730 ? -21.954 3.821 26.193 1.00 95.81 730 LEU A CA 1
ATOM 5768 C C . LEU A 1 730 ? -22.538 3.959 24.779 1.00 95.81 730 LEU A C 1
ATOM 5770 O O . LEU A 1 730 ? -23.632 3.457 24.507 1.00 95.81 730 LEU A O 1
ATOM 5774 N N . GLU A 1 731 ? -21.809 4.582 23.853 1.00 93.12 731 GLU A N 1
ATOM 5775 C CA . GLU A 1 731 ? -22.221 4.644 22.448 1.00 93.12 731 GLU A CA 1
ATOM 5776 C C . GLU A 1 731 ? -22.104 3.275 21.756 1.00 93.12 731 GLU A C 1
ATOM 5778 O O . GLU A 1 731 ? -23.024 2.873 21.042 1.00 93.12 731 GLU A O 1
ATOM 5783 N N . ILE A 1 732 ? -21.041 2.506 22.025 1.00 94.12 732 ILE A N 1
ATOM 5784 C CA . ILE A 1 732 ? -20.918 1.115 21.554 1.00 94.12 732 ILE A CA 1
ATOM 5785 C C . ILE A 1 732 ? -22.036 0.236 22.127 1.00 94.12 732 ILE A C 1
ATOM 5787 O O . ILE A 1 732 ? -22.607 -0.565 21.388 1.00 94.12 732 ILE A O 1
ATOM 5791 N N . LEU A 1 733 ? -22.388 0.388 23.409 1.00 94.56 733 LEU A N 1
ATOM 5792 C CA . LEU A 1 733 ? -23.519 -0.312 24.029 1.00 94.56 733 LEU A CA 1
ATOM 5793 C C . LEU A 1 733 ? -24.828 0.007 23.302 1.00 94.56 733 LEU A C 1
ATOM 5795 O O . LEU A 1 733 ? -25.545 -0.908 22.899 1.00 94.56 733 LEU A O 1
ATOM 5799 N N . SER A 1 734 ? -25.107 1.291 23.072 1.00 93.31 734 SER A N 1
ATOM 5800 C CA . SER A 1 734 ? -26.309 1.739 22.355 1.00 93.31 734 SER A CA 1
ATOM 5801 C C . SER A 1 734 ? -26.363 1.178 20.939 1.00 93.31 734 SER A C 1
ATOM 5803 O O . SER A 1 734 ? -27.394 0.652 20.516 1.00 93.31 734 SER A O 1
ATOM 5805 N N . LYS A 1 735 ? -25.237 1.216 20.221 1.00 91.56 735 LYS A N 1
ATOM 5806 C CA . LYS A 1 735 ? -25.131 0.644 18.880 1.00 91.56 735 LYS A CA 1
ATOM 5807 C C . LYS A 1 735 ? -25.313 -0.870 18.873 1.00 91.56 735 LYS A C 1
ATOM 5809 O O . LYS A 1 735 ? -26.062 -1.379 18.051 1.00 91.56 735 LYS A O 1
ATOM 5814 N N . SER A 1 736 ? -24.685 -1.583 19.801 1.00 91.56 736 SER A N 1
ATOM 5815 C CA . SER A 1 736 ? -24.814 -3.035 19.937 1.00 91.56 736 SER A CA 1
ATOM 5816 C C . SER A 1 736 ? -26.256 -3.456 20.245 1.00 91.56 736 SER A C 1
ATOM 5818 O O . SER A 1 736 ? -26.749 -4.425 19.668 1.00 91.56 736 SER A O 1
ATOM 5820 N N . ILE A 1 737 ? -26.978 -2.700 21.083 1.00 91.69 737 ILE A N 1
ATOM 5821 C CA . ILE A 1 737 ? -28.420 -2.897 21.303 1.00 91.69 737 ILE A CA 1
ATOM 5822 C C . ILE A 1 737 ? -29.190 -2.648 20.001 1.00 91.69 737 ILE A C 1
ATOM 5824 O O . ILE A 1 737 ? -30.026 -3.463 19.620 1.00 91.69 737 ILE A O 1
ATOM 5828 N N . ALA A 1 738 ? -28.920 -1.546 19.297 1.00 89.56 738 ALA A N 1
ATOM 5829 C CA . ALA A 1 738 ? -29.601 -1.222 18.045 1.00 89.56 738 ALA A CA 1
ATOM 5830 C C . ALA A 1 738 ? -29.400 -2.309 16.974 1.00 89.56 738 ALA A C 1
ATOM 5832 O O . ALA A 1 738 ? -30.377 -2.774 16.385 1.00 89.56 738 ALA A O 1
ATOM 5833 N N . GLU A 1 739 ? -28.160 -2.762 16.773 1.00 85.88 739 GLU A N 1
ATOM 5834 C CA . GLU A 1 739 ? -27.818 -3.841 15.845 1.00 85.88 739 GLU A CA 1
ATOM 5835 C C . GLU A 1 739 ? -28.474 -5.162 16.253 1.00 85.88 739 GLU A C 1
ATOM 5837 O O . GLU A 1 739 ? -29.095 -5.814 15.418 1.00 85.88 739 GLU A O 1
ATOM 5842 N N . TYR A 1 740 ? -28.433 -5.529 17.538 1.00 87.25 740 TYR A N 1
ATOM 5843 C CA . TYR A 1 740 ? -29.124 -6.713 18.050 1.00 87.25 740 TYR A CA 1
ATOM 5844 C C . TYR A 1 740 ? -30.624 -6.683 17.738 1.00 87.25 740 TYR A C 1
ATOM 5846 O O . TYR A 1 740 ? -31.187 -7.671 17.258 1.00 87.25 740 TYR A O 1
ATOM 5854 N N . LEU A 1 741 ? -31.284 -5.550 17.993 1.00 87.62 741 LEU A N 1
ATOM 5855 C CA . LEU A 1 741 ? -32.715 -5.402 17.749 1.00 87.62 741 LEU A CA 1
ATOM 5856 C C . LEU A 1 741 ? -33.050 -5.453 16.256 1.00 87.62 741 LEU A C 1
ATOM 5858 O O . LEU A 1 741 ? -34.091 -6.007 15.895 1.00 87.62 741 LEU A O 1
ATOM 5862 N N . ALA A 1 742 ? -32.195 -4.884 15.405 1.00 84.50 742 ALA A N 1
ATOM 5863 C CA . ALA A 1 742 ? -32.364 -4.891 13.957 1.00 84.50 742 ALA A CA 1
ATOM 5864 C C . ALA A 1 742 ? -32.160 -6.296 13.370 1.00 84.50 742 ALA A C 1
ATOM 5866 O O . ALA A 1 742 ? -33.073 -6.830 12.741 1.00 84.50 742 ALA A O 1
ATOM 5867 N N . VAL A 1 743 ? -31.012 -6.927 13.646 1.00 82.25 743 VAL A N 1
ATOM 5868 C CA . VAL A 1 743 ? -30.633 -8.254 13.124 1.00 82.25 743 VAL A CA 1
ATOM 5869 C C . VAL A 1 743 ? -31.642 -9.323 13.545 1.00 82.25 743 VAL A C 1
ATOM 5871 O O . VAL A 1 743 ? -32.074 -10.127 12.723 1.00 82.25 743 VAL A O 1
ATOM 5874 N N . ASN A 1 744 ? -32.105 -9.286 14.797 1.00 82.31 744 ASN A N 1
ATOM 5875 C CA . ASN A 1 744 ? -33.087 -10.247 15.308 1.00 82.31 744 ASN A CA 1
ATOM 5876 C C . ASN A 1 744 ? -34.547 -9.842 15.034 1.00 82.31 744 ASN A C 1
ATOM 5878 O O . ASN A 1 744 ? -35.465 -10.443 15.593 1.00 82.31 744 ASN A O 1
ATOM 5882 N N . LYS A 1 745 ? -34.789 -8.800 14.221 1.00 82.44 745 LYS A N 1
ATOM 5883 C CA . LYS A 1 745 ? -36.127 -8.273 13.883 1.00 82.44 745 LYS A CA 1
ATOM 5884 C C . LYS A 1 745 ? -36.986 -7.927 15.111 1.00 82.44 745 LYS A C 1
ATOM 5886 O O . LYS A 1 745 ? -38.213 -7.892 15.043 1.00 82.44 745 LYS A O 1
ATOM 5891 N N . ARG A 1 746 ? -36.353 -7.618 16.246 1.00 85.75 746 ARG A N 1
ATOM 5892 C CA . ARG A 1 746 ? -37.024 -7.263 17.507 1.00 85.75 746 ARG A CA 1
ATOM 5893 C C . ARG A 1 746 ? -37.502 -5.816 17.529 1.00 85.75 746 ARG A C 1
ATOM 5895 O O . ARG A 1 746 ? -38.325 -5.471 18.370 1.00 85.75 746 ARG A O 1
ATOM 5902 N N . LEU A 1 747 ? -37.052 -4.971 16.597 1.00 83.75 747 LEU A N 1
ATOM 5903 C CA . LEU A 1 747 ? -37.552 -3.597 16.458 1.00 83.75 747 LEU A CA 1
ATOM 5904 C C . LEU A 1 747 ? -39.075 -3.533 16.256 1.00 83.75 747 LEU A C 1
ATOM 5906 O O . LEU A 1 747 ? -39.709 -2.594 16.742 1.00 83.75 747 LEU A O 1
ATOM 5910 N N . TYR A 1 748 ? -39.659 -4.552 15.622 1.00 82.19 748 TYR A N 1
ATOM 5911 C CA . TYR A 1 748 ? -41.102 -4.669 15.396 1.00 82.19 748 TYR A CA 1
ATOM 5912 C C . TYR A 1 748 ? -41.880 -5.161 16.625 1.00 82.19 748 TYR A C 1
ATOM 5914 O O . TYR A 1 748 ? -43.107 -5.081 16.651 1.00 82.19 748 TYR A O 1
ATOM 5922 N N . LEU A 1 749 ? -41.190 -5.650 17.660 1.00 87.31 749 LEU A N 1
ATOM 5923 C CA . LEU A 1 749 ? -41.827 -6.064 18.906 1.00 87.31 749 LEU A CA 1
ATOM 5924 C C . LEU A 1 749 ? -42.194 -4.844 19.768 1.00 87.31 749 LEU A C 1
ATOM 5926 O O . LEU A 1 749 ? -41.505 -3.811 19.720 1.00 87.31 749 LEU A O 1
ATOM 5930 N N . PRO A 1 750 ? -43.224 -4.971 20.631 1.00 89.44 750 PRO A N 1
ATOM 5931 C CA . PRO A 1 750 ? -43.473 -4.003 21.691 1.00 89.44 750 PRO A CA 1
ATOM 5932 C C . PRO A 1 750 ? -42.193 -3.735 22.485 1.00 89.44 750 PRO A C 1
ATOM 5934 O O . PRO A 1 750 ? -41.465 -4.666 22.823 1.00 89.44 750 PRO A O 1
ATOM 5937 N N . ARG A 1 751 ? -41.923 -2.468 22.818 1.00 86.88 751 ARG A N 1
ATOM 5938 C CA . ARG A 1 751 ? -40.653 -2.042 23.440 1.00 86.88 751 ARG A CA 1
ATOM 5939 C C . ARG A 1 751 ? -40.270 -2.829 24.700 1.00 86.88 751 ARG A C 1
ATOM 5941 O O . ARG A 1 751 ? -39.092 -3.090 24.900 1.00 86.88 751 ARG A O 1
ATOM 5948 N N . LYS A 1 752 ? -41.257 -3.261 25.491 1.00 88.56 752 LYS A N 1
ATOM 5949 C CA . LYS A 1 752 ? -41.069 -4.101 26.689 1.00 88.56 752 LYS A CA 1
ATOM 5950 C C . LYS A 1 752 ? -40.498 -5.492 26.397 1.00 88.56 752 LYS A C 1
ATOM 5952 O O . LYS A 1 752 ? -39.864 -6.075 27.255 1.00 88.56 752 LYS A O 1
ATOM 5957 N N . MET A 1 753 ? -40.708 -6.002 25.185 1.00 87.94 753 MET A N 1
ATOM 5958 C CA . MET A 1 753 ? -40.260 -7.325 24.742 1.00 87.94 753 MET A CA 1
ATOM 5959 C C . MET A 1 753 ? -38.966 -7.257 23.923 1.00 87.94 753 MET A C 1
ATOM 5961 O O . MET A 1 753 ? -38.547 -8.259 23.347 1.00 87.94 753 MET A O 1
ATOM 5965 N N . ARG A 1 754 ? -38.341 -6.081 23.790 1.00 88.75 754 ARG A N 1
ATOM 5966 C CA . ARG A 1 754 ? -37.151 -5.898 22.946 1.00 88.75 754 ARG A CA 1
ATOM 5967 C C . ARG A 1 754 ? -35.883 -6.467 23.574 1.00 88.75 754 ARG A C 1
ATOM 5969 O O . ARG A 1 754 ? -35.079 -7.032 22.842 1.00 88.75 754 ARG A O 1
ATOM 5976 N N . LEU A 1 755 ? -35.745 -6.377 24.894 1.00 90.50 755 LEU A N 1
ATOM 5977 C CA . LEU A 1 755 ? -34.604 -6.885 25.660 1.00 90.50 755 LEU A CA 1
ATOM 5978 C C . LEU A 1 755 ? -35.082 -7.814 26.786 1.00 90.50 755 LEU A C 1
ATOM 5980 O O . LEU A 1 755 ? -36.227 -7.680 27.221 1.00 90.50 755 LEU A O 1
ATOM 5984 N N . PRO A 1 756 ? -34.249 -8.768 27.231 1.00 91.06 756 PRO A N 1
ATOM 5985 C CA . PRO A 1 756 ? -34.598 -9.657 28.333 1.00 91.06 756 PRO A CA 1
ATOM 5986 C C . PRO A 1 756 ? -34.527 -8.939 29.693 1.00 91.06 756 PRO A C 1
ATOM 5988 O O . PRO A 1 756 ? -33.721 -8.030 29.876 1.00 91.06 756 PRO A O 1
ATOM 5991 N N . GLU A 1 757 ? -35.348 -9.368 30.661 1.00 90.38 757 GLU A N 1
ATOM 5992 C CA . GLU A 1 757 ? -35.451 -8.712 31.980 1.00 90.38 757 GLU A CA 1
ATOM 5993 C C . GLU A 1 757 ? -34.128 -8.706 32.757 1.00 90.38 757 GLU A C 1
ATOM 5995 O O . GLU A 1 757 ? -33.748 -7.666 33.284 1.00 90.38 757 GLU A O 1
ATOM 6000 N N . HIS A 1 758 ? -33.373 -9.812 32.747 1.00 91.50 758 HIS A N 1
ATOM 6001 C CA . HIS A 1 758 ? -32.080 -9.882 33.442 1.00 91.50 758 HIS A CA 1
ATOM 6002 C C . HIS A 1 758 ? -31.092 -8.806 32.960 1.00 91.50 758 HIS A C 1
ATOM 6004 O O . HIS A 1 758 ? -30.366 -8.226 33.763 1.00 91.50 758 HIS A O 1
ATOM 6010 N N . TYR A 1 759 ? -31.098 -8.481 31.663 1.00 93.19 759 TYR A N 1
ATOM 6011 C CA . TYR A 1 759 ? -30.235 -7.431 31.126 1.00 93.19 759 TYR A CA 1
ATOM 6012 C C . TYR A 1 759 ? -30.696 -6.029 31.554 1.00 93.19 759 TYR A C 1
ATOM 6014 O O . TYR A 1 759 ? -29.877 -5.130 31.736 1.00 93.19 759 TYR A O 1
ATOM 6022 N N . LEU A 1 760 ? -32.001 -5.820 31.760 1.00 94.69 760 LEU A N 1
ATOM 6023 C CA . LEU A 1 760 ? -32.518 -4.558 32.303 1.00 94.69 760 LEU A CA 1
ATOM 6024 C C . LEU A 1 760 ? -32.050 -4.335 33.753 1.00 94.69 760 LEU A C 1
ATOM 6026 O O . LEU A 1 760 ? -31.742 -3.199 34.133 1.00 94.69 760 LEU A O 1
ATOM 6030 N N . ASP A 1 761 ? -31.930 -5.401 34.545 1.00 95.50 761 ASP A N 1
ATOM 6031 C CA . ASP A 1 761 ? -31.369 -5.332 35.898 1.00 95.50 761 ASP A CA 1
ATOM 6032 C C . ASP A 1 761 ? -29.873 -4.975 35.868 1.00 95.50 761 ASP A C 1
ATOM 6034 O O . ASP A 1 761 ? -29.435 -4.060 36.574 1.00 95.50 761 ASP A O 1
ATOM 6038 N N . GLU A 1 762 ? -29.092 -5.614 34.990 1.00 95.44 762 GLU A N 1
ATOM 6039 C CA . GLU A 1 762 ? -27.671 -5.291 34.779 1.00 95.44 762 GLU A CA 1
ATOM 6040 C C . GLU A 1 762 ? -27.469 -3.844 34.307 1.00 95.44 762 GLU A C 1
ATOM 6042 O O . GLU A 1 762 ? -26.584 -3.136 34.792 1.00 95.44 762 GLU A O 1
ATOM 6047 N N . LEU A 1 763 ? -28.325 -3.363 33.404 1.00 95.75 763 LEU A N 1
ATOM 6048 C CA . LEU A 1 763 ? -28.304 -1.986 32.920 1.00 95.75 763 LEU A CA 1
ATOM 6049 C C . LEU A 1 763 ? -28.606 -0.983 34.044 1.00 95.75 763 LEU A C 1
ATOM 6051 O O . LEU A 1 763 ? -27.971 0.071 34.129 1.00 95.75 763 LEU A O 1
ATOM 6055 N N . THR A 1 764 ? -29.529 -1.323 34.947 1.00 97.12 764 THR A N 1
ATOM 6056 C CA . THR A 1 764 ? -29.824 -0.523 36.146 1.00 97.12 764 THR A CA 1
ATOM 6057 C C . THR A 1 764 ? -28.619 -0.465 37.087 1.00 97.12 764 THR A C 1
ATOM 6059 O O . THR A 1 764 ? -28.276 0.610 37.596 1.00 97.12 764 THR A O 1
ATOM 6062 N N . ALA A 1 765 ? -27.934 -1.594 37.286 1.00 97.56 765 ALA A N 1
ATOM 6063 C CA . ALA A 1 765 ? -26.706 -1.656 38.071 1.00 97.56 765 ALA A CA 1
ATOM 6064 C C . ALA A 1 765 ? -25.579 -0.821 37.438 1.00 97.56 765 ALA A C 1
ATOM 6066 O O . ALA A 1 765 ? -24.897 -0.083 38.150 1.00 97.56 765 ALA A O 1
ATOM 6067 N N . LEU A 1 766 ? -25.422 -0.868 36.109 1.00 97.44 766 LEU A N 1
ATOM 6068 C CA . LEU A 1 766 ? -24.404 -0.100 35.387 1.00 97.44 766 LEU A CA 1
ATOM 6069 C C . LEU A 1 766 ? -24.627 1.405 35.538 1.00 97.44 766 LEU A C 1
ATOM 6071 O O . LEU A 1 766 ? -23.697 2.139 35.870 1.00 97.44 766 LEU A O 1
ATOM 6075 N N . VAL A 1 767 ? -25.862 1.872 35.350 1.00 96.88 767 VAL A N 1
ATOM 6076 C CA . VAL A 1 767 ? -26.207 3.289 35.544 1.00 96.88 767 VAL A CA 1
ATOM 6077 C C . VAL A 1 767 ? -25.946 3.713 36.989 1.00 96.88 767 VAL A C 1
ATOM 6079 O O . VAL A 1 767 ? -25.357 4.767 37.216 1.00 96.88 767 VAL A O 1
ATOM 6082 N N . SER A 1 768 ? -26.309 2.880 37.967 1.00 96.62 768 SER A N 1
ATOM 6083 C CA . SER A 1 768 ? -26.035 3.153 39.384 1.00 96.62 768 SER A CA 1
ATOM 6084 C C . SER A 1 768 ? -24.535 3.276 39.669 1.00 96.62 768 SER A C 1
ATOM 6086 O O . SER A 1 768 ? -24.116 4.196 40.374 1.00 96.62 768 SER A O 1
ATOM 6088 N N . LEU A 1 769 ? -23.719 2.394 39.081 1.00 96.44 769 LEU A N 1
ATOM 6089 C CA . LEU A 1 769 ? -22.260 2.447 39.167 1.00 96.44 769 LEU A CA 1
ATOM 6090 C C . LEU A 1 769 ? -21.724 3.754 38.574 1.00 96.44 769 LEU A C 1
ATOM 6092 O O . LEU A 1 769 ? -20.960 4.448 39.238 1.00 96.44 769 LEU A O 1
ATOM 6096 N N . LEU A 1 770 ? -22.147 4.129 37.364 1.00 96.31 770 LEU A N 1
ATOM 6097 C CA . LEU A 1 770 ? -21.681 5.348 36.693 1.00 96.31 770 LEU A CA 1
ATOM 6098 C C . LEU A 1 770 ? -22.056 6.617 37.457 1.00 96.31 770 LEU A C 1
ATOM 6100 O O . LEU A 1 770 ? -21.238 7.529 37.568 1.00 96.31 770 LEU A O 1
ATOM 6104 N N . VAL A 1 771 ? -23.258 6.662 38.033 1.00 95.38 771 VAL A N 1
ATOM 6105 C CA . VAL A 1 771 ? -23.693 7.767 38.895 1.00 95.38 771 VAL A CA 1
ATOM 6106 C C . VAL A 1 771 ? -22.842 7.837 40.162 1.00 95.38 771 VAL A C 1
ATOM 6108 O O . VAL A 1 771 ? -22.392 8.920 40.531 1.00 95.38 771 VAL A O 1
ATOM 6111 N N . GLY A 1 772 ? -22.549 6.701 40.800 1.00 94.31 772 GLY A N 1
ATOM 6112 C CA . GLY A 1 772 ? -21.645 6.654 41.952 1.00 94.31 772 GLY A CA 1
ATOM 6113 C C . GLY A 1 772 ? -20.230 7.139 41.617 1.00 94.31 772 GLY A C 1
ATOM 6114 O O . GLY A 1 772 ? -19.662 7.957 42.342 1.00 94.31 772 GLY A O 1
ATOM 6115 N N . GLU A 1 773 ? -19.676 6.693 40.487 1.00 94.44 773 GLU A N 1
ATOM 6116 C CA . GLU A 1 773 ? -18.355 7.104 39.996 1.00 94.44 773 GLU A CA 1
ATOM 6117 C C . GLU A 1 773 ? -18.323 8.603 39.628 1.00 94.44 773 GLU A C 1
ATOM 6119 O O . GLU A 1 773 ? -17.334 9.285 39.907 1.00 94.44 773 GLU A O 1
ATOM 6124 N N . MET A 1 774 ? -19.402 9.141 39.055 1.00 94.69 774 MET A N 1
ATOM 6125 C CA . MET A 1 774 ? -19.562 10.572 38.788 1.00 94.69 774 MET A CA 1
ATOM 6126 C C . MET A 1 774 ? -19.553 11.379 40.092 1.00 94.69 774 MET A C 1
ATOM 6128 O O . MET A 1 774 ? -18.709 12.261 40.254 1.00 94.69 774 MET A O 1
ATOM 6132 N N . LEU A 1 775 ? -20.440 11.057 41.041 1.00 94.12 775 LEU A N 1
ATOM 6133 C CA . LEU A 1 775 ? -20.580 11.784 42.311 1.00 94.12 775 LEU A CA 1
ATOM 6134 C C . LEU A 1 775 ? -19.297 11.732 43.146 1.00 94.12 775 LEU A C 1
ATOM 6136 O O . LEU A 1 775 ? -18.852 12.754 43.666 1.00 94.12 775 LEU A O 1
ATOM 6140 N N . GLY A 1 776 ? -18.640 10.571 43.202 1.00 91.75 776 GLY A N 1
ATOM 6141 C CA . GLY A 1 776 ? -17.365 10.404 43.903 1.00 91.75 776 GLY A CA 1
ATOM 6142 C C . GLY A 1 776 ? -16.212 11.238 43.326 1.00 91.75 776 GLY A C 1
ATOM 6143 O O . GLY A 1 776 ? -15.206 11.443 44.013 1.00 91.75 776 GLY A O 1
ATOM 6144 N N . ARG A 1 777 ? -16.343 11.730 42.085 1.00 92.62 777 ARG A N 1
ATOM 6145 C CA . ARG A 1 777 ? -15.333 12.545 41.391 1.00 92.62 777 ARG A CA 1
ATOM 6146 C C . ARG A 1 777 ? -15.623 14.035 41.374 1.00 92.62 777 ARG A C 1
ATOM 6148 O O . ARG A 1 777 ? -14.675 14.779 41.157 1.00 92.62 777 ARG A O 1
ATOM 6155 N N . VAL A 1 778 ? -16.844 14.489 41.661 1.00 90.00 778 VAL A N 1
ATOM 6156 C CA . VAL A 1 778 ? -17.207 15.921 41.597 1.00 90.00 778 VAL A CA 1
ATOM 6157 C C . VAL A 1 778 ? -16.214 16.807 42.365 1.00 90.00 778 VAL A C 1
ATOM 6159 O O . VAL A 1 778 ? -15.813 17.849 41.856 1.00 90.00 778 VAL A O 1
ATOM 6162 N N . GLY A 1 779 ? -15.754 16.368 43.543 1.00 85.56 779 GLY A N 1
ATOM 6163 C CA . GLY A 1 779 ? -14.766 17.095 44.354 1.00 85.56 779 GLY A CA 1
ATOM 6164 C C . GLY A 1 779 ? -13.288 16.768 44.087 1.00 85.56 779 GLY A C 1
ATOM 6165 O O . GLY A 1 779 ? -12.425 17.414 44.672 1.00 85.56 779 GLY A O 1
ATOM 6166 N N . LYS A 1 780 ? -12.971 15.763 43.257 1.00 90.56 780 LYS A N 1
ATOM 6167 C CA . LYS A 1 780 ? -11.591 15.292 42.998 1.00 90.56 780 LYS A CA 1
ATOM 6168 C C . LYS A 1 780 ? -11.124 15.586 41.573 1.00 90.56 780 LYS A C 1
ATOM 6170 O O . LYS A 1 780 ? -10.029 16.096 41.382 1.00 90.56 780 LYS A O 1
ATOM 6175 N N . ASP A 1 781 ? -11.958 15.253 40.595 1.00 90.62 781 ASP A N 1
ATOM 6176 C CA . ASP A 1 781 ? -11.743 15.474 39.167 1.00 90.62 781 ASP A CA 1
ATOM 6177 C C . ASP A 1 781 ? -13.083 15.853 38.524 1.00 90.62 781 ASP A C 1
ATOM 6179 O O . ASP A 1 781 ? -13.840 15.019 38.011 1.00 90.62 781 ASP A O 1
ATOM 6183 N N . PHE A 1 782 ? -13.390 17.149 38.594 1.00 90.75 782 PHE A N 1
ATOM 6184 C CA . PHE A 1 782 ? -14.633 17.699 38.064 1.00 90.75 782 PHE A CA 1
ATOM 6185 C C . PHE A 1 782 ? -14.761 17.498 36.547 1.00 90.75 782 PHE A C 1
ATOM 6187 O O . PHE A 1 782 ? -15.863 17.276 36.044 1.00 90.75 782 PHE A O 1
ATOM 6194 N N . HIS A 1 783 ? -13.648 17.528 35.807 1.00 88.50 783 HIS A N 1
ATOM 6195 C CA . HIS A 1 783 ? -13.662 17.333 34.359 1.00 88.50 783 HIS A CA 1
ATOM 6196 C C . HIS A 1 783 ? -14.091 15.911 34.002 1.00 88.50 783 HIS A C 1
ATOM 6198 O O . HIS A 1 783 ? -14.976 15.728 33.165 1.00 88.50 783 HIS A O 1
ATOM 6204 N N . GLN A 1 784 ? -13.531 14.899 34.666 1.00 88.31 784 GLN A N 1
ATOM 6205 C CA . GLN A 1 784 ? -13.947 13.517 34.446 1.00 88.31 784 GLN A CA 1
ATOM 6206 C C . GLN A 1 784 ? -15.393 13.277 34.900 1.00 88.31 784 GLN A C 1
ATOM 6208 O O . GLN A 1 784 ? -16.145 12.621 34.178 1.00 88.31 784 GLN A O 1
ATOM 6213 N N . ALA A 1 785 ? -15.811 13.841 36.040 1.00 92.19 785 ALA A N 1
ATOM 6214 C CA . ALA A 1 785 ? -17.200 13.760 36.499 1.00 92.19 785 ALA A CA 1
ATOM 6215 C C . ALA A 1 785 ? -18.173 14.342 35.459 1.00 92.19 785 ALA A C 1
ATOM 6217 O O . ALA A 1 785 ? -19.157 13.694 35.103 1.00 92.19 785 ALA A O 1
ATOM 6218 N N . ARG A 1 786 ? -17.857 15.518 34.900 1.00 90.19 786 ARG A N 1
ATOM 6219 C CA . ARG A 1 786 ? -18.640 16.146 33.829 1.00 90.19 786 ARG A CA 1
ATOM 6220 C C . ARG A 1 786 ? -18.709 15.269 32.577 1.00 90.19 786 ARG A C 1
ATOM 6222 O O . ARG A 1 786 ? -19.790 15.111 32.023 1.00 90.19 786 ARG A O 1
ATOM 6229 N N . ARG A 1 787 ? -17.597 14.661 32.152 1.00 88.81 787 ARG A N 1
ATOM 6230 C CA . ARG A 1 787 ? -17.567 13.772 30.972 1.00 88.81 787 ARG A CA 1
ATOM 6231 C C . ARG A 1 787 ? -18.432 12.525 31.163 1.00 88.81 787 ARG A C 1
ATOM 6233 O O . ARG A 1 787 ? -19.182 12.173 30.253 1.00 88.81 787 ARG A O 1
ATOM 6240 N N . ILE A 1 788 ? -18.382 11.895 32.341 1.00 93.25 788 ILE A N 1
ATOM 6241 C CA . ILE A 1 788 ? -19.265 10.764 32.681 1.00 93.25 788 ILE A CA 1
ATOM 6242 C C . ILE A 1 788 ? -20.726 11.220 32.643 1.00 93.25 788 ILE A C 1
ATOM 6244 O O . ILE A 1 788 ? -21.550 10.559 32.015 1.00 93.25 788 ILE A O 1
ATOM 6248 N N . ASN A 1 789 ? -21.032 12.372 33.246 1.00 92.94 789 ASN A N 1
ATOM 6249 C CA . ASN A 1 789 ? -22.382 12.923 33.274 1.00 92.94 789 ASN A CA 1
ATOM 6250 C C . ASN A 1 789 ? -22.959 13.150 31.867 1.00 92.94 789 ASN A C 1
ATOM 6252 O O . ASN A 1 789 ? -24.035 12.645 31.548 1.00 92.94 789 ASN A O 1
ATOM 6256 N N . CYS A 1 790 ? -22.216 13.852 31.002 1.00 90.38 790 CYS A N 1
ATOM 6257 C CA . CYS A 1 790 ? -22.615 14.088 29.613 1.00 90.38 790 CYS A CA 1
ATOM 6258 C C . CYS A 1 790 ? -22.836 12.761 28.870 1.00 90.38 790 CYS A C 1
ATOM 6260 O O . CYS A 1 790 ? -23.848 12.590 28.192 1.00 90.38 790 CYS A O 1
ATOM 6262 N N . SER A 1 791 ? -21.938 11.787 29.054 1.00 92.19 791 SER A N 1
ATOM 6263 C CA . SER A 1 791 ? -22.041 10.470 28.411 1.00 92.19 791 SER A CA 1
ATOM 6264 C C . SER A 1 791 ? -23.292 9.698 28.852 1.00 92.19 791 SER A C 1
ATOM 6266 O O . SER A 1 791 ? -23.972 9.104 28.018 1.00 92.19 791 SER A O 1
ATOM 6268 N N . VAL A 1 792 ? -23.639 9.738 30.144 1.00 94.12 792 VAL A N 1
ATOM 6269 C CA . VAL A 1 792 ? -24.862 9.116 30.687 1.00 94.12 792 VAL A CA 1
ATOM 6270 C C . VAL A 1 792 ? -26.121 9.817 30.171 1.00 94.12 792 VAL A C 1
ATOM 6272 O O . VAL A 1 792 ? -27.072 9.145 29.774 1.00 94.12 792 VAL A O 1
ATOM 6275 N N . GLY A 1 793 ? -26.128 11.152 30.122 1.00 91.88 793 GLY A N 1
ATOM 6276 C CA . GLY A 1 793 ? -27.250 11.919 29.573 1.00 91.88 793 GLY A CA 1
ATOM 6277 C C . GLY A 1 793 ? -27.529 11.546 28.117 1.00 91.88 793 GLY A C 1
ATOM 6278 O O . GLY A 1 793 ? -28.656 11.205 27.756 1.00 91.88 793 GLY A O 1
ATOM 6279 N N . PHE A 1 794 ? -26.477 11.502 27.303 1.00 90.75 794 PHE A N 1
ATOM 6280 C CA . PHE A 1 794 ? -26.544 11.038 25.925 1.00 90.75 794 PHE A CA 1
ATOM 6281 C C . PHE A 1 794 ? -27.022 9.585 25.819 1.00 90.75 794 PHE A C 1
ATOM 6283 O O . PHE A 1 794 ? -27.866 9.291 24.973 1.00 90.75 794 PHE A O 1
ATOM 6290 N N . PHE A 1 795 ? -26.541 8.686 26.675 1.00 93.88 795 PHE A N 1
ATOM 6291 C CA . PHE A 1 795 ? -26.972 7.289 26.694 1.00 93.88 795 PHE A CA 1
ATOM 6292 C C . PHE A 1 795 ? -28.476 7.138 26.967 1.00 93.88 795 PHE A C 1
ATOM 6294 O O . PHE A 1 795 ? -29.157 6.369 26.291 1.00 93.88 795 PHE A O 1
ATOM 6301 N N . PHE A 1 796 ? -29.039 7.920 27.895 1.00 93.69 796 PHE A N 1
ATOM 6302 C CA . PHE A 1 796 ? -30.485 7.914 28.143 1.00 93.69 796 PHE A CA 1
ATOM 6303 C C . PHE A 1 796 ? -31.298 8.338 26.918 1.00 93.69 796 PHE A C 1
ATOM 6305 O O . PHE A 1 796 ? -32.348 7.745 26.656 1.00 93.69 796 PHE A O 1
ATOM 6312 N N . VAL A 1 797 ? -30.814 9.314 26.145 1.00 90.25 797 VAL A N 1
ATOM 6313 C CA . VAL A 1 797 ? -31.461 9.742 24.893 1.00 90.25 797 VAL A CA 1
ATOM 6314 C C . VAL A 1 797 ? -31.519 8.593 23.881 1.00 90.25 797 VAL A C 1
ATOM 6316 O O . VAL A 1 797 ? -32.578 8.348 23.298 1.00 90.25 797 VAL A O 1
ATOM 6319 N N . ASP A 1 798 ? -30.437 7.830 23.725 1.00 90.50 798 ASP A N 1
ATOM 6320 C CA . ASP A 1 798 ? -30.419 6.668 22.826 1.00 90.50 798 ASP A CA 1
ATOM 6321 C C . ASP A 1 798 ? -31.385 5.576 23.304 1.00 90.50 798 ASP A C 1
ATOM 6323 O O . ASP A 1 798 ? -32.197 5.055 22.529 1.00 90.50 798 ASP A O 1
ATOM 6327 N N . LEU A 1 799 ? -31.371 5.261 24.603 1.00 91.25 799 LEU A N 1
ATOM 6328 C CA . LEU A 1 799 ? -32.252 4.249 25.186 1.00 91.25 799 LEU A CA 1
ATOM 6329 C C . LEU A 1 799 ? -33.740 4.603 25.034 1.00 91.25 799 LEU A C 1
ATOM 6331 O O . LEU A 1 799 ? -34.552 3.709 24.779 1.00 91.25 799 LEU A O 1
ATOM 6335 N N . LEU A 1 800 ? -34.115 5.888 25.105 1.00 90.12 800 LEU A N 1
ATOM 6336 C CA . LEU A 1 800 ? -35.490 6.342 24.837 1.00 90.12 800 LEU A CA 1
ATOM 6337 C C . LEU A 1 800 ? -35.976 5.980 23.427 1.00 90.12 800 LEU A C 1
ATOM 6339 O O . LEU A 1 800 ? -37.191 5.906 23.196 1.00 90.12 800 LEU A O 1
ATOM 6343 N N . SER A 1 801 ? -35.068 5.729 22.487 1.00 85.25 801 SER A N 1
ATOM 6344 C CA . SER A 1 801 ? -35.385 5.270 21.133 1.00 85.25 801 SER A CA 1
ATOM 6345 C C . SER A 1 801 ? -35.407 3.743 21.021 1.00 85.25 801 SER A C 1
ATOM 6347 O O . SER A 1 801 ? -36.277 3.193 20.335 1.00 85.25 801 SER A O 1
ATOM 6349 N N . LEU A 1 802 ? -34.515 3.057 21.735 1.00 86.44 802 LEU A N 1
ATOM 6350 C CA . LEU A 1 802 ? -34.276 1.619 21.589 1.00 86.44 802 LEU A CA 1
ATOM 6351 C C . LEU A 1 802 ? -35.199 0.747 22.454 1.00 86.44 802 LEU A C 1
ATOM 6353 O O . LEU A 1 802 ? -35.725 -0.254 21.957 1.00 86.44 802 LEU A O 1
ATOM 6357 N N . ILE A 1 803 ? -35.459 1.135 23.706 1.00 89.69 803 ILE A N 1
ATOM 6358 C CA . ILE A 1 803 ? -36.088 0.266 24.718 1.00 89.69 803 ILE A CA 1
ATOM 6359 C C . ILE A 1 803 ? -37.384 0.864 25.299 1.00 89.69 803 ILE A C 1
ATOM 6361 O O . ILE A 1 803 ? -37.937 1.847 24.781 1.00 89.69 803 ILE A O 1
ATOM 6365 N N . ASP A 1 804 ? -37.939 0.214 26.328 1.00 92.50 804 ASP A N 1
ATOM 6366 C CA . ASP A 1 804 ? -39.143 0.678 27.017 1.00 92.50 804 ASP A CA 1
ATOM 6367 C C . ASP A 1 804 ? -38.915 2.022 27.717 1.00 92.50 804 ASP A C 1
ATOM 6369 O O . ASP A 1 804 ? -38.036 2.170 28.563 1.00 92.50 804 ASP A O 1
ATOM 6373 N N . ARG A 1 805 ? -39.736 3.021 27.376 1.00 92.75 805 ARG A N 1
ATOM 6374 C CA . ARG A 1 805 ? -39.564 4.389 27.887 1.00 92.75 805 ARG A CA 1
ATOM 6375 C C . ARG A 1 805 ? -39.823 4.465 29.387 1.00 92.75 805 ARG A C 1
ATOM 6377 O O . ARG A 1 805 ? -39.145 5.227 30.067 1.00 92.75 805 ARG A O 1
ATOM 6384 N N . THR A 1 806 ? -40.776 3.686 29.908 1.00 94.44 806 THR A N 1
ATOM 6385 C CA . THR A 1 806 ? -41.079 3.660 31.347 1.00 94.44 806 THR A CA 1
ATOM 6386 C C . THR A 1 806 ? -39.875 3.174 32.146 1.00 94.44 806 THR A C 1
ATOM 6388 O O . THR A 1 806 ? -39.530 3.795 33.151 1.00 94.44 806 THR A O 1
ATOM 6391 N N . PHE A 1 807 ? -39.185 2.140 31.662 1.00 95.75 807 PHE A N 1
ATOM 6392 C CA . PHE A 1 807 ? -37.916 1.704 32.236 1.00 95.75 807 PHE A CA 1
ATOM 6393 C C . PHE A 1 807 ? -36.844 2.814 32.211 1.00 95.75 807 PHE A C 1
ATOM 6395 O O . PHE A 1 807 ? -36.247 3.103 33.247 1.00 95.75 807 PHE A O 1
ATOM 6402 N N . VAL A 1 808 ? -36.657 3.518 31.084 1.00 95.12 808 VAL A N 1
ATOM 6403 C CA . VAL A 1 808 ? -35.673 4.623 30.990 1.00 95.12 808 VAL A CA 1
ATOM 6404 C C . VAL A 1 808 ? -36.001 5.780 31.942 1.00 95.12 808 VAL A C 1
ATOM 6406 O O . VAL A 1 808 ? -35.105 6.320 32.587 1.00 95.12 808 VAL A O 1
ATOM 6409 N N . PHE A 1 809 ? -37.279 6.133 32.115 1.00 96.25 809 PHE A N 1
ATOM 6410 C CA . PHE A 1 809 ? -37.689 7.104 33.138 1.00 96.25 809 PHE A CA 1
ATOM 6411 C C . PHE A 1 809 ? -37.396 6.618 34.565 1.00 96.25 809 PHE A C 1
ATOM 6413 O O . PHE A 1 809 ? -37.114 7.432 35.446 1.00 96.25 809 PHE A O 1
ATOM 6420 N N . GLY A 1 810 ? -37.414 5.303 34.799 1.00 96.69 810 GLY A N 1
ATOM 6421 C CA . GLY A 1 810 ? -36.929 4.692 36.036 1.00 96.69 810 GLY A CA 1
ATOM 6422 C C . GLY A 1 810 ? -35.442 4.967 36.278 1.00 96.69 810 GLY A C 1
ATOM 6423 O O . GLY A 1 810 ? -35.080 5.412 37.368 1.00 96.69 810 GLY A O 1
ATOM 6424 N N . LEU A 1 811 ? -34.602 4.798 35.252 1.00 95.94 811 LEU A N 1
ATOM 6425 C CA . LEU A 1 811 ? -33.169 5.120 35.309 1.00 95.94 811 LEU A CA 1
ATOM 6426 C C . LEU A 1 811 ? -32.920 6.618 35.547 1.00 95.94 811 LEU A C 1
ATOM 6428 O O . LEU A 1 811 ? -32.103 6.981 36.391 1.00 95.94 811 LEU A O 1
ATOM 6432 N N . LEU A 1 812 ? -33.673 7.496 34.877 1.00 95.00 812 LEU A N 1
ATOM 6433 C CA . LEU A 1 812 ? -33.613 8.948 35.099 1.00 95.00 812 LEU A CA 1
ATOM 6434 C C . LEU A 1 812 ? -34.003 9.327 36.532 1.00 95.00 812 LEU A C 1
ATOM 6436 O O . LEU A 1 812 ? -33.366 10.179 37.150 1.00 95.00 812 LEU A O 1
ATOM 6440 N N . ARG A 1 813 ? -35.031 8.678 37.091 1.00 95.31 813 ARG A N 1
ATOM 6441 C CA . ARG A 1 813 ? -35.434 8.882 38.487 1.00 95.31 813 ARG A CA 1
ATOM 6442 C C . ARG A 1 813 ? -34.343 8.432 39.458 1.00 95.31 813 ARG A C 1
ATOM 6444 O O . ARG A 1 813 ? -34.167 9.080 40.489 1.00 95.31 813 ARG A O 1
ATOM 6451 N N . LEU A 1 814 ? -33.643 7.338 39.154 1.00 94.12 814 LEU A N 1
ATOM 6452 C CA . LEU A 1 814 ? -32.496 6.866 39.931 1.00 94.12 814 LEU A CA 1
ATOM 6453 C C . LEU A 1 814 ? -31.368 7.900 39.902 1.00 94.12 814 LEU A C 1
ATOM 6455 O O . LEU A 1 814 ? -30.949 8.348 40.965 1.00 94.12 814 LEU A O 1
ATOM 6459 N N . TYR A 1 815 ? -30.967 8.339 38.706 1.00 93.81 815 TYR A N 1
ATOM 6460 C CA . TYR A 1 815 ? -29.978 9.401 38.511 1.00 93.81 815 TYR A CA 1
ATOM 6461 C C . TYR A 1 815 ? -30.330 10.649 39.337 1.00 93.81 815 TYR A C 1
ATOM 6463 O O . TYR A 1 815 ? -29.534 11.082 40.168 1.00 93.81 815 TYR A O 1
ATOM 6471 N N . TRP A 1 816 ? -31.559 11.160 39.193 1.00 91.88 816 TRP A N 1
ATOM 6472 C CA . TRP A 1 816 ? -32.019 12.370 39.880 1.00 91.88 816 TRP A CA 1
ATOM 6473 C C . TRP A 1 816 ? -31.970 12.247 41.405 1.00 91.88 816 TRP A C 1
ATOM 6475 O O . TRP A 1 816 ? -31.533 13.166 42.095 1.00 91.88 816 TRP A O 1
ATOM 6485 N N . LYS A 1 817 ? -32.420 11.111 41.953 1.00 92.69 817 LYS A N 1
ATOM 6486 C CA . LYS A 1 817 ? -32.393 10.872 43.402 1.00 92.69 817 LYS A CA 1
ATOM 6487 C C . LYS A 1 817 ? -30.971 10.896 43.952 1.00 92.69 817 LYS A C 1
ATOM 6489 O O . LYS A 1 817 ? -30.760 11.474 45.010 1.00 92.69 817 LYS A O 1
ATOM 6494 N N . SER A 1 818 ? -30.026 10.281 43.249 1.00 88.88 818 SER A N 1
ATOM 6495 C CA . SER A 1 818 ? -28.625 10.231 43.665 1.00 88.88 818 SER A CA 1
ATOM 6496 C C . SER A 1 818 ? -27.931 11.588 43.550 1.00 88.88 818 SER A C 1
ATOM 6498 O O . SER A 1 818 ? -27.109 11.927 44.396 1.00 88.88 818 SER A O 1
ATOM 6500 N N . THR A 1 819 ? -28.261 12.394 42.539 1.00 86.31 819 THR A N 1
ATOM 6501 C CA . THR A 1 819 ? -27.690 13.742 42.402 1.00 86.31 819 THR A CA 1
ATOM 6502 C C . THR A 1 819 ? -28.297 14.745 43.371 1.00 86.31 819 THR A C 1
ATOM 6504 O O . THR A 1 819 ? -27.608 15.664 43.775 1.00 86.31 819 THR A O 1
ATOM 6507 N N . ALA A 1 820 ? -29.560 14.574 43.773 1.00 81.62 820 ALA A N 1
ATOM 6508 C CA . ALA A 1 820 ? -30.221 15.471 44.725 1.00 81.62 820 ALA A CA 1
ATOM 6509 C C . ALA A 1 820 ? -29.704 15.335 46.171 1.00 81.62 820 ALA A C 1
ATOM 6511 O O . ALA A 1 820 ? -30.050 16.150 47.022 1.00 81.62 820 ALA A O 1
ATOM 6512 N N . THR A 1 821 ? -28.930 14.286 46.469 1.00 66.62 821 THR A N 1
ATOM 6513 C CA . THR A 1 821 ? -28.329 14.047 47.793 1.00 66.62 821 THR A CA 1
ATOM 6514 C C . THR A 1 821 ? -26.935 14.658 47.972 1.00 66.62 821 THR A C 1
ATOM 6516 O O . THR A 1 821 ? -26.368 14.533 49.056 1.00 66.62 821 THR A O 1
ATOM 6519 N N . VAL A 1 822 ? -26.387 15.285 46.927 1.00 58.25 822 VAL A N 1
ATOM 6520 C CA . VAL A 1 822 ? -25.099 16.001 46.906 1.00 58.25 822 VAL A CA 1
ATOM 6521 C C . VAL A 1 822 ? -25.376 17.476 46.675 1.00 58.25 822 VAL A C 1
ATOM 6523 O O . VAL A 1 822 ? -24.687 18.295 47.321 1.00 58.25 822 VAL A O 1
#

InterPro domains:
  IPR026791 Dedicator of cytokinesis [PTHR23317] (10-818)
  IPR027007 C2 DOCK-type domain [PF14429] (337-514)
  IPR027007 C2 DOCK-type domain [PS51650] (338-505)
  IPR035892 C2 domain superfamily [G3DSA:2.60.40.150] (338-515)
  IPR060065 DOCK6-11, TPR domain [PF28208] (701-818)

pLDDT: mean 77.58, std 24.31, range [21.39, 98.44]